Protein AF-0000000075743749 (afdb_homodimer)

Foldseek 3Di:
DFDFLLRPTAFLQQCLVVQFDDFPDDDPQLVVLLVVCVVVVQWFQPDPPFLQQVLQCVQCVLQVFDTKAKFFWQLVLLLLLCVLLPQAAAAEEEEAQDDDCSNQVSQLVRQYAYDHAYAALQQSWGDLVRVLVRDDPRYAAYETECPQQNDDPCVSNVVSCVVVVHFYEYACQFNRNWAFQRGGDQAPTQKYKHGQDRLHLHHLNGMMMMGYRDPSSNQSSVCQQQQQDHPPDDNPDHHDGHDHGGDISSSSSSRSSCVVCLVVLQVLLFVLLVVLQVLVVVLVQKHWRDDDVRGVGGSGQKRKIFGDCVLLPNQAPVLVVVSLVSSPAPKAADPAAGPLLDPCNDPVNCVVSHDPNHDHDPSVPDDHPSRRSSNRTIMIDGSSSSNGDNVSSVSSSVSSVVCSVVSVVVVVCVVVCVVPDDDDPSNVSVVPD/DFDFLLRPTAFLQQCLVVQFDDFPDDDPQLVVLLVVCVVVVQWFQPDPPFLQQVLQCVQCVLQVFDTKAKFFWQLVLLLLLCVLLPQAAAAEEEEAQDDPCSNQVSQLVRQYAYDHAYAALQQSWGDLVRVLVRDDPRYAAYETECPQQNDDPCVSNVVSCVVVVHFYEYACQFNRNWAFQRGGDQAPTQKYKHGQDRLHLHHLNGMMMMGYRDPSSNQSSVCQQQQQDHPPDDNPDHHDGHDHGGDISSSSSSRSSCVVCLVVLQVLLFVLLVVLQVLVVVLVQKHWRDDDVRGVGGSGQKRKIFGDCVLLVNQAPVLVVVSLVSSPAPKFADPFAGPLLDPCNDPVNCVPSHDPNHDHDPSVPDDHPSRRSSNRTIMIDGSSSSNGDVVSSVSSSVSSVVCSVVSVVVVVCVVVCVVPDDDDPSNVSVVPD

Sequence (866 aa):
MPKLAINGGVPVAVELNKFISQWPIFDEDDINAVVETIKSRRWCRLYPGSKAEQFEEAFARYHDAKYGIAVANGTVALELALKTIGVTYGDEVIVPAYTFIATASAVSEVGGVPVFADVDPETGNIDPSDVENKITERTKAIIAVHFGGYPADLDELTRIAKKHGLFLIEDAAHAHGSEWRGRKVGAIGNMGGFSFQESKSLTAGEGGIVLTNDDKLAERAKLIHNIGRVPGQPGYIHYILSSNYRLSEIQAALLLSRLNKLPREVEIKHSNGKYLSDQLRRIGVVKPTRDDERVTKRGYYYYVMLYNEEELHGIPKDLFIEALRAEGVPVGVSYGPPLYRQPAFRRENIKNVFPPNARIPDYENLYLKGAEEFAKRELVLSHYVLLAPREGLDLIVAAIEKIRDNVDELLQVLPKWKEKRTDTWIDTLYKRDMPKLAINGGVPVAVELNKFISQWPIFDEDDINAVVETIKSRRWCRLYPGSKAEQFEEAFARYHDAKYGIAVANGTVALELALKTIGVTYGDEVIVPAYTFIATASAVSEVGGVPVFADVDPETGNIDPSDVENKITERTKAIIAVHFGGYPADLDELTRIAKKHGLFLIEDAAHAHGSEWRGRKVGAIGNMGGFSFQESKSLTAGEGGIVLTNDDKLAERAKLIHNIGRVPGQPGYIHYILSSNYRLSEIQAALLLSRLNKLPREVEIKHSNGKYLSDQLRRIGVVKPTRDDERVTKRGYYYYVMLYNEEELHGIPKDLFIEALRAEGVPVGVSYGPPLYRQPAFRRENIKNVFPPNARIPDYENLYLKGAEEFAKRELVLSHYVLLAPREGLDLIVAAIEKIRDNVDELLQVLPKWKEKRTDTWIDTLYKRD

Organism: Caldivirga maquilingensis (strain ATCC 700844 / DSM 13496 / JCM 10307 / IC-167) (NCBI:txid397948)

pLDDT: mean 96.42, std 4.61, range [50.25, 99.0]

Solvent-accessible surface area (backbone atoms only — not comparable to full-atom values): 42896 Å² total; per-residue (Å²): 129,82,50,55,28,71,77,71,29,74,45,70,13,58,64,34,62,80,43,34,71,70,70,54,78,82,55,68,67,33,53,48,38,30,52,51,33,61,74,65,38,56,30,39,54,86,45,87,86,22,43,36,57,51,30,17,52,54,51,15,54,73,27,74,22,78,36,38,47,53,16,48,22,33,42,52,13,44,32,48,51,42,51,47,75,59,53,30,74,31,26,25,32,38,31,47,28,46,60,67,63,47,72,46,18,25,34,35,62,52,27,19,35,61,39,72,20,36,19,36,50,60,61,44,19,51,28,58,70,45,44,64,72,66,62,54,96,49,48,50,33,37,42,46,42,16,44,37,6,46,69,47,65,59,68,58,44,49,51,52,21,62,74,70,72,32,45,35,34,27,41,24,45,28,19,61,75,9,16,51,70,77,36,36,47,35,28,76,44,59,26,12,17,28,30,14,33,46,87,31,89,55,47,47,17,38,17,18,26,29,26,20,67,43,69,67,52,48,53,45,33,50,24,44,36,48,37,14,28,50,91,94,48,66,85,73,49,28,52,33,73,30,50,72,35,61,39,32,19,48,44,22,25,31,38,44,48,51,53,75,49,45,66,62,53,25,52,43,23,31,53,42,49,51,53,52,38,57,56,35,56,72,70,49,47,35,36,49,52,71,87,49,85,51,54,62,36,38,19,33,35,30,50,54,30,32,54,33,42,72,70,53,76,61,52,51,66,68,59,51,50,51,40,42,40,45,17,39,39,82,62,45,63,79,62,52,62,35,48,50,46,33,53,24,40,29,74,83,46,43,62,80,60,51,43,92,82,40,78,76,74,70,38,66,76,62,81,46,66,29,24,52,53,20,42,70,25,48,32,29,32,54,37,60,60,34,66,23,55,68,73,36,54,48,26,52,53,49,40,53,49,50,47,63,76,44,41,66,62,53,61,69,44,41,67,60,47,63,70,68,56,68,83,46,77,61,54,51,44,71,51,76,128,128,84,50,54,27,71,79,72,28,72,45,71,13,59,64,34,62,79,44,34,72,70,70,54,78,81,56,67,66,32,53,50,40,31,51,51,33,60,74,66,39,55,30,39,55,88,44,87,85,21,43,37,58,52,29,17,53,54,53,14,53,73,28,74,22,78,35,41,48,54,16,48,22,32,43,52,13,45,32,45,50,40,52,47,76,60,53,31,75,31,28,26,31,38,32,47,29,48,60,67,65,50,72,46,19,26,34,34,64,51,25,20,36,60,38,73,21,35,18,36,50,62,61,45,21,50,28,57,69,46,44,64,74,67,62,56,96,48,46,50,34,36,43,45,43,16,43,38,6,44,70,45,65,58,68,58,45,49,51,51,21,60,75,68,73,32,44,36,33,27,40,24,45,28,18,62,76,9,15,50,71,78,38,37,47,35,26,76,46,59,24,12,16,27,29,13,34,46,88,33,87,54,47,46,17,37,16,18,27,30,26,20,65,43,69,67,52,48,52,46,35,49,23,45,37,48,38,14,29,49,91,94,48,65,85,76,49,29,51,33,71,30,52,71,36,60,39,33,18,48,44,21,25,30,38,44,50,50,53,76,50,45,64,61,53,24,53,42,23,33,54,41,49,51,51,52,38,58,57,35,55,72,69,50,49,36,36,50,52,71,88,51,85,52,53,63,35,39,20,32,36,30,49,54,31,33,54,34,40,72,69,53,77,60,52,51,65,68,59,51,50,52,39,42,39,45,17,39,40,82,65,46,62,80,62,52,62,35,49,50,45,34,54,23,40,30,74,83,46,43,63,79,62,52,44,91,80,38,78,77,76,70,39,67,76,63,81,46,68,29,25,54,52,21,41,69,26,47,33,29,33,54,38,60,60,34,65,23,54,68,72,37,53,48,26,52,54,49,37,53,50,51,49,63,77,44,39,67,61,54,60,69,44,42,67,62,48,63,70,70,57,70,83,47,77,61,53,52,44,73,50,76,128

Radius of gyration: 29.29 Å; Cα contacts (8 Å, |Δi|>4): 2014; chains: 2; bounding box: 54×103×61 Å

Nearest PDB structures (foldseek):
  7b0m-assembly1_AAA-2  TM=9.328E-01  e=1.406E-32  uncultured bacterium
  3bn1-assembly1_A  TM=9.033E-01  e=1.967E-32  Caulobacter vibrioides CB15
  3dr4-assemb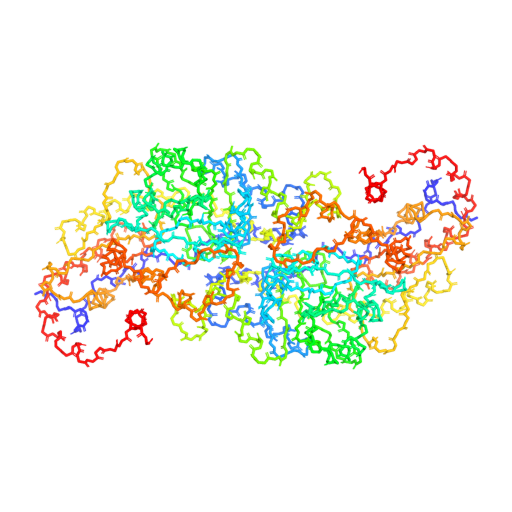ly2_D  TM=8.947E-01  e=7.541E-32  Caulobacter vibrioides
  4zah-assembly1_B  TM=8.884E-01  e=1.357E-27  Escherichia coli K-12
  5uid-assembly2_C  TM=8.967E-01  e=3.324E-27  Streptoalloteichus hindustanus

Secondary structure (DSSP, 8-state):
----GGGT---SSTTHHHHSPPSSP--HHHHHHHHHHHHHT--STTSTT-HHHHHHHHHHHHTT-SEEEEESSHHHHHHHHHHHTT--TT-EEEEESSS-THHHHHHHHTT-EEEEEPB-TTT--B-HHHHHHH--TTEEEEEEE-GGG----HHHHHHHHHHHT-EEEEE-TT-TT-EETTEESSSSSSEEEEE--TTSSS-SSS-EEEEES-HHHHHHHHHHHBTT--TTS-TT---S---B-BPPHHHHHHHHHHHTTHHHHHHHHHHHHHHHHHHHHHH-SEEEPPP-TT--B---SEEEEEE-GGGGTT--HHHHHHHHHHTT--EE-SS-S-GGGSGGGSTTTSTTTS-TT-----GGG---HHHHHHHHHEEEEEGGGGGS-HHHHHHHHHHHHHHHHTHHHHHHHHHHHHHHPPPPHHHHHHS--/-PPPGGGT---SSTTHHHHSPPSSP--HHHHHHHHHHHHHT--STTSTT-HHHHHHHHHHHHTT-SEEEEESSHHHHHHHHHHHTT--TT-EEEEESSS-THHHHHHHHTT-EEEEEPB-TTT--B-HHHHHHT--TTEEEEEEE-GGG----HHHHHHHHHHHT-EEEEE-TT-TT-EETTEESSSSSSEEEEE--TTSSS-SSS-EEEEES-HHHHHHHHHHHBTT--TTS-TT---S---B-BPPHHHHHHHHHHHTTHHHHHHHHHHHHHHHHHHHHHH-SEEEPPP-TT--B---SEEEEEE-GGGGTT--HHHHHHHHHHTT--EE-SS-S-GGGSGGGSTTTSTTTS-TT-----GGG---HHHHHHHHHEEEEEGGGGGS-HHHHHHHHHHHHHHHHTHHHHHHHHHHHHHHPPPPHHHHHHS--

Structure (mmCIF, N/CA/C/O backbone):
data_AF-0000000075743749-model_v1
#
loop_
_entity.id
_entity.type
_entity.pdbx_description
1 polymer 'Glutamine--scyllo-inositol transaminase'
#
loop_
_atom_site.group_PDB
_atom_site.id
_atom_site.type_symbol
_atom_site.label_atom_id
_atom_site.label_alt_id
_atom_site.label_comp_id
_atom_site.label_asym_id
_atom_site.label_entity_id
_atom_site.label_seq_id
_atom_site.pdbx_PDB_ins_code
_atom_site.Cartn_x
_atom_site.Cartn_y
_atom_site.Cartn_z
_atom_site.occupancy
_atom_site.B_iso_or_equiv
_atom_site.auth_seq_id
_atom_site.auth_comp_id
_atom_site.auth_asym_id
_atom_site.auth_atom_id
_atom_site.pdbx_PDB_model_num
ATOM 1 N N . MET A 1 1 ? 16.234 51.812 10.008 1 59.53 1 MET A N 1
ATOM 2 C CA . MET A 1 1 ? 16.203 50.344 10.094 1 59.53 1 MET A CA 1
ATOM 3 C C . MET A 1 1 ? 16.453 49.719 8.727 1 59.53 1 MET A C 1
ATOM 5 O O . MET A 1 1 ? 16.125 50.312 7.699 1 59.53 1 MET A O 1
ATOM 9 N N . PRO A 1 2 ? 17.172 48.562 8.797 1 84.81 2 PRO A N 1
ATOM 10 C CA . PRO A 1 2 ? 17.609 48.062 7.496 1 84.81 2 PRO A CA 1
ATOM 11 C C . PRO A 1 2 ? 16.438 47.719 6.566 1 84.81 2 PRO A C 1
ATOM 13 O O . PRO A 1 2 ? 15.375 47.312 7.035 1 84.81 2 PRO A O 1
ATOM 16 N N . LYS A 1 3 ? 16.453 48.094 5.492 1 93.94 3 LYS A N 1
ATOM 17 C CA . LYS A 1 3 ? 15.516 47.844 4.398 1 93.94 3 LYS A CA 1
ATOM 18 C C . LYS A 1 3 ? 15.133 46.375 4.32 1 93.94 3 LYS A C 1
ATOM 20 O O . LYS A 1 3 ? 15.984 45.469 4.488 1 93.94 3 LYS A O 1
ATOM 25 N N . LEU A 1 4 ? 13.789 46.219 4.145 1 97.88 4 LEU A N 1
ATOM 26 C CA . LEU A 1 4 ? 13.312 44.844 4.023 1 97.88 4 LEU A CA 1
ATOM 27 C C . LEU A 1 4 ? 13.891 44.188 2.777 1 97.88 4 LEU A C 1
ATOM 29 O O . LEU A 1 4 ? 14.023 44.812 1.73 1 97.88 4 LEU A O 1
ATOM 33 N N . ALA A 1 5 ? 14.125 42.906 2.891 1 97.44 5 ALA A N 1
ATOM 34 C CA . ALA A 1 5 ? 14.695 42.125 1.789 1 97.44 5 ALA A CA 1
ATOM 35 C C . ALA A 1 5 ? 13.75 42.094 0.588 1 97.44 5 ALA A C 1
ATOM 37 O O . ALA A 1 5 ? 14.203 42.094 -0.561 1 97.44 5 ALA A O 1
ATOM 38 N N . ILE A 1 6 ? 12.414 42 0.804 1 96.5 6 ILE A N 1
ATOM 39 C CA . ILE A 1 6 ? 11.422 41.969 -0.265 1 96.5 6 ILE A CA 1
ATOM 40 C C . ILE A 1 6 ? 11.5 43.25 -1.092 1 96.5 6 ILE A C 1
ATOM 42 O O . ILE A 1 6 ? 11.086 43.281 -2.254 1 96.5 6 ILE A O 1
ATOM 46 N N . ASN A 1 7 ? 12.094 44.281 -0.565 1 95.5 7 ASN A N 1
ATOM 47 C CA . ASN A 1 7 ? 12.258 45.562 -1.241 1 95.5 7 ASN A CA 1
ATOM 48 C C . ASN A 1 7 ? 13.719 45.844 -1.587 1 95.5 7 ASN A C 1
ATOM 50 O O . ASN A 1 7 ? 14.117 47 -1.763 1 95.5 7 ASN A O 1
ATOM 54 N N . GLY A 1 8 ? 14.492 44.812 -1.512 1 95.06 8 GLY A N 1
ATOM 55 C CA . GLY A 1 8 ? 15.867 44.938 -1.97 1 95.06 8 GLY A CA 1
ATOM 56 C C . GLY A 1 8 ? 16.875 45.031 -0.834 1 95.06 8 GLY A C 1
ATOM 57 O O . GLY A 1 8 ? 18.062 45.219 -1.068 1 95.06 8 GLY A O 1
ATOM 58 N N . GLY A 1 9 ? 16.5 44.969 0.387 1 96.5 9 GLY A N 1
ATOM 59 C CA . GLY A 1 9 ? 17.406 44.938 1.521 1 96.5 9 GLY A CA 1
ATOM 60 C C . GLY A 1 9 ? 18.141 43.625 1.692 1 96.5 9 GLY A C 1
ATOM 61 O O . GLY A 1 9 ? 17.906 42.688 0.939 1 96.5 9 GLY A O 1
ATOM 62 N N . VAL A 1 10 ? 19.016 43.594 2.682 1 96.12 10 VAL A N 1
ATOM 63 C CA . VAL A 1 10 ? 19.812 42.406 2.973 1 96.12 10 VAL A CA 1
ATOM 64 C C . VAL A 1 10 ? 18.984 41.438 3.838 1 96.12 10 VAL A C 1
ATOM 66 O O . VAL A 1 10 ? 18.5 41.812 4.902 1 96.12 10 VAL A O 1
ATOM 69 N N . PRO A 1 11 ? 18.859 40.219 3.422 1 97.19 11 PRO A N 1
ATOM 70 C CA . PRO A 1 11 ? 18.125 39.25 4.254 1 97.19 11 PRO A CA 1
ATOM 71 C C . PRO A 1 11 ? 18.844 38.969 5.57 1 97.19 11 PRO A C 1
ATOM 73 O O . PRO A 1 11 ? 20.062 38.75 5.59 1 97.19 11 PRO A O 1
ATOM 76 N N . VAL A 1 12 ? 18.141 38.844 6.613 1 96.25 12 VAL A N 1
ATOM 77 C CA . VAL A 1 12 ? 18.75 38.719 7.926 1 96.25 12 VAL A CA 1
ATOM 78 C C . VAL A 1 12 ? 18.875 37.25 8.289 1 96.25 12 VAL A C 1
ATOM 80 O O . VAL A 1 12 ? 19.734 36.875 9.094 1 96.25 12 VAL A O 1
ATOM 83 N N . ALA A 1 13 ? 18.078 36.344 7.664 1 96.12 13 ALA A N 1
ATOM 84 C CA . ALA A 1 13 ? 18.062 34.938 8.039 1 96.12 13 ALA A CA 1
ATOM 85 C C . ALA A 1 13 ? 18.672 34.062 6.938 1 96.12 13 ALA A C 1
ATOM 87 O O . ALA A 1 13 ? 18.375 32.875 6.84 1 96.12 13 ALA A O 1
ATOM 88 N N . VAL A 1 14 ? 19.484 34.562 6.141 1 91.38 14 VAL A N 1
ATOM 89 C CA . VAL A 1 14 ? 20.047 33.875 4.984 1 91.38 14 VAL A CA 1
ATOM 90 C C . VAL A 1 14 ? 20.906 32.719 5.453 1 91.38 14 VAL A C 1
ATOM 92 O O . VAL A 1 14 ? 20.969 31.672 4.789 1 91.38 14 VAL A O 1
ATOM 95 N N . GLU A 1 15 ? 21.469 32.812 6.609 1 93.31 15 GLU A N 1
ATOM 96 C CA . GLU A 1 15 ? 22.391 31.812 7.109 1 93.31 15 GLU A CA 1
ATOM 97 C C . GLU A 1 15 ? 21.625 30.656 7.773 1 93.31 15 GLU A C 1
ATOM 99 O O . GLU A 1 15 ? 22.219 29.625 8.109 1 93.31 15 GLU A O 1
ATOM 104 N N . LEU A 1 16 ? 20.391 30.844 7.895 1 94.19 16 LEU A N 1
ATOM 105 C CA . LEU A 1 16 ? 19.562 29.797 8.508 1 94.19 16 LEU A CA 1
ATOM 106 C C . LEU A 1 16 ? 19.734 28.469 7.777 1 94.19 16 LEU A C 1
ATOM 108 O O . LEU A 1 16 ? 19.75 27.406 8.406 1 94.19 16 LEU A O 1
ATOM 112 N N . ASN A 1 17 ? 19.922 28.484 6.531 1 91.75 17 ASN A N 1
ATOM 113 C CA . ASN A 1 17 ? 20.062 27.281 5.715 1 91.75 17 ASN A CA 1
ATOM 114 C C . ASN A 1 17 ? 21.297 26.484 6.09 1 91.75 17 ASN A C 1
ATOM 116 O O . ASN A 1 17 ? 21.344 25.266 5.879 1 91.75 17 ASN A O 1
ATOM 120 N N . LYS A 1 18 ? 22.266 27.156 6.625 1 93.44 18 LYS A N 1
ATOM 121 C CA . LYS A 1 18 ? 23.5 26.469 7.047 1 93.44 18 LYS A CA 1
ATOM 122 C C . LYS A 1 18 ? 23.266 25.672 8.328 1 93.44 18 LYS A C 1
ATOM 124 O O . LYS A 1 18 ? 24 24.719 8.609 1 93.44 18 LYS A O 1
ATOM 129 N N . PHE A 1 19 ? 22.234 26.094 9.047 1 93.56 19 PHE A N 1
ATOM 130 C CA . PHE A 1 19 ? 21.953 25.469 10.336 1 93.56 19 PHE A CA 1
ATOM 131 C C . PHE A 1 19 ? 20.953 24.328 10.188 1 93.56 19 PHE A C 1
ATOM 133 O O . PHE A 1 19 ? 20.812 23.484 11.078 1 93.56 19 PHE A O 1
ATOM 140 N N . ILE A 1 20 ? 20.297 24.312 9.133 1 92.06 20 ILE A N 1
ATOM 141 C CA . ILE A 1 20 ? 19.25 23.312 8.914 1 92.06 20 ILE A CA 1
ATOM 142 C C . ILE A 1 20 ? 19.781 22.188 8.031 1 92.06 20 ILE A C 1
ATOM 144 O O . ILE A 1 20 ? 20.266 22.438 6.918 1 92.06 20 ILE A O 1
ATOM 148 N N . SER A 1 21 ? 19.734 20.969 8.492 1 88.06 21 SER A N 1
ATOM 149 C CA . SER A 1 21 ? 20.141 19.812 7.688 1 88.06 21 SER A CA 1
ATOM 150 C C . SER A 1 21 ? 19.125 19.531 6.574 1 88.06 21 SER A C 1
ATOM 152 O O . SER A 1 21 ? 17.922 19.734 6.762 1 88.06 21 SER A O 1
ATOM 154 N N . GLN A 1 22 ? 19.656 19.078 5.523 1 92.56 22 GLN A N 1
ATOM 155 C CA . GLN A 1 22 ? 18.781 18.625 4.457 1 92.56 22 GLN A CA 1
ATOM 156 C C . GLN A 1 22 ? 18 17.391 4.887 1 92.56 22 GLN A C 1
ATOM 158 O O . GLN A 1 22 ? 18.531 16.5 5.547 1 92.56 22 GLN A O 1
ATOM 163 N N . TRP A 1 23 ? 16.766 17.438 4.59 1 95.12 23 TRP A N 1
ATOM 164 C CA . TRP A 1 23 ? 15.875 16.328 4.926 1 95.12 23 TRP A CA 1
ATOM 165 C C . TRP A 1 23 ? 15.602 15.453 3.703 1 95.12 23 TRP A C 1
ATOM 167 O O . TRP A 1 23 ? 15.492 15.961 2.584 1 95.12 23 TRP A O 1
ATOM 177 N N . PRO A 1 24 ? 15.469 14.109 3.881 1 96.31 24 PRO A N 1
ATOM 178 C CA . PRO A 1 24 ? 15.656 13.32 5.098 1 96.31 24 PRO A CA 1
ATOM 179 C C . PRO A 1 24 ? 17.125 13.195 5.5 1 96.31 24 PRO A C 1
ATOM 181 O O . PRO A 1 24 ? 18.016 13.273 4.645 1 96.31 24 PRO A O 1
ATOM 184 N N . ILE A 1 25 ? 17.297 12.953 6.734 1 95.31 25 ILE A N 1
ATOM 185 C CA . ILE A 1 25 ? 18.641 12.711 7.246 1 95.31 25 ILE A CA 1
ATOM 186 C C . ILE A 1 25 ? 18.922 11.211 7.242 1 95.31 25 ILE A C 1
ATOM 188 O O . ILE A 1 25 ? 18.031 10.398 7.496 1 95.31 25 ILE A O 1
ATOM 192 N N . PHE A 1 26 ? 20.156 10.836 6.93 1 96.88 26 PHE A N 1
ATOM 193 C CA . PHE A 1 26 ? 20.609 9.453 6.992 1 96.88 26 PHE A CA 1
ATOM 194 C C . PHE A 1 26 ? 22.094 9.398 7.375 1 96.88 26 PHE A C 1
ATOM 196 O O . PHE A 1 26 ? 22.797 10.414 7.305 1 96.88 26 PHE A O 1
ATOM 203 N N . ASP A 1 27 ? 22.547 8.305 7.855 1 97.62 27 ASP A N 1
ATOM 204 C CA . ASP A 1 27 ? 23.969 8.047 8.07 1 97.62 27 ASP A CA 1
ATOM 205 C C . ASP A 1 27 ? 24.359 6.668 7.555 1 97.62 27 ASP A C 1
ATOM 207 O O . ASP A 1 27 ? 23.578 6.012 6.863 1 97.62 27 ASP A O 1
ATOM 211 N N . GLU A 1 28 ? 25.531 6.242 7.836 1 98.25 28 GLU A N 1
ATOM 212 C CA . GLU A 1 28 ? 26.062 5 7.293 1 98.25 28 GLU A CA 1
ATOM 213 C C . GLU A 1 28 ? 25.344 3.787 7.871 1 98.25 28 GLU A C 1
ATOM 215 O O . GLU A 1 28 ? 25.172 2.771 7.191 1 98.25 28 GLU A O 1
ATOM 220 N N . ASP A 1 29 ? 24.953 3.85 9.086 1 98.44 29 ASP A N 1
ATOM 221 C CA . ASP A 1 29 ? 24.203 2.752 9.695 1 98.44 29 ASP A CA 1
ATOM 222 C C . ASP A 1 29 ? 22.891 2.5 8.953 1 98.44 29 ASP A C 1
ATOM 224 O O . ASP A 1 29 ? 22.484 1.352 8.781 1 98.44 29 ASP A O 1
ATOM 228 N N . ASP A 1 30 ? 22.266 3.578 8.555 1 98.56 30 ASP A N 1
ATOM 229 C CA . ASP A 1 30 ? 21.031 3.473 7.801 1 98.56 30 ASP A CA 1
ATOM 230 C C . ASP A 1 30 ? 21.25 2.787 6.457 1 98.56 30 ASP A C 1
ATOM 232 O O . ASP A 1 30 ? 20.5 1.881 6.082 1 98.56 30 ASP A O 1
ATOM 236 N N . ILE A 1 31 ? 22.297 3.225 5.738 1 98.69 31 ILE A N 1
ATOM 237 C CA . ILE A 1 31 ? 22.656 2.646 4.449 1 98.69 31 ILE A CA 1
ATOM 238 C C . ILE A 1 31 ? 23 1.169 4.621 1 98.69 31 ILE A C 1
ATOM 240 O O . ILE A 1 31 ? 22.516 0.32 3.869 1 98.69 31 ILE A O 1
ATOM 244 N N . ASN A 1 32 ? 23.766 0.828 5.617 1 98.69 32 ASN A N 1
ATOM 245 C CA . ASN A 1 32 ? 24.172 -0.547 5.867 1 98.69 32 ASN A CA 1
ATOM 246 C C . ASN A 1 32 ? 22.984 -1.447 6.184 1 98.69 32 ASN A C 1
ATOM 248 O O . ASN A 1 32 ? 22.953 -2.604 5.758 1 98.69 32 ASN A O 1
ATOM 252 N N . ALA A 1 33 ? 22.078 -0.948 6.934 1 98.69 33 ALA A N 1
ATOM 253 C CA . ALA A 1 33 ? 20.891 -1.728 7.27 1 98.69 33 ALA A CA 1
ATOM 254 C C . ALA A 1 33 ? 20.141 -2.141 6.012 1 98.69 33 ALA A C 1
ATOM 256 O O . ALA A 1 33 ? 19.688 -3.283 5.898 1 98.69 33 ALA A O 1
ATOM 257 N N . VAL A 1 34 ? 20.031 -1.24 5.074 1 98.62 34 VAL A N 1
ATOM 258 C CA . VAL A 1 34 ? 19.328 -1.494 3.824 1 98.62 34 VAL A CA 1
ATOM 259 C C . VAL A 1 34 ? 20.109 -2.488 2.977 1 98.62 34 VAL A C 1
ATOM 261 O O . VAL A 1 34 ? 19.562 -3.459 2.463 1 98.62 34 VAL A O 1
ATOM 264 N N . VAL A 1 35 ? 21.391 -2.264 2.869 1 98.75 35 VAL A N 1
ATOM 265 C CA . VAL A 1 35 ? 22.266 -3.109 2.057 1 98.75 35 VAL A CA 1
ATOM 266 C C . VAL A 1 35 ? 22.266 -4.531 2.613 1 98.75 35 VAL A C 1
ATOM 268 O O . VAL A 1 35 ? 22.172 -5.5 1.856 1 98.75 35 VAL A O 1
ATOM 271 N N . GLU A 1 36 ? 22.328 -4.68 3.906 1 98.56 36 GLU A N 1
ATOM 272 C CA . GLU A 1 36 ? 22.328 -5.992 4.547 1 98.56 36 GLU A CA 1
ATOM 273 C C . GLU A 1 36 ? 21.016 -6.738 4.266 1 98.56 36 GLU A C 1
ATOM 275 O O .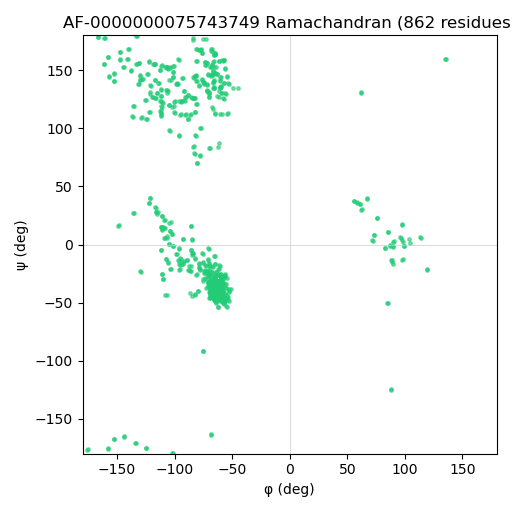 GLU A 1 36 ? 21.016 -7.957 4.094 1 98.56 36 GLU A O 1
ATOM 280 N N . THR A 1 37 ? 19.969 -6.004 4.27 1 98.19 37 THR A N 1
ATOM 281 C CA . THR A 1 37 ? 18.672 -6.609 3.967 1 98.19 37 THR A CA 1
ATOM 282 C C . THR A 1 37 ? 18.656 -7.145 2.537 1 98.19 37 THR A C 1
ATOM 284 O O . THR A 1 37 ? 18.188 -8.266 2.295 1 98.19 37 THR A O 1
ATOM 287 N N . ILE A 1 38 ? 19.141 -6.398 1.565 1 98.31 38 ILE A N 1
ATOM 288 C CA . ILE A 1 38 ? 19.203 -6.852 0.18 1 98.31 38 ILE A CA 1
ATOM 289 C C . ILE A 1 38 ? 20.078 -8.102 0.085 1 98.31 38 ILE A C 1
ATOM 291 O O . ILE A 1 38 ? 19.688 -9.094 -0.534 1 98.31 38 ILE A O 1
ATOM 295 N N . LYS A 1 39 ? 21.188 -8.102 0.778 1 98.06 39 LYS A N 1
ATOM 296 C CA . LYS A 1 39 ? 22.141 -9.211 0.718 1 98.06 39 LYS A CA 1
ATOM 297 C C . LYS A 1 39 ? 21.562 -10.461 1.386 1 98.06 39 LYS A C 1
ATOM 299 O O . LYS A 1 39 ? 21.953 -11.578 1.04 1 98.06 39 LYS A O 1
ATOM 304 N N . SER A 1 40 ? 20.672 -10.273 2.281 1 97.12 40 SER A N 1
ATOM 305 C CA . SER A 1 40 ? 20.062 -11.406 2.98 1 97.12 40 SER A CA 1
ATOM 306 C C . SER A 1 40 ? 19.094 -12.156 2.08 1 97.12 40 SER A C 1
ATOM 308 O O . SER A 1 40 ? 18.703 -13.289 2.389 1 97.12 40 SER A O 1
ATOM 310 N N . ARG A 1 41 ? 18.547 -11.469 1.063 1 96.44 41 ARG A N 1
ATOM 311 C CA . ARG A 1 41 ? 17.578 -11.992 0.113 1 96.44 41 ARG A CA 1
ATOM 312 C C . ARG A 1 41 ? 16.203 -12.156 0.766 1 96.44 41 ARG A C 1
ATOM 314 O O . ARG A 1 41 ? 15.32 -12.797 0.202 1 96.44 41 ARG A O 1
ATOM 321 N N . ARG A 1 42 ? 16.062 -11.656 1.995 1 96.44 42 ARG A N 1
ATOM 322 C CA . ARG A 1 42 ? 14.766 -11.586 2.662 1 96.44 42 ARG A CA 1
ATOM 323 C C . ARG A 1 42 ? 14.133 -10.203 2.488 1 96.44 42 ARG A C 1
ATOM 325 O O . ARG A 1 42 ? 14.359 -9.305 3.303 1 96.44 42 ARG A O 1
ATOM 332 N N . TRP A 1 43 ? 13.32 -10.133 1.469 1 97.5 43 TRP A N 1
ATOM 333 C CA . TRP A 1 43 ? 12.852 -8.805 1.063 1 97.5 43 TRP A CA 1
ATOM 334 C C . TRP A 1 43 ? 11.391 -8.609 1.438 1 97.5 43 TRP A C 1
ATOM 336 O O . TRP A 1 43 ? 10.867 -7.492 1.353 1 97.5 43 TRP A O 1
ATOM 346 N N . CYS A 1 44 ? 10.672 -9.656 1.82 1 95 44 CYS A N 1
ATOM 347 C CA . CYS A 1 44 ? 9.281 -9.594 2.266 1 95 44 CYS A CA 1
ATOM 348 C C . CYS A 1 44 ? 9.156 -10.047 3.715 1 95 44 CYS A C 1
ATOM 350 O O . CYS A 1 44 ? 9.938 -10.875 4.184 1 95 44 CYS A O 1
ATOM 352 N N . ARG A 1 45 ? 8.164 -9.633 4.43 1 90.88 45 ARG A N 1
ATOM 353 C CA . ARG A 1 45 ? 8.078 -9.758 5.883 1 90.88 45 ARG A CA 1
ATOM 354 C C . ARG A 1 45 ? 7.5 -11.109 6.277 1 90.88 45 ARG A C 1
ATOM 356 O O . ARG A 1 45 ? 7.176 -11.336 7.445 1 90.88 45 ARG A O 1
ATOM 363 N N . LEU A 1 46 ? 7.445 -12.055 5.43 1 84.44 46 LEU A N 1
ATOM 364 C CA . LEU A 1 46 ? 6.762 -13.305 5.73 1 84.44 46 LEU A CA 1
ATOM 365 C C . LEU A 1 46 ? 7.684 -14.266 6.469 1 84.44 46 LEU A C 1
ATOM 367 O O . LEU A 1 46 ? 7.258 -15.344 6.902 1 84.44 46 LEU A O 1
ATOM 371 N N . TYR A 1 47 ? 8.875 -13.805 6.789 1 83.44 47 TYR A N 1
ATOM 372 C CA . TYR A 1 47 ? 9.836 -14.609 7.531 1 83.44 47 TYR A CA 1
ATOM 373 C C . TYR A 1 47 ? 9.797 -14.273 9.016 1 83.44 47 TYR A C 1
ATOM 375 O O . TYR A 1 47 ? 9.648 -13.102 9.391 1 83.44 47 TYR A O 1
ATOM 383 N N . PRO A 1 48 ? 9.867 -15.305 9.805 1 86.38 48 PRO A N 1
ATOM 384 C CA . PRO A 1 48 ? 10.008 -15 11.227 1 86.38 48 PRO A CA 1
ATOM 385 C C . PRO A 1 48 ? 11.234 -14.133 11.523 1 86.38 48 PRO A C 1
ATOM 387 O O . PRO A 1 48 ? 12.297 -14.336 10.938 1 86.38 48 PRO A O 1
ATOM 390 N N . GLY A 1 49 ? 11.055 -13.219 12.367 1 91 49 GLY A N 1
ATOM 391 C CA . GLY A 1 49 ? 12.156 -12.352 12.75 1 91 49 GLY A CA 1
ATOM 392 C C . GLY A 1 49 ? 12.484 -11.305 11.695 1 91 49 GLY A C 1
ATOM 393 O O . GLY A 1 49 ? 13.586 -10.758 11.68 1 91 49 GLY A O 1
ATOM 394 N N . SER A 1 50 ? 11.547 -11.047 10.93 1 94.81 50 SER A N 1
ATOM 395 C CA . SER A 1 50 ? 11.719 -10.07 9.859 1 94.81 50 SER A CA 1
ATOM 396 C C . SER A 1 50 ? 12.039 -8.688 10.414 1 94.81 50 SER A C 1
ATOM 398 O O . SER A 1 50 ? 11.828 -8.422 11.602 1 94.81 50 SER A O 1
ATOM 400 N N . LYS A 1 51 ? 12.641 -7.848 9.609 1 97.94 51 LYS A N 1
ATOM 401 C CA . LYS A 1 51 ? 12.914 -6.461 9.977 1 97.94 51 LYS A CA 1
ATOM 402 C C . LYS A 1 51 ? 11.625 -5.715 10.305 1 97.94 51 LYS A C 1
ATOM 404 O O . LYS A 1 51 ? 11.594 -4.879 11.211 1 97.94 51 LYS A O 1
ATOM 409 N N . ALA A 1 52 ? 10.562 -6.02 9.602 1 98.12 52 ALA A N 1
ATOM 410 C CA . ALA A 1 52 ? 9.258 -5.41 9.867 1 98.12 52 ALA A CA 1
ATOM 411 C C . ALA A 1 52 ? 8.781 -5.734 11.281 1 98.12 52 ALA A C 1
ATOM 413 O O . ALA A 1 52 ? 8.312 -4.852 12 1 98.12 52 ALA A O 1
ATOM 414 N N . GLU A 1 53 ? 8.883 -6.984 11.648 1 97.38 53 GLU A N 1
ATOM 415 C CA . GLU A 1 53 ? 8.484 -7.395 12.992 1 97.38 53 GLU A CA 1
ATOM 416 C C . GLU A 1 53 ? 9.328 -6.691 14.055 1 97.38 53 GLU A C 1
ATOM 418 O O . GLU A 1 53 ? 8.797 -6.25 15.078 1 97.38 53 GLU A O 1
ATOM 423 N N . GLN A 1 54 ? 10.602 -6.645 13.789 1 98.62 54 GLN A N 1
ATOM 424 C CA . GLN A 1 54 ? 11.492 -5.969 14.727 1 98.62 54 GLN A CA 1
ATOM 425 C C . GLN A 1 54 ? 11.148 -4.488 14.844 1 98.62 54 GLN A C 1
ATOM 427 O O . GLN A 1 54 ? 11.125 -3.936 15.945 1 98.62 54 GLN A O 1
ATOM 432 N N . PHE A 1 55 ? 10.945 -3.877 13.727 1 98.88 55 PHE A N 1
ATOM 433 C CA . PHE A 1 55 ? 10.555 -2.471 13.734 1 98.88 55 PHE A CA 1
ATOM 434 C C . PHE A 1 55 ? 9.234 -2.275 14.469 1 98.88 55 PHE A C 1
ATOM 436 O O . PHE A 1 55 ? 9.086 -1.335 15.25 1 98.88 55 PHE A O 1
ATOM 443 N N . GLU A 1 56 ? 8.219 -3.146 14.18 1 98.81 56 GLU A N 1
ATOM 444 C CA . GLU A 1 56 ? 6.914 -3.096 14.836 1 98.81 56 GLU A CA 1
ATOM 445 C C . GLU A 1 56 ? 7.066 -3.123 16.359 1 98.81 56 GLU A C 1
ATOM 447 O O . GLU A 1 56 ? 6.48 -2.297 17.062 1 98.81 56 GLU A O 1
ATOM 452 N N . GLU A 1 57 ? 7.824 -3.996 16.812 1 98.62 57 GLU A N 1
ATOM 453 C CA . GLU A 1 57 ? 8.031 -4.133 18.25 1 98.62 57 GLU A CA 1
ATOM 454 C C . GLU A 1 57 ? 8.727 -2.902 18.828 1 98.62 57 GLU A C 1
ATOM 456 O O . GLU A 1 57 ? 8.312 -2.379 19.859 1 98.62 57 GLU A O 1
ATOM 461 N N . ALA A 1 58 ? 9.766 -2.467 18.203 1 98.88 58 ALA A N 1
ATOM 462 C CA . ALA A 1 58 ? 10.555 -1.333 18.688 1 98.88 58 ALA A CA 1
ATOM 463 C C . ALA A 1 58 ? 9.719 -0.053 18.688 1 98.88 58 ALA A C 1
ATOM 465 O O . ALA A 1 58 ? 9.758 0.718 19.656 1 98.88 58 ALA A O 1
ATOM 466 N N . PHE A 1 59 ? 8.984 0.188 17.641 1 98.94 59 PHE A N 1
ATOM 467 C CA . PHE A 1 59 ? 8.188 1.402 17.531 1 98.94 59 PHE A CA 1
ATOM 468 C C . PHE A 1 59 ? 7.039 1.388 18.531 1 98.94 59 PHE A C 1
ATOM 470 O O . PHE A 1 59 ? 6.719 2.414 19.141 1 98.94 59 PHE A O 1
ATOM 477 N N . ALA A 1 60 ? 6.355 0.227 18.625 1 98.94 60 ALA A N 1
ATOM 478 C CA . ALA A 1 60 ? 5.305 0.091 19.625 1 98.94 60 ALA A CA 1
ATOM 479 C C . ALA A 1 60 ? 5.836 0.396 21.016 1 98.94 60 ALA A C 1
ATOM 481 O O . ALA A 1 60 ? 5.227 1.162 21.766 1 98.94 60 ALA A O 1
ATOM 482 N N . ARG A 1 61 ? 6.977 -0.165 21.328 1 98.75 61 ARG A N 1
ATOM 483 C CA . ARG A 1 61 ? 7.59 0.08 22.625 1 98.75 61 ARG A CA 1
ATOM 484 C C . ARG A 1 61 ? 7.883 1.563 22.828 1 98.75 61 ARG A C 1
ATOM 486 O O . ARG A 1 61 ? 7.613 2.117 23.891 1 98.75 61 ARG A O 1
ATOM 493 N N . TYR A 1 62 ? 8.391 2.189 21.828 1 98.81 62 TYR A N 1
ATOM 494 C CA . TYR A 1 62 ? 8.727 3.609 21.906 1 98.81 62 TYR A CA 1
ATOM 495 C C . TYR A 1 62 ? 7.48 4.449 22.156 1 98.81 62 TYR A C 1
ATOM 497 O O . TYR A 1 62 ? 7.547 5.473 22.844 1 98.81 62 TYR A O 1
ATOM 505 N N . HIS A 1 63 ? 6.32 4.055 21.688 1 98.81 63 HIS A N 1
ATOM 506 C CA . HIS A 1 63 ? 5.082 4.816 21.812 1 98.81 63 HIS A CA 1
ATOM 507 C C . HIS A 1 63 ? 4.168 4.207 22.875 1 98.81 63 HIS A C 1
ATOM 509 O O . HIS A 1 63 ? 2.953 4.402 22.828 1 98.81 63 HIS A O 1
ATOM 515 N N . ASP A 1 64 ? 4.711 3.404 23.734 1 98.5 64 ASP A N 1
ATOM 516 C CA . ASP A 1 64 ? 4.004 2.848 24.891 1 98.5 64 ASP A CA 1
ATOM 517 C C . ASP A 1 64 ? 2.811 2.008 24.453 1 98.5 64 ASP A C 1
ATOM 519 O O . ASP A 1 64 ? 1.738 2.076 25.047 1 98.5 64 ASP A O 1
ATOM 523 N N . ALA A 1 65 ? 2.916 1.332 23.359 1 98.88 65 ALA A N 1
ATOM 524 C CA . ALA A 1 65 ? 1.878 0.443 22.844 1 98.88 65 ALA A CA 1
ATOM 525 C C . ALA A 1 65 ? 2.316 -1.017 22.922 1 98.88 65 ALA A C 1
ATOM 527 O O . ALA A 1 65 ? 3.512 -1.314 22.875 1 98.88 65 ALA A O 1
ATOM 528 N N . LYS A 1 66 ? 1.358 -1.919 23 1 98.75 66 LYS A N 1
ATOM 529 C CA . LYS A 1 66 ? 1.639 -3.352 23.062 1 98.75 66 LYS A CA 1
ATOM 530 C C . LYS A 1 66 ? 1.941 -3.906 21.672 1 98.75 66 LYS A C 1
ATOM 532 O O . LYS A 1 66 ? 2.814 -4.762 21.516 1 98.75 66 LYS A O 1
ATOM 537 N N . TYR A 1 67 ? 1.207 -3.455 20.656 1 98.81 67 TYR A N 1
ATOM 538 C CA . TYR A 1 67 ? 1.303 -4.039 19.328 1 98.81 67 TYR A CA 1
ATOM 539 C C . TYR A 1 67 ? 1.5 -2.961 18.266 1 98.81 67 TYR A C 1
ATOM 541 O O . TYR A 1 67 ? 0.932 -1.87 18.375 1 98.81 67 TYR A O 1
ATOM 549 N N . GLY A 1 68 ? 2.299 -3.238 17.297 1 98.81 68 GLY A N 1
ATOM 550 C CA . GLY A 1 68 ? 2.422 -2.484 16.062 1 98.81 68 GLY A CA 1
ATOM 551 C C . GLY A 1 68 ? 2.303 -3.352 14.82 1 98.81 68 GLY A C 1
ATOM 552 O O . GLY A 1 68 ? 2.73 -4.508 14.82 1 98.81 68 GLY A O 1
ATOM 553 N N . ILE A 1 69 ? 1.692 -2.863 13.828 1 98.75 69 ILE A N 1
ATOM 554 C CA . ILE A 1 69 ? 1.58 -3.516 12.523 1 98.75 69 ILE A CA 1
ATOM 555 C C . ILE A 1 69 ? 2.002 -2.547 11.422 1 98.75 69 ILE A C 1
ATOM 557 O O . ILE A 1 69 ? 1.285 -1.589 11.125 1 98.75 69 ILE A O 1
ATOM 561 N N . ALA A 1 70 ? 3.117 -2.781 10.82 1 98.81 70 ALA A N 1
ATOM 562 C CA . ALA A 1 70 ? 3.674 -1.895 9.805 1 98.81 70 ALA A CA 1
ATOM 563 C C . ALA A 1 70 ? 2.977 -2.094 8.461 1 98.81 70 ALA A C 1
ATOM 565 O O . ALA A 1 70 ? 2.67 -3.225 8.07 1 98.81 70 ALA A O 1
ATOM 566 N N . VAL A 1 71 ? 2.668 -1.004 7.809 1 98.75 71 VAL A N 1
ATOM 567 C CA . VAL A 1 71 ? 1.877 -1.048 6.582 1 98.75 71 VAL A CA 1
ATOM 568 C C . VAL A 1 71 ? 2.537 -0.183 5.508 1 98.75 71 VAL A C 1
ATOM 570 O O . VAL A 1 71 ? 3.57 0.443 5.758 1 98.75 71 VAL A O 1
ATOM 573 N N . ALA A 1 72 ? 1.976 -0.135 4.379 1 98.44 72 ALA A N 1
ATOM 574 C CA . ALA A 1 72 ? 2.578 0.431 3.174 1 98.44 72 ALA A CA 1
ATOM 575 C C . ALA A 1 72 ? 2.699 1.948 3.281 1 98.44 72 ALA A C 1
ATOM 577 O O . ALA A 1 72 ? 3.594 2.551 2.684 1 98.44 72 ALA A O 1
ATOM 578 N N . ASN A 1 73 ? 1.767 2.619 3.967 1 98.62 73 ASN A N 1
ATOM 579 C CA . ASN A 1 73 ? 1.82 4.062 4.164 1 98.62 73 ASN A CA 1
ATOM 580 C C . ASN A 1 73 ? 0.842 4.52 5.242 1 98.62 73 ASN A C 1
ATOM 582 O O . ASN A 1 73 ? 0.12 3.701 5.816 1 98.62 73 ASN A O 1
ATOM 586 N N . GLY A 1 74 ? 0.837 5.781 5.504 1 98.81 74 GLY A N 1
ATOM 587 C CA . GLY A 1 74 ? 0.02 6.32 6.582 1 98.81 74 GLY A CA 1
ATOM 588 C C . GLY A 1 74 ? -1.468 6.254 6.289 1 98.81 74 GLY A C 1
ATOM 589 O O . GLY A 1 74 ? -2.275 6.051 7.199 1 98.81 74 GLY A O 1
ATOM 590 N N . THR A 1 75 ? -1.92 6.48 5.039 1 98.75 75 THR A N 1
ATOM 591 C CA . THR A 1 75 ? -3.328 6.379 4.672 1 98.75 75 THR A CA 1
ATOM 592 C C . THR A 1 75 ? -3.848 4.965 4.918 1 98.75 75 THR A C 1
ATOM 594 O O . THR A 1 75 ? -4.918 4.785 5.504 1 98.75 75 THR A O 1
ATOM 597 N N . VAL A 1 76 ? -3.039 4.012 4.555 1 98.69 76 VAL A N 1
ATOM 598 C CA . VAL A 1 76 ? -3.375 2.6 4.723 1 98.69 76 VAL A CA 1
ATOM 599 C C . VAL A 1 76 ? -3.432 2.254 6.207 1 98.69 76 VAL A C 1
ATOM 601 O O . VAL A 1 76 ? -4.25 1.435 6.633 1 98.69 76 VAL A O 1
ATOM 604 N N . ALA A 1 77 ? -2.592 2.904 7 1 98.94 77 ALA A N 1
ATOM 605 C CA . ALA A 1 77 ? -2.662 2.699 8.445 1 98.94 77 ALA A CA 1
ATOM 606 C C . ALA A 1 77 ? -4.043 3.059 8.984 1 98.94 77 ALA A C 1
ATOM 608 O O . ALA A 1 77 ? -4.621 2.311 9.773 1 98.94 77 ALA A O 1
ATOM 609 N N . LEU A 1 78 ? -4.574 4.176 8.539 1 98.94 78 LEU A N 1
ATOM 610 C CA . LEU A 1 78 ? -5.898 4.598 8.984 1 98.94 78 LEU A CA 1
ATOM 611 C C . LEU A 1 78 ? -6.977 3.666 8.438 1 98.94 78 LEU A C 1
ATOM 613 O O . LEU A 1 78 ? -7.926 3.326 9.141 1 98.94 78 LEU A O 1
ATOM 617 N N . GLU A 1 79 ? -6.848 3.236 7.168 1 98.88 79 GLU A N 1
ATOM 618 C CA . GLU A 1 79 ? -7.797 2.289 6.59 1 98.88 79 GLU A CA 1
ATOM 619 C C . GLU A 1 79 ? -7.828 0.986 7.383 1 98.88 79 GLU A C 1
ATOM 621 O O . GLU A 1 79 ? -8.906 0.461 7.684 1 98.88 79 GLU A O 1
ATOM 626 N N . LEU A 1 80 ? -6.617 0.492 7.68 1 98.88 80 LEU A N 1
ATOM 627 C CA . LEU A 1 80 ? -6.535 -0.745 8.453 1 98.88 80 LEU A CA 1
ATOM 628 C C . LEU A 1 80 ? -7.195 -0.58 9.812 1 98.88 80 LEU A C 1
ATOM 630 O O . LEU A 1 80 ? -7.938 -1.459 10.258 1 98.88 80 LEU A O 1
ATOM 634 N N . ALA A 1 81 ? -6.918 0.532 10.484 1 98.94 81 ALA A N 1
ATOM 635 C CA . ALA A 1 81 ? -7.535 0.781 11.781 1 98.94 81 ALA A CA 1
ATOM 636 C C . ALA A 1 81 ? -9.055 0.79 11.68 1 98.94 81 ALA A C 1
ATOM 638 O O . ALA A 1 81 ? -9.75 0.17 12.492 1 98.94 81 ALA A O 1
ATOM 639 N N . LEU A 1 82 ? -9.57 1.451 10.711 1 98.88 82 LEU A N 1
ATOM 640 C CA . LEU A 1 82 ? -11.008 1.577 10.508 1 98.88 82 LEU A CA 1
ATOM 641 C C . LEU A 1 82 ? -11.641 0.218 10.227 1 98.88 82 LEU A C 1
ATOM 643 O O . LEU A 1 82 ? -12.664 -0.132 10.828 1 98.88 82 LEU A O 1
ATOM 647 N N . LYS A 1 83 ? -11.047 -0.566 9.328 1 98.25 83 LYS A N 1
ATOM 648 C CA . LYS A 1 83 ? -11.547 -1.908 9.039 1 98.25 83 LYS A CA 1
ATOM 649 C C . LYS A 1 83 ? -11.516 -2.785 10.289 1 98.25 83 LYS A C 1
ATOM 651 O O . LYS A 1 83 ? -12.422 -3.59 10.516 1 98.25 83 LYS A O 1
ATOM 656 N N . THR A 1 84 ? -10.469 -2.635 11.031 1 98.62 84 THR A N 1
ATOM 657 C CA . THR A 1 84 ? -10.258 -3.455 12.211 1 98.62 84 THR A CA 1
ATOM 658 C C . THR A 1 84 ? -11.367 -3.24 13.234 1 98.62 84 THR A C 1
ATOM 660 O O . THR A 1 84 ? -11.859 -4.199 13.844 1 98.62 84 THR A O 1
ATOM 663 N N . ILE A 1 85 ? -11.82 -2.002 13.383 1 98.56 85 ILE A N 1
ATOM 664 C CA . ILE A 1 85 ? -12.844 -1.721 14.383 1 98.56 85 ILE A CA 1
ATOM 665 C C . ILE A 1 85 ? -14.227 -1.982 13.797 1 98.56 85 ILE A C 1
ATOM 667 O O . ILE A 1 85 ? -15.242 -1.778 14.469 1 98.56 85 ILE A O 1
ATOM 671 N 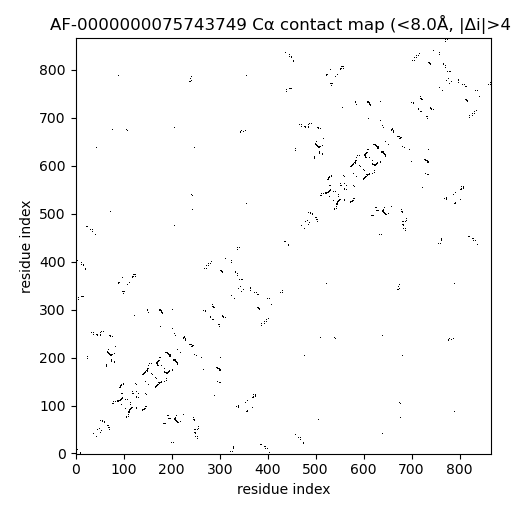N . GLY A 1 86 ? -14.32 -2.303 12.531 1 96.88 86 GLY A N 1
ATOM 672 C CA . GLY A 1 86 ? -15.562 -2.785 11.953 1 96.88 86 GLY A CA 1
ATOM 673 C C . GLY A 1 86 ? -16.344 -1.7 11.25 1 96.88 86 GLY A C 1
ATOM 674 O O . GLY A 1 86 ? -17.562 -1.815 11.086 1 96.88 86 GLY A O 1
ATOM 675 N N . VAL A 1 87 ? -15.664 -0.57 10.922 1 97.44 87 VAL A N 1
ATOM 676 C CA . VAL A 1 87 ? -16.344 0.406 10.07 1 97.44 87 VAL A CA 1
ATOM 677 C C . VAL A 1 87 ? -16.719 -0.241 8.742 1 97.44 87 VAL A C 1
ATOM 679 O O . VAL A 1 87 ? -15.906 -0.914 8.109 1 97.44 87 VAL A O 1
ATOM 682 N N . THR A 1 88 ? -17.938 -0.097 8.336 1 92.19 88 THR A N 1
ATOM 683 C CA . THR A 1 88 ? -18.438 -0.688 7.102 1 92.19 88 THR A CA 1
ATOM 684 C C . THR A 1 88 ? -19.438 0.25 6.418 1 92.19 88 THR A C 1
ATOM 686 O O . THR A 1 88 ? -19.5 1.438 6.742 1 92.19 88 THR A O 1
ATOM 689 N N . TYR A 1 89 ? -20.188 -0.213 5.477 1 94.81 89 TYR A N 1
ATOM 690 C CA . TYR A 1 89 ? -20.984 0.589 4.543 1 94.81 89 TYR A CA 1
ATOM 691 C C . TYR A 1 89 ? -21.984 1.456 5.285 1 94.81 89 TYR A C 1
ATOM 693 O O . TYR A 1 89 ? -22.875 0.94 5.969 1 94.81 89 TYR A O 1
ATOM 701 N N . GLY A 1 90 ? -21.719 2.783 5.199 1 94.69 90 GLY A N 1
ATOM 702 C CA . GLY A 1 90 ? -22.703 3.74 5.691 1 94.69 90 GLY A CA 1
ATOM 703 C C . GLY A 1 90 ? -22.391 4.234 7.094 1 94.69 90 GLY A C 1
ATOM 704 O O . GLY A 1 90 ? -23 5.199 7.562 1 94.69 90 GLY A O 1
ATOM 705 N N . ASP A 1 91 ? -21.5 3.625 7.809 1 97.88 91 ASP A N 1
ATOM 706 C CA . ASP A 1 91 ? -21.078 4.113 9.117 1 97.88 91 ASP A CA 1
ATOM 707 C C . ASP A 1 91 ? -20.484 5.516 9.016 1 97.88 91 ASP A C 1
ATOM 709 O O . ASP A 1 91 ? -19.812 5.844 8.031 1 97.88 91 ASP A O 1
ATOM 713 N N . GLU A 1 92 ? -20.75 6.293 10.023 1 98.88 92 GLU A N 1
ATOM 714 C CA . GLU A 1 92 ? -20.188 7.641 10.086 1 98.88 92 GLU A CA 1
ATOM 715 C C . GLU A 1 92 ? -18.953 7.68 10.984 1 98.88 92 GLU A C 1
ATOM 717 O O . GLU A 1 92 ? -18.922 7.031 12.031 1 98.88 92 GLU A O 1
ATOM 722 N N . VAL A 1 93 ? -17.969 8.375 10.547 1 98.94 93 VAL A N 1
ATOM 723 C CA . VAL A 1 93 ? -16.766 8.625 11.336 1 98.94 93 VAL A CA 1
ATOM 724 C C . VAL A 1 93 ? -16.516 10.125 11.43 1 98.94 93 VAL A C 1
ATOM 726 O O . VAL A 1 93 ? -16.422 10.812 10.406 1 98.94 93 VAL A O 1
ATOM 729 N N . ILE A 1 94 ? -16.406 10.648 12.625 1 99 94 ILE A N 1
ATOM 730 C CA . ILE A 1 94 ? -16.172 12.07 12.82 1 99 94 ILE A CA 1
ATOM 731 C C . ILE A 1 94 ? -14.688 12.375 12.711 1 99 94 ILE A C 1
ATOM 733 O O . ILE A 1 94 ? -13.859 11.734 13.367 1 99 94 ILE A O 1
ATOM 737 N N . VAL A 1 95 ? -14.336 13.305 11.859 1 98.94 95 VAL A N 1
ATOM 738 C CA . VAL A 1 95 ? -12.953 13.695 11.609 1 98.94 95 VAL A CA 1
ATOM 739 C C . VAL A 1 95 ? -12.82 15.211 11.672 1 98.94 95 VAL A C 1
ATOM 741 O O . VAL A 1 95 ? -13.812 15.93 11.539 1 98.94 95 VAL A O 1
ATOM 744 N N . PRO A 1 96 ? -11.641 15.75 11.953 1 98.94 96 PRO A N 1
ATOM 745 C CA . PRO A 1 96 ? -11.484 17.203 11.93 1 98.94 96 PRO A CA 1
ATOM 746 C C . PRO A 1 96 ? -11.641 17.797 10.531 1 98.94 96 PRO A C 1
ATOM 748 O O . PRO A 1 96 ? -11.203 17.188 9.547 1 98.94 96 PRO A O 1
ATOM 751 N N . ALA A 1 97 ? -12.117 18.984 10.484 1 98.75 97 ALA A N 1
ATOM 752 C CA . ALA A 1 97 ? -12.367 19.672 9.219 1 98.75 97 ALA A CA 1
ATOM 753 C C . ALA A 1 97 ? -11.07 20.219 8.633 1 98.75 97 ALA A C 1
ATOM 755 O O . ALA A 1 97 ? -11.016 20.578 7.453 1 98.75 97 ALA A O 1
ATOM 756 N N . TYR A 1 98 ? -10.031 20.312 9.469 1 98.56 98 TYR A N 1
ATOM 757 C CA . TYR A 1 98 ? -8.75 20.828 9 1 98.56 98 TYR A CA 1
ATOM 758 C C . TYR A 1 98 ? -7.633 19.828 9.266 1 98.56 98 TYR A C 1
ATOM 760 O O . TYR A 1 98 ? -7.23 19.641 10.422 1 98.56 98 TYR A O 1
ATOM 768 N N . THR A 1 99 ? -7.191 19.266 8.25 1 98.44 99 THR A N 1
ATOM 769 C CA . THR A 1 99 ? -6.105 18.281 8.266 1 98.44 99 THR A CA 1
ATOM 770 C C . THR A 1 99 ? -5.738 17.859 6.852 1 98.44 99 THR A C 1
ATOM 772 O O . THR A 1 99 ? -6.129 18.516 5.879 1 98.44 99 THR A O 1
ATOM 775 N N . PHE A 1 100 ? -4.836 16.938 6.715 1 98.19 100 PHE A N 1
ATOM 776 C CA . PHE A 1 100 ? -4.566 16.328 5.422 1 98.19 100 PHE A CA 1
ATOM 777 C C . PHE A 1 100 ? -5.738 15.469 4.977 1 98.19 100 PHE A C 1
ATOM 779 O O . PHE A 1 100 ? -6.359 14.781 5.793 1 98.19 100 PHE A O 1
ATOM 786 N N . ILE A 1 101 ? -6.062 15.359 3.787 1 98.25 101 ILE A N 1
ATOM 787 C CA . ILE A 1 101 ? -7.293 14.797 3.246 1 98.25 101 ILE A CA 1
ATOM 788 C C . ILE A 1 101 ? -7.34 13.297 3.52 1 98.25 101 ILE A C 1
ATOM 790 O O . ILE A 1 101 ? -8.414 12.695 3.537 1 98.25 101 ILE A O 1
ATOM 794 N N . ALA A 1 102 ? -6.223 12.617 3.725 1 98.5 102 ALA A N 1
ATOM 795 C CA . ALA A 1 102 ? -6.16 11.18 3.938 1 98.5 102 ALA A CA 1
ATOM 796 C C . ALA A 1 102 ? -6.988 10.766 5.148 1 98.5 102 ALA A C 1
ATOM 798 O O . ALA A 1 102 ? -7.531 9.656 5.188 1 98.5 102 ALA A O 1
ATOM 799 N N . THR A 1 103 ? -7.125 11.641 6.152 1 98.81 103 THR A N 1
ATOM 800 C CA . THR A 1 103 ? -7.934 11.336 7.328 1 98.81 103 THR A CA 1
ATOM 801 C C . THR A 1 103 ? -9.383 11.078 6.93 1 98.81 103 THR A C 1
ATOM 803 O O . THR A 1 103 ? -10.023 10.156 7.441 1 98.81 103 THR A O 1
ATOM 806 N N . ALA A 1 104 ? -9.883 11.875 6.035 1 98.69 104 ALA A N 1
ATOM 807 C CA . ALA A 1 104 ? -11.258 11.734 5.57 1 98.69 104 ALA A CA 1
ATOM 808 C C . ALA A 1 104 ? -11.367 10.656 4.496 1 98.69 104 ALA A C 1
ATOM 810 O O . ALA A 1 104 ? -12.305 9.852 4.504 1 98.69 104 ALA A O 1
ATOM 811 N N . SER A 1 105 ? -10.422 10.641 3.57 1 98.25 105 SER A N 1
ATOM 812 C CA . SER A 1 105 ? -10.523 9.711 2.445 1 98.25 105 SER A CA 1
ATOM 813 C C . SER A 1 105 ? -10.367 8.266 2.904 1 98.25 105 SER A C 1
ATOM 815 O O . SER A 1 105 ? -10.969 7.359 2.328 1 98.25 105 SER A O 1
ATOM 817 N N . ALA A 1 106 ? -9.602 8.016 3.959 1 98.75 106 ALA A N 1
ATOM 818 C CA . ALA A 1 106 ? -9.492 6.672 4.508 1 98.75 106 ALA A CA 1
ATOM 819 C C . ALA A 1 106 ? -10.859 6.145 4.938 1 98.75 106 ALA A C 1
ATOM 821 O O . ALA A 1 106 ? -11.148 4.953 4.809 1 98.75 106 ALA A O 1
ATOM 822 N N . VAL A 1 107 ? -11.695 7.055 5.469 1 98.75 107 VAL A N 1
ATOM 823 C CA . VAL A 1 107 ? -13.039 6.684 5.906 1 98.75 107 VAL A CA 1
ATOM 824 C C . VAL A 1 107 ? -13.867 6.227 4.707 1 98.75 107 VAL A C 1
ATOM 826 O O . VAL A 1 107 ? -14.469 5.152 4.738 1 98.75 107 VAL A O 1
ATOM 829 N N . SER A 1 108 ? -13.859 7.039 3.641 1 97.38 108 SER A N 1
ATOM 830 C CA . SER A 1 108 ? -14.664 6.699 2.469 1 97.38 108 SER A CA 1
ATOM 831 C C . SER A 1 108 ? -14.125 5.445 1.78 1 97.38 108 SER A C 1
ATOM 833 O O . SER A 1 108 ? -14.898 4.664 1.219 1 97.38 108 SER A O 1
ATOM 835 N N . GLU A 1 109 ? -12.859 5.188 1.857 1 96.81 109 GLU A N 1
ATOM 836 C CA . GLU A 1 109 ? -12.219 4.047 1.202 1 96.81 109 GLU A CA 1
ATOM 837 C C . GLU A 1 109 ? -12.719 2.727 1.791 1 96.81 109 GLU A C 1
ATOM 839 O O . GLU A 1 109 ? -12.711 1.698 1.111 1 96.81 109 GLU A O 1
ATOM 844 N N . VAL A 1 110 ? -13.133 2.76 3.061 1 96.75 110 VAL A N 1
ATOM 845 C CA . VAL A 1 110 ? -13.57 1.518 3.688 1 96.75 110 VAL A CA 1
ATOM 846 C C . VAL A 1 110 ? -15.102 1.471 3.73 1 96.75 110 VAL A C 1
ATOM 848 O O . VAL A 1 110 ? -15.68 0.623 4.41 1 96.75 110 VAL A O 1
ATOM 851 N N . GLY A 1 111 ? -15.758 2.422 3.055 1 95.31 111 GLY A N 1
ATOM 852 C CA . GLY A 1 111 ? -17.203 2.402 2.912 1 95.31 111 GLY A CA 1
ATOM 853 C C . GLY A 1 111 ? -17.906 3.322 3.891 1 95.31 111 GLY A C 1
ATOM 854 O O . GLY A 1 111 ? -19.125 3.477 3.832 1 95.31 111 GLY A O 1
ATOM 855 N N . GLY A 1 112 ? -17.156 4.004 4.773 1 97.5 112 GLY A N 1
ATOM 856 C CA . GLY A 1 112 ? -17.734 4.926 5.742 1 97.5 112 GLY A CA 1
ATOM 857 C C . GLY A 1 112 ? -17.969 6.309 5.172 1 97.5 112 GLY A C 1
ATOM 858 O O . GLY A 1 112 ? 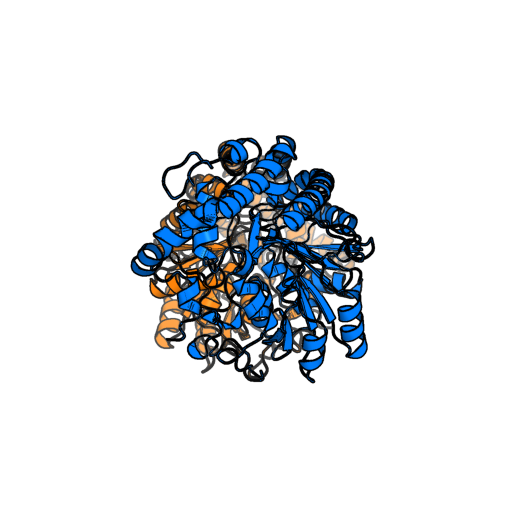-17.656 6.578 4.016 1 97.5 112 GLY A O 1
ATOM 859 N N . VAL A 1 113 ? -18.578 7.168 6.027 1 98.44 113 VAL A N 1
ATOM 860 C CA . VAL A 1 113 ? -18.891 8.547 5.68 1 98.44 113 VAL A CA 1
ATOM 861 C C . VAL A 1 113 ? -18.203 9.5 6.66 1 98.44 113 VAL A C 1
ATOM 863 O O . VAL A 1 113 ? -18.531 9.516 7.852 1 98.44 113 VAL A O 1
ATOM 866 N N . PRO A 1 114 ? -17.266 10.281 6.195 1 98.81 114 PRO A N 1
ATOM 867 C CA . PRO A 1 114 ? -16.656 11.258 7.105 1 98.81 114 PRO A CA 1
ATOM 868 C C . PRO A 1 114 ? -17.609 12.391 7.477 1 98.81 114 PRO A C 1
ATOM 870 O O . PRO A 1 114 ? -18.266 12.969 6.602 1 98.81 114 PRO A O 1
ATOM 873 N N . VAL A 1 115 ? -17.719 12.648 8.695 1 98.94 115 VAL A N 1
ATOM 874 C CA . VAL A 1 115 ? -18.469 13.781 9.242 1 98.94 115 VAL A CA 1
ATOM 875 C C . VAL A 1 115 ? -17.484 14.789 9.852 1 98.94 115 VAL A C 1
ATOM 877 O O . VAL A 1 115 ? -16.75 14.461 10.789 1 98.94 115 VAL A O 1
ATOM 880 N N . PHE A 1 116 ? -17.531 16.031 9.375 1 98.94 116 PHE A N 1
ATOM 881 C CA . PHE A 1 116 ? -16.531 17.016 9.789 1 98.94 116 PHE A CA 1
ATOM 882 C C . PHE A 1 116 ? -16.953 17.688 11.086 1 98.94 116 PHE A C 1
ATOM 884 O O . PHE A 1 116 ? -18.062 18.219 11.18 1 98.94 116 PHE A O 1
ATOM 891 N N . ALA A 1 117 ? -16.078 17.656 12.031 1 98.94 117 ALA A N 1
ATOM 892 C CA . ALA A 1 117 ? -16.203 18.484 13.227 1 98.94 117 ALA A CA 1
ATOM 893 C C . ALA A 1 117 ? -15.297 19.703 13.148 1 98.94 117 ALA A C 1
ATOM 895 O O . ALA A 1 117 ? -14.25 19.672 12.5 1 98.94 117 ALA A O 1
ATOM 896 N N . ASP A 1 118 ? -15.656 20.734 13.812 1 98.88 118 ASP A N 1
ATOM 897 C CA . ASP A 1 118 ? -14.867 21.953 13.875 1 98.88 118 ASP A CA 1
ATOM 898 C C . ASP A 1 118 ? -13.57 21.734 14.641 1 98.88 118 ASP A C 1
ATOM 900 O O . ASP A 1 118 ? -13.352 20.672 15.211 1 98.88 118 ASP A O 1
ATOM 904 N N . VAL A 1 119 ? -12.695 22.703 14.531 1 98.81 119 VAL A N 1
ATOM 905 C CA . VAL A 1 119 ? -11.422 22.609 15.234 1 98.81 119 VAL A CA 1
ATOM 906 C C . VAL A 1 119 ? -11.25 23.812 16.156 1 98.81 119 VAL A C 1
ATOM 908 O O . VAL A 1 119 ? -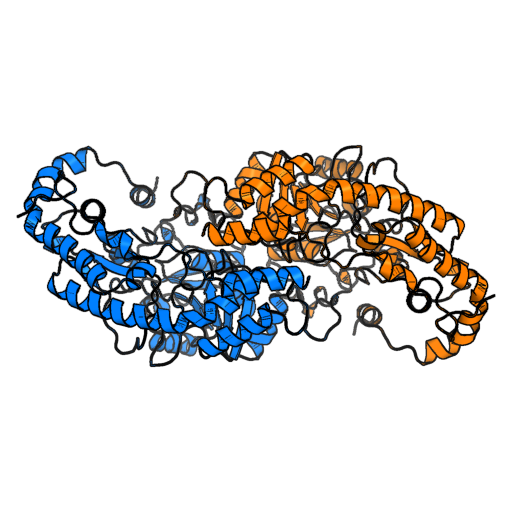11.945 24.828 16 1 98.81 119 VAL A O 1
ATOM 911 N N . ASP A 1 120 ? -10.406 23.641 17.141 1 98.56 120 ASP A N 1
ATOM 912 C CA . ASP A 1 120 ? -9.945 24.766 17.953 1 98.56 120 ASP A CA 1
ATOM 913 C C . ASP A 1 120 ? -9.078 25.703 17.125 1 98.56 120 ASP A C 1
ATOM 915 O O . ASP A 1 120 ? -7.996 25.328 16.672 1 98.56 120 ASP A O 1
ATOM 919 N N . PRO A 1 121 ? -9.484 26.953 16.953 1 97.81 121 PRO A N 1
ATOM 920 C CA . PRO A 1 121 ? -8.742 27.875 16.094 1 97.81 121 PRO A CA 1
ATOM 921 C C . PRO A 1 121 ? -7.352 28.203 16.625 1 97.81 121 PRO A C 1
ATOM 923 O O . PRO A 1 121 ? -6.531 28.781 15.922 1 97.81 121 PRO A O 1
ATOM 926 N N . GLU A 1 122 ? -7.098 27.797 17.844 1 97.38 122 GLU A N 1
ATOM 927 C CA . GLU A 1 122 ? -5.809 28.109 18.453 1 97.38 122 GLU A CA 1
ATOM 928 C C . GLU A 1 122 ? -4.82 26.969 18.281 1 97.38 122 GLU A C 1
ATOM 930 O O . GLU A 1 122 ? -3.613 27.141 18.453 1 97.38 122 GLU A O 1
ATOM 935 N N . THR A 1 123 ? -5.355 25.781 17.953 1 97.44 123 THR A N 1
ATOM 936 C CA . THR A 1 123 ? -4.453 24.625 17.891 1 97.44 123 THR A CA 1
ATOM 937 C C . THR A 1 123 ? -4.621 23.875 16.562 1 97.44 123 THR A C 1
ATOM 939 O O . THR A 1 123 ? -3.732 23.125 16.156 1 97.44 123 THR A O 1
ATOM 942 N N . GLY A 1 124 ? -5.777 24.047 15.961 1 98 124 GLY A N 1
ATOM 943 C CA . GLY A 1 124 ? -6.078 23.297 14.758 1 98 124 GLY A CA 1
ATOM 944 C C . GLY A 1 124 ? -6.59 21.891 15.031 1 98 124 GLY A C 1
ATOM 945 O O . GLY A 1 124 ? -6.984 21.172 14.117 1 98 124 GLY A O 1
ATOM 946 N N . ASN A 1 125 ? -6.637 21.484 16.328 1 98.81 125 ASN A N 1
ATOM 947 C CA . ASN A 1 125 ? -7.125 20.172 16.703 1 98.81 125 ASN A CA 1
ATOM 948 C C . ASN A 1 125 ? -8.648 20.125 16.75 1 98.81 125 ASN A C 1
ATOM 950 O O . ASN A 1 125 ? -9.297 21.156 16.953 1 98.81 125 ASN A O 1
ATOM 954 N N . ILE A 1 126 ? -9.164 18.953 16.641 1 98.94 126 ILE A N 1
ATOM 955 C CA . ILE A 1 126 ? -10.602 18.719 16.625 1 98.94 126 ILE A CA 1
ATOM 956 C C . ILE A 1 126 ? -11.227 19.219 17.922 1 98.94 126 ILE A C 1
ATOM 958 O O . ILE A 1 126 ? -10.664 19.031 19 1 98.94 126 ILE A O 1
ATOM 962 N N . ASP A 1 127 ? -12.391 19.922 17.812 1 98.88 127 ASP A N 1
ATOM 963 C CA . ASP A 1 127 ? -13.117 20.438 18.969 1 98.88 127 ASP A CA 1
ATOM 964 C C . ASP A 1 127 ? -14 19.359 19.594 1 98.88 127 ASP A C 1
ATOM 966 O O . ASP A 1 127 ? -15.008 18.953 19 1 98.88 127 ASP A O 1
ATOM 970 N N . PRO A 1 128 ? -13.688 18.953 20.812 1 98.88 128 PRO A N 1
ATOM 971 C CA . PRO A 1 128 ? -14.477 17.875 21.438 1 98.88 128 PRO A CA 1
ATOM 972 C C . PRO A 1 128 ? -15.961 18.234 21.562 1 98.88 128 PRO A C 1
ATOM 974 O O . PRO A 1 128 ? -16.828 17.375 21.406 1 98.88 128 PRO A O 1
ATOM 977 N N . SER A 1 129 ? -16.266 19.469 21.859 1 98.75 129 SER A N 1
ATOM 978 C CA . SER A 1 129 ? -17.656 19.844 22 1 98.75 129 SER A CA 1
ATOM 979 C C . SER A 1 129 ? -18.422 19.656 20.703 1 98.75 129 SER A C 1
ATOM 981 O O . SER A 1 129 ? -19.547 19.156 20.703 1 98.75 129 SER A O 1
ATOM 983 N N . ASP A 1 130 ? -17.812 20.047 19.609 1 98.88 130 ASP A N 1
ATOM 984 C CA . ASP A 1 130 ? -18.484 19.875 18.328 1 98.88 130 ASP A CA 1
ATOM 985 C C . ASP A 1 130 ? -18.562 18.391 17.938 1 98.88 130 ASP A C 1
ATOM 987 O O . ASP A 1 130 ? -19.531 17.984 17.281 1 98.88 130 ASP A O 1
ATOM 991 N N . VAL A 1 131 ? -17.594 17.594 18.312 1 98.94 131 VAL A N 1
ATOM 992 C CA . VAL A 1 131 ? -17.641 16.156 18.109 1 98.94 131 VAL A CA 1
ATOM 993 C C . VAL A 1 131 ? -18.906 15.586 18.734 1 98.94 131 VAL A C 1
ATOM 995 O O . VAL A 1 131 ? -19.656 14.859 18.094 1 98.94 131 VAL A O 1
ATOM 998 N N . GLU A 1 132 ? -19.078 15.898 19.953 1 98.88 132 GLU A N 1
ATOM 999 C CA . GLU A 1 132 ? -20.219 15.32 20.672 1 98.88 132 GLU A CA 1
ATOM 1000 C C . GLU A 1 132 ? -21.531 15.734 20.031 1 98.88 132 GLU A C 1
ATOM 1002 O O . GLU A 1 132 ? -22.469 14.938 19.953 1 98.88 132 GLU A O 1
ATOM 1007 N N . ASN A 1 133 ? -21.609 16.969 19.531 1 98.69 133 ASN A N 1
ATOM 1008 C CA . ASN A 1 133 ? -22.828 17.5 18.922 1 98.69 133 ASN A CA 1
ATOM 1009 C C . ASN A 1 133 ? -23.109 16.812 17.578 1 98.69 133 ASN A C 1
ATOM 1011 O O . ASN A 1 133 ? -24.234 16.875 17.078 1 98.69 133 ASN A O 1
ATOM 1015 N N . LYS A 1 134 ? -22.125 16.141 16.984 1 98.56 134 LYS A N 1
ATOM 1016 C CA . LYS A 1 134 ? -22.266 15.578 15.633 1 98.56 134 LYS A CA 1
ATOM 1017 C C . LYS A 1 134 ? -22.547 14.078 15.688 1 98.56 134 LYS A C 1
ATOM 1019 O O . LYS A 1 134 ? -22.734 13.438 14.648 1 98.56 134 LYS A O 1
ATOM 1024 N N . ILE A 1 135 ? -22.594 13.5 16.844 1 98.81 135 ILE A N 1
ATOM 1025 C CA . ILE A 1 135 ? -22.812 12.062 17 1 98.81 135 ILE A CA 1
ATOM 1026 C C . ILE A 1 135 ? -24.25 11.711 16.609 1 98.81 135 ILE A C 1
ATOM 1028 O O . ILE A 1 135 ? -25.188 12.414 17 1 98.81 135 ILE A O 1
ATOM 1032 N N . THR A 1 136 ? -24.422 10.758 15.836 1 98.62 136 THR A N 1
ATOM 1033 C CA . THR A 1 136 ? -25.703 10.164 15.477 1 98.62 136 THR A CA 1
ATOM 1034 C C . THR A 1 136 ? -25.703 8.664 15.766 1 98.62 136 THR A C 1
ATOM 1036 O O . THR A 1 136 ? -24.719 8.125 16.266 1 98.62 136 THR A O 1
ATOM 1039 N N . GLU A 1 137 ? -26.797 7.996 15.383 1 98 137 GLU A N 1
ATOM 1040 C CA . GLU A 1 137 ? -26.906 6.551 15.57 1 98 137 GLU A CA 1
ATOM 1041 C C . GLU A 1 137 ? -25.969 5.809 14.617 1 98 137 GLU A C 1
ATOM 1043 O O . GLU A 1 137 ? -25.672 4.629 14.828 1 98 137 GLU A O 1
ATOM 1048 N N . ARG A 1 138 ? -25.422 6.48 13.602 1 98.38 138 ARG A N 1
ATOM 1049 C CA . ARG A 1 138 ? -24.562 5.855 12.602 1 98.38 138 ARG A CA 1
ATOM 1050 C C . ARG A 1 138 ? -23.094 6.066 12.93 1 98.38 138 ARG A C 1
ATOM 1052 O O . ARG A 1 138 ? -22.219 5.496 12.273 1 98.38 138 ARG A O 1
ATOM 1059 N N . THR A 1 139 ? -22.812 6.891 13.938 1 98.88 139 THR A N 1
ATOM 1060 C CA . THR A 1 139 ? -21.422 7.184 14.281 1 98.88 139 THR A CA 1
ATOM 1061 C C . THR A 1 139 ? -20.75 5.965 14.898 1 98.88 139 THR A C 1
ATOM 1063 O O . THR A 1 139 ? -21.266 5.398 15.867 1 98.88 139 THR A O 1
ATOM 1066 N N . LYS A 1 140 ? -19.609 5.598 14.32 1 98.81 140 LYS A N 1
ATOM 1067 C CA . LYS A 1 140 ? -18.891 4.418 14.797 1 98.81 140 LYS A CA 1
ATOM 1068 C C . LYS A 1 140 ? -17.594 4.809 15.5 1 98.81 140 LYS A C 1
ATOM 1070 O O . LYS A 1 140 ? -17.141 4.105 16.406 1 98.81 140 LYS A O 1
ATOM 1075 N N . ALA A 1 141 ? -17.016 5.926 15.078 1 98.94 141 ALA A N 1
ATOM 1076 C CA . ALA A 1 141 ? -15.688 6.262 15.586 1 98.94 141 ALA A CA 1
ATOM 1077 C C . ALA A 1 141 ? -15.414 7.758 15.453 1 98.94 141 ALA A C 1
ATOM 1079 O O . ALA A 1 141 ? -16.125 8.469 14.75 1 98.94 141 ALA A O 1
ATOM 1080 N N . ILE A 1 142 ? -14.453 8.18 16.203 1 99 142 ILE A N 1
ATOM 1081 C CA . ILE A 1 142 ? -13.812 9.484 16.109 1 99 142 ILE A CA 1
ATOM 1082 C C . ILE A 1 142 ? -12.344 9.312 15.703 1 99 142 ILE A C 1
ATOM 1084 O O . ILE A 1 142 ? -11.648 8.453 16.234 1 99 142 ILE A O 1
ATOM 1088 N N . ILE A 1 143 ? -11.93 10.047 14.711 1 99 143 ILE A N 1
ATOM 1089 C CA . ILE A 1 143 ? -10.492 10.141 14.453 1 99 143 ILE A CA 1
ATOM 1090 C C . ILE A 1 143 ? -9.969 11.492 14.922 1 99 143 ILE A C 1
ATOM 1092 O O . ILE A 1 143 ? -10.438 12.539 14.469 1 99 143 ILE A O 1
ATOM 1096 N N . ALA A 1 144 ? -9.078 11.492 15.812 1 98.94 144 ALA A N 1
ATOM 1097 C CA . ALA A 1 144 ? -8.398 12.703 16.281 1 98.94 144 ALA A CA 1
ATOM 1098 C C . ALA A 1 144 ? -7.02 12.836 15.648 1 98.94 144 ALA A C 1
ATOM 1100 O O . ALA A 1 144 ? -6.176 11.945 15.789 1 98.94 144 ALA A O 1
ATOM 1101 N N . VAL A 1 145 ? -6.82 13.867 14.938 1 98.94 145 VAL A N 1
ATOM 1102 C CA . VAL A 1 145 ? -5.496 14.172 14.398 1 98.94 145 VAL A CA 1
ATOM 1103 C C . VAL A 1 145 ? -4.707 15.008 15.406 1 98.94 145 VAL A C 1
ATOM 1105 O O . VAL A 1 145 ? -5.23 15.969 15.969 1 98.94 145 VAL A O 1
ATOM 1108 N N . HIS A 1 146 ? 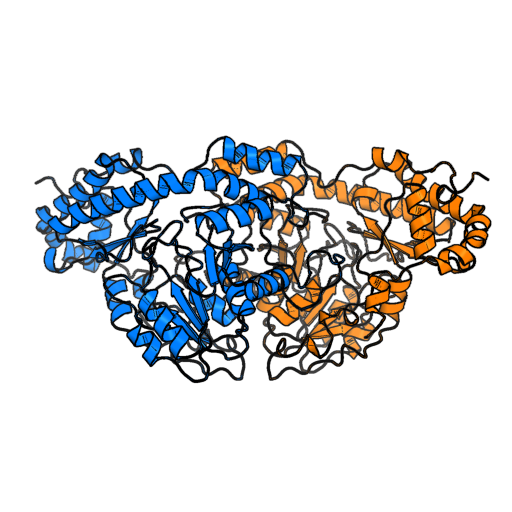-3.496 14.57 15.711 1 98.94 146 HIS A N 1
ATOM 1109 C CA . HIS A 1 146 ? -2.586 15.398 16.484 1 98.94 146 HIS A CA 1
ATOM 1110 C C . HIS A 1 146 ? -1.86 16.406 15.594 1 98.94 146 HIS A C 1
ATOM 1112 O O . HIS A 1 146 ? -0.674 16.234 15.305 1 98.94 146 HIS A O 1
ATOM 1118 N N . PHE A 1 147 ? -2.543 17.422 15.258 1 98.69 147 PHE A N 1
ATOM 1119 C CA . PHE A 1 147 ? -2.117 18.328 14.195 1 98.69 147 PHE A CA 1
ATOM 1120 C C . PHE A 1 147 ? -0.788 18.984 14.539 1 98.69 147 PHE A C 1
ATOM 1122 O O . PHE A 1 147 ? -0.633 19.547 15.633 1 98.69 147 PHE A O 1
ATOM 1129 N N . GLY A 1 148 ? 0.164 18.891 13.672 1 98.44 148 GLY A N 1
ATOM 1130 C CA . GLY A 1 148 ? 1.479 19.5 13.82 1 98.44 148 GLY A CA 1
ATOM 1131 C C . GLY A 1 148 ? 2.334 18.812 14.867 1 98.44 148 GLY A C 1
ATOM 1132 O O . GLY A 1 148 ? 3.451 19.25 15.148 1 98.44 148 GLY A O 1
ATOM 1133 N N . GLY A 1 149 ? 1.844 17.734 15.461 1 98.56 149 GLY A N 1
ATOM 1134 C CA . GLY A 1 149 ? 2.523 17.062 16.562 1 98.56 149 GLY A CA 1
ATOM 1135 C C . GLY A 1 149 ? 2.021 17.484 17.922 1 98.56 149 GLY A C 1
ATOM 1136 O O . GLY A 1 149 ? 2.625 17.156 18.938 1 98.56 149 GLY A O 1
ATOM 1137 N N . TYR A 1 150 ? 0.958 18.312 17.906 1 98.44 150 TYR A N 1
ATOM 1138 C CA . TYR A 1 150 ? 0.261 18.75 19.109 1 98.44 150 TYR A CA 1
ATOM 1139 C C . TYR A 1 150 ? -0.877 17.797 19.453 1 98.44 150 TYR A C 1
ATOM 1141 O O . TYR A 1 150 ? -1.872 17.719 18.734 1 98.44 150 TYR A O 1
ATOM 1149 N N . PRO A 1 151 ? -0.754 17.047 20.594 1 98.81 151 PRO A N 1
ATOM 1150 C CA . PRO A 1 151 ? -1.798 16.078 20.938 1 98.81 151 PRO A CA 1
ATOM 1151 C C . PRO A 1 151 ? -3.168 16.734 21.125 1 98.81 151 PRO A C 1
ATOM 1153 O O . PRO A 1 151 ? -3.271 17.812 21.734 1 98.81 151 PRO A O 1
ATOM 1156 N N . ALA A 1 152 ? -4.176 16.125 20.562 1 98.81 152 ALA A N 1
ATOM 1157 C CA . ALA A 1 152 ? -5.555 16.531 20.797 1 98.81 152 ALA A CA 1
ATOM 1158 C C . ALA A 1 152 ? -5.969 16.266 22.234 1 98.81 152 ALA A C 1
ATOM 1160 O O . ALA A 1 152 ? -5.254 15.586 22.984 1 98.81 152 ALA A O 1
ATOM 1161 N N . ASP A 1 153 ? -7.098 16.859 22.672 1 98.81 153 ASP A N 1
ATOM 1162 C CA . ASP A 1 153 ? -7.598 16.672 24.031 1 98.81 153 ASP A CA 1
ATOM 1163 C C . ASP A 1 153 ? -8.102 15.242 24.234 1 98.81 153 ASP A C 1
ATOM 1165 O O . ASP A 1 153 ? -9.305 14.992 24.172 1 98.81 153 ASP A O 1
ATOM 1169 N N . LEU A 1 154 ? -7.137 14.383 24.516 1 98.88 154 LEU A N 1
ATOM 1170 C CA . LEU A 1 154 ? -7.453 12.961 24.594 1 98.88 154 LEU A CA 1
ATOM 1171 C C . LEU A 1 154 ? -8.289 12.656 25.828 1 98.88 154 LEU A C 1
ATOM 1173 O O . LEU A 1 154 ? -8.977 11.633 25.875 1 98.88 154 LEU A O 1
ATOM 1177 N N . ASP A 1 155 ? -8.234 13.523 26.875 1 98.81 155 ASP A N 1
ATOM 1178 C CA . ASP A 1 155 ? -9.125 13.336 28.016 1 98.81 155 ASP A CA 1
ATOM 1179 C C . ASP A 1 155 ? -10.594 13.469 27.594 1 98.81 155 ASP A C 1
ATOM 1181 O O . ASP A 1 155 ? -11.391 12.57 27.828 1 98.81 155 ASP A O 1
ATOM 1185 N N . GLU A 1 156 ? -10.898 14.57 26.953 1 98.88 156 GLU A N 1
ATOM 1186 C CA . GLU A 1 156 ? -12.281 14.844 26.578 1 98.88 156 GLU A CA 1
ATOM 1187 C C . GLU A 1 156 ? -12.758 13.898 25.484 1 98.88 156 GLU A C 1
ATOM 1189 O O . GLU A 1 156 ? -13.898 13.43 25.516 1 98.88 156 GLU A O 1
ATOM 1194 N N . LEU A 1 157 ? -11.945 13.609 24.547 1 98.94 157 LEU A N 1
ATOM 1195 C CA . LEU A 1 157 ? -12.336 12.734 23.453 1 98.94 157 LEU A CA 1
ATOM 1196 C C . LEU A 1 157 ? -12.57 11.312 23.953 1 98.94 157 LEU A C 1
ATOM 1198 O O . LEU A 1 157 ? -13.484 10.625 23.484 1 98.94 157 LEU A O 1
ATOM 1202 N N . THR A 1 158 ? -11.688 10.852 24.844 1 98.88 158 THR A N 1
ATOM 1203 C CA . THR A 1 158 ? -11.891 9.539 25.453 1 98.88 158 THR A CA 1
ATOM 1204 C C . THR A 1 158 ? -13.211 9.492 26.219 1 98.88 158 THR A C 1
ATOM 1206 O O . THR A 1 158 ? -13.953 8.516 26.109 1 98.88 158 THR A O 1
ATOM 1209 N N . ARG A 1 159 ? -13.469 10.523 26.969 1 98.81 159 ARG A N 1
ATOM 1210 C CA . ARG A 1 159 ? -14.727 10.609 27.719 1 98.81 159 ARG A CA 1
ATOM 1211 C C . ARG A 1 159 ? -15.922 10.5 26.781 1 98.81 159 ARG A C 1
ATOM 1213 O O . ARG A 1 159 ? -16.844 9.719 27.031 1 98.81 159 ARG A O 1
ATOM 1220 N N . ILE A 1 160 ? -15.938 11.25 25.719 1 98.94 160 ILE A N 1
ATOM 1221 C CA . ILE A 1 160 ? -17.031 11.273 24.75 1 98.94 160 ILE A CA 1
ATOM 1222 C C . ILE A 1 160 ? -17.172 9.898 24.109 1 98.94 160 ILE A C 1
ATOM 1224 O O . ILE A 1 160 ? -18.297 9.375 24 1 98.94 160 ILE A O 1
ATOM 1228 N N . ALA A 1 161 ? -16.062 9.297 23.672 1 98.88 161 ALA A N 1
ATOM 1229 C CA . ALA A 1 161 ? -16.094 7.988 23.016 1 98.88 161 ALA A CA 1
ATOM 1230 C C . ALA A 1 161 ? -16.703 6.938 23.938 1 98.88 161 ALA A C 1
ATOM 1232 O O . ALA A 1 161 ? -17.547 6.148 23.516 1 98.88 161 ALA A O 1
ATOM 1233 N N . LYS A 1 162 ? -16.312 6.945 25.203 1 98.62 162 LYS A N 1
ATOM 1234 C CA . LYS A 1 162 ? -16.844 5.992 26.172 1 98.62 162 LYS A CA 1
ATOM 1235 C C . LYS A 1 162 ? -18.328 6.215 26.406 1 98.62 162 LYS A C 1
ATOM 1237 O O . LYS A 1 162 ? -19.109 5.262 26.422 1 98.62 162 LYS A O 1
ATOM 1242 N N . LYS A 1 163 ? -18.641 7.461 26.609 1 98.75 163 LYS A N 1
ATOM 1243 C CA . LYS A 1 163 ? -20.031 7.816 26.891 1 98.75 163 LYS A CA 1
ATOM 1244 C C . LYS A 1 163 ? -20.969 7.32 25.797 1 98.75 163 LYS A C 1
ATOM 1246 O O . LYS A 1 163 ? -22.062 6.852 26.062 1 98.75 163 LYS A O 1
ATOM 1251 N N . HIS A 1 164 ? -20.531 7.371 24.578 1 98.81 164 HIS A N 1
ATOM 1252 C CA . HIS A 1 164 ? -21.422 7.105 23.453 1 98.81 164 HIS A CA 1
ATOM 1253 C C . HIS A 1 164 ? -21.094 5.77 22.781 1 98.81 164 HIS A C 1
ATOM 1255 O O . HIS A 1 164 ? -21.672 5.43 21.75 1 98.81 164 HIS A O 1
ATOM 1261 N N . GLY A 1 165 ? -20.172 4.996 23.344 1 98.56 165 GLY A N 1
ATOM 1262 C CA . GLY A 1 165 ? -19.812 3.686 22.828 1 98.56 165 GLY A CA 1
ATOM 1263 C C . GLY A 1 165 ? -19.125 3.75 21.469 1 98.56 165 GLY A C 1
ATOM 1264 O O . GLY A 1 165 ? -19.438 2.969 20.578 1 98.56 165 GLY A O 1
ATOM 1265 N N . LEU A 1 166 ? -18.234 4.734 21.25 1 98.88 166 LEU A N 1
ATOM 1266 C CA . LEU A 1 166 ? -17.516 4.938 19.984 1 98.88 166 LEU A CA 1
ATOM 1267 C C . LEU A 1 166 ? -16.062 4.527 20.125 1 98.88 166 LEU A C 1
ATOM 1269 O O . LEU A 1 166 ? -15.508 4.508 21.219 1 98.88 166 LEU A O 1
ATOM 1273 N N . PHE A 1 167 ? -15.461 4.133 19.016 1 98.94 167 PHE A N 1
ATOM 1274 C CA . PHE A 1 167 ? -14.016 3.943 18.984 1 98.94 167 PHE A CA 1
ATOM 1275 C C . PHE A 1 167 ? -13.297 5.273 18.797 1 98.94 167 PHE A C 1
ATOM 1277 O O . PHE A 1 167 ? -13.828 6.188 18.156 1 98.94 167 PHE A O 1
ATOM 1284 N N . LEU A 1 168 ? -12.148 5.426 19.391 1 98.94 168 LEU A N 1
ATOM 1285 C CA . LEU A 1 168 ? -11.266 6.57 19.203 1 98.94 168 LEU A CA 1
ATOM 1286 C C . LEU A 1 168 ? -9.977 6.152 18.5 1 98.94 168 LEU A C 1
ATOM 1288 O O . LEU A 1 168 ? -9.211 5.344 19.031 1 98.94 168 LEU A O 1
ATOM 1292 N N . ILE A 1 169 ? -9.773 6.652 17.312 1 99 169 ILE A N 1
ATOM 1293 C CA . ILE A 1 169 ? -8.562 6.422 16.547 1 99 169 ILE A CA 1
ATOM 1294 C C . ILE A 1 169 ? -7.703 7.684 16.547 1 99 169 ILE A C 1
ATOM 1296 O O . ILE A 1 169 ? -8.203 8.781 16.297 1 99 169 ILE A O 1
ATOM 1300 N N . GLU A 1 170 ? -6.441 7.535 16.828 1 99 170 GLU A N 1
ATOM 1301 C CA . GLU A 1 170 ? -5.488 8.641 16.766 1 99 170 GLU A CA 1
ATOM 1302 C C . GLU A 1 170 ? -4.77 8.672 15.414 1 99 170 GLU A C 1
ATOM 1304 O O . GLU A 1 170 ? -4.078 7.723 15.047 1 99 170 GLU A O 1
ATOM 1309 N N . ASP A 1 171 ? -5.035 9.68 14.602 1 98.94 171 ASP A N 1
ATOM 1310 C CA . ASP A 1 171 ? -4.113 9.961 13.508 1 98.94 171 ASP A CA 1
ATOM 1311 C C . ASP A 1 171 ? -2.863 10.68 14.008 1 98.94 171 ASP A C 1
ATOM 1313 O O . ASP A 1 171 ? -2.867 11.898 14.172 1 98.94 171 ASP A O 1
ATOM 1317 N N . ALA A 1 172 ? -1.821 9.945 14.164 1 98.94 172 ALA A N 1
ATOM 1318 C CA . ALA A 1 172 ? -0.608 10.422 14.828 1 98.94 172 ALA A CA 1
ATOM 1319 C C . ALA A 1 172 ? 0.524 10.609 13.82 1 98.94 172 ALA A C 1
ATOM 1321 O O . ALA A 1 172 ? 1.699 10.609 14.195 1 98.94 172 ALA A O 1
ATOM 1322 N N . ALA A 1 173 ? 0.152 10.742 12.555 1 98.81 173 ALA A N 1
ATOM 1323 C CA . ALA A 1 173 ? 1.138 10.875 11.492 1 98.81 173 ALA A CA 1
ATOM 1324 C C . ALA A 1 173 ? 2.074 12.055 11.75 1 98.81 173 ALA A C 1
ATOM 1326 O O . ALA A 1 173 ? 3.225 12.047 11.305 1 98.81 173 ALA A O 1
ATOM 1327 N N . HIS A 1 174 ? 1.581 13.055 12.516 1 98.75 174 HIS A N 1
ATOM 1328 C CA . HIS A 1 174 ? 2.373 14.234 12.828 1 98.75 174 HIS A CA 1
ATOM 1329 C C . HIS A 1 174 ? 3.049 14.102 14.188 1 98.75 174 HIS A C 1
ATOM 1331 O O . HIS A 1 174 ? 3.828 14.969 14.586 1 98.75 174 HIS A O 1
ATOM 1337 N N . ALA A 1 175 ? 2.82 13.039 14.938 1 98.88 175 ALA A N 1
ATOM 1338 C CA . ALA A 1 175 ? 3.055 13.141 16.375 1 98.88 175 ALA A CA 1
ATOM 1339 C C . ALA A 1 175 ? 4.074 12.102 16.844 1 98.88 175 ALA A C 1
ATOM 1341 O O . ALA A 1 175 ? 3.945 11.539 17.922 1 98.88 175 ALA A O 1
ATOM 1342 N N . HIS A 1 176 ? 5.027 11.836 16.016 1 98.88 176 HIS A N 1
ATOM 1343 C CA . HIS A 1 176 ? 6.113 10.953 16.438 1 98.88 176 HIS A CA 1
ATOM 1344 C C . HIS A 1 176 ? 6.754 11.445 17.734 1 98.88 176 HIS A C 1
ATOM 1346 O O . HIS A 1 176 ? 7.328 12.539 17.766 1 98.88 176 HIS A O 1
ATOM 1352 N N . GLY A 1 177 ? 6.574 10.68 18.781 1 98.81 177 GLY A N 1
ATOM 1353 C CA . GLY A 1 177 ? 7.254 10.969 20.031 1 98.81 177 GLY A CA 1
ATOM 1354 C C . GLY A 1 177 ? 6.496 11.938 20.922 1 98.81 177 GLY A C 1
ATOM 1355 O O . GLY A 1 177 ? 6.918 12.234 22.031 1 98.81 177 GLY A O 1
ATOM 1356 N N . SER A 1 178 ? 5.355 12.445 20.531 1 98.88 178 SER A N 1
ATOM 1357 C CA . SER A 1 178 ? 4.578 13.367 21.344 1 98.88 178 SER A CA 1
ATOM 1358 C C . SER A 1 178 ? 3.922 12.641 22.516 1 98.88 178 SER A C 1
ATOM 1360 O O . SER A 1 178 ? 3.666 11.438 22.453 1 98.88 178 SER A O 1
ATOM 1362 N N . GLU A 1 179 ? 3.658 13.422 23.578 1 98.81 179 GLU A N 1
ATOM 1363 C CA . GLU A 1 179 ? 3.117 12.844 24.812 1 98.81 179 GLU A CA 1
ATOM 1364 C C . GLU A 1 179 ? 1.917 13.641 25.312 1 98.81 179 GLU A C 1
ATOM 1366 O O . GLU A 1 179 ? 1.897 14.875 25.219 1 98.81 179 GLU A O 1
ATOM 1371 N N . TRP A 1 180 ? 0.957 12.93 25.734 1 98.88 180 TRP A N 1
ATOM 1372 C CA . TRP A 1 180 ? -0.18 13.445 26.5 1 98.88 180 TRP A CA 1
ATOM 1373 C C . TRP A 1 180 ? -0.154 12.938 27.938 1 98.88 180 TRP A C 1
ATOM 1375 O O . TRP A 1 180 ? -0.287 11.734 28.172 1 98.88 180 TRP A O 1
ATOM 1385 N N . ARG A 1 181 ? 0.054 13.828 28.906 1 98.38 181 ARG A N 1
ATOM 1386 C CA . ARG A 1 181 ? 0.117 13.508 30.328 1 98.38 181 ARG A CA 1
ATOM 1387 C C . ARG A 1 181 ? 1.177 12.453 30.609 1 98.38 181 ARG A C 1
ATOM 1389 O O . ARG A 1 181 ? 0.918 11.477 31.312 1 98.38 181 ARG A O 1
ATOM 1396 N N . GLY A 1 182 ? 2.266 12.562 29.891 1 98.25 182 GLY A N 1
ATOM 1397 C CA . GLY A 1 182 ? 3.414 11.711 30.172 1 98.25 182 GLY A CA 1
ATOM 1398 C C . GLY A 1 182 ? 3.383 10.398 29.406 1 98.25 182 GLY A C 1
ATOM 1399 O O . GLY A 1 182 ? 4.316 9.602 29.484 1 98.25 182 GLY A O 1
ATOM 1400 N N . ARG A 1 183 ? 2.334 10.203 28.641 1 98.44 183 ARG A N 1
ATOM 1401 C CA . ARG A 1 183 ? 2.229 9 27.828 1 98.44 183 ARG A CA 1
ATOM 1402 C C . ARG A 1 183 ? 2.324 9.336 26.344 1 98.44 183 ARG A C 1
ATOM 1404 O O . ARG A 1 183 ? 1.684 10.281 25.875 1 98.44 183 ARG A O 1
ATOM 1411 N N . LYS A 1 184 ? 3.125 8.578 25.641 1 98.81 184 LYS A N 1
ATOM 1412 C CA . LYS A 1 184 ? 3.242 8.836 24.203 1 98.81 184 LYS A CA 1
ATOM 1413 C C . LYS A 1 184 ? 1.935 8.523 23.484 1 98.81 184 LYS A C 1
ATOM 1415 O O . LYS A 1 184 ? 1.265 7.539 23.797 1 98.81 184 LYS A O 1
ATOM 1420 N N . VAL A 1 185 ? 1.597 9.367 22.562 1 98.88 185 VAL A N 1
ATOM 1421 C CA . VAL A 1 185 ? 0.337 9.234 21.828 1 98.88 185 VAL A CA 1
ATOM 1422 C C . VAL A 1 185 ? 0.46 8.133 20.781 1 98.88 185 VAL A C 1
ATOM 1424 O O . VAL A 1 185 ? 1.561 7.656 20.5 1 98.88 185 VAL A O 1
ATOM 1427 N N . GLY A 1 186 ? -0.642 7.715 20.203 1 98.75 186 GLY A N 1
ATOM 1428 C CA . GLY A 1 186 ? -0.681 6.715 19.141 1 98.75 186 GLY A CA 1
ATOM 1429 C C . GLY A 1 186 ? -1.472 5.477 19.516 1 98.75 186 GLY A C 1
ATOM 1430 O O . GLY A 1 186 ? -1.921 4.73 18.656 1 98.75 186 GLY A O 1
ATOM 1431 N N . ALA A 1 187 ? -1.636 5.273 20.812 1 98.56 187 ALA A N 1
ATOM 1432 C CA . ALA A 1 187 ? -2.416 4.121 21.266 1 98.56 187 ALA A CA 1
ATOM 1433 C C . ALA A 1 187 ? -3.129 4.418 22.578 1 98.56 187 ALA A C 1
ATOM 1435 O O . ALA A 1 187 ? -3.5 3.498 23.312 1 98.56 187 ALA A O 1
ATOM 1436 N N . ILE A 1 188 ? -3.193 5.719 22.891 1 98.75 188 ILE A N 1
ATOM 1437 C CA . ILE A 1 188 ? -4.004 6.102 24.047 1 98.75 188 ILE A CA 1
ATOM 1438 C C . ILE A 1 188 ? -5.48 5.844 23.75 1 98.75 188 ILE A C 1
ATOM 1440 O O . ILE A 1 188 ? -6.223 5.371 24.609 1 98.75 188 ILE A O 1
ATOM 1444 N N . GLY A 1 189 ? -5.965 6.219 22.516 1 98.69 189 GLY A N 1
ATOM 1445 C CA . GLY A 1 189 ? -7.242 5.719 22.047 1 98.69 189 GLY A CA 1
ATOM 1446 C C . GLY A 1 189 ? -7.234 4.23 21.75 1 98.69 189 GLY A C 1
ATOM 1447 O O . GLY A 1 189 ? -6.367 3.504 22.234 1 98.69 189 GLY A O 1
ATOM 1448 N N . ASN A 1 190 ? -8.219 3.715 21.016 1 98.88 190 ASN A N 1
ATOM 1449 C CA . ASN A 1 190 ? -8.32 2.291 20.719 1 98.88 190 ASN A CA 1
ATOM 1450 C C . ASN A 1 190 ? -7.215 1.838 19.766 1 98.88 190 ASN A C 1
ATOM 1452 O O . ASN A 1 190 ? -6.68 0.738 19.906 1 98.88 190 ASN A O 1
ATOM 1456 N N . MET A 1 191 ? -6.957 2.676 18.781 1 98.88 191 MET A N 1
ATOM 1457 C CA . MET A 1 191 ? -5.895 2.459 17.797 1 98.88 191 MET A CA 1
ATOM 1458 C C . MET A 1 191 ? -5.297 3.787 17.344 1 98.88 191 MET A C 1
ATOM 1460 O O . MET A 1 191 ? -5.871 4.848 17.578 1 98.88 191 MET A O 1
ATOM 1464 N N . GLY A 1 192 ? -4.164 3.701 16.703 1 98.75 192 GLY A N 1
ATOM 1465 C CA . GLY A 1 192 ? -3.58 4.887 16.094 1 98.75 192 GLY A CA 1
ATOM 1466 C C . GLY A 1 192 ? -2.699 4.574 14.898 1 98.75 192 GLY A C 1
ATOM 1467 O O . GLY A 1 192 ? -2.078 3.512 14.844 1 98.75 192 GLY A O 1
ATOM 1468 N N . GLY A 1 193 ? -2.666 5.457 13.961 1 98.88 193 GLY A N 1
ATOM 1469 C CA . GLY A 1 193 ? -1.873 5.312 12.75 1 98.88 193 GLY A CA 1
ATOM 1470 C C . GLY A 1 193 ? -0.764 6.34 12.633 1 98.88 193 GLY A C 1
ATOM 1471 O O . GLY A 1 193 ? -0.951 7.504 12.992 1 98.88 193 GLY A O 1
ATOM 1472 N N . PHE A 1 194 ? 0.392 5.961 12.188 1 98.94 194 PHE A N 1
ATOM 1473 C CA . PHE A 1 194 ? 1.528 6.82 11.883 1 98.94 194 PHE A CA 1
ATOM 1474 C C . PHE A 1 194 ? 1.903 6.715 10.406 1 98.94 194 PHE A C 1
ATOM 1476 O O . PHE A 1 194 ? 1.604 5.715 9.75 1 98.94 194 PHE A O 1
ATOM 1483 N N . SER A 1 195 ? 2.521 7.746 9.898 1 98.88 195 SER A N 1
ATOM 1484 C CA . SER A 1 195 ? 3.041 7.793 8.539 1 98.88 195 SER A CA 1
ATOM 1485 C C . SER A 1 195 ? 4.559 7.949 8.531 1 98.88 195 SER A C 1
ATOM 1487 O O . SER A 1 195 ? 5.117 8.664 9.367 1 98.88 195 SER A O 1
ATOM 1489 N N . PHE A 1 196 ? 5.164 7.277 7.609 1 98.81 196 PHE A N 1
ATOM 1490 C CA . PHE A 1 196 ? 6.602 7.402 7.414 1 98.81 196 PHE A CA 1
ATOM 1491 C C . PHE A 1 196 ? 6.914 7.984 6.039 1 98.81 196 PHE A C 1
ATOM 1493 O O . PHE A 1 196 ? 7.93 7.641 5.43 1 98.81 196 PHE A O 1
ATOM 1500 N N . GLN A 1 197 ? 5.984 8.781 5.512 1 98.31 197 GLN A N 1
ATOM 1501 C CA . GLN A 1 197 ? 6.211 9.516 4.27 1 98.31 197 GLN A CA 1
ATOM 1502 C C . GLN A 1 197 ? 7.418 10.438 4.391 1 98.31 197 GLN A C 1
ATOM 1504 O O . GLN A 1 197 ? 7.805 10.82 5.492 1 98.31 197 GLN A O 1
ATOM 1509 N N . GLU A 1 198 ? 7.996 10.828 3.4 1 97.88 198 GLU A N 1
ATOM 1510 C CA . GLU A 1 198 ? 9.305 11.469 3.285 1 97.88 198 GLU A CA 1
ATOM 1511 C C . GLU A 1 198 ? 9.406 12.672 4.219 1 97.88 198 GLU A C 1
ATOM 1513 O O . GLU A 1 198 ? 10.461 12.922 4.809 1 97.88 198 GLU A O 1
ATOM 1518 N N . SER A 1 199 ? 8.359 13.43 4.371 1 96.81 199 SER A N 1
ATOM 1519 C CA . SER A 1 199 ? 8.422 14.68 5.121 1 96.81 199 SER A CA 1
ATOM 1520 C C . SER A 1 199 ? 8.297 14.43 6.621 1 96.81 199 SER A C 1
ATOM 1522 O O . SER A 1 199 ? 8.547 15.328 7.43 1 96.81 199 SER A O 1
ATOM 1524 N N . LYS A 1 200 ? 7.93 13.258 7.055 1 98.44 200 LYS A N 1
ATOM 1525 C CA . LYS A 1 200 ? 7.656 12.977 8.461 1 98.44 200 LYS A CA 1
ATOM 1526 C C . LYS A 1 200 ? 8.945 12.852 9.258 1 98.44 200 LYS A C 1
ATOM 1528 O O . LYS A 1 200 ? 10.031 12.711 8.68 1 98.44 200 LYS A O 1
ATOM 1533 N N . SER A 1 201 ? 8.812 12.914 10.547 1 97.94 201 SER A N 1
ATOM 1534 C CA . SER A 1 201 ? 9.953 12.945 11.461 1 97.94 201 SER A CA 1
ATOM 1535 C C . SER A 1 201 ? 10.758 11.656 11.375 1 97.94 201 SER A C 1
ATOM 1537 O O . SER A 1 201 ? 11.977 11.664 11.57 1 97.94 201 SER A O 1
ATOM 1539 N N . LEU A 1 202 ? 10.102 10.578 11.203 1 98.5 202 LEU A N 1
ATOM 1540 C CA . LEU A 1 202 ? 10.664 9.281 10.836 1 98.5 202 LEU A CA 1
ATOM 1541 C C . LEU A 1 202 ? 10.141 8.828 9.477 1 98.5 202 LEU A C 1
ATOM 1543 O O . LEU A 1 202 ? 8.93 8.797 9.258 1 98.5 202 LEU A O 1
ATOM 1547 N N . THR A 1 203 ? 11.148 8.516 8.578 1 98.38 203 THR A N 1
ATOM 1548 C CA . THR A 1 203 ? 10.648 8.328 7.219 1 98.38 203 THR A CA 1
ATOM 1549 C C . THR A 1 203 ? 11.43 7.227 6.504 1 98.38 203 THR A C 1
ATOM 1551 O O . THR A 1 203 ? 12.57 6.934 6.867 1 98.38 203 THR A O 1
ATOM 1554 N N . ALA A 1 204 ? 10.781 6.602 5.559 1 98.25 204 ALA A N 1
ATOM 1555 C CA . ALA A 1 204 ? 11.359 5.672 4.594 1 98.25 204 ALA A CA 1
ATOM 1556 C C . ALA A 1 204 ? 10.836 5.941 3.188 1 98.25 204 ALA A C 1
ATOM 1558 O O . ALA A 1 204 ? 10.781 5.035 2.354 1 98.25 204 ALA A O 1
ATOM 1559 N N . GLY A 1 205 ? 10.445 7.195 2.938 1 97.88 205 GLY A N 1
ATOM 1560 C CA . GLY A 1 205 ? 9.852 7.559 1.662 1 97.88 205 GLY A CA 1
ATOM 1561 C C . GLY A 1 205 ? 8.352 7.305 1.611 1 97.88 205 GLY A C 1
ATOM 1562 O O . GLY A 1 205 ? 7.59 8.156 1.149 1 97.88 205 GLY A O 1
ATOM 1563 N N . GLU A 1 206 ? 7.91 6.184 1.964 1 98.06 206 GLU A N 1
ATOM 1564 C CA . GLU A 1 206 ? 6.562 5.707 2.268 1 98.06 206 GLU A CA 1
ATOM 1565 C C . GLU A 1 206 ? 6.57 4.754 3.459 1 98.06 206 GLU A C 1
ATOM 1567 O O . GLU A 1 206 ? 7.633 4.312 3.902 1 98.06 206 GLU A O 1
ATOM 1572 N N . GLY A 1 207 ? 5.406 4.434 3.984 1 98.56 207 GLY A N 1
ATOM 1573 C CA . GLY A 1 207 ? 5.289 3.543 5.129 1 98.56 207 GLY A CA 1
ATOM 1574 C C . GLY A 1 207 ? 4.324 4.051 6.184 1 98.56 207 GLY A C 1
ATOM 1575 O O . GLY A 1 207 ? 4.004 5.238 6.219 1 98.56 207 GLY A O 1
ATOM 1576 N N . GLY A 1 208 ? 3.871 3.193 6.973 1 98.88 208 GLY A N 1
ATOM 1577 C CA . GLY A 1 208 ? 3.014 3.498 8.109 1 98.88 208 GLY A CA 1
ATOM 1578 C C . GLY A 1 208 ? 2.992 2.398 9.148 1 98.88 208 GLY A C 1
ATOM 1579 O O . GLY A 1 208 ? 3.676 1.382 9.008 1 98.88 208 GLY A O 1
ATOM 1580 N N . ILE A 1 209 ? 2.305 2.629 10.164 1 98.94 209 ILE A N 1
ATOM 1581 C CA . ILE A 1 209 ? 2.137 1.618 11.203 1 98.94 209 ILE A CA 1
ATOM 1582 C C . ILE A 1 209 ? 0.859 1.897 11.992 1 98.94 209 ILE A C 1
ATOM 1584 O O . ILE A 1 209 ? 0.463 3.055 12.156 1 98.94 209 ILE A O 1
ATOM 1588 N N . VAL A 1 210 ? 0.19 0.876 12.414 1 98.94 210 VAL A N 1
ATOM 1589 C CA . VAL A 1 210 ? -0.948 0.963 13.32 1 98.94 210 VAL A CA 1
ATOM 1590 C C . VAL A 1 210 ? -0.544 0.458 14.703 1 98.94 210 VAL A C 1
ATOM 1592 O O . VAL A 1 210 ? 0.081 -0.597 14.828 1 98.94 210 VAL A O 1
ATOM 1595 N N . LEU A 1 211 ? -0.871 1.173 15.711 1 98.94 211 LEU A N 1
ATOM 1596 C CA . LEU A 1 211 ? -0.61 0.771 17.094 1 98.94 211 LEU A CA 1
ATOM 1597 C C . LEU A 1 211 ? -1.914 0.486 17.828 1 98.94 211 LEU A C 1
ATOM 1599 O O . LEU A 1 211 ? -2.945 1.093 17.531 1 98.94 211 LEU A O 1
ATOM 1603 N N . THR A 1 212 ? -1.896 -0.392 18.781 1 98.94 212 THR A N 1
ATOM 1604 C CA . THR A 1 212 ? -3.012 -0.643 19.688 1 98.94 212 THR A CA 1
ATOM 1605 C C . THR A 1 212 ? -2.539 -1.369 20.953 1 98.94 212 THR A C 1
ATOM 1607 O O . THR A 1 212 ? -1.486 -2.01 20.938 1 98.94 212 THR A O 1
ATOM 1610 N N . ASN A 1 213 ? -3.285 -1.205 22 1 98.81 213 ASN A N 1
ATOM 1611 C CA . ASN A 1 213 ? -3.045 -1.936 23.234 1 98.81 213 ASN A CA 1
ATOM 1612 C C . ASN A 1 213 ? -4.066 -3.049 23.438 1 98.81 213 ASN A C 1
ATOM 1614 O O . ASN A 1 213 ? -4.031 -3.758 24.438 1 98.81 213 ASN A O 1
ATOM 1618 N N . ASP A 1 214 ? -4.988 -3.203 22.5 1 98.81 214 ASP A N 1
ATOM 1619 C CA . ASP A 1 214 ? -6.055 -4.191 22.594 1 98.81 214 ASP A CA 1
ATOM 1620 C C . ASP A 1 214 ? -5.684 -5.473 21.844 1 98.81 214 ASP A C 1
ATOM 1622 O O . ASP A 1 214 ? -5.445 -5.449 20.641 1 98.81 214 ASP A O 1
ATOM 1626 N N . ASP A 1 215 ? -5.695 -6.625 22.547 1 98.56 215 ASP A N 1
ATOM 1627 C CA . ASP A 1 215 ? -5.27 -7.906 21.984 1 98.56 215 ASP A CA 1
ATOM 1628 C C . ASP A 1 215 ? -6.18 -8.328 20.844 1 98.56 215 ASP A C 1
ATOM 1630 O O . ASP A 1 215 ? -5.703 -8.812 19.812 1 98.56 215 ASP A O 1
ATOM 1634 N N . LYS A 1 216 ? -7.414 -8.133 21 1 98.25 216 LYS A N 1
ATOM 1635 C CA . LYS A 1 216 ? -8.375 -8.562 19.984 1 98.25 216 LYS A CA 1
ATOM 1636 C C . LYS A 1 216 ? -8.258 -7.715 18.719 1 98.25 216 LYS A C 1
ATOM 1638 O O . LYS A 1 216 ? -8.344 -8.234 17.609 1 98.25 216 LYS A O 1
ATOM 1643 N N . LEU A 1 217 ? -8.102 -6.383 18.922 1 98.69 217 LEU A N 1
ATOM 1644 C CA . LEU A 1 217 ? -7.922 -5.508 17.766 1 98.69 217 LEU A CA 1
ATOM 1645 C C . LEU A 1 217 ? -6.621 -5.824 17.031 1 98.69 217 LEU A C 1
ATOM 1647 O O . LEU A 1 217 ? -6.578 -5.805 15.805 1 98.69 217 LEU A O 1
ATOM 1651 N N . ALA A 1 218 ? -5.59 -6.141 17.812 1 98.62 218 ALA A N 1
ATOM 1652 C CA . ALA A 1 218 ? -4.312 -6.508 17.203 1 98.62 218 ALA A CA 1
ATOM 1653 C C . ALA A 1 218 ? -4.453 -7.766 16.344 1 98.62 218 ALA A C 1
ATOM 1655 O O . ALA A 1 218 ? -3.939 -7.828 15.227 1 98.62 218 ALA A O 1
ATOM 1656 N N . GLU A 1 219 ? -5.102 -8.766 16.859 1 97.62 219 GLU A N 1
ATOM 1657 C CA . GLU A 1 219 ? -5.305 -10.016 16.141 1 97.62 219 GLU A CA 1
ATOM 1658 C C . GLU A 1 219 ? -6.078 -9.789 14.844 1 97.62 219 GLU A C 1
ATOM 1660 O O . GLU A 1 219 ? -5.703 -10.305 13.789 1 97.62 219 GLU A O 1
ATOM 1665 N N . ARG A 1 220 ? -7.109 -9.055 14.961 1 97.5 220 ARG A N 1
ATOM 1666 C CA . ARG A 1 220 ? -7.93 -8.758 13.789 1 97.5 220 ARG A CA 1
ATOM 1667 C C . ARG A 1 220 ? -7.152 -7.941 12.766 1 97.5 220 ARG A C 1
ATOM 1669 O O . ARG A 1 220 ? -7.23 -8.203 11.57 1 97.5 220 ARG A O 1
ATOM 1676 N N . ALA A 1 221 ? -6.41 -6.945 13.266 1 98.38 221 ALA A N 1
ATOM 1677 C CA . ALA A 1 221 ? -5.613 -6.109 12.367 1 98.38 221 ALA A CA 1
ATOM 1678 C C . ALA A 1 221 ? -4.586 -6.945 11.609 1 98.38 221 ALA A C 1
ATOM 1680 O O . ALA A 1 221 ? -4.363 -6.734 10.414 1 98.38 221 ALA A O 1
ATOM 1681 N N . LYS A 1 222 ? -3.957 -7.867 12.297 1 97.19 222 LYS A N 1
ATOM 1682 C CA . LYS A 1 222 ? -2.969 -8.734 11.664 1 97.19 222 LYS A CA 1
ATOM 1683 C C . LYS A 1 222 ? -3.611 -9.594 10.578 1 97.19 222 LYS A C 1
ATOM 1685 O O . LYS A 1 222 ? -3.025 -9.812 9.516 1 97.19 222 LYS A O 1
ATOM 1690 N N . LEU A 1 223 ? -4.801 -10.047 10.859 1 96.88 223 LEU A N 1
ATOM 1691 C CA . LEU A 1 223 ? -5.551 -10.852 9.898 1 96.88 223 LEU A CA 1
ATOM 1692 C C . LEU A 1 223 ? -5.871 -10.047 8.648 1 96.88 223 LEU A C 1
ATOM 1694 O O . LEU A 1 223 ? -5.609 -10.5 7.527 1 96.88 223 LEU A O 1
ATOM 1698 N N . ILE A 1 224 ? -6.367 -8.805 8.797 1 97.75 224 ILE A N 1
ATOM 1699 C CA . ILE A 1 224 ? -6.75 -7.938 7.688 1 97.75 224 ILE A CA 1
ATOM 1700 C C . ILE A 1 224 ? -5.504 -7.496 6.926 1 97.75 224 ILE A C 1
ATOM 1702 O O . ILE A 1 224 ? -5.5 -7.473 5.691 1 97.75 224 ILE A O 1
ATOM 1706 N N . HIS A 1 225 ? -4.449 -7.258 7.602 1 97.62 225 HIS A N 1
ATOM 1707 C CA . HIS A 1 225 ? -3.178 -6.734 7.113 1 97.62 225 HIS A CA 1
ATOM 1708 C C . HIS A 1 225 ? -2.559 -7.676 6.082 1 97.62 225 HIS A C 1
ATOM 1710 O O . HIS A 1 225 ? -1.927 -7.223 5.125 1 97.62 225 HIS A O 1
ATOM 1716 N N . ASN A 1 226 ? -2.777 -8.93 6.262 1 96.62 226 ASN A N 1
ATOM 1717 C CA . ASN A 1 226 ? -2.035 -9.953 5.531 1 96.62 226 ASN A CA 1
ATOM 1718 C C . ASN A 1 226 ? -2.969 -10.852 4.727 1 96.62 226 ASN A C 1
ATOM 1720 O O . ASN A 1 226 ? -2.834 -12.078 4.758 1 96.62 226 ASN A O 1
ATOM 1724 N N . ILE A 1 227 ? -3.93 -10.266 4.148 1 95.88 227 ILE A N 1
ATOM 1725 C CA . ILE A 1 227 ? -4.816 -10.891 3.172 1 95.88 227 ILE A CA 1
ATOM 1726 C C . ILE A 1 227 ? -5.508 -12.094 3.799 1 95.88 227 ILE A C 1
ATOM 1728 O O . ILE A 1 227 ? -5.57 -13.172 3.191 1 95.88 227 ILE A O 1
ATOM 1732 N N . GLY A 1 228 ? -5.836 -12.023 5.027 1 96.06 228 GLY A N 1
ATOM 1733 C CA . GLY A 1 228 ? -6.652 -13.023 5.699 1 96.06 228 GLY A CA 1
ATOM 1734 C C . GLY A 1 228 ? -5.852 -14.195 6.223 1 96.06 228 GLY A C 1
ATOM 1735 O O . GLY A 1 228 ? -6.418 -15.234 6.578 1 96.06 228 GLY A O 1
ATOM 1736 N N . ARG A 1 229 ? -4.523 -14.109 6.227 1 94.69 229 ARG A N 1
ATOM 1737 C CA . ARG A 1 229 ? -3.654 -15.164 6.734 1 94.69 229 ARG A CA 1
ATOM 1738 C C . ARG A 1 229 ? -3.516 -15.078 8.25 1 94.69 229 ARG A C 1
ATOM 1740 O O . ARG A 1 229 ? -3.484 -13.984 8.812 1 94.69 229 ARG A O 1
ATOM 1747 N N . VAL A 1 230 ? -3.418 -16.141 8.844 1 89.88 230 VAL A N 1
ATOM 1748 C CA . VAL A 1 230 ? -3.217 -16.234 10.289 1 89.88 230 VAL A CA 1
ATOM 1749 C C . VAL A 1 230 ? -1.824 -16.781 10.586 1 89.88 230 VAL A C 1
ATOM 1751 O O . VAL A 1 230 ? -1.438 -17.828 10.047 1 89.88 230 VAL A O 1
ATOM 1754 N N . PRO A 1 231 ? -1.103 -16.062 11.422 1 82.62 231 PRO A N 1
ATOM 1755 C CA . PRO A 1 231 ? 0.21 -16.609 11.789 1 82.62 231 PRO A CA 1
ATOM 1756 C C . PRO A 1 231 ? 0.136 -18.031 12.32 1 82.62 231 PRO A C 1
ATOM 1758 O O . PRO A 1 231 ? -0.783 -18.375 13.062 1 82.62 231 PRO A O 1
ATOM 1761 N N . GLY A 1 232 ? 1.106 -18.844 11.883 1 82.56 232 GLY A N 1
ATOM 1762 C CA . GLY A 1 232 ? 1.154 -20.219 12.352 1 82.56 232 GLY A CA 1
ATOM 1763 C C . GLY A 1 232 ? 0.336 -21.172 11.492 1 82.56 232 GLY A C 1
ATOM 1764 O O . GLY A 1 232 ? 0.464 -22.391 11.617 1 82.56 232 GLY A O 1
ATOM 1765 N N . GLN A 1 233 ? -0.49 -20.609 10.641 1 86 233 GLN A N 1
ATOM 1766 C CA . GLN A 1 233 ? -1.264 -21.422 9.703 1 86 233 GLN A CA 1
ATOM 1767 C C . GLN A 1 233 ? -0.581 -21.484 8.344 1 86 233 GLN A C 1
ATOM 1769 O O . GLN A 1 233 ? 0.285 -20.672 8.031 1 86 233 GLN A O 1
ATOM 1774 N N . PRO A 1 234 ? -1.013 -22.547 7.645 1 85.62 234 PRO A N 1
ATOM 1775 C CA . PRO A 1 234 ? -0.446 -22.594 6.297 1 85.62 234 PRO A CA 1
ATOM 1776 C C . PRO A 1 234 ? -0.672 -21.312 5.508 1 85.62 234 PRO A C 1
ATOM 1778 O O . PRO A 1 234 ? -1.73 -20.688 5.625 1 85.62 234 PRO A O 1
ATOM 1781 N N . GLY A 1 235 ? 0.256 -20.969 4.73 1 85.12 235 GLY A N 1
ATOM 1782 C CA . GLY A 1 235 ? 0.347 -19.656 4.098 1 85.12 235 GLY A CA 1
ATOM 1783 C C . GLY A 1 235 ? -0.746 -19.422 3.072 1 85.12 235 GLY A C 1
ATOM 1784 O O . GLY A 1 235 ? -1.03 -18.266 2.723 1 85.12 235 GLY A O 1
ATOM 1785 N N . TYR A 1 236 ? -1.378 -20.422 2.59 1 91.38 236 TYR A N 1
ATOM 1786 C CA . TYR A 1 236 ? -2.35 -20.203 1.524 1 91.38 236 TYR A CA 1
ATOM 1787 C C . TYR A 1 236 ? -3.768 -20.453 2.016 1 91.38 236 TYR A C 1
ATOM 1789 O O . TYR A 1 236 ? -4.691 -20.609 1.214 1 91.38 236 TYR A O 1
ATOM 1797 N N . ILE A 1 237 ? -3.908 -20.562 3.328 1 94.06 237 ILE A N 1
ATOM 1798 C CA . ILE A 1 237 ? -5.246 -20.5 3.906 1 94.06 237 ILE A CA 1
ATOM 1799 C C . ILE A 1 237 ? -5.586 -19.047 4.25 1 94.06 237 ILE A C 1
ATOM 1801 O O . ILE A 1 237 ? -4.828 -18.375 4.957 1 94.06 237 ILE A O 1
ATOM 1805 N N . HIS A 1 238 ? -6.676 -18.609 3.771 1 96.38 238 HIS A N 1
ATOM 1806 C CA . HIS A 1 238 ? -7.148 -17.25 3.99 1 96.38 238 HIS A CA 1
ATOM 1807 C C . HIS A 1 238 ? -8.516 -17.25 4.668 1 96.38 238 HIS A C 1
ATOM 1809 O O . HIS A 1 238 ? -9.461 -17.859 4.164 1 96.38 238 HIS A O 1
ATOM 1815 N N . TYR A 1 239 ? -8.672 -16.5 5.691 1 95.69 239 TYR A N 1
ATOM 1816 C CA . TYR A 1 239 ? -9.852 -16.656 6.531 1 95.69 239 TYR A CA 1
ATOM 1817 C C . TYR A 1 239 ? -10.852 -15.531 6.273 1 95.69 239 TYR A C 1
ATOM 1819 O O . TYR A 1 239 ? -12.031 -15.648 6.602 1 95.69 239 TYR A O 1
ATOM 1827 N N . ILE A 1 240 ? -10.352 -14.438 5.727 1 96.31 240 ILE A N 1
ATOM 1828 C CA . ILE A 1 240 ? -11.234 -13.336 5.348 1 96.31 240 ILE A CA 1
ATOM 1829 C C . ILE A 1 240 ? -10.773 -12.742 4.02 1 96.31 240 ILE A C 1
ATOM 1831 O O . ILE A 1 240 ? -9.641 -12.953 3.596 1 96.31 240 ILE A O 1
ATOM 1835 N N . LEU A 1 241 ? -11.672 -12.07 3.381 1 96.81 241 LEU A N 1
ATOM 1836 C CA . LEU A 1 241 ? -11.328 -11.273 2.209 1 96.81 241 LEU A CA 1
ATOM 1837 C C . LEU A 1 241 ? -10.742 -9.922 2.621 1 96.81 241 LEU A C 1
ATOM 1839 O O . LEU A 1 241 ? -11.367 -9.188 3.385 1 96.81 241 LEU A O 1
ATOM 1843 N N . SER A 1 242 ? -9.586 -9.68 2.217 1 96.62 242 SER A N 1
ATOM 1844 C CA . SER A 1 242 ? -8.93 -8.414 2.521 1 96.62 242 SER A CA 1
ATOM 1845 C C . SER A 1 242 ? -7.816 -8.117 1.523 1 96.62 242 SER A C 1
ATOM 1847 O O . SER A 1 242 ? -7.699 -8.789 0.497 1 96.62 242 SER A O 1
ATOM 1849 N N . SER A 1 243 ? -7.113 -7.066 1.731 1 97.81 243 SER A N 1
ATOM 1850 C CA . SER A 1 243 ? -6.043 -6.605 0.855 1 97.81 243 SER A CA 1
ATOM 1851 C C . SER A 1 243 ? -4.672 -6.969 1.42 1 97.81 243 SER A C 1
ATOM 1853 O O . SER A 1 243 ? -4.574 -7.734 2.381 1 97.81 243 SER A O 1
ATOM 1855 N N . ASN A 1 244 ? -3.637 -6.59 0.729 1 98 244 ASN A N 1
ATOM 1856 C CA . ASN A 1 244 ? -2.248 -6.629 1.174 1 98 244 ASN A CA 1
ATOM 1857 C C . ASN A 1 244 ? -1.768 -5.258 1.637 1 98 244 ASN A C 1
ATOM 1859 O O . ASN A 1 244 ? -1.645 -4.332 0.83 1 98 244 ASN A O 1
ATOM 1863 N N . TYR A 1 245 ? -1.474 -5.133 2.932 1 98.31 245 TYR A N 1
ATOM 1864 C CA . TYR A 1 245 ? -1.098 -3.836 3.484 1 98.31 245 TYR A CA 1
ATOM 1865 C C . TYR A 1 245 ? 0.372 -3.82 3.885 1 98.31 245 TYR A C 1
ATOM 1867 O O . TYR A 1 245 ? 0.836 -2.875 4.527 1 98.31 245 TYR A O 1
ATOM 1875 N N . ARG A 1 246 ? 1.176 -4.711 3.484 1 97.69 246 ARG A N 1
ATOM 1876 C CA . ARG A 1 246 ? 2.48 -5.016 4.062 1 97.69 246 ARG A CA 1
ATOM 1877 C C . ARG A 1 246 ? 3.514 -3.967 3.664 1 97.69 246 ARG A C 1
ATOM 1879 O O . ARG A 1 246 ? 3.514 -3.486 2.529 1 97.69 246 ARG A O 1
ATOM 1886 N N . LEU A 1 247 ? 4.34 -3.658 4.562 1 98.12 247 LEU A N 1
ATOM 1887 C CA . LEU A 1 247 ? 5.555 -2.875 4.352 1 98.12 247 LEU A CA 1
ATOM 1888 C C . LEU A 1 247 ? 6.695 -3.762 3.857 1 98.12 247 LEU A C 1
ATOM 1890 O O . LEU A 1 247 ? 6.832 -4.906 4.297 1 98.12 247 LEU A O 1
ATOM 1894 N N . SER A 1 248 ? 7.555 -3.277 2.971 1 97.44 248 SER A N 1
ATOM 1895 C CA . SER A 1 248 ? 8.703 -4.059 2.516 1 97.44 248 SER A CA 1
ATOM 1896 C C . SER A 1 248 ? 9.773 -4.145 3.598 1 97.44 248 SER A C 1
ATOM 1898 O O . SER A 1 248 ? 9.883 -3.254 4.441 1 97.44 248 SER A O 1
ATOM 1900 N N . GLU A 1 249 ? 10.609 -5.152 3.521 1 98.25 249 GLU A N 1
ATOM 1901 C CA . GLU A 1 249 ? 11.695 -5.336 4.48 1 98.25 249 GLU A CA 1
ATOM 1902 C C . GLU A 1 249 ? 12.773 -4.266 4.312 1 98.25 249 GLU A C 1
ATOM 1904 O O . GLU A 1 249 ? 13.422 -3.877 5.285 1 98.25 249 GLU A O 1
ATOM 1909 N N . ILE A 1 250 ? 12.922 -3.816 3.133 1 97.94 250 ILE A N 1
ATOM 1910 C CA . ILE A 1 250 ? 13.922 -2.787 2.869 1 97.94 250 ILE A CA 1
ATOM 1911 C C . ILE A 1 250 ? 13.539 -1.501 3.6 1 97.94 250 ILE A C 1
ATOM 1913 O O . ILE A 1 250 ? 14.375 -0.893 4.27 1 97.94 250 ILE A O 1
ATOM 1917 N N . GLN A 1 251 ? 12.328 -1.114 3.508 1 98.5 251 GLN A N 1
ATOM 1918 C CA . GLN A 1 251 ? 11.852 0.066 4.219 1 98.5 251 GLN A CA 1
ATOM 1919 C C . GLN A 1 251 ? 11.891 -0.147 5.73 1 98.5 251 GLN A C 1
ATOM 1921 O O . GLN A 1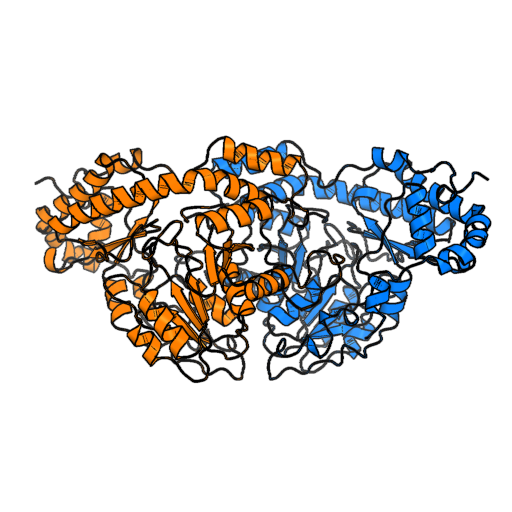 251 ? 12.25 0.759 6.48 1 98.5 251 GLN A O 1
ATOM 1926 N N . ALA A 1 252 ? 11.516 -1.356 6.137 1 98.81 252 ALA A N 1
ATOM 1927 C CA . ALA A 1 252 ? 11.516 -1.669 7.562 1 98.81 252 ALA A CA 1
ATOM 1928 C C . ALA A 1 252 ? 12.922 -1.552 8.148 1 98.81 252 ALA A C 1
ATOM 1930 O O . ALA A 1 252 ? 13.094 -1.055 9.266 1 98.81 252 ALA A O 1
ATOM 1931 N N . ALA A 1 253 ? 13.898 -2.016 7.414 1 98.75 253 ALA A N 1
ATOM 1932 C CA . ALA A 1 253 ? 15.289 -1.939 7.871 1 98.75 253 ALA A CA 1
ATOM 1933 C C . ALA A 1 253 ? 15.727 -0.489 8.055 1 98.75 253 ALA A C 1
ATOM 1935 O O . ALA A 1 253 ? 16.391 -0.155 9.039 1 98.75 253 ALA A O 1
ATOM 1936 N N . LEU A 1 254 ? 15.359 0.346 7.113 1 98.81 254 LEU A N 1
ATOM 1937 C CA . LEU A 1 254 ? 15.695 1.765 7.191 1 98.81 254 LEU A CA 1
ATOM 1938 C C . LEU A 1 254 ? 15.016 2.416 8.391 1 98.81 254 LEU A C 1
ATOM 1940 O O . LEU A 1 254 ? 15.664 3.152 9.148 1 98.81 254 LEU A O 1
ATOM 1944 N N . LEU A 1 255 ? 13.766 2.125 8.602 1 98.88 255 LEU A N 1
ATOM 1945 C CA . LEU A 1 255 ? 13 2.688 9.711 1 98.88 255 LEU A CA 1
ATOM 1946 C C . LEU A 1 255 ? 13.562 2.234 11.047 1 98.88 255 LEU A C 1
ATOM 1948 O O . LEU A 1 255 ? 13.664 3.031 11.984 1 98.88 255 LEU A O 1
ATOM 1952 N N . LEU A 1 256 ? 13.883 0.933 11.086 1 98.81 256 LEU A N 1
ATOM 1953 C CA . LEU A 1 256 ? 14.438 0.38 12.32 1 98.81 256 LEU A CA 1
ATOM 1954 C C . LEU A 1 256 ? 15.742 1.075 12.688 1 98.81 256 LEU A C 1
ATOM 1956 O O . LEU A 1 256 ? 15.953 1.427 13.852 1 98.81 256 LEU A O 1
ATOM 1960 N N . SER A 1 257 ? 16.578 1.284 11.719 1 98.75 257 SER A N 1
ATOM 1961 C CA . SER A 1 257 ? 17.859 1.963 11.953 1 98.75 257 SER A CA 1
ATOM 1962 C C . SER A 1 257 ? 17.641 3.412 12.375 1 98.75 257 SER A C 1
ATOM 1964 O O . SER A 1 257 ? 18.234 3.875 13.352 1 98.75 257 SER A O 1
ATOM 1966 N N . ARG A 1 258 ? 16.719 4.098 11.742 1 98.06 258 ARG A N 1
ATOM 1967 C CA . ARG A 1 258 ? 16.469 5.516 11.984 1 98.06 258 ARG A CA 1
ATOM 1968 C C . ARG A 1 258 ? 15.766 5.727 13.32 1 98.06 258 ARG A C 1
ATOM 1970 O O . ARG A 1 258 ? 15.906 6.777 13.945 1 98.06 258 ARG A O 1
ATOM 1977 N N . LEU A 1 259 ? 15.008 4.746 13.711 1 98.62 259 LEU A N 1
ATOM 1978 C CA . LEU A 1 259 ? 14.266 4.852 14.961 1 98.62 259 LEU A CA 1
ATOM 1979 C C . LEU A 1 259 ? 15.211 5.105 16.125 1 98.62 259 LEU A C 1
ATOM 1981 O O . LEU A 1 259 ? 14.844 5.785 17.094 1 98.62 259 LEU A O 1
ATOM 1985 N N . ASN A 1 260 ? 16.453 4.672 16.031 1 97 260 ASN A N 1
ATOM 1986 C CA . ASN A 1 260 ? 17.438 4.828 17.094 1 97 260 ASN A CA 1
ATOM 1987 C C . ASN A 1 260 ? 17.766 6.297 17.344 1 97 260 ASN A C 1
ATOM 1989 O O . ASN A 1 260 ? 18.203 6.66 18.438 1 97 260 ASN A O 1
ATOM 1993 N N . LYS A 1 261 ? 17.438 7.125 16.453 1 96.75 261 LYS A N 1
ATOM 1994 C CA . LYS A 1 261 ? 17.812 8.531 16.531 1 96.75 261 LYS A CA 1
ATOM 1995 C C . LYS A 1 261 ? 16.609 9.398 16.906 1 96.75 261 LYS A C 1
ATOM 1997 O O . LYS A 1 261 ? 16.781 10.547 17.328 1 96.75 261 LYS A O 1
ATOM 2002 N N . LEU A 1 262 ? 15.453 8.891 16.797 1 98 262 LEU A N 1
ATOM 2003 C CA . LEU A 1 262 ? 14.219 9.664 16.922 1 98 262 LEU A CA 1
ATOM 2004 C C . LEU A 1 262 ? 14.094 10.25 18.312 1 98 262 LEU A C 1
ATOM 2006 O O . LEU A 1 262 ? 13.734 11.422 18.469 1 98 262 LEU A O 1
ATOM 2010 N N . PRO A 1 263 ? 14.422 9.508 19.391 1 98.31 263 PRO A N 1
ATOM 2011 C CA . PRO A 1 263 ? 14.242 10.07 20.734 1 98.31 263 PRO A CA 1
ATOM 2012 C C . PRO A 1 263 ? 15.055 11.344 20.953 1 98.31 263 PRO A C 1
ATOM 2014 O O . PRO A 1 263 ? 14.539 12.328 21.484 1 98.31 263 PRO A O 1
ATOM 2017 N N . ARG A 1 264 ? 16.266 11.336 20.5 1 98.06 264 ARG A N 1
ATOM 2018 C CA . ARG A 1 264 ? 17.109 12.516 20.641 1 98.06 264 ARG A CA 1
ATOM 2019 C C . ARG A 1 264 ? 16.578 13.68 19.812 1 98.06 264 ARG A C 1
ATOM 2021 O O . ARG A 1 264 ? 16.547 14.82 20.281 1 98.06 264 ARG A O 1
ATOM 2028 N N . GLU A 1 265 ? 16.156 13.422 18.641 1 98.06 265 GLU A N 1
ATOM 2029 C CA . GLU A 1 265 ? 15.602 14.461 17.766 1 98.06 265 GLU A CA 1
ATOM 2030 C C . GLU A 1 265 ? 14.336 15.07 18.359 1 98.06 265 GLU A C 1
ATOM 2032 O O . GLU A 1 265 ? 14.125 16.281 18.281 1 98.06 265 GLU A O 1
ATOM 2037 N N . VAL A 1 266 ? 13.508 14.234 18.984 1 98.69 266 VAL A N 1
ATOM 2038 C CA . VAL A 1 266 ? 12.273 14.703 19.609 1 98.69 266 VAL A CA 1
ATOM 2039 C C . VAL A 1 266 ? 12.609 15.625 20.781 1 98.69 266 VAL A C 1
ATOM 2041 O O . VAL A 1 266 ? 11.969 16.656 20.953 1 98.69 266 VAL A O 1
ATOM 2044 N N . GLU A 1 267 ? 13.617 15.266 21.5 1 98.5 267 GLU A N 1
ATOM 2045 C CA . GLU A 1 267 ? 14.039 16.094 22.625 1 98.5 267 GLU A CA 1
ATOM 2046 C C . GLU A 1 267 ? 14.516 17.469 22.156 1 98.5 267 GLU A C 1
ATOM 2048 O O . GLU A 1 267 ? 14.172 18.484 22.766 1 98.5 267 GLU A O 1
ATOM 2053 N N . ILE A 1 268 ? 15.281 17.453 21.125 1 98.38 268 ILE A N 1
ATOM 2054 C CA . ILE A 1 268 ? 15.797 18.703 20.562 1 98.38 268 ILE A CA 1
ATOM 2055 C C . ILE A 1 268 ? 14.633 19.562 20.062 1 98.38 268 ILE A C 1
ATOM 2057 O O . ILE A 1 268 ? 14.547 20.75 20.391 1 98.38 268 ILE A O 1
ATOM 2061 N N . LYS A 1 269 ? 13.734 19 19.359 1 98.5 269 LYS A N 1
ATOM 2062 C CA . LYS A 1 269 ? 12.602 19.734 18.797 1 98.5 269 LYS A CA 1
ATOM 2063 C C . LYS A 1 269 ? 11.703 20.281 19.906 1 98.5 269 LYS A C 1
ATOM 2065 O O . LYS A 1 269 ? 11.219 21.422 19.812 1 98.5 269 LYS A O 1
ATOM 2070 N N . HIS A 1 270 ? 11.484 19.453 20.906 1 98.44 270 HIS A N 1
ATOM 2071 C CA . HIS A 1 270 ? 10.656 19.875 22.031 1 98.44 270 HIS A CA 1
ATOM 2072 C C . HIS A 1 270 ? 11.258 21.094 22.734 1 98.44 270 HIS A C 1
ATOM 2074 O O . HIS A 1 270 ? 10.562 22.078 22.969 1 98.44 270 HIS A O 1
ATOM 2080 N N . SER A 1 271 ? 12.508 21.016 23.016 1 98.44 271 SER A N 1
ATOM 2081 C CA . SER A 1 271 ? 13.203 22.109 23.688 1 98.44 271 SER A CA 1
ATOM 2082 C C . SER A 1 271 ? 13.258 23.359 22.828 1 98.44 271 SER A C 1
ATOM 2084 O O . SER A 1 271 ? 12.969 24.453 23.297 1 98.44 271 SER A O 1
ATOM 2086 N N . ASN A 1 272 ? 13.625 23.188 21.562 1 98.5 272 ASN A N 1
ATOM 2087 C CA . ASN A 1 272 ? 13.758 24.312 20.641 1 98.5 272 ASN A CA 1
ATOM 2088 C C . ASN A 1 272 ? 12.398 24.922 20.312 1 98.5 272 ASN A C 1
ATOM 2090 O O . ASN A 1 272 ? 12.289 26.141 20.109 1 98.5 272 ASN A O 1
ATOM 2094 N N . GLY A 1 273 ? 11.336 24.062 20.219 1 98.31 273 GLY A N 1
ATOM 2095 C CA . GLY A 1 273 ? 9.984 24.578 20.016 1 98.31 273 GLY A CA 1
ATOM 2096 C C . GLY A 1 273 ? 9.523 25.469 21.156 1 98.31 273 GLY A C 1
ATOM 2097 O O . GLY A 1 273 ? 8.938 26.531 20.906 1 98.31 273 GLY A O 1
ATOM 2098 N N . LYS A 1 274 ? 9.836 25.094 22.344 1 97.5 274 LYS A N 1
ATOM 2099 C CA . LYS A 1 274 ? 9.5 25.906 23.5 1 97.5 274 LYS A CA 1
ATOM 2100 C C . LYS A 1 274 ? 10.266 27.219 23.484 1 97.5 274 LYS A C 1
ATOM 2102 O O . LYS A 1 274 ? 9.695 28.281 23.75 1 97.5 274 LYS A O 1
ATOM 2107 N N . TYR A 1 275 ? 11.547 27.125 23.203 1 98 275 TYR A N 1
ATOM 2108 C CA . TYR A 1 275 ? 12.383 28.312 23.141 1 98 275 TYR A CA 1
ATOM 2109 C C . TYR A 1 275 ? 11.836 29.297 22.109 1 98 275 TYR A C 1
ATOM 2111 O O . TYR A 1 275 ? 11.656 30.484 22.422 1 98 275 TYR A O 1
ATOM 2119 N N . LEU A 1 276 ? 11.578 28.828 20.938 1 98.31 276 LEU A N 1
ATOM 2120 C CA . LEU A 1 276 ? 11.078 29.688 19.859 1 98.31 276 LEU A CA 1
ATOM 2121 C C . LEU A 1 276 ? 9.727 30.297 20.25 1 98.31 276 LEU A C 1
ATOM 2123 O O . LEU A 1 276 ? 9.477 31.469 19.969 1 98.31 276 LEU A O 1
ATOM 2127 N N . SER A 1 277 ? 8.859 29.516 20.875 1 97.88 277 SER A N 1
ATOM 2128 C CA . SER A 1 277 ? 7.555 30 21.312 1 97.88 277 SER A CA 1
ATOM 2129 C C . SER A 1 277 ? 7.699 31.156 22.297 1 97.88 277 SER A C 1
ATOM 2131 O O . SER A 1 277 ? 6.98 32.156 22.203 1 97.88 277 SER A O 1
ATOM 2133 N N . ASP A 1 278 ? 8.594 31 23.188 1 96.69 278 ASP A N 1
ATOM 2134 C CA . ASP A 1 278 ? 8.828 32.062 24.172 1 96.69 278 ASP A CA 1
ATOM 2135 C C . ASP A 1 278 ? 9.289 33.344 23.5 1 96.69 278 ASP A C 1
ATOM 2137 O O . ASP A 1 278 ? 8.836 34.438 23.859 1 96.69 278 ASP A O 1
ATOM 2141 N N . GLN A 1 279 ? 10.148 33.219 22.562 1 96.44 279 GLN A N 1
ATOM 2142 C CA . GLN A 1 279 ? 10.648 34.375 21.844 1 96.44 279 GLN A CA 1
ATOM 2143 C C . GLN A 1 279 ? 9.539 35.031 21.047 1 96.44 279 GLN A C 1
ATOM 2145 O O . GLN A 1 279 ? 9.422 36.281 21.047 1 96.44 279 GLN A O 1
ATOM 2150 N N . LEU A 1 280 ? 8.703 34.281 20.406 1 96.69 280 LEU A N 1
ATOM 2151 C CA . LEU A 1 280 ? 7.695 34.812 19.5 1 96.69 280 LEU A CA 1
ATOM 2152 C C . LEU A 1 280 ? 6.547 35.438 20.266 1 96.69 280 LEU A C 1
ATOM 2154 O O . LEU A 1 280 ? 5.93 36.406 19.797 1 96.69 280 LEU A O 1
ATOM 2158 N N . ARG A 1 281 ? 6.254 34.969 21.422 1 94.56 281 ARG A N 1
ATOM 2159 C CA . ARG A 1 281 ? 5.215 35.531 22.266 1 94.56 281 ARG A CA 1
ATOM 2160 C C . ARG A 1 281 ? 5.539 36.969 22.609 1 94.56 281 ARG A C 1
ATOM 2162 O O . ARG A 1 281 ? 4.637 37.812 22.75 1 94.56 281 ARG A O 1
ATOM 2169 N N . ARG A 1 282 ? 6.715 37.281 22.609 1 92.88 282 ARG A N 1
ATOM 2170 C CA . ARG A 1 282 ? 7.156 38.625 22.984 1 92.88 282 ARG A CA 1
ATOM 2171 C C . ARG A 1 282 ? 7 39.594 21.828 1 92.88 282 ARG A C 1
ATOM 2173 O O . ARG A 1 282 ? 6.773 40.781 22.047 1 92.88 282 ARG A O 1
ATOM 2180 N N . ILE A 1 283 ? 7.023 39.094 20.656 1 92.62 283 ILE A N 1
ATOM 2181 C CA . ILE A 1 283 ? 6.973 39.969 19.484 1 92.62 283 ILE A CA 1
ATOM 2182 C C . ILE A 1 283 ? 5.523 40.281 19.125 1 92.62 283 ILE A C 1
ATOM 2184 O O . ILE A 1 283 ? 5.199 41.375 18.719 1 92.62 283 ILE A O 1
ATOM 2188 N N . GLY A 1 284 ? 4.648 39.281 19.188 1 91.81 284 GLY A N 1
ATOM 2189 C CA . GLY A 1 284 ? 3.213 39.469 19.047 1 91.81 284 GLY A CA 1
ATOM 2190 C C . GLY A 1 284 ? 2.734 39.375 17.609 1 91.81 284 GLY A C 1
ATOM 2191 O O . GLY A 1 284 ? 1.542 39.188 17.359 1 91.81 284 GLY A O 1
ATOM 2192 N N . VAL A 1 285 ? 3.586 39.469 16.625 1 95.94 285 VAL A N 1
ATOM 2193 C CA . VAL A 1 285 ? 3.229 39.438 15.211 1 95.94 285 VAL A CA 1
ATOM 2194 C C . VAL A 1 285 ? 2.648 38.062 14.859 1 95.94 285 VAL A C 1
ATOM 2196 O O . VAL A 1 285 ? 1.737 37.969 14.039 1 95.94 285 VAL A O 1
ATOM 2199 N N . VAL A 1 286 ? 3.227 37.031 15.5 1 97.44 286 VAL A N 1
ATOM 2200 C CA . VAL A 1 286 ? 2.723 35.656 15.414 1 97.44 286 VAL A CA 1
ATOM 2201 C C . VAL A 1 286 ? 2.584 35.094 16.812 1 97.44 286 VAL A C 1
ATOM 2203 O O . VAL A 1 286 ? 3.354 35.406 17.719 1 97.44 286 VAL A O 1
ATOM 2206 N N . LYS A 1 287 ? 1.596 34.312 16.906 1 96.38 287 LYS A N 1
ATOM 2207 C CA . LYS A 1 287 ? 1.346 33.625 18.156 1 96.38 287 LYS A CA 1
ATOM 2208 C C . LYS A 1 287 ? 1.57 32.125 18.016 1 96.38 287 LYS A C 1
ATOM 2210 O O . LYS A 1 287 ? 1.021 31.484 17.094 1 96.38 287 LYS A O 1
ATOM 2215 N N . PRO A 1 288 ? 2.471 31.562 18.875 1 96.5 288 PRO A N 1
ATOM 2216 C CA . PRO A 1 288 ? 2.543 30.094 18.875 1 96.5 288 PRO A CA 1
ATOM 2217 C C . PRO A 1 288 ? 1.248 29.438 19.359 1 96.5 288 PRO A C 1
ATOM 2219 O O . PRO A 1 288 ? 0.395 30.109 19.953 1 96.5 288 PRO A O 1
ATOM 2222 N N . THR A 1 289 ? 1.102 28.141 19.078 1 94.5 289 THR A N 1
ATOM 2223 C CA . THR A 1 289 ? -0.044 27.406 19.594 1 94.5 289 THR A CA 1
ATOM 2224 C C . THR A 1 289 ? -0.113 27.5 21.125 1 94.5 289 THR A C 1
ATOM 2226 O O . THR A 1 289 ? 0.916 27.641 21.781 1 94.5 289 THR A O 1
ATOM 2229 N N . ARG A 1 290 ? -1.261 27.406 21.594 1 93.5 290 ARG A N 1
ATOM 2230 C CA . ARG A 1 290 ? -1.507 27.547 23.031 1 93.5 290 ARG A CA 1
ATOM 2231 C C . ARG A 1 290 ? -0.761 26.484 23.828 1 93.5 290 ARG A C 1
ATOM 2233 O O . ARG A 1 290 ? -0.695 25.328 23.391 1 93.5 290 ARG A O 1
ATOM 2240 N N . ASP A 1 291 ? -0.264 26.922 24.938 1 91.62 291 ASP A N 1
ATOM 2241 C CA . ASP A 1 291 ? 0.335 25.953 25.859 1 91.62 291 ASP A CA 1
ATOM 2242 C C . ASP A 1 291 ? -0.739 25.141 26.578 1 91.62 291 ASP A C 1
ATOM 2244 O O . ASP A 1 291 ? -1.805 25.672 26.906 1 91.62 291 ASP A O 1
ATOM 2248 N N . ASP A 1 292 ? -0.497 23.938 26.688 1 96.44 292 ASP A N 1
ATOM 2249 C CA . ASP A 1 292 ? -1.307 23 27.469 1 96.44 292 ASP A CA 1
ATOM 2250 C C . ASP A 1 292 ? -0.427 22.078 28.312 1 96.44 292 ASP A C 1
ATOM 2252 O O . ASP A 1 292 ? 0.358 21.297 27.781 1 96.44 292 ASP A O 1
ATOM 2256 N N . GLU A 1 293 ? -0.612 22.156 29.625 1 96.94 293 GLU A N 1
ATOM 2257 C CA . GLU A 1 293 ? 0.246 21.391 30.531 1 96.94 293 GLU A CA 1
ATOM 2258 C C . GLU A 1 293 ? 0.07 19.891 30.328 1 96.94 293 GLU A C 1
ATOM 2260 O O . GLU A 1 293 ? 0.949 19.109 30.688 1 96.94 293 GLU A O 1
ATOM 2265 N N . ARG A 1 294 ? -0.992 19.547 29.844 1 98.12 294 ARG A N 1
ATOM 2266 C CA . ARG A 1 294 ? -1.27 18.141 29.609 1 98.12 294 ARG A CA 1
ATOM 2267 C C . ARG A 1 294 ? -0.452 17.609 28.438 1 98.12 294 ARG A C 1
ATOM 2269 O O . ARG A 1 294 ? -0.295 16.391 28.281 1 98.12 294 ARG A O 1
ATOM 2276 N N . VAL A 1 295 ? -0.005 18.453 27.516 1 98.56 295 VAL A N 1
ATOM 2277 C CA . VAL A 1 295 ? 0.93 18.109 26.453 1 98.56 295 VAL A CA 1
ATOM 2278 C C . VAL A 1 295 ? 2.357 18.125 27 1 98.56 295 VAL A C 1
ATOM 2280 O O . VAL A 1 295 ? 3.055 19.125 26.922 1 98.56 295 VAL A O 1
ATOM 2283 N N . THR A 1 296 ? 2.842 16.984 27.438 1 98.5 296 THR A N 1
ATOM 2284 C CA . THR A 1 296 ? 4.074 16.922 28.203 1 98.5 296 THR A CA 1
ATOM 2285 C C . THR A 1 296 ? 5.293 16.859 27.297 1 98.5 296 THR A C 1
ATOM 2287 O O . THR A 1 296 ? 6.422 17.078 27.734 1 98.5 296 THR A O 1
ATOM 2290 N N . LYS A 1 297 ? 5.105 16.5 26.062 1 98.38 297 LYS A N 1
ATOM 2291 C CA . LYS A 1 297 ? 6.148 16.5 25.031 1 98.38 297 LYS A CA 1
ATOM 2292 C C . LYS A 1 297 ? 5.551 16.688 23.641 1 98.38 297 LYS A C 1
ATOM 2294 O O . LYS A 1 297 ? 4.508 16.125 23.328 1 98.38 297 LYS A O 1
ATOM 2299 N N . ARG A 1 298 ? 6.242 17.453 22.859 1 98.19 298 ARG A N 1
ATOM 2300 C CA . ARG A 1 298 ? 5.855 17.609 21.469 1 98.19 298 ARG A CA 1
ATOM 2301 C C . ARG A 1 298 ? 6.965 17.141 20.531 1 98.19 298 ARG A C 1
ATOM 2303 O O . ARG A 1 298 ? 8.109 17.594 20.641 1 98.19 298 ARG A O 1
ATOM 2310 N N . GLY A 1 299 ? 6.617 16.25 19.609 1 97.88 299 GLY A N 1
ATOM 2311 C CA . GLY A 1 299 ? 7.566 15.766 18.625 1 97.88 299 GLY A CA 1
ATOM 2312 C C . GLY A 1 299 ? 7.648 16.656 17.391 1 97.88 299 GLY A C 1
ATOM 2313 O O . GLY A 1 299 ? 8.672 16.672 16.703 1 97.88 299 GLY A O 1
ATOM 2314 N N . TYR A 1 300 ? 6.629 17.406 17.141 1 98.06 300 TYR A N 1
ATOM 2315 C CA . TYR A 1 300 ? 6.496 18.375 16.062 1 98.06 300 TYR A CA 1
ATOM 2316 C C . TYR A 1 300 ? 6.594 17.703 14.703 1 98.06 300 TYR A C 1
ATOM 2318 O O . TYR A 1 300 ? 7.5 16.906 14.461 1 98.06 300 TYR A O 1
ATOM 2326 N N . TYR A 1 301 ? 5.785 17.922 13.852 1 98.5 301 TYR A N 1
ATOM 2327 C CA . TYR A 1 301 ? 5.871 17.812 12.398 1 98.5 301 TYR A CA 1
ATOM 2328 C C . TYR A 1 301 ? 5.898 19.203 11.758 1 98.5 301 TYR A C 1
ATOM 2330 O O . TYR A 1 301 ? 6.727 19.469 10.891 1 98.5 301 TYR A O 1
ATOM 2338 N N . TYR A 1 302 ? 4.992 20 12.352 1 98.38 302 TYR A N 1
ATOM 2339 C CA . TYR A 1 302 ? 4.941 21.422 12.07 1 98.38 302 TYR A CA 1
ATOM 2340 C C . TYR A 1 302 ? 5.133 22.234 13.344 1 98.38 302 TYR A C 1
ATOM 2342 O O . TYR A 1 302 ? 4.598 21.891 14.398 1 98.38 302 TYR A O 1
ATOM 2350 N N . TYR A 1 303 ? 5.93 23.266 13.227 1 98.56 303 TYR A N 1
ATOM 2351 C CA . TYR A 1 303 ? 5.793 24.359 14.18 1 98.56 303 TYR A CA 1
ATOM 2352 C C . TYR A 1 303 ? 4.777 25.375 13.695 1 98.56 303 TYR A C 1
ATOM 2354 O O . TYR A 1 303 ? 5.051 26.141 12.758 1 98.56 303 TYR A O 1
ATOM 2362 N N . VAL A 1 304 ? 3.652 25.375 14.352 1 98.38 304 VAL A N 1
ATOM 2363 C CA . VAL A 1 304 ? 2.514 26.172 13.914 1 98.38 304 VAL A CA 1
ATOM 2364 C C . VAL A 1 304 ? 2.559 27.547 14.586 1 98.38 304 VAL A C 1
ATOM 2366 O O . VAL A 1 304 ? 2.779 27.656 15.797 1 98.38 304 VAL A O 1
ATOM 2369 N N . MET A 1 305 ? 2.383 28.547 13.766 1 97.62 305 MET A N 1
ATOM 2370 C CA . MET A 1 305 ? 2.219 29.922 14.219 1 97.62 305 MET A CA 1
ATOM 2371 C C . MET A 1 305 ? 0.91 30.516 13.695 1 97.62 305 MET A C 1
ATOM 2373 O O . MET A 1 305 ? 0.474 30.188 12.594 1 97.62 305 MET A O 1
ATOM 2377 N N . LEU A 1 306 ? 0.349 31.359 14.5 1 98.06 306 LEU A N 1
ATOM 2378 C CA . LEU A 1 306 ? -0.878 32.031 14.109 1 98.06 306 LEU A CA 1
ATOM 2379 C C . LEU A 1 306 ? -0.621 33.531 13.883 1 98.06 306 LEU A C 1
ATOM 2381 O O . LEU A 1 306 ? -0.248 34.25 14.812 1 98.06 306 LEU A O 1
ATOM 2385 N N . TYR A 1 307 ? -0.863 33.969 12.695 1 98.06 307 TYR A N 1
ATOM 2386 C CA . TYR A 1 307 ? -0.597 35.344 12.25 1 98.06 307 TYR A CA 1
ATOM 2387 C C . TYR A 1 307 ? -1.58 36.312 12.883 1 98.06 307 TYR A C 1
ATOM 2389 O O . TYR A 1 307 ? -2.783 36.031 12.938 1 98.06 307 TYR A O 1
ATOM 2397 N N . ASN A 1 308 ? -1.035 37.406 13.406 1 96.44 308 ASN A N 1
ATOM 2398 C CA . ASN A 1 308 ? -1.83 38.5 13.93 1 96.44 308 ASN A CA 1
ATOM 2399 C C . ASN A 1 308 ? -1.824 39.688 12.984 1 96.44 308 ASN A C 1
ATOM 2401 O O . ASN A 1 308 ? -1.001 40.594 13.133 1 96.44 308 ASN A O 1
ATOM 2405 N N . GLU A 1 309 ? -2.783 39.781 12.266 1 95.44 309 GLU A N 1
ATOM 2406 C CA . GLU A 1 309 ? -2.865 40.781 11.219 1 95.44 309 GLU A CA 1
ATOM 2407 C C . GLU A 1 309 ? -2.877 42.188 11.82 1 95.44 309 GLU A C 1
ATOM 2409 O O . GLU A 1 309 ? -2.291 43.125 11.25 1 95.44 309 GLU A O 1
ATOM 2414 N N . GLU A 1 310 ? -3.475 42.406 12.914 1 94.38 310 GLU A N 1
ATOM 2415 C CA . GLU A 1 310 ? -3.609 43.688 13.555 1 94.38 310 GLU A CA 1
ATOM 2416 C C . GLU A 1 310 ? -2.252 44.25 14 1 94.38 310 GLU A C 1
ATOM 2418 O O . GLU A 1 310 ? -2.01 45.438 13.945 1 94.38 310 GLU A O 1
ATOM 2423 N N . GLU A 1 311 ? -1.443 43.312 14.367 1 94.44 311 GLU A N 1
ATOM 2424 C CA . GLU A 1 311 ? -0.128 43.719 14.859 1 94.44 311 GLU A CA 1
ATOM 2425 C C . GLU A 1 311 ? 0.735 44.281 13.727 1 94.44 311 GLU A C 1
ATOM 2427 O O . GLU A 1 311 ? 1.72 44.969 13.977 1 94.44 311 GLU A O 1
ATOM 2432 N N . LEU A 1 312 ? 0.4 43.969 12.5 1 95.94 312 LEU A N 1
ATOM 2433 C CA . LEU A 1 312 ? 1.132 44.5 11.352 1 95.94 312 LEU A CA 1
ATOM 2434 C C . LEU A 1 312 ? 0.252 45.406 10.523 1 95.94 312 LEU A C 1
ATOM 2436 O O . LEU A 1 312 ? 0.352 45.438 9.289 1 95.94 312 LEU A O 1
ATOM 2440 N N . HIS A 1 313 ? -0.73 46.031 11.133 1 95.56 313 HIS A N 1
ATOM 2441 C CA . HIS A 1 313 ? -1.544 47.094 10.57 1 95.56 313 HIS A CA 1
ATOM 2442 C C . HIS A 1 313 ? -2.32 46.625 9.352 1 95.56 313 HIS A C 1
ATOM 2444 O O . HIS A 1 313 ? -2.426 47.344 8.359 1 95.56 313 HIS A O 1
ATOM 2450 N N . GLY A 1 314 ? -2.633 45.375 9.367 1 95.56 314 GLY A N 1
ATOM 2451 C CA . GLY A 1 314 ? -3.547 44.906 8.344 1 95.56 314 GLY A CA 1
ATOM 2452 C C . GLY A 1 314 ? -2.84 44.25 7.16 1 95.56 314 GLY A C 1
ATOM 2453 O O . GLY A 1 314 ? -3.477 43.906 6.168 1 95.56 314 GLY A O 1
ATOM 2454 N N . ILE A 1 315 ? -1.566 44.125 7.184 1 97.38 315 ILE A N 1
ATOM 2455 C CA . ILE A 1 315 ? -0.832 43.438 6.129 1 97.38 315 ILE A CA 1
ATOM 2456 C C . ILE A 1 315 ? -1.378 42 5.965 1 97.38 315 ILE A C 1
ATOM 2458 O O . ILE A 1 315 ? -1.482 41.25 6.938 1 97.38 315 ILE A O 1
ATOM 2462 N N . PRO A 1 316 ? -1.693 41.594 4.719 1 96.56 316 PRO A N 1
ATOM 2463 C CA . PRO A 1 316 ? -2.201 40.25 4.508 1 96.56 316 PRO A CA 1
ATOM 2464 C C . PRO A 1 316 ? -1.165 39.156 4.84 1 96.56 316 PRO A C 1
ATOM 2466 O O . PRO A 1 316 ? 0.032 39.375 4.629 1 96.56 316 PRO A O 1
ATOM 2469 N N . LYS A 1 317 ? -1.686 38.062 5.305 1 96.69 317 LYS A N 1
ATOM 2470 C CA . LYS A 1 317 ? -0.833 36.938 5.672 1 96.69 317 LYS A CA 1
ATOM 2471 C C . LYS A 1 317 ? 0.099 36.562 4.523 1 96.69 317 LYS A C 1
ATOM 2473 O O . LYS A 1 317 ? 1.277 36.25 4.742 1 96.69 317 LYS A O 1
ATOM 2478 N N . ASP A 1 318 ? -0.398 36.562 3.283 1 96.25 318 ASP A N 1
ATOM 2479 C CA . ASP A 1 318 ? 0.392 36.156 2.127 1 96.25 318 ASP A CA 1
ATOM 2480 C C . ASP A 1 318 ? 1.585 37.062 1.917 1 96.25 318 ASP A C 1
ATOM 2482 O O . ASP A 1 318 ? 2.678 36.625 1.572 1 96.25 318 ASP A O 1
ATOM 2486 N N . LEU A 1 319 ? 1.352 38.312 2.018 1 97.06 319 LEU A N 1
ATOM 2487 C CA . LEU A 1 319 ? 2.445 39.281 1.87 1 97.06 319 LEU A CA 1
ATOM 2488 C C . LEU A 1 319 ? 3.461 39.125 2.996 1 97.06 319 LEU A C 1
ATOM 2490 O O . LEU A 1 319 ? 4.668 39.25 2.775 1 97.06 319 LEU A O 1
ATOM 2494 N N . PHE A 1 320 ? 2.959 38.906 4.184 1 97.94 320 PHE A N 1
ATOM 2495 C CA . PHE A 1 320 ? 3.848 38.656 5.309 1 97.94 320 PHE A CA 1
ATOM 2496 C C . PHE A 1 320 ? 4.73 37.438 5.039 1 97.94 320 PHE A C 1
ATOM 2498 O O . PHE A 1 320 ? 5.938 37.5 5.277 1 97.94 320 PHE A O 1
ATOM 2505 N N . ILE A 1 321 ? 4.145 36.344 4.57 1 97.75 321 ILE A N 1
ATOM 2506 C CA . ILE A 1 321 ? 4.875 35.125 4.246 1 97.75 321 ILE A CA 1
ATOM 2507 C C . ILE A 1 321 ? 5.934 35.406 3.189 1 97.75 321 ILE A C 1
ATOM 2509 O O . ILE A 1 321 ? 7.086 34.969 3.316 1 97.75 321 ILE A O 1
ATOM 2513 N N . GLU A 1 322 ? 5.586 36.125 2.158 1 97.44 322 GLU A N 1
ATOM 2514 C CA . GLU A 1 322 ? 6.535 36.5 1.114 1 97.44 322 GLU A CA 1
ATOM 2515 C C . GLU A 1 322 ? 7.711 37.281 1.69 1 97.44 322 GLU A C 1
ATOM 2517 O O . GLU A 1 322 ? 8.859 37.062 1.315 1 97.44 322 GLU A O 1
ATOM 2522 N N . ALA A 1 323 ? 7.402 38.219 2.533 1 98 323 ALA A N 1
ATOM 2523 C CA . ALA A 1 323 ? 8.445 39.031 3.16 1 98 323 ALA A CA 1
ATOM 2524 C C . ALA A 1 323 ? 9.367 38.188 4.016 1 98 323 ALA A C 1
ATOM 2526 O O . ALA A 1 323 ? 10.586 38.375 4.004 1 98 323 ALA A O 1
ATOM 2527 N N . LEU A 1 324 ? 8.758 37.312 4.785 1 98.06 324 LEU A N 1
ATOM 2528 C CA . LEU A 1 324 ? 9.531 36.438 5.656 1 98.06 324 LEU A CA 1
ATOM 2529 C C . LEU A 1 324 ? 10.438 35.5 4.836 1 98.06 324 LEU A C 1
ATOM 2531 O O . LEU A 1 324 ? 11.594 35.281 5.203 1 98.06 324 LEU A O 1
ATOM 2535 N N . ARG A 1 325 ? 9.914 35 3.762 1 98 325 ARG A N 1
ATOM 2536 C CA . ARG A 1 325 ? 10.711 34.156 2.863 1 98 325 ARG A CA 1
ATOM 2537 C C . ARG A 1 325 ? 11.859 34.969 2.26 1 98 325 ARG A C 1
ATOM 2539 O O . ARG A 1 325 ? 12.977 34.438 2.123 1 98 325 ARG A O 1
ATOM 2546 N N . ALA A 1 326 ? 11.594 36.156 1.867 1 97.88 326 ALA A N 1
ATOM 2547 C CA . ALA A 1 326 ? 12.633 37.031 1.322 1 97.88 326 ALA A CA 1
ATOM 2548 C C . ALA A 1 326 ? 13.758 37.219 2.334 1 97.88 326 ALA A C 1
ATOM 2550 O O . ALA A 1 326 ? 14.922 37.406 1.953 1 97.88 326 ALA A O 1
ATOM 2551 N N . GLU A 1 327 ? 13.406 37.219 3.602 1 98.12 327 GLU A N 1
ATOM 2552 C CA . GLU A 1 327 ? 14.414 37.375 4.648 1 98.12 327 GLU A CA 1
ATOM 2553 C C . GLU A 1 327 ? 15.211 36.094 4.848 1 98.12 327 GLU A C 1
ATOM 2555 O O . GLU A 1 327 ? 16.25 36.094 5.523 1 98.12 327 GLU A O 1
ATOM 2560 N N . GLY A 1 328 ? 14.711 34.906 4.309 1 97.31 328 GLY A N 1
ATOM 2561 C CA . GLY A 1 328 ? 15.461 33.656 4.375 1 97.31 328 GLY A CA 1
ATOM 2562 C C . GLY A 1 328 ? 14.797 32.594 5.238 1 97.31 328 GLY A C 1
ATOM 2563 O O . GLY A 1 328 ? 15.383 31.562 5.508 1 97.31 328 GLY A O 1
ATOM 2564 N N . VAL A 1 329 ? 13.602 32.844 5.727 1 97.88 329 VAL A N 1
ATOM 2565 C CA . VAL A 1 329 ? 12.898 31.906 6.594 1 97.88 329 VAL A CA 1
ATOM 2566 C C . VAL A 1 329 ? 12.023 30.984 5.75 1 97.88 329 VAL A C 1
ATOM 2568 O O . VAL A 1 329 ? 11.172 31.453 4.992 1 97.88 329 VAL A O 1
ATOM 2571 N N . PRO A 1 330 ? 12.203 29.625 5.863 1 96.62 330 PRO A N 1
ATOM 2572 C CA . PRO A 1 330 ? 11.414 28.688 5.051 1 96.62 330 PRO A CA 1
ATOM 2573 C C . PRO A 1 330 ? 10.023 28.438 5.625 1 96.62 330 PRO A C 1
ATOM 2575 O O . PRO A 1 330 ? 9.703 27.297 5.984 1 96.62 330 PRO A O 1
ATOM 2578 N N . VAL A 1 331 ? 9.203 29.453 5.539 1 97.19 331 VAL A N 1
ATOM 2579 C CA . VAL A 1 331 ? 7.859 29.375 6.109 1 97.19 331 VAL A CA 1
ATOM 2580 C C . VAL A 1 331 ? 6.844 29.109 5.004 1 97.19 331 VAL A C 1
ATOM 2582 O O . VAL A 1 331 ? 7.086 29.422 3.834 1 97.19 331 VAL A O 1
ATOM 2585 N N . GLY A 1 332 ? 5.793 28.422 5.328 1 95.69 332 GLY A N 1
ATOM 2586 C CA . GLY A 1 332 ? 4.672 28.172 4.434 1 95.69 332 GLY A CA 1
ATOM 2587 C C . GLY A 1 332 ? 3.361 27.953 5.168 1 95.69 332 GLY A C 1
ATOM 2588 O O . GLY A 1 332 ? 3.203 28.406 6.309 1 95.69 332 GLY A O 1
ATOM 2589 N N . VAL A 1 333 ? 2.406 27.469 4.43 1 95.69 333 VAL A N 1
ATOM 2590 C CA . VAL A 1 333 ? 1.119 27.078 4.992 1 95.69 333 VAL A CA 1
ATOM 2591 C C . VAL A 1 333 ? 1.006 25.547 4.996 1 95.69 333 VAL A C 1
ATOM 2593 O O . VAL A 1 333 ? 1.669 24.875 4.211 1 95.69 333 VAL A O 1
ATOM 2596 N N . SER A 1 334 ? 0.264 25.047 5.867 1 94.81 334 SER A N 1
ATOM 2597 C CA . SER A 1 334 ? 0.087 23.594 5.906 1 94.81 334 SER A CA 1
ATOM 2598 C C . SER A 1 334 ? -0.834 23.125 4.785 1 94.81 334 SER A C 1
ATOM 2600 O O . SER A 1 334 ? -0.41 23 3.637 1 94.81 334 SER A O 1
ATOM 2602 N N . TYR A 1 335 ? -2.146 23.016 4.969 1 92.81 335 TYR A N 1
ATOM 2603 C CA . TYR A 1 335 ? -3.01 22.375 3.979 1 92.81 335 TYR A CA 1
ATOM 2604 C C . TYR A 1 335 ? -3.936 23.391 3.324 1 92.81 335 TYR A C 1
ATOM 2606 O O . TYR A 1 335 ? -4.703 23.062 2.422 1 92.81 335 TYR A O 1
ATOM 2614 N N . GLY A 1 336 ? -3.924 24.594 3.764 1 89.81 336 GLY A N 1
ATOM 2615 C CA . GLY A 1 336 ? -4.77 25.609 3.156 1 89.81 336 GLY A CA 1
ATOM 2616 C C . GLY A 1 336 ? -6.156 25.672 3.768 1 89.81 336 GLY A C 1
ATOM 2617 O O . GLY A 1 336 ? -6.297 25.875 4.977 1 89.81 336 GLY A O 1
ATOM 2618 N N . PRO A 1 337 ? -7.16 25.547 2.973 1 93.19 337 PRO A N 1
ATOM 2619 C CA . PRO A 1 337 ? -8.516 25.641 3.51 1 93.19 337 PRO A CA 1
ATOM 2620 C C . PRO A 1 337 ? -8.992 24.344 4.16 1 93.19 337 PRO A C 1
ATOM 2622 O O . PRO A 1 337 ? -8.336 23.312 4.031 1 93.19 337 PRO A O 1
ATOM 2625 N N . PRO A 1 338 ? -10.141 24.484 4.883 1 97.69 338 PRO A N 1
ATOM 2626 C CA . PRO A 1 338 ? -10.727 23.266 5.43 1 97.69 338 PRO A CA 1
ATOM 2627 C C . PRO A 1 338 ? -11.047 22.219 4.348 1 97.69 338 PRO A C 1
ATOM 2629 O O . PRO A 1 338 ? -11.242 22.578 3.184 1 97.69 338 PRO A O 1
ATOM 2632 N N . LEU A 1 339 ? -11.156 21.031 4.727 1 98.06 339 LEU A N 1
ATOM 2633 C CA . LEU A 1 339 ? -11.289 19.891 3.814 1 98.06 339 LEU A CA 1
ATOM 2634 C C . LEU A 1 339 ? -12.547 20.031 2.961 1 98.06 339 LEU A C 1
ATOM 2636 O O . LEU A 1 339 ? -12.531 19.688 1.777 1 98.06 339 LEU A O 1
ATOM 2640 N N . TYR A 1 340 ? -13.633 20.531 3.549 1 97.56 340 TYR A N 1
ATOM 2641 C CA . TYR A 1 340 ? -14.906 20.562 2.834 1 97.56 340 TYR A CA 1
ATOM 2642 C C . TYR A 1 340 ? -14.883 21.578 1.71 1 97.56 340 TYR A C 1
ATOM 2644 O O . TYR A 1 340 ? -15.844 21.688 0.935 1 97.56 340 TYR A O 1
ATOM 2652 N N . ARG A 1 341 ? -13.75 22.359 1.578 1 96.75 341 ARG A N 1
ATOM 2653 C CA . ARG A 1 341 ? -13.578 23.281 0.462 1 96.75 341 ARG A CA 1
ATOM 2654 C C . ARG A 1 341 ? -12.906 22.594 -0.722 1 96.75 341 ARG A C 1
ATOM 2656 O O . ARG A 1 341 ? -12.906 23.125 -1.836 1 96.75 341 ARG A O 1
ATOM 2663 N N . GLN A 1 342 ? -12.344 21.422 -0.534 1 96.5 342 GLN A N 1
ATOM 2664 C CA . GLN A 1 342 ? -11.648 20.703 -1.588 1 96.5 342 GLN A CA 1
ATOM 2665 C C . GLN A 1 342 ? -12.617 20.25 -2.674 1 96.5 342 GLN A C 1
ATOM 2667 O O . GLN A 1 342 ? -13.742 19.844 -2.379 1 96.5 342 GLN A O 1
ATOM 2672 N N . PRO A 1 343 ? -12.172 20.203 -3.932 1 95.38 343 PRO A N 1
ATOM 2673 C CA . PRO A 1 343 ? -13.016 19.688 -5.016 1 95.38 343 PRO A CA 1
ATOM 2674 C C . PRO A 1 343 ? -13.523 18.266 -4.75 1 95.38 343 PRO A C 1
ATOM 2676 O O . PRO A 1 343 ? -14.625 17.922 -5.176 1 95.38 343 PRO A O 1
ATOM 2679 N N . ALA A 1 344 ? -12.836 17.516 -4.031 1 96.5 344 ALA A N 1
ATOM 2680 C CA . ALA A 1 344 ? -13.164 16.125 -3.738 1 96.5 344 ALA A CA 1
ATOM 2681 C C . ALA A 1 344 ? -14.492 16.016 -2.984 1 96.5 344 ALA A C 1
ATOM 2683 O O . ALA A 1 344 ? -15.133 14.969 -2.984 1 96.5 344 ALA A O 1
ATOM 2684 N N . PHE A 1 345 ? -14.93 17.109 -2.338 1 96.88 345 PHE A N 1
ATOM 2685 C CA . PHE A 1 345 ? -16.141 17.078 -1.522 1 96.88 345 PHE A CA 1
ATOM 2686 C C . PHE A 1 345 ? -17.281 17.797 -2.215 1 96.88 345 PHE A C 1
ATOM 2688 O O . PHE A 1 345 ? -18.344 18 -1.625 1 96.88 345 PHE A O 1
ATOM 2695 N N . ARG A 1 346 ? -17.094 18.219 -3.426 1 95 346 ARG A N 1
ATOM 2696 C CA . ARG A 1 346 ? -18.188 18.781 -4.207 1 95 346 ARG A CA 1
ATOM 2697 C C . ARG A 1 346 ? -19.219 17.719 -4.559 1 95 346 ARG A C 1
ATOM 2699 O O . ARG A 1 346 ? -18.875 16.531 -4.711 1 95 346 ARG A O 1
ATOM 2706 N N . ARG A 1 347 ? -20.391 18.156 -4.738 1 92.5 347 ARG A N 1
ATOM 2707 C CA . ARG A 1 347 ? -21.5 17.234 -4.988 1 92.5 347 ARG A CA 1
ATOM 2708 C C . ARG A 1 347 ? -21.234 16.375 -6.215 1 92.5 347 ARG A C 1
ATOM 2710 O O . ARG A 1 347 ? -21.484 15.164 -6.199 1 92.5 347 ARG A O 1
ATOM 2717 N N . GLU A 1 348 ? -20.703 16.922 -7.215 1 91.31 348 GLU A N 1
ATOM 2718 C CA . GLU A 1 348 ? -20.484 16.203 -8.469 1 91.31 348 GLU A CA 1
ATOM 2719 C C . GLU A 1 348 ? -19.375 15.164 -8.32 1 91.31 348 GLU A C 1
ATOM 2721 O O . GLU A 1 348 ? -19.375 14.156 -9.031 1 91.31 348 GLU A O 1
ATOM 2726 N N . ASN A 1 349 ? -18.484 15.383 -7.355 1 92.94 349 ASN A N 1
ATOM 2727 C CA . ASN A 1 349 ? -17.312 14.516 -7.242 1 92.94 349 ASN A CA 1
ATOM 2728 C C . ASN A 1 349 ? -17.531 13.422 -6.199 1 92.94 349 ASN A C 1
ATOM 2730 O O . ASN A 1 349 ? -16.75 12.461 -6.133 1 92.94 349 ASN A O 1
ATOM 2734 N N . ILE A 1 350 ? -18.516 13.555 -5.418 1 92.38 350 ILE A N 1
ATOM 2735 C CA . ILE A 1 350 ? -18.734 12.531 -4.402 1 92.38 350 ILE A CA 1
ATOM 2736 C C . ILE A 1 350 ? -19.891 11.633 -4.82 1 92.38 350 ILE A C 1
ATOM 2738 O O . ILE A 1 350 ? -20.328 10.773 -4.051 1 92.38 350 ILE A O 1
ATOM 2742 N N . LYS A 1 351 ? -20.203 11.891 -6.145 1 81.25 351 LYS A N 1
ATOM 2743 C CA . LYS A 1 351 ? -21.25 11.039 -6.695 1 81.25 351 LYS A CA 1
ATOM 2744 C C . LYS A 1 351 ? -20.797 9.578 -6.754 1 81.25 351 LYS A C 1
ATOM 2746 O O . LYS A 1 351 ? -19.703 9.289 -7.262 1 81.25 351 LYS A O 1
ATOM 2751 N N . ASN A 1 352 ? -21.25 8.562 -6.07 1 82.12 352 ASN A N 1
ATOM 2752 C CA . ASN A 1 352 ? -21 7.125 -6.125 1 82.12 352 ASN A CA 1
ATOM 2753 C C . ASN A 1 352 ? -19.844 6.719 -5.223 1 82.12 352 ASN A C 1
ATOM 2755 O O . ASN A 1 352 ? -19.297 5.625 -5.363 1 82.12 352 ASN A O 1
ATOM 2759 N N . VAL A 1 353 ? -19.312 7.75 -4.516 1 92.44 353 VAL A N 1
ATOM 2760 C CA . VAL A 1 353 ? -18.219 7.465 -3.594 1 92.44 353 VAL A CA 1
ATOM 2761 C C . VAL A 1 353 ? -18.75 6.68 -2.393 1 92.44 353 VAL A C 1
ATOM 2763 O O . VAL A 1 353 ? -18.094 5.758 -1.908 1 92.44 353 VAL A O 1
ATOM 2766 N N . PHE A 1 354 ? -19.984 6.98 -2.061 1 95 354 PHE A N 1
ATOM 2767 C CA . PHE A 1 354 ? -20.531 6.406 -0.841 1 95 354 PHE A CA 1
ATOM 2768 C C . PHE A 1 354 ? -21.531 5.305 -1.17 1 95 354 PHE A C 1
ATOM 2770 O O . PHE A 1 354 ? -22.156 5.32 -2.234 1 95 354 PHE A O 1
ATOM 2777 N N . PRO A 1 355 ? -21.672 4.34 -0.258 1 93.81 355 PRO A N 1
ATOM 2778 C CA . PRO A 1 355 ? -22.625 3.252 -0.515 1 93.81 355 PRO A CA 1
ATOM 2779 C C . PRO A 1 355 ? -24.062 3.729 -0.542 1 93.81 355 PRO A C 1
ATOM 2781 O O . PRO A 1 355 ? -24.375 4.805 -0.024 1 93.81 355 PRO A O 1
ATOM 2784 N N . PRO A 1 356 ? -24.922 2.947 -1.087 1 90.38 356 PRO A N 1
ATOM 2785 C CA . PRO A 1 356 ? -26.312 3.367 -1.306 1 90.38 356 PRO A CA 1
ATOM 2786 C C . PRO A 1 356 ? -27.047 3.676 -0.004 1 90.38 356 PRO A C 1
ATOM 2788 O O . PRO A 1 356 ? -27.969 4.484 0.006 1 90.38 356 PRO A O 1
ATOM 2791 N N . ASN A 1 357 ? -26.672 3.123 1.073 1 90.94 357 ASN A N 1
ATOM 2792 C CA . ASN A 1 357 ? -27.391 3.311 2.328 1 90.94 357 ASN A CA 1
ATOM 2793 C C . ASN A 1 357 ? -26.812 4.465 3.141 1 90.94 357 ASN A C 1
ATOM 2795 O O . ASN A 1 357 ? -27.281 4.742 4.25 1 90.94 357 ASN A O 1
ATOM 2799 N N . ALA A 1 358 ? -25.859 5.188 2.645 1 94.81 358 ALA A N 1
ATOM 2800 C CA . ALA A 1 358 ? -25.156 6.211 3.406 1 94.81 358 ALA A CA 1
ATOM 2801 C C . ALA A 1 358 ? -25.953 7.508 3.473 1 94.81 358 ALA A C 1
ATOM 2803 O O . ALA A 1 358 ? -26.641 7.867 2.518 1 94.81 358 ALA A O 1
ATOM 2804 N N . ARG A 1 359 ? -25.938 8.156 4.625 1 96.06 359 ARG A N 1
ATOM 2805 C CA . ARG A 1 359 ? -26.359 9.547 4.75 1 96.06 359 ARG A CA 1
ATOM 2806 C C . ARG A 1 359 ? -25.203 10.5 4.445 1 96.06 359 ARG A C 1
ATOM 2808 O O . ARG A 1 359 ? -24.234 10.586 5.215 1 96.06 359 ARG A O 1
ATOM 2815 N N . ILE A 1 360 ? -25.297 11.211 3.375 1 95.81 360 ILE A N 1
ATOM 2816 C CA . ILE A 1 360 ? -24.188 12.047 2.916 1 95.81 360 ILE A CA 1
ATOM 2817 C C . ILE A 1 360 ? -24.375 13.469 3.438 1 95.81 360 ILE A C 1
ATOM 2819 O O . ILE A 1 360 ? -25.391 14.117 3.152 1 95.81 360 ILE A O 1
ATOM 2823 N N . PRO A 1 361 ? -23.406 13.938 4.141 1 96.25 361 PRO A N 1
ATOM 2824 C CA . PRO A 1 361 ? -23.484 15.328 4.59 1 96.25 361 PRO A CA 1
ATOM 2825 C C . PRO A 1 361 ? -23.469 16.328 3.432 1 96.25 361 PRO A C 1
ATOM 2827 O O . PRO A 1 361 ? -22.938 16.031 2.361 1 96.25 361 PRO A O 1
ATOM 2830 N N . ASP A 1 362 ? -24.078 17.5 3.643 1 95.81 362 ASP A N 1
ATOM 2831 C CA . ASP A 1 362 ? -23.953 18.609 2.707 1 95.81 362 ASP A CA 1
ATOM 2832 C C . ASP A 1 362 ? -22.609 19.312 2.877 1 95.81 362 ASP A C 1
ATOM 2834 O O . ASP A 1 362 ? -22.547 20.438 3.385 1 95.81 362 ASP A O 1
ATOM 2838 N N . TYR A 1 363 ? -21.547 18.719 2.373 1 96.94 363 TYR A N 1
ATOM 2839 C CA . TYR A 1 363 ? -20.188 19.219 2.57 1 96.94 363 TYR A CA 1
ATOM 2840 C C . TYR A 1 363 ? -20.031 20.594 1.968 1 96.94 363 TYR A C 1
ATOM 2842 O O . TYR A 1 363 ? -19.406 21.484 2.576 1 96.94 363 TYR A O 1
ATOM 2850 N N . GLU A 1 364 ? -20.531 20.781 0.81 1 92.56 364 GLU A N 1
ATOM 2851 C CA . GLU A 1 364 ? -20.297 21.969 0.002 1 92.56 364 GLU A CA 1
ATOM 2852 C C . GLU A 1 364 ? -20.781 23.234 0.721 1 92.56 364 GLU A C 1
ATOM 2854 O O . GLU A 1 364 ? -20.203 24.312 0.543 1 92.56 364 GLU A O 1
ATOM 2859 N N . ASN A 1 365 ? -21.781 23.141 1.603 1 94.38 365 ASN A N 1
ATOM 2860 C CA . ASN A 1 365 ? -22.344 24.312 2.262 1 94.38 365 ASN A CA 1
ATOM 2861 C C . ASN A 1 365 ? -21.953 24.375 3.734 1 94.38 365 ASN A C 1
ATOM 2863 O O . ASN A 1 365 ? -22.5 25.172 4.492 1 94.38 365 ASN A O 1
ATOM 2867 N N . LEU A 1 366 ? -21 23.594 4.113 1 96.56 366 LEU A N 1
ATOM 2868 C CA . LEU A 1 366 ? -20.531 23.594 5.496 1 96.56 366 LEU A CA 1
ATOM 2869 C C . LEU A 1 366 ? -19.688 24.828 5.789 1 96.56 366 LEU A C 1
ATOM 2871 O O . LEU A 1 366 ? -18.984 25.328 4.91 1 96.56 366 LEU A O 1
ATOM 2875 N N . TYR A 1 367 ? -19.875 25.391 6.949 1 97.5 367 TYR A N 1
ATOM 2876 C CA . TYR A 1 367 ? -19.047 26.438 7.492 1 97.5 367 TYR A CA 1
ATOM 2877 C C . TYR A 1 367 ? -18.734 26.203 8.961 1 97.5 367 TYR A C 1
ATOM 2879 O O . TYR A 1 367 ? -19.625 26.281 9.812 1 97.5 367 TYR A O 1
ATOM 2887 N N . LEU A 1 368 ? -17.547 25.891 9.227 1 98.62 368 LEU A N 1
ATOM 2888 C CA . LEU A 1 368 ? -17.078 25.672 10.594 1 98.62 368 LEU A CA 1
ATOM 2889 C C . LEU A 1 368 ? -16.109 26.766 11.016 1 98.62 368 LEU A C 1
ATOM 2891 O O . LEU A 1 368 ? -14.977 26.812 10.547 1 98.62 368 LEU A O 1
ATOM 2895 N N . LYS A 1 369 ? -16.5 27.578 11.906 1 98.5 369 LYS A N 1
ATOM 2896 C CA . LYS A 1 369 ? -15.836 28.828 12.258 1 98.5 369 LYS A CA 1
ATOM 2897 C C . LYS A 1 369 ? -14.398 28.578 12.703 1 98.5 369 LYS A C 1
ATOM 2899 O O . LYS A 1 369 ? -13.477 29.281 12.289 1 98.5 369 LYS A O 1
ATOM 2904 N N . GLY A 1 370 ? -14.234 27.625 13.555 1 98.75 370 GLY A N 1
ATOM 2905 C CA . GLY A 1 370 ? -12.898 27.344 14.062 1 98.75 370 GLY A CA 1
ATOM 2906 C C . GLY A 1 370 ? -11.914 26.953 12.977 1 98.75 370 GLY A C 1
ATOM 2907 O O . GLY A 1 370 ? -10.781 27.438 12.953 1 98.75 370 GLY A O 1
ATOM 2908 N N . ALA A 1 371 ? -12.375 26.125 12.078 1 98.75 371 ALA A N 1
ATOM 2909 C CA . ALA A 1 371 ? -11.523 25.672 10.984 1 98.75 371 ALA A CA 1
ATOM 2910 C C . ALA A 1 371 ? -11.18 26.812 10.039 1 98.75 371 ALA A C 1
ATOM 2912 O O . ALA A 1 371 ? -10.031 26.938 9.594 1 98.75 371 ALA A O 1
ATOM 2913 N N . GLU A 1 372 ? -12.148 27.688 9.734 1 98.25 372 GLU A N 1
ATOM 2914 C CA . GLU A 1 372 ? -11.93 28.828 8.852 1 98.25 372 GLU A CA 1
ATOM 2915 C C . GLU A 1 372 ? -10.953 29.828 9.477 1 98.25 372 GLU A C 1
ATOM 2917 O O . GLU A 1 372 ? -10.055 30.328 8.797 1 98.25 372 GLU A O 1
ATOM 2922 N N . GLU A 1 373 ? -11.133 30.047 10.727 1 98 373 GLU A N 1
ATOM 2923 C CA . GLU A 1 373 ? -10.266 30.984 11.43 1 98 373 GLU A CA 1
ATOM 2924 C C . GLU A 1 373 ? -8.828 30.453 11.5 1 98 373 GLU A C 1
ATOM 2926 O O . GLU A 1 373 ? -7.879 31.203 11.281 1 98 373 GLU A O 1
ATOM 2931 N N . PHE A 1 374 ? -8.703 29.219 11.852 1 98.25 374 PHE A N 1
ATOM 2932 C CA . PHE A 1 374 ? -7.387 28.609 11.906 1 98.25 374 PHE A CA 1
ATOM 2933 C C . PHE A 1 374 ? -6.688 28.703 10.555 1 98.25 374 PHE A C 1
ATOM 2935 O O . PHE A 1 374 ? -5.535 29.125 10.469 1 98.25 374 PHE A O 1
ATOM 2942 N N . ALA A 1 375 ? -7.406 28.297 9.492 1 97.56 375 ALA A N 1
ATOM 2943 C CA . ALA A 1 375 ? -6.848 28.281 8.141 1 97.56 375 ALA A CA 1
ATOM 2944 C C . ALA A 1 375 ? -6.395 29.672 7.723 1 97.56 375 ALA A C 1
ATOM 2946 O O . ALA A 1 375 ? -5.387 29.828 7.027 1 97.56 375 ALA A O 1
ATOM 2947 N N . LYS A 1 376 ? -7.062 30.641 8.133 1 96.31 376 LYS A N 1
ATOM 2948 C CA . LYS A 1 376 ? -6.785 32.031 7.762 1 96.31 376 LYS A CA 1
ATOM 2949 C C . LYS A 1 376 ? -5.5 32.531 8.414 1 96.31 376 LYS A C 1
ATOM 2951 O O . LYS A 1 376 ? -4.793 33.375 7.848 1 96.31 376 LYS A O 1
ATOM 2956 N N . ARG A 1 377 ? -5.164 31.953 9.516 1 97.31 377 ARG A N 1
ATOM 2957 C CA . ARG A 1 377 ? -4.105 32.562 10.305 1 97.31 377 ARG A CA 1
ATOM 2958 C C . ARG A 1 377 ? -2.85 31.703 10.305 1 97.31 377 ARG A C 1
ATOM 2960 O O . ARG A 1 377 ? -1.748 32.188 10.547 1 97.31 377 ARG A O 1
ATOM 2967 N N . GLU A 1 378 ? -2.984 30.438 10.102 1 97.38 378 GLU A N 1
ATOM 2968 C CA . GLU A 1 378 ? -1.886 29.531 10.383 1 97.38 378 GLU A CA 1
ATOM 2969 C C . GLU A 1 378 ? -0.765 29.672 9.359 1 97.38 378 GLU A C 1
ATOM 2971 O O . GLU A 1 378 ? -1.026 29.875 8.172 1 97.38 378 GLU A O 1
ATOM 2976 N N . LEU A 1 379 ? 0.429 29.672 9.695 1 97.25 379 LEU A N 1
ATOM 2977 C CA . LEU A 1 379 ? 1.649 29.422 8.938 1 97.25 379 LEU A CA 1
ATOM 2978 C C . LEU A 1 379 ? 2.568 28.469 9.688 1 97.25 379 LEU A C 1
ATOM 2980 O O . LEU A 1 379 ? 2.455 28.312 10.906 1 97.25 379 LEU A O 1
ATOM 2984 N N . VAL A 1 380 ? 3.436 27.75 8.977 1 98.12 380 VAL A N 1
ATOM 2985 C CA . VAL A 1 380 ? 4.141 26.656 9.633 1 98.12 380 VAL A CA 1
ATOM 2986 C C . VAL A 1 380 ? 5.605 26.641 9.203 1 98.12 380 VAL A C 1
ATOM 2988 O O . VAL A 1 380 ? 5.941 27.141 8.117 1 98.12 380 VAL A O 1
ATOM 2991 N N . LEU A 1 381 ? 6.465 26.203 10.086 1 98.06 381 LEU A N 1
ATOM 2992 C CA . LEU A 1 381 ? 7.812 25.719 9.805 1 98.06 381 LEU A CA 1
ATOM 2993 C C . LEU A 1 381 ? 7.871 24.203 9.867 1 98.06 381 LEU A C 1
ATOM 2995 O O . LEU A 1 381 ? 7.246 23.594 10.734 1 98.06 381 LEU A O 1
ATOM 2999 N N . SER A 1 382 ? 8.602 23.625 9 1 97.38 382 SER A N 1
ATOM 3000 C CA . SER A 1 382 ? 8.797 22.172 9.062 1 97.38 382 SER A CA 1
ATOM 3001 C C . SER A 1 382 ? 9.57 21.781 10.312 1 97.38 382 SER A C 1
ATOM 3003 O O . SER A 1 382 ? 10.398 22.547 10.812 1 97.38 382 SER A O 1
ATOM 3005 N N . HIS A 1 383 ? 9.422 20.578 10.695 1 97.81 383 HIS A N 1
ATOM 3006 C CA . HIS A 1 383 ? 9.969 20.078 11.953 1 97.81 383 HIS A CA 1
ATOM 3007 C C . HIS A 1 383 ? 11.492 20.125 11.938 1 97.81 383 HIS A C 1
ATOM 3009 O O . HIS A 1 383 ? 12.125 20.312 12.977 1 97.81 383 HIS A O 1
ATOM 3015 N N . TYR A 1 384 ? 12.109 19.969 10.82 1 96.69 384 TYR A N 1
ATOM 3016 C CA . TYR A 1 384 ? 13.562 19.844 10.797 1 96.69 384 TYR A CA 1
ATOM 3017 C C . TYR A 1 384 ? 14.219 21.188 11.055 1 96.69 384 TYR A C 1
ATOM 3019 O O . TYR A 1 384 ? 15.406 21.25 11.383 1 96.69 384 TYR A O 1
ATOM 3027 N N . VAL A 1 385 ? 13.484 22.328 10.906 1 97.62 385 VAL A N 1
ATOM 3028 C CA . VAL A 1 385 ? 13.984 23.641 11.258 1 97.62 385 VAL A CA 1
ATOM 3029 C C . VAL A 1 385 ? 14.297 23.688 12.758 1 97.62 385 VAL A C 1
ATOM 3031 O O . VAL A 1 385 ? 15.242 24.359 13.18 1 97.62 385 VAL A O 1
ATOM 3034 N N . LEU A 1 386 ? 13.555 22.953 13.531 1 98.06 386 LEU A N 1
ATOM 3035 C CA . LEU A 1 386 ? 13.688 22.953 14.984 1 98.06 386 LEU A CA 1
ATOM 3036 C C . LEU A 1 386 ? 14.914 22.156 15.422 1 98.06 386 LEU A C 1
ATOM 3038 O O . LEU A 1 386 ? 15.273 22.172 16.609 1 98.06 386 LEU A O 1
ATOM 3042 N N . LEU A 1 387 ? 15.547 21.5 14.477 1 97.62 387 LEU A N 1
ATOM 3043 C CA . LEU A 1 387 ? 16.766 20.766 14.797 1 97.62 387 LEU A CA 1
ATOM 3044 C C . LEU A 1 387 ? 17.984 21.703 14.742 1 97.62 387 LEU A C 1
ATOM 3046 O O . LEU A 1 387 ? 19.078 21.312 15.156 1 97.62 387 LEU A O 1
ATOM 3050 N N . ALA A 1 388 ? 17.781 22.906 14.266 1 96.88 388 ALA A N 1
ATOM 3051 C CA . ALA A 1 388 ? 18.859 23.891 14.227 1 96.88 388 ALA A CA 1
ATOM 3052 C C . ALA A 1 388 ? 19.266 24.312 15.641 1 96.88 388 ALA A C 1
ATOM 3054 O O . ALA A 1 388 ? 18.453 24.25 16.578 1 96.88 388 ALA A O 1
ATOM 3055 N N . PRO A 1 389 ? 20.531 24.766 15.766 1 96.81 389 PRO A N 1
ATOM 3056 C CA . PRO A 1 389 ? 20.891 25.375 17.047 1 96.81 389 PRO A CA 1
ATOM 3057 C C . PRO A 1 389 ? 20.109 26.672 17.312 1 96.81 389 PRO A C 1
ATOM 3059 O O . PRO A 1 389 ? 19.5 27.219 16.391 1 96.81 389 PRO A O 1
ATOM 3062 N N . ARG A 1 390 ? 20.094 27.141 18.531 1 96.94 390 ARG A N 1
ATOM 3063 C CA . ARG A 1 390 ? 19.297 28.297 18.938 1 96.94 390 ARG A CA 1
ATOM 3064 C C . ARG A 1 390 ? 19.688 29.531 18.125 1 96.94 390 ARG A C 1
ATOM 3066 O O . ARG A 1 390 ? 18.844 30.375 17.844 1 96.94 390 ARG A O 1
ATOM 3073 N N . GLU A 1 391 ? 20.969 29.547 17.719 1 96.56 391 GLU A N 1
ATOM 3074 C CA . GLU A 1 391 ? 21.422 30.656 16.875 1 96.56 391 GLU A CA 1
ATOM 3075 C C . GLU A 1 391 ? 20.609 30.719 15.586 1 96.56 391 GLU A C 1
ATOM 3077 O O . GLU A 1 391 ? 20.312 31.797 15.086 1 96.56 391 GLU A O 1
ATOM 3082 N N . GLY A 1 392 ? 20.328 29.578 15.07 1 96.94 392 GLY A N 1
ATOM 3083 C CA . GLY A 1 392 ? 19.5 29.531 13.883 1 96.94 392 GLY A CA 1
ATOM 3084 C C . GLY A 1 392 ? 18.062 29.984 14.133 1 96.94 392 GLY A C 1
ATOM 3085 O O . GLY A 1 392 ? 17.5 30.703 13.312 1 96.94 392 GLY A O 1
ATOM 3086 N N . LEU A 1 393 ? 17.5 29.656 15.25 1 97.88 393 LEU A N 1
ATOM 3087 C CA . LEU A 1 393 ? 16.141 30.047 15.602 1 97.88 393 LEU A CA 1
ATOM 3088 C C . LEU A 1 393 ? 16.062 31.547 15.859 1 97.88 393 LEU A C 1
ATOM 3090 O O . LEU A 1 393 ? 15.047 32.188 15.539 1 97.88 393 LEU A O 1
ATOM 3094 N N . ASP A 1 394 ? 17.125 32.094 16.375 1 97.69 394 ASP A N 1
ATOM 3095 C CA . ASP A 1 394 ? 17.188 33.531 16.609 1 97.69 394 ASP A CA 1
ATOM 3096 C C . ASP A 1 394 ? 17.062 34.312 15.312 1 97.69 394 ASP A C 1
ATOM 3098 O O . ASP A 1 394 ? 16.547 35.438 15.297 1 97.69 394 ASP A O 1
ATOM 3102 N N . LEU A 1 395 ? 17.562 33.688 14.25 1 97.81 395 LEU A N 1
ATOM 3103 C CA . LEU A 1 395 ? 17.469 34.344 12.953 1 97.81 395 LEU A CA 1
ATOM 3104 C C . LEU A 1 395 ? 16.016 34.469 12.516 1 97.81 395 LEU A C 1
ATOM 3106 O O . LEU A 1 395 ? 15.633 35.438 11.852 1 97.81 395 LEU A O 1
ATOM 3110 N N . ILE A 1 396 ? 15.211 33.5 12.844 1 98.12 396 ILE A N 1
ATOM 3111 C CA . ILE A 1 396 ? 13.781 33.531 12.539 1 98.12 396 ILE A CA 1
ATOM 3112 C C . ILE A 1 396 ? 13.133 34.688 13.305 1 98.12 396 ILE A C 1
ATOM 3114 O O . ILE A 1 396 ? 12.359 35.469 12.734 1 98.12 396 ILE A O 1
ATOM 3118 N N . VAL A 1 397 ? 13.469 34.812 14.57 1 97.94 397 VAL A N 1
ATOM 3119 C CA . VAL A 1 397 ? 12.953 35.875 15.43 1 97.94 397 VAL A CA 1
ATOM 3120 C C . VAL A 1 397 ? 13.375 37.25 14.891 1 97.94 397 VAL A C 1
ATOM 3122 O O . VAL A 1 397 ? 12.555 38.156 14.773 1 97.94 397 VAL A O 1
ATOM 3125 N N . ALA A 1 398 ? 14.602 37.344 14.484 1 97.56 398 ALA A N 1
ATOM 3126 C CA . ALA A 1 398 ? 15.141 38.594 13.953 1 97.56 398 ALA A CA 1
ATOM 3127 C C . ALA A 1 398 ? 14.422 39 12.672 1 97.56 398 ALA A C 1
ATOM 3129 O O . ALA A 1 398 ? 14.18 40.188 12.438 1 97.56 398 ALA A O 1
ATOM 3130 N N . ALA A 1 399 ? 14.156 38 11.867 1 98 399 ALA A N 1
ATOM 3131 C CA . ALA A 1 399 ? 13.453 38.281 10.617 1 98 399 ALA A CA 1
ATOM 3132 C C . ALA A 1 399 ? 12.062 38.844 10.883 1 98 399 ALA A C 1
ATOM 3134 O O . ALA A 1 399 ? 11.648 39.812 10.234 1 98 399 ALA A O 1
ATOM 3135 N N . ILE A 1 400 ? 11.344 38.312 11.82 1 97.94 400 ILE A N 1
ATOM 3136 C CA . ILE A 1 400 ? 10 38.75 12.156 1 97.94 400 ILE A CA 1
ATOM 3137 C C . ILE A 1 400 ? 10.062 40.156 12.773 1 97.94 400 ILE A C 1
ATOM 3139 O O . ILE A 1 400 ? 9.25 41 12.445 1 97.94 400 ILE A O 1
ATOM 3143 N N . GLU A 1 401 ? 11.039 40.406 13.594 1 97.12 401 GLU A N 1
ATOM 3144 C CA . GLU A 1 401 ? 11.227 41.75 14.195 1 97.12 401 GLU A CA 1
ATOM 3145 C C . GLU A 1 401 ? 11.539 42.781 13.125 1 97.12 401 GLU A C 1
ATOM 3147 O O . GLU A 1 401 ? 11.016 43.906 13.18 1 97.12 401 GLU A O 1
ATOM 3152 N N . LYS A 1 402 ? 12.375 42.344 12.258 1 97.44 402 LYS A N 1
ATOM 3153 C CA . LYS A 1 402 ? 12.711 43.25 11.18 1 97.44 402 LYS A CA 1
ATOM 3154 C C . LYS A 1 402 ? 11.469 43.688 10.398 1 97.44 402 LYS A C 1
ATOM 3156 O O . LYS A 1 402 ? 11.297 44.844 10.07 1 97.44 402 LYS A O 1
ATOM 3161 N N . ILE A 1 403 ? 10.664 42.75 10.07 1 97.75 403 ILE A N 1
ATOM 3162 C CA . ILE A 1 403 ? 9.438 43.031 9.328 1 97.75 403 ILE A CA 1
ATOM 3163 C C . ILE A 1 403 ? 8.508 43.906 10.164 1 97.75 403 ILE A C 1
ATOM 3165 O O . ILE A 1 403 ? 7.945 44.875 9.664 1 97.75 403 ILE A O 1
ATOM 3169 N N . ARG A 1 404 ? 8.328 43.562 11.469 1 96.62 404 ARG A N 1
ATOM 3170 C CA . ARG A 1 404 ? 7.488 44.344 12.375 1 96.62 404 ARG A CA 1
ATOM 3171 C C . ARG A 1 404 ? 7.953 45.781 12.43 1 96.62 404 ARG A C 1
ATOM 3173 O O . ARG A 1 404 ? 7.137 46.719 12.32 1 96.62 404 ARG A O 1
ATOM 3180 N N . ASP A 1 405 ? 9.258 45.969 12.484 1 96.19 405 ASP A N 1
ATOM 3181 C CA . ASP A 1 405 ? 9.836 47.312 12.695 1 96.19 405 ASP A CA 1
ATOM 3182 C C . ASP A 1 405 ? 9.828 48.125 11.406 1 96.19 405 ASP A C 1
ATOM 3184 O O . ASP A 1 405 ? 10 49.344 11.438 1 96.19 405 ASP A O 1
ATOM 3188 N N . ASN A 1 406 ? 9.719 47.438 10.32 1 97 406 ASN A N 1
ATOM 3189 C CA . ASN A 1 406 ? 9.695 48.125 9.023 1 97 406 ASN A CA 1
ATOM 3190 C C . ASN A 1 406 ? 8.375 47.906 8.297 1 97 406 ASN A C 1
ATOM 3192 O O . ASN A 1 406 ? 8.352 47.781 7.07 1 97 406 ASN A O 1
ATOM 3196 N N . VAL A 1 407 ? 7.301 47.781 9.008 1 96.44 407 VAL A N 1
ATOM 3197 C CA . VAL A 1 407 ? 5.988 47.469 8.461 1 96.44 407 VAL A CA 1
ATOM 3198 C C . VAL A 1 407 ? 5.551 48.562 7.492 1 96.44 407 VAL A C 1
ATOM 3200 O O . VAL A 1 407 ? 4.828 48.281 6.527 1 96.44 407 VAL A O 1
ATOM 3203 N N . ASP A 1 408 ? 6.051 49.75 7.672 1 96.19 408 ASP A N 1
ATOM 3204 C CA . ASP A 1 408 ? 5.711 50.875 6.801 1 96.19 408 ASP A CA 1
ATOM 3205 C C . ASP A 1 408 ? 6.121 50.594 5.355 1 96.19 408 ASP A C 1
ATOM 3207 O O . ASP A 1 408 ? 5.453 51.031 4.418 1 96.19 408 ASP A O 1
ATOM 3211 N N . GLU A 1 409 ? 7.211 49.875 5.234 1 96.81 409 GLU A N 1
ATOM 3212 C CA . GLU A 1 409 ? 7.645 49.5 3.889 1 96.81 409 GLU A CA 1
ATOM 3213 C C . GLU A 1 409 ? 6.625 48.625 3.201 1 96.81 409 GLU A C 1
ATOM 3215 O O . GLU A 1 409 ? 6.406 48.719 1.993 1 96.81 409 GLU A O 1
ATOM 3220 N N . LEU A 1 410 ? 6.043 47.688 3.945 1 97.12 410 LEU A N 1
ATOM 3221 C CA . LEU A 1 410 ? 5.039 46.812 3.387 1 97.12 410 LEU A CA 1
ATOM 3222 C C . LEU A 1 410 ? 3.748 47.562 3.076 1 97.12 410 LEU A C 1
ATOM 3224 O O . LEU A 1 410 ? 3.096 47.281 2.066 1 97.12 410 LEU A O 1
ATOM 3228 N N . LEU A 1 411 ? 3.426 48.5 3.914 1 96.69 411 LEU A N 1
ATOM 3229 C CA . LEU A 1 411 ? 2.229 49.312 3.697 1 96.69 411 LEU A CA 1
ATOM 3230 C C . LEU A 1 411 ? 2.354 50.125 2.424 1 96.69 411 LEU A C 1
ATOM 3232 O O . LEU A 1 411 ? 1.373 50.312 1.696 1 96.69 411 LEU A O 1
ATOM 3236 N N . GLN A 1 412 ? 3.521 50.531 2.152 1 95.25 412 GLN A N 1
ATOM 3237 C CA . GLN A 1 412 ? 3.766 51.375 0.975 1 95.25 412 GLN A CA 1
ATOM 3238 C C . GLN A 1 412 ? 3.602 50.562 -0.308 1 95.25 412 GLN A C 1
ATOM 3240 O O . GLN A 1 412 ? 3.127 51.094 -1.32 1 95.25 412 GLN A O 1
ATOM 3245 N N . VAL A 1 413 ? 3.924 49.344 -0.237 1 93.69 413 VAL A N 1
ATOM 3246 C CA . VAL A 1 413 ? 3.896 48.531 -1.458 1 93.69 413 VAL A CA 1
ATOM 3247 C C . VAL A 1 413 ? 2.562 47.781 -1.562 1 93.69 413 VAL A C 1
ATOM 3249 O O . VAL A 1 413 ? 2.256 47.188 -2.598 1 93.69 413 VAL A O 1
ATOM 3252 N N . LEU A 1 414 ? 1.777 47.75 -0.56 1 95.38 414 LEU A N 1
ATOM 3253 C CA . LEU A 1 414 ? 0.562 46.969 -0.431 1 95.38 414 LEU A CA 1
ATOM 3254 C C . LEU A 1 414 ? -0.39 47.25 -1.591 1 95.38 414 LEU A C 1
ATOM 3256 O O . LEU A 1 414 ? -0.915 46.312 -2.199 1 95.38 414 LEU A O 1
ATOM 3260 N N . PRO A 1 415 ? -0.619 48.562 -2.02 1 95.25 415 PRO A N 1
ATOM 3261 C CA . PRO A 1 415 ? -1.548 48.812 -3.125 1 95.25 415 PRO A CA 1
ATOM 3262 C C . PRO A 1 415 ? -1.086 48.188 -4.434 1 95.25 415 PRO A C 1
ATOM 3264 O O . PRO A 1 415 ? -1.879 47.531 -5.125 1 95.25 415 PRO A O 1
ATOM 3267 N N . LYS A 1 416 ? 0.122 48.281 -4.707 1 95.62 416 LYS A N 1
ATOM 3268 C CA . LYS A 1 416 ? 0.678 47.688 -5.922 1 95.62 416 LYS A CA 1
ATOM 3269 C C . LYS A 1 416 ? 0.673 46.188 -5.844 1 95.62 416 LYS A C 1
ATOM 3271 O O . LYS A 1 416 ? 0.448 45.5 -6.848 1 95.62 416 LYS A O 1
ATOM 3276 N N . TRP A 1 417 ? 0.938 45.688 -4.602 1 95.44 417 TRP A N 1
ATOM 3277 C CA . TRP A 1 417 ? 0.926 44.25 -4.379 1 95.44 417 TRP A CA 1
ATOM 3278 C C . TRP A 1 417 ? -0.46 43.656 -4.637 1 95.44 417 TRP A C 1
ATOM 3280 O O . TRP A 1 417 ? -0.593 42.625 -5.273 1 95.44 417 TRP A O 1
ATOM 3290 N N . LYS A 1 418 ? -1.463 44.344 -4.191 1 95.06 418 LYS A N 1
ATOM 3291 C CA . LYS A 1 418 ? -2.84 43.875 -4.375 1 95.06 418 LYS A CA 1
ATOM 3292 C C . LYS A 1 418 ? -3.23 43.906 -5.852 1 95.06 418 LYS A C 1
ATOM 3294 O O . LYS A 1 418 ? -3.984 43.062 -6.312 1 95.06 418 LYS A O 1
ATOM 3299 N N . GLU A 1 419 ? -2.68 44.844 -6.621 1 93.38 419 GLU A N 1
ATOM 3300 C CA . GLU A 1 419 ? -2.98 44.969 -8.047 1 93.38 419 GLU A CA 1
ATOM 3301 C C . GLU A 1 419 ? -2.346 43.812 -8.844 1 93.38 419 GLU A C 1
ATOM 3303 O O . GLU A 1 419 ? -2.865 43.438 -9.891 1 93.38 419 GLU A O 1
ATOM 3308 N N . LYS A 1 420 ? -1.254 43.406 -8.492 1 90.06 420 LYS A N 1
ATOM 3309 C CA . LYS A 1 420 ? -0.484 42.438 -9.266 1 90.06 420 LYS A CA 1
ATOM 3310 C C . LYS A 1 420 ? -0.781 41.031 -8.805 1 90.06 420 LYS A C 1
ATOM 3312 O O . LYS A 1 420 ? -0.398 40.062 -9.469 1 90.06 420 LYS A O 1
ATOM 3317 N N . ARG A 1 421 ? -1.425 41.062 -7.586 1 88.94 421 ARG A N 1
ATOM 3318 C CA . ARG A 1 421 ? -1.614 39.719 -6.984 1 88.94 421 ARG A CA 1
ATOM 3319 C C . ARG A 1 421 ? -2.553 38.875 -7.824 1 88.94 421 ARG A C 1
ATOM 3321 O O . ARG A 1 421 ? -3.627 39.344 -8.227 1 88.94 421 ARG A O 1
ATOM 3328 N N . THR A 1 422 ? -2.129 37.594 -8.031 1 86.25 422 THR A N 1
ATOM 3329 C CA . THR A 1 422 ? -2.99 36.625 -8.688 1 86.25 422 THR A CA 1
ATOM 3330 C C . THR A 1 422 ? -3.584 35.656 -7.664 1 86.25 422 THR A C 1
ATOM 3332 O O . THR A 1 422 ? -2.99 35.406 -6.613 1 86.25 422 THR A O 1
ATOM 3335 N N . ASP A 1 423 ? -4.699 35.156 -8.008 1 85.88 423 ASP A N 1
ATOM 3336 C CA . ASP A 1 423 ? -5.332 34.156 -7.156 1 85.88 423 ASP A CA 1
ATOM 3337 C C . ASP A 1 423 ? -4.418 32.969 -6.949 1 85.88 423 ASP A C 1
ATOM 3339 O O . ASP A 1 423 ? -3.902 32.406 -7.918 1 85.88 423 ASP A O 1
ATOM 3343 N N . THR A 1 424 ? -4.246 32.719 -5.684 1 86.38 424 THR A N 1
ATOM 3344 C CA . THR A 1 424 ? -3.512 31.516 -5.352 1 86.38 424 THR A CA 1
ATOM 3345 C C . THR A 1 424 ? -4.402 30.281 -5.508 1 86.38 424 THR A C 1
ATOM 3347 O O . THR A 1 424 ? -5.617 30.406 -5.695 1 86.38 424 THR A O 1
ATOM 3350 N N . TRP A 1 425 ? -3.781 29.172 -5.48 1 84.88 425 TRP A N 1
ATOM 3351 C CA . TRP A 1 425 ? -4.566 27.938 -5.512 1 84.88 425 TRP A CA 1
ATOM 3352 C C . TRP A 1 425 ? -5.512 27.859 -4.316 1 84.88 425 TRP A C 1
ATOM 3354 O O . TRP A 1 425 ? -6.605 27.312 -4.418 1 84.88 425 TRP A O 1
ATOM 3364 N N . ILE A 1 426 ? -5.148 28.469 -3.234 1 86.75 426 ILE A N 1
ATOM 3365 C CA . ILE A 1 426 ? -5.973 28.516 -2.031 1 86.75 426 ILE A CA 1
ATOM 3366 C C . ILE A 1 426 ? -7.215 29.359 -2.283 1 86.75 426 ILE A C 1
ATOM 3368 O O . ILE A 1 426 ? -8.328 28.953 -1.942 1 86.75 426 ILE A O 1
ATOM 3372 N N . ASP A 1 427 ? -6.988 30.516 -2.92 1 89 427 ASP A N 1
ATOM 3373 C CA . ASP A 1 427 ? -8.109 31.391 -3.248 1 89 427 ASP A CA 1
ATOM 3374 C C . ASP A 1 427 ? -9.133 30.656 -4.121 1 89 427 ASP A C 1
ATOM 3376 O O . ASP A 1 427 ? -10.344 30.844 -3.955 1 89 427 ASP A O 1
ATOM 3380 N N . THR A 1 428 ? -8.641 29.781 -4.977 1 84.62 428 THR A N 1
ATOM 3381 C CA . THR A 1 428 ? -9.508 29.062 -5.906 1 84.62 428 THR A CA 1
ATOM 3382 C C . THR A 1 428 ? -10.406 28.078 -5.164 1 84.62 428 THR A C 1
ATOM 3384 O O . THR A 1 428 ? -11.547 27.844 -5.566 1 84.62 428 THR A O 1
ATOM 3387 N N . LEU A 1 429 ? -10.039 27.594 -4.102 1 87.25 429 LEU A N 1
ATOM 3388 C CA . LEU A 1 429 ? -10.805 26.609 -3.338 1 87.25 429 LEU A CA 1
ATOM 3389 C C . LEU A 1 429 ? -11.938 27.281 -2.57 1 87.25 429 LEU A C 1
ATOM 3391 O O . LEU A 1 429 ? -12.906 26.625 -2.184 1 87.25 429 LEU A O 1
ATOM 3395 N N . TYR A 1 430 ? -11.742 28.578 -2.385 1 84 430 TYR A N 1
ATOM 3396 C CA . TYR A 1 430 ? -12.805 29.312 -1.71 1 84 430 TYR A CA 1
ATOM 3397 C C . TYR A 1 430 ? -13.836 29.828 -2.711 1 84 430 TYR A C 1
ATOM 3399 O O . TYR A 1 430 ? -14.945 30.203 -2.332 1 84 430 TYR A O 1
ATOM 3407 N N . LYS A 1 431 ? -13.297 29.922 -4.039 1 79.94 431 LYS A N 1
ATOM 3408 C CA . LYS A 1 431 ? -14.188 30.438 -5.078 1 79.94 431 LYS A CA 1
ATOM 3409 C C . LYS A 1 431 ? -15.086 29.328 -5.617 1 79.94 431 LYS A C 1
ATOM 3411 O O . LYS A 1 431 ? -14.617 28.219 -5.906 1 79.94 431 LYS A O 1
ATOM 3416 N N . ARG A 1 432 ? -16.172 28.938 -5.141 1 67.38 432 ARG A N 1
ATOM 3417 C CA . ARG A 1 432 ? -17.078 27.875 -5.566 1 67.38 432 ARG A CA 1
ATOM 3418 C C . ARG A 1 432 ? -17.625 28.156 -6.965 1 67.38 432 ARG A C 1
ATOM 3420 O O . ARG A 1 432 ? -18.203 29.219 -7.211 1 67.38 432 ARG A O 1
ATOM 3427 N N . ASP A 1 433 ? -16.859 27.781 -8.047 1 50.25 433 ASP A N 1
ATOM 3428 C CA . ASP A 1 433 ? -17.484 28.016 -9.344 1 50.25 433 ASP A CA 1
ATOM 3429 C C . ASP A 1 433 ? -18.891 27.406 -9.383 1 50.25 433 ASP A C 1
ATOM 3431 O O . ASP A 1 433 ? -19.141 26.359 -8.797 1 50.25 433 ASP A O 1
ATOM 3435 N N . MET B 1 1 ? 17.328 -51.656 -10.016 1 60.38 1 MET B N 1
ATOM 3436 C CA . MET B 1 1 ? 17.25 -50.188 -10.109 1 60.38 1 MET B CA 1
ATOM 3437 C C . MET B 1 1 ? 17.484 -49.531 -8.75 1 60.38 1 MET B C 1
ATOM 3439 O O . MET B 1 1 ? 17.188 -50.125 -7.715 1 60.38 1 MET B O 1
ATOM 3443 N N . PRO B 1 2 ? 18.172 -48.344 -8.844 1 85 2 PRO B N 1
ATOM 3444 C CA . PRO B 1 2 ? 18.594 -47.812 -7.543 1 85 2 PRO B CA 1
ATOM 3445 C C . PRO B 1 2 ? 17.422 -47.531 -6.625 1 85 2 PRO B C 1
ATOM 3447 O O . PRO B 1 2 ? 16.328 -47.156 -7.098 1 85 2 PRO B O 1
ATOM 3450 N N . LYS B 1 3 ? 17.438 -47.844 -5.535 1 93.94 3 LYS B N 1
ATOM 3451 C CA . LYS B 1 3 ? 16.484 -47.625 -4.449 1 93.94 3 LYS B CA 1
ATOM 3452 C C . LYS B 1 3 ? 16.078 -46.156 -4.371 1 93.94 3 LYS B C 1
ATOM 3454 O O . LYS B 1 3 ? 16.906 -45.281 -4.531 1 93.94 3 LYS B O 1
ATOM 3459 N N . LEU B 1 4 ? 14.734 -46.062 -4.215 1 97.88 4 LEU B N 1
ATOM 3460 C CA . LEU B 1 4 ? 14.227 -44.688 -4.094 1 97.88 4 LEU B CA 1
ATOM 3461 C C . LEU B 1 4 ? 14.781 -44 -2.844 1 97.88 4 LEU B C 1
ATOM 3463 O O . LEU B 1 4 ? 14.906 -44.656 -1.796 1 97.88 4 LEU B O 1
ATOM 3467 N N . ALA B 1 5 ? 14.984 -42.719 -2.947 1 97.5 5 ALA B N 1
ATOM 3468 C CA . ALA B 1 5 ? 15.531 -41.938 -1.839 1 97.5 5 ALA B CA 1
ATOM 3469 C C . ALA B 1 5 ? 14.578 -41.938 -0.648 1 97.5 5 ALA B C 1
ATOM 3471 O O . ALA B 1 5 ? 15.016 -41.938 0.505 1 97.5 5 ALA B O 1
ATOM 3472 N N . ILE B 1 6 ? 13.234 -41.875 -0.885 1 96.5 6 ILE B N 1
ATOM 3473 C CA . ILE B 1 6 ? 12.234 -41.844 0.174 1 96.5 6 ILE B CA 1
ATOM 3474 C C . ILE B 1 6 ? 12.328 -43.125 0.998 1 96.5 6 ILE B C 1
ATOM 3476 O O . ILE B 1 6 ? 11.906 -43.188 2.154 1 96.5 6 ILE B O 1
ATOM 3480 N N . ASN B 1 7 ? 12.961 -44.156 0.478 1 95.56 7 ASN B N 1
ATOM 3481 C CA . ASN B 1 7 ? 13.141 -45.438 1.153 1 95.56 7 ASN B CA 1
ATOM 3482 C C . ASN B 1 7 ? 14.602 -45.688 1.512 1 95.56 7 ASN B C 1
ATOM 3484 O O . ASN B 1 7 ? 15.016 -46.844 1.691 1 95.56 7 ASN B O 1
ATOM 3488 N N . GLY B 1 8 ? 15.367 -44.656 1.447 1 95.12 8 GLY B N 1
ATOM 3489 C CA . GLY B 1 8 ? 16.734 -44.75 1.919 1 95.12 8 GLY B CA 1
ATOM 3490 C C . GLY B 1 8 ? 17.75 -44.844 0.792 1 95.12 8 GLY B C 1
ATOM 3491 O O . GLY B 1 8 ? 18.953 -45 1.037 1 95.12 8 GLY B O 1
ATOM 3492 N N . GLY B 1 9 ? 17.375 -44.75 -0.437 1 96.5 9 GLY B N 1
ATOM 3493 C CA . GLY B 1 9 ? 18.297 -44.719 -1.562 1 96.5 9 GLY B CA 1
ATOM 3494 C C . GLY B 1 9 ? 19 -43.406 -1.724 1 96.5 9 GLY B C 1
ATOM 3495 O O . GLY B 1 9 ? 18.75 -42.469 -0.968 1 96.5 9 GLY B O 1
ATOM 3496 N N . VAL B 1 10 ? 19.906 -43.344 -2.699 1 96.06 10 VAL B N 1
ATOM 3497 C CA . VAL B 1 10 ? 20.672 -42.125 -2.98 1 96.06 10 VAL B CA 1
ATOM 3498 C C . VAL B 1 10 ? 19.844 -41.188 -3.852 1 96.06 10 VAL B C 1
ATOM 3500 O O . VAL B 1 10 ? 19.359 -41.562 -4.922 1 96.06 10 VAL B O 1
ATOM 3503 N N . PRO B 1 11 ? 19.672 -39.969 -3.434 1 97.19 11 PRO B N 1
ATOM 3504 C CA . PRO B 1 11 ? 18.938 -39.031 -4.27 1 97.19 11 PRO B CA 1
ATOM 3505 C C . PRO B 1 11 ? 19.656 -38.719 -5.582 1 97.19 11 PRO B C 1
ATOM 3507 O O . PRO B 1 11 ? 20.875 -38.5 -5.586 1 97.19 11 PRO B O 1
ATOM 3510 N N . VAL B 1 12 ? 18.969 -38.594 -6.625 1 96.31 12 VAL B N 1
ATOM 3511 C CA . VAL B 1 12 ? 19.594 -38.469 -7.934 1 96.31 12 VAL B CA 1
ATOM 3512 C C . VAL B 1 12 ? 19.703 -36.969 -8.289 1 96.31 12 VAL B C 1
ATOM 3514 O O . VAL B 1 12 ? 20.547 -36.594 -9.086 1 96.31 12 VAL B O 1
ATOM 3517 N N . ALA B 1 13 ? 18.875 -36.094 -7.672 1 96.06 13 ALA B N 1
ATOM 3518 C CA . ALA B 1 13 ? 18.828 -34.688 -8.047 1 96.06 13 ALA B CA 1
ATOM 3519 C C . ALA B 1 13 ? 19.406 -33.812 -6.938 1 96.06 13 ALA B C 1
ATOM 3521 O O . ALA B 1 13 ? 19.078 -32.625 -6.836 1 96.06 13 ALA B O 1
ATOM 3522 N N . VAL B 1 14 ? 20.219 -34.281 -6.125 1 91.38 14 VAL B N 1
ATOM 3523 C CA . VAL B 1 14 ? 20.75 -33.594 -4.961 1 91.38 14 VAL B CA 1
ATOM 3524 C C . VAL B 1 14 ? 21.594 -32.406 -5.422 1 91.38 14 VAL B C 1
ATOM 3526 O O . VAL B 1 14 ? 21.641 -31.359 -4.754 1 91.38 14 VAL B O 1
ATOM 3529 N N . GLU B 1 15 ? 22.172 -32.5 -6.578 1 93.31 15 GLU B N 1
ATOM 3530 C CA . GLU B 1 15 ? 23.078 -31.469 -7.07 1 93.31 15 GLU B CA 1
ATOM 3531 C C . GLU B 1 15 ? 22.312 -30.328 -7.742 1 93.31 15 GLU B C 1
ATOM 3533 O O . GLU B 1 15 ? 22.875 -29.297 -8.07 1 93.31 15 GLU B O 1
ATOM 3538 N N . LEU B 1 16 ? 21.062 -30.547 -7.879 1 94.19 16 LEU B N 1
ATOM 3539 C CA . LEU B 1 16 ? 20.234 -29.516 -8.5 1 94.19 16 LEU B CA 1
ATOM 3540 C C . LEU B 1 16 ? 20.359 -28.188 -7.77 1 94.19 16 LEU B C 1
ATOM 3542 O O . LEU B 1 16 ? 20.359 -27.125 -8.398 1 94.19 16 LEU B O 1
ATOM 3546 N N . ASN B 1 17 ? 20.531 -28.203 -6.52 1 91.81 17 ASN B N 1
ATOM 3547 C CA . ASN B 1 17 ? 20.625 -27 -5.703 1 91.81 17 ASN B CA 1
ATOM 3548 C C . ASN B 1 17 ? 21.859 -26.172 -6.059 1 91.81 17 ASN B C 1
ATOM 3550 O O . ASN B 1 17 ? 21.875 -24.953 -5.848 1 91.81 17 ASN B O 1
ATOM 3554 N N . LYS B 1 18 ? 22.859 -26.812 -6.574 1 93.44 18 LYS B N 1
ATOM 3555 C CA . LYS B 1 18 ? 24.078 -26.109 -6.98 1 93.44 18 LYS B CA 1
ATOM 3556 C C . LYS B 1 18 ? 23.859 -25.312 -8.266 1 93.44 18 LYS B C 1
ATOM 3558 O O . LYS B 1 18 ? 24.562 -24.344 -8.531 1 93.44 18 LYS B O 1
ATOM 3563 N N . PHE B 1 19 ? 22.844 -25.75 -9 1 93.56 19 PHE B N 1
ATOM 3564 C CA . PHE B 1 19 ? 22.578 -25.125 -10.289 1 93.56 19 PHE B CA 1
ATOM 3565 C C . PHE B 1 19 ? 21.547 -24 -10.148 1 93.56 19 PHE B C 1
ATOM 3567 O O . PHE B 1 19 ? 21.422 -23.172 -11.039 1 93.56 19 PHE B O 1
ATOM 3574 N N . ILE B 1 20 ? 20.875 -24 -9.102 1 92.06 20 ILE B N 1
ATOM 3575 C CA . ILE B 1 20 ? 19.812 -23.031 -8.898 1 92.06 20 ILE B CA 1
ATOM 3576 C C . ILE B 1 20 ? 20.312 -21.891 -8.016 1 92.06 20 ILE B C 1
ATOM 3578 O O . ILE B 1 20 ? 20.781 -22.125 -6.898 1 92.06 20 ILE B O 1
ATOM 3582 N N . SER B 1 21 ? 20.234 -20.656 -8.477 1 88.12 21 SER B N 1
ATOM 3583 C CA . SER B 1 21 ? 20.609 -19.5 -7.672 1 88.12 21 SER B CA 1
ATOM 3584 C C . SER B 1 21 ? 19.594 -19.25 -6.57 1 88.12 21 SER B C 1
ATOM 3586 O O . SER B 1 21 ? 18.391 -19.453 -6.77 1 88.12 21 SER B O 1
ATOM 3588 N N . GLN B 1 22 ? 20.109 -18.797 -5.512 1 92.62 22 GLN B N 1
ATOM 3589 C CA . GLN B 1 22 ? 19.203 -18.359 -4.457 1 92.62 22 GLN B CA 1
ATOM 3590 C C . GLN B 1 22 ? 18.391 -17.141 -4.895 1 92.62 22 GLN B C 1
ATOM 3592 O O . GLN B 1 22 ? 18.922 -16.234 -5.547 1 92.62 22 GLN B O 1
ATOM 3597 N N . TRP B 1 23 ? 17.156 -17.203 -4.609 1 95.19 23 TRP B N 1
ATOM 3598 C CA . TRP B 1 23 ? 16.25 -16.109 -4.953 1 95.19 23 TRP B CA 1
ATOM 3599 C C . TRP B 1 23 ? 15.945 -15.242 -3.734 1 95.19 23 TRP B C 1
ATOM 3601 O O . TRP B 1 23 ? 15.828 -15.758 -2.617 1 95.19 23 TRP B O 1
ATOM 3611 N N . PRO B 1 24 ? 15.797 -13.906 -3.91 1 96.31 24 PRO B N 1
ATOM 3612 C CA . PRO B 1 24 ? 15.984 -13.109 -5.125 1 96.31 24 PRO B CA 1
ATOM 3613 C C . PRO B 1 24 ? 17.453 -12.961 -5.516 1 96.31 24 PRO B C 1
ATOM 3615 O O . PRO B 1 24 ? 18.328 -13.023 -4.652 1 96.31 24 PRO B O 1
ATOM 3618 N N . ILE B 1 25 ? 17.625 -12.711 -6.746 1 95.31 25 ILE B N 1
ATOM 3619 C CA . ILE B 1 25 ? 18.969 -12.438 -7.242 1 95.31 25 ILE B CA 1
ATOM 3620 C C . ILE B 1 25 ? 19.234 -10.93 -7.25 1 95.31 25 ILE B C 1
ATOM 3622 O O . ILE B 1 25 ? 18.312 -10.141 -7.516 1 95.31 25 ILE B O 1
ATOM 3626 N N . PHE B 1 26 ? 20.438 -10.531 -6.934 1 96.88 26 PHE B N 1
ATOM 3627 C CA . PHE B 1 26 ? 20.875 -9.141 -6.996 1 96.88 26 PHE B CA 1
ATOM 3628 C C . PHE B 1 26 ? 22.359 -9.055 -7.359 1 96.88 26 PHE B C 1
ATOM 3630 O O . PHE B 1 26 ? 23.078 -10.047 -7.27 1 96.88 26 PHE B O 1
ATOM 3637 N N . ASP B 1 27 ? 22.781 -7.949 -7.844 1 97.62 27 ASP B N 1
ATOM 3638 C CA . ASP B 1 27 ? 24.203 -7.66 -8.039 1 97.62 27 ASP B CA 1
ATOM 3639 C C . ASP B 1 27 ? 24.562 -6.273 -7.52 1 97.62 27 ASP B C 1
ATOM 3641 O O . ASP B 1 27 ? 23.766 -5.637 -6.832 1 97.62 27 ASP B O 1
ATOM 3645 N N . GLU B 1 28 ? 25.719 -5.832 -7.781 1 98.25 28 GLU B N 1
ATOM 3646 C CA . GLU B 1 28 ? 26.234 -4.578 -7.23 1 98.25 28 GLU B CA 1
ATOM 3647 C C . GLU B 1 28 ? 25.484 -3.379 -7.816 1 98.25 28 GLU B C 1
ATOM 3649 O O . GLU B 1 28 ? 25.297 -2.367 -7.137 1 98.25 28 GLU B O 1
ATOM 3654 N N . ASP B 1 29 ? 25.109 -3.449 -9.039 1 98.44 29 ASP B N 1
ATOM 3655 C CA . ASP B 1 29 ? 24.344 -2.367 -9.648 1 98.44 29 ASP B CA 1
ATOM 3656 C C . ASP B 1 29 ? 23.031 -2.141 -8.914 1 98.44 29 ASP B C 1
ATOM 3658 O O . ASP B 1 29 ? 22.594 -1 -8.75 1 98.44 29 ASP B O 1
ATOM 3662 N N . ASP B 1 30 ? 22.422 -3.24 -8.523 1 98.56 30 ASP B N 1
ATOM 3663 C CA . ASP B 1 30 ? 21.172 -3.158 -7.781 1 98.56 30 ASP B CA 1
ATOM 3664 C C . ASP B 1 30 ? 21.375 -2.469 -6.434 1 98.56 30 ASP B C 1
ATOM 3666 O O . ASP B 1 30 ? 20.609 -1.576 -6.066 1 98.56 30 ASP B O 1
ATOM 3670 N N . ILE B 1 31 ? 22.422 -2.879 -5.715 1 98.69 31 ILE B N 1
ATOM 3671 C CA . ILE B 1 31 ? 22.75 -2.293 -4.422 1 98.69 31 ILE B CA 1
ATOM 3672 C C . ILE B 1 31 ? 23.062 -0.81 -4.59 1 98.69 31 ILE B C 1
ATOM 3674 O O . ILE B 1 31 ? 22.562 0.029 -3.842 1 98.69 31 ILE B O 1
ATOM 3678 N N . ASN B 1 32 ? 23.828 -0.449 -5.578 1 98.69 32 ASN B N 1
ATOM 3679 C CA . ASN B 1 32 ? 24.219 0.933 -5.824 1 98.69 32 ASN B CA 1
ATOM 3680 C C . ASN B 1 32 ? 23.016 1.811 -6.148 1 98.69 32 ASN B C 1
ATOM 3682 O O . ASN B 1 32 ? 22.953 2.967 -5.727 1 98.69 32 ASN B O 1
ATOM 3686 N N . ALA B 1 33 ? 22.125 1.293 -6.91 1 98.75 33 ALA B N 1
ATOM 3687 C CA . ALA B 1 33 ? 20.922 2.049 -7.254 1 98.75 33 ALA B CA 1
ATOM 3688 C C . ALA B 1 33 ? 20.141 2.445 -6.004 1 98.75 33 ALA B C 1
ATOM 3690 O O . ALA B 1 33 ? 19.672 3.578 -5.891 1 98.75 33 ALA B O 1
ATOM 3691 N N . VAL B 1 34 ? 20.047 1.543 -5.059 1 98.62 34 VAL B N 1
ATOM 3692 C CA . VAL B 1 34 ? 19.328 1.78 -3.812 1 98.62 34 VAL B CA 1
ATOM 3693 C C . VAL B 1 34 ? 20.094 2.787 -2.957 1 98.62 34 VAL B C 1
ATOM 3695 O O . VAL B 1 34 ? 19.516 3.746 -2.445 1 98.62 34 VAL B O 1
ATOM 3698 N N . VAL B 1 35 ? 21.375 2.588 -2.842 1 98.75 35 VAL B N 1
ATOM 3699 C CA . VAL B 1 35 ? 22.219 3.451 -2.023 1 98.75 35 VAL B CA 1
ATOM 3700 C C . VAL B 1 35 ? 22.203 4.875 -2.578 1 98.75 35 VAL B C 1
ATOM 3702 O O . VAL B 1 35 ? 22.078 5.84 -1.819 1 98.75 35 VAL B O 1
ATOM 3705 N N . GLU B 1 36 ? 22.266 5.023 -3.871 1 98.56 36 GLU B N 1
ATOM 3706 C CA . GLU B 1 36 ? 22.234 6.336 -4.512 1 98.56 36 GLU B CA 1
ATOM 3707 C C . GLU B 1 36 ? 20.922 7.051 -4.238 1 98.56 36 GLU B C 1
ATOM 3709 O O . GLU B 1 36 ? 20.891 8.273 -4.07 1 98.56 36 GLU B O 1
ATOM 3714 N N . THR B 1 37 ? 19.891 6.297 -4.25 1 98.19 37 THR B N 1
ATOM 3715 C CA . THR B 1 37 ? 18.578 6.875 -3.955 1 98.19 37 THR B CA 1
ATOM 3716 C C . THR B 1 37 ? 18.531 7.406 -2.527 1 98.19 37 THR B C 1
ATOM 3718 O O . THR B 1 37 ? 18.047 8.516 -2.287 1 98.19 37 THR B O 1
ATOM 3721 N N . ILE B 1 38 ? 19.031 6.676 -1.55 1 98.31 38 ILE B N 1
ATOM 3722 C CA . ILE B 1 38 ? 19.078 7.129 -0.164 1 98.31 38 ILE B CA 1
ATOM 3723 C C . ILE B 1 38 ? 19.922 8.391 -0.059 1 98.31 38 ILE B C 1
ATOM 3725 O O . ILE B 1 38 ? 19.5 9.375 0.556 1 98.31 38 ILE B O 1
ATOM 3729 N N . LYS B 1 39 ? 21.031 8.414 -0.748 1 98.12 39 LYS B N 1
ATOM 3730 C CA . LYS B 1 39 ? 21.953 9.539 -0.678 1 98.12 39 LYS B CA 1
ATOM 3731 C C . LYS B 1 39 ? 21.375 10.781 -1.351 1 98.12 39 LYS B C 1
ATOM 3733 O O . LYS B 1 39 ? 21.719 11.906 -0.999 1 98.12 39 LYS B O 1
ATOM 3738 N N . SER B 1 40 ? 20.484 10.578 -2.25 1 97.12 40 SER B N 1
ATOM 3739 C CA . SER B 1 40 ? 19.859 11.695 -2.957 1 97.12 40 SER B CA 1
ATOM 3740 C C . SER B 1 40 ? 18.859 12.43 -2.064 1 97.12 40 SER B C 1
ATOM 3742 O O . SER B 1 40 ? 18.453 13.555 -2.377 1 97.12 40 SER B O 1
ATOM 3744 N N . ARG B 1 41 ? 18.328 11.727 -1.05 1 96.5 41 ARG B N 1
ATOM 3745 C CA . ARG B 1 41 ? 17.344 12.234 -0.108 1 96.5 41 ARG B CA 1
ATOM 3746 C C . ARG B 1 41 ? 15.969 12.375 -0.775 1 96.5 41 ARG B C 1
ATOM 3748 O O . ARG B 1 41 ? 15.062 13 -0.222 1 96.5 41 ARG B O 1
ATOM 3755 N N . ARG B 1 42 ? 15.844 11.867 -2.01 1 96.5 42 ARG B N 1
ATOM 3756 C CA . ARG B 1 42 ? 14.555 11.773 -2.691 1 96.5 42 ARG B CA 1
ATOM 3757 C C . ARG B 1 42 ? 13.945 10.391 -2.527 1 96.5 42 ARG B C 1
ATOM 3759 O O . ARG B 1 42 ? 14.195 9.5 -3.344 1 96.5 42 ARG B O 1
ATOM 3766 N N . TRP B 1 43 ? 13.125 10.289 -1.515 1 97.5 43 TRP B N 1
ATOM 3767 C CA . TRP B 1 43 ? 12.688 8.961 -1.117 1 97.5 43 TRP B CA 1
ATOM 3768 C C . TRP B 1 43 ? 11.227 8.727 -1.507 1 97.5 43 TRP B C 1
ATOM 3770 O O . TRP B 1 43 ? 10.734 7.602 -1.433 1 97.5 43 TRP B O 1
ATOM 3780 N N . CYS B 1 44 ? 10.492 9.758 -1.889 1 95.19 44 CYS B N 1
ATOM 3781 C CA . CYS B 1 44 ? 9.117 9.672 -2.35 1 95.19 44 CYS B CA 1
ATOM 3782 C C . CYS B 1 44 ? 8.992 10.125 -3.799 1 95.19 44 CYS B C 1
ATOM 3784 O O . CYS B 1 44 ? 9.758 10.969 -4.254 1 95.19 44 CYS B O 1
ATOM 3786 N N . ARG B 1 45 ? 8.023 9.695 -4.523 1 91.06 45 ARG B N 1
ATOM 3787 C CA . ARG B 1 45 ? 7.949 9.828 -5.973 1 91.06 45 ARG B CA 1
ATOM 3788 C C . ARG B 1 45 ? 7.344 11.172 -6.367 1 91.06 45 ARG B C 1
ATOM 3790 O O . ARG B 1 45 ? 7.027 11.391 -7.539 1 91.06 45 ARG B O 1
ATOM 3797 N N . LEU B 1 46 ? 7.266 12.109 -5.516 1 84.81 46 LEU B N 1
ATOM 3798 C CA . LEU B 1 46 ? 6.559 13.352 -5.816 1 84.81 46 LEU B CA 1
ATOM 3799 C C . LEU B 1 46 ? 7.469 14.328 -6.547 1 84.81 46 LEU B C 1
ATOM 3801 O O . LEU B 1 46 ? 7.023 15.398 -6.973 1 84.81 46 LEU B O 1
ATOM 3805 N N . TYR B 1 47 ? 8.672 13.891 -6.871 1 83.5 47 TYR B N 1
ATOM 3806 C CA . TYR B 1 47 ? 9.617 14.719 -7.609 1 83.5 47 TYR B CA 1
ATOM 3807 C C . TYR B 1 47 ? 9.594 14.375 -9.094 1 83.5 47 TYR B C 1
ATOM 3809 O O . TYR B 1 47 ? 9.469 13.203 -9.469 1 83.5 47 TYR B O 1
ATOM 3817 N N . PRO B 1 48 ? 9.648 15.414 -9.875 1 86.38 48 PRO B N 1
ATOM 3818 C CA . PRO B 1 48 ? 9.805 15.109 -11.297 1 86.38 48 PRO B CA 1
ATOM 3819 C C . PRO B 1 48 ? 11.055 14.273 -11.586 1 86.38 48 PRO B C 1
ATOM 3821 O O . PRO B 1 48 ? 12.102 14.492 -10.984 1 86.38 48 PRO B O 1
ATOM 3824 N N . GLY B 1 49 ? 10.898 13.352 -12.445 1 91 49 GLY B N 1
ATOM 3825 C CA . GLY B 1 49 ? 12.023 12.508 -12.812 1 91 49 GLY B CA 1
ATOM 3826 C C . GLY B 1 49 ? 12.359 11.461 -11.766 1 91 49 GLY B C 1
ATOM 3827 O O . GLY B 1 49 ? 13.469 10.93 -11.734 1 91 49 GLY B O 1
ATOM 3828 N N . SER B 1 50 ? 11.43 11.18 -11.008 1 94.81 50 SER B N 1
ATOM 3829 C CA . SER B 1 50 ? 11.609 10.203 -9.938 1 94.81 50 SER B CA 1
ATOM 3830 C C . SER B 1 50 ? 11.969 8.828 -10.484 1 94.81 50 SER B C 1
ATOM 3832 O O . SER B 1 50 ? 11.773 8.562 -11.672 1 94.81 50 SER B O 1
ATOM 3834 N N . LYS B 1 51 ? 12.57 8 -9.664 1 98 51 LYS B N 1
ATOM 3835 C CA . LYS B 1 51 ? 12.875 6.617 -10.031 1 98 51 LYS B CA 1
ATOM 3836 C C . LYS B 1 51 ? 11.602 5.848 -10.375 1 98 51 LYS B C 1
ATOM 3838 O O . LYS B 1 51 ? 11.602 5.012 -11.281 1 98 51 LYS B O 1
ATOM 3843 N N . ALA B 1 52 ? 10.523 6.121 -9.68 1 98.19 52 ALA B N 1
ATOM 3844 C CA . ALA B 1 52 ? 9.242 5.484 -9.961 1 98.19 52 ALA B CA 1
ATOM 3845 C C . ALA B 1 52 ? 8.773 5.801 -11.383 1 98.19 52 ALA B C 1
ATOM 3847 O O . ALA B 1 52 ? 8.336 4.91 -12.109 1 98.19 52 ALA B O 1
ATOM 3848 N N . GLU B 1 53 ? 8.852 7.055 -11.742 1 97.44 53 GLU B N 1
ATOM 3849 C CA . GLU B 1 53 ? 8.461 7.457 -13.086 1 97.44 53 GLU B CA 1
ATOM 3850 C C . GLU B 1 53 ? 9.328 6.773 -14.141 1 97.44 53 GLU B C 1
ATOM 3852 O O . GLU B 1 53 ? 8.82 6.316 -15.172 1 97.44 53 GLU B O 1
ATOM 3857 N N . GLN B 1 54 ? 10.602 6.75 -13.875 1 98.62 54 GLN B N 1
ATOM 3858 C CA . GLN B 1 54 ? 11.523 6.09 -14.797 1 98.62 54 GLN B CA 1
ATOM 3859 C C . GLN B 1 54 ? 11.203 4.602 -14.922 1 98.62 54 GLN B C 1
ATOM 3861 O O . GLN B 1 54 ? 11.203 4.051 -16.031 1 98.62 54 GLN B O 1
ATOM 3866 N N . PHE B 1 55 ? 11 3.99 -13.805 1 98.88 55 PHE B N 1
ATOM 3867 C CA . PHE B 1 55 ? 10.641 2.578 -13.812 1 98.88 55 PHE B CA 1
ATOM 3868 C C . PHE B 1 55 ? 9.328 2.355 -14.562 1 98.88 55 PHE B C 1
ATOM 3870 O O . PHE B 1 55 ? 9.211 1.413 -15.352 1 98.88 55 PHE B O 1
ATOM 3877 N N . GLU B 1 56 ? 8.297 3.205 -14.281 1 98.81 56 GLU B N 1
ATOM 3878 C CA . GLU B 1 56 ? 7 3.129 -14.953 1 98.81 56 GLU B CA 1
ATOM 3879 C C . GLU B 1 56 ? 7.168 3.158 -16.469 1 98.81 56 GLU B C 1
ATOM 3881 O O . GLU B 1 56 ? 6.605 2.318 -17.172 1 98.81 56 GLU B O 1
ATOM 3886 N N . GLU B 1 57 ? 7.914 4.047 -16.922 1 98.62 57 GLU B N 1
ATOM 3887 C CA . GLU B 1 57 ? 8.133 4.191 -18.359 1 98.62 57 GLU B CA 1
ATOM 3888 C C . GLU B 1 57 ? 8.859 2.975 -18.922 1 98.62 57 GLU B C 1
ATOM 3890 O O . GLU B 1 57 ? 8.461 2.441 -19.969 1 98.62 57 GLU B O 1
ATOM 3895 N N . ALA B 1 58 ? 9.898 2.559 -18.297 1 98.88 58 ALA B N 1
ATOM 3896 C CA . ALA B 1 58 ? 10.711 1.442 -18.766 1 98.88 58 ALA B CA 1
ATOM 3897 C C . ALA B 1 58 ? 9.906 0.145 -18.781 1 98.88 58 ALA B C 1
ATOM 3899 O O . ALA B 1 58 ? 9.969 -0.625 -19.75 1 98.88 58 ALA B O 1
ATOM 3900 N N . PHE B 1 59 ? 9.164 -0.116 -17.75 1 98.94 59 PHE B N 1
ATOM 3901 C CA . PHE B 1 59 ? 8.391 -1.347 -17.641 1 98.94 59 PHE B CA 1
ATOM 3902 C C . PHE B 1 59 ? 7.25 -1.354 -18.656 1 98.94 59 PHE B C 1
ATOM 3904 O O . PHE B 1 59 ? 6.957 -2.387 -19.25 1 98.94 59 PHE B O 1
ATOM 3911 N N . ALA B 1 60 ? 6.547 -0.2 -18.734 1 98.94 60 ALA B N 1
ATOM 3912 C CA . ALA B 1 60 ? 5.5 -0.086 -19.75 1 98.94 60 ALA B CA 1
ATOM 3913 C C . ALA B 1 60 ? 6.051 -0.38 -21.141 1 98.94 60 ALA B C 1
ATOM 3915 O O . ALA B 1 60 ? 5.465 -1.16 -21.891 1 98.94 60 ALA B O 1
ATOM 3916 N N . ARG B 1 61 ? 7.184 0.2 -21.438 1 98.75 61 ARG B N 1
ATOM 3917 C CA . ARG B 1 61 ? 7.809 -0.033 -22.734 1 98.75 61 ARG B CA 1
ATOM 3918 C C . ARG B 1 61 ? 8.133 -1.51 -22.922 1 98.75 61 ARG B C 1
ATOM 3920 O O . ARG B 1 61 ? 7.887 -2.07 -24 1 98.75 61 ARG B O 1
ATOM 3927 N N . TYR B 1 62 ? 8.656 -2.129 -21.938 1 98.81 62 TYR B N 1
ATOM 3928 C CA . TYR B 1 62 ? 9.016 -3.539 -22 1 98.81 62 TYR B CA 1
ATOM 3929 C C . TYR B 1 62 ? 7.793 -4.406 -22.281 1 98.81 62 TYR B C 1
ATOM 3931 O O . TYR B 1 62 ? 7.891 -5.426 -22.953 1 98.81 62 TYR B O 1
ATOM 3939 N N . HIS B 1 63 ? 6.625 -4.035 -21.797 1 98.88 63 HIS B N 1
ATOM 3940 C CA . HIS B 1 63 ? 5.402 -4.82 -21.953 1 98.88 63 HIS B CA 1
ATOM 3941 C C . HIS B 1 63 ? 4.488 -4.23 -23.016 1 98.88 63 HIS B C 1
ATOM 3943 O O . HIS B 1 63 ? 3.275 -4.449 -22.984 1 98.88 63 HIS B O 1
ATOM 3949 N N . ASP B 1 64 ? 5.02 -3.414 -23.875 1 98.5 64 ASP B N 1
ATOM 3950 C CA . ASP B 1 64 ? 4.312 -2.873 -25.031 1 98.5 64 ASP B CA 1
ATOM 3951 C C . ASP B 1 64 ? 3.096 -2.057 -24.594 1 98.5 64 ASP B C 1
ATOM 3953 O O . ASP B 1 64 ? 2.031 -2.152 -25.219 1 98.5 64 ASP B O 1
ATOM 3957 N N . ALA B 1 65 ? 3.178 -1.38 -23.516 1 98.94 65 ALA B N 1
ATOM 3958 C CA . ALA B 1 65 ? 2.117 -0.512 -23 1 98.94 65 ALA B CA 1
ATOM 3959 C C . ALA B 1 65 ? 2.527 0.957 -23.078 1 98.94 65 ALA B C 1
ATOM 3961 O O . ALA B 1 65 ? 3.715 1.279 -23.031 1 98.94 65 ALA B O 1
ATOM 3962 N N . LYS B 1 66 ? 1.553 1.838 -23.172 1 98.75 66 LYS B N 1
ATOM 3963 C CA . LYS B 1 66 ? 1.803 3.275 -23.234 1 98.75 66 LYS B CA 1
ATOM 3964 C C . LYS B 1 66 ? 2.082 3.838 -21.844 1 98.75 66 LYS B C 1
ATOM 3966 O O . LYS B 1 66 ? 2.938 4.711 -21.672 1 98.75 66 LYS B O 1
ATOM 3971 N N . TYR B 1 67 ? 1.344 3.369 -20.828 1 98.81 67 TYR B N 1
ATOM 3972 C CA . TYR B 1 67 ? 1.416 3.955 -19.5 1 98.81 67 TYR B CA 1
ATOM 3973 C C . TYR B 1 67 ? 1.623 2.877 -18.438 1 98.81 67 TYR B C 1
ATOM 3975 O O . TYR B 1 67 ? 1.077 1.777 -18.547 1 98.81 67 TYR B O 1
ATOM 3983 N N . GLY B 1 68 ? 2.41 3.176 -17.469 1 98.81 68 GLY B N 1
ATOM 3984 C CA . GLY B 1 68 ? 2.533 2.424 -16.219 1 98.81 68 GLY B CA 1
ATOM 3985 C C . GLY B 1 68 ? 2.385 3.289 -14.984 1 98.81 68 GLY B C 1
ATOM 3986 O O . GLY B 1 68 ? 2.789 4.453 -14.984 1 98.81 68 GLY B O 1
ATOM 3987 N N . ILE B 1 69 ? 1.773 2.799 -14 1 98.75 69 ILE B N 1
ATOM 3988 C CA . ILE B 1 69 ? 1.634 3.449 -12.703 1 98.75 69 ILE B CA 1
ATOM 3989 C C . ILE B 1 69 ? 2.061 2.488 -11.602 1 98.75 69 ILE B C 1
ATOM 3991 O O . ILE B 1 69 ? 1.356 1.519 -11.305 1 98.75 69 ILE B O 1
ATOM 3995 N N . ALA B 1 70 ? 3.164 2.74 -10.984 1 98.81 70 ALA B N 1
ATOM 3996 C CA . ALA B 1 70 ? 3.727 1.863 -9.961 1 98.81 70 ALA B CA 1
ATOM 3997 C C . ALA B 1 70 ? 3.01 2.047 -8.625 1 98.81 70 ALA B C 1
ATOM 3999 O O . ALA B 1 70 ? 2.68 3.17 -8.242 1 98.81 70 ALA B O 1
ATOM 4000 N N . VAL B 1 71 ? 2.725 0.955 -7.969 1 98.75 71 VAL B N 1
ATOM 4001 C CA . VAL B 1 71 ? 1.921 0.983 -6.75 1 98.75 71 VAL B CA 1
ATOM 4002 C C . VAL B 1 71 ? 2.586 0.131 -5.672 1 98.75 71 VAL B C 1
ATOM 4004 O O . VAL B 1 71 ? 3.631 -0.478 -5.914 1 98.75 71 VAL B O 1
ATOM 4007 N N . ALA B 1 72 ? 2.012 0.068 -4.551 1 98.44 72 ALA B N 1
ATOM 4008 C CA . ALA B 1 72 ? 2.613 -0.486 -3.338 1 98.44 72 ALA B CA 1
ATOM 4009 C C . ALA B 1 72 ? 2.766 -2 -3.445 1 98.44 72 ALA B C 1
ATOM 4011 O O . ALA B 1 72 ? 3.668 -2.584 -2.842 1 98.44 72 ALA B O 1
ATOM 4012 N N . ASN B 1 73 ? 1.859 -2.689 -4.137 1 98.62 73 ASN B N 1
ATOM 4013 C CA . ASN B 1 73 ? 1.944 -4.133 -4.332 1 98.62 73 ASN B CA 1
ATOM 4014 C C . ASN B 1 73 ? 0.986 -4.609 -5.418 1 98.62 73 ASN B C 1
ATOM 4016 O O . ASN B 1 73 ? 0.253 -3.805 -6 1 98.62 73 ASN B O 1
ATOM 4020 N N . GLY B 1 74 ? 1.012 -5.875 -5.688 1 98.81 74 GLY B N 1
ATOM 4021 C CA . GLY B 1 74 ? 0.216 -6.43 -6.773 1 98.81 74 GLY B CA 1
ATOM 4022 C C . GLY B 1 74 ? -1.274 -6.395 -6.496 1 98.81 74 GLY B C 1
ATOM 4023 O O . GLY B 1 74 ? -2.078 -6.211 -7.414 1 98.81 74 GLY B O 1
ATOM 4024 N N . THR B 1 75 ? -1.741 -6.621 -5.25 1 98.75 75 THR B N 1
ATOM 4025 C CA . THR B 1 75 ? -3.154 -6.547 -4.898 1 98.75 75 THR B CA 1
ATOM 4026 C C . THR B 1 75 ? -3.703 -5.145 -5.148 1 98.75 75 THR B C 1
ATOM 4028 O O . THR B 1 75 ? -4.77 -4.988 -5.746 1 98.75 75 THR B O 1
ATOM 4031 N N . VAL B 1 76 ? -2.916 -4.18 -4.773 1 98.69 76 VAL B N 1
ATOM 4032 C CA . VAL B 1 76 ? -3.277 -2.775 -4.945 1 98.69 76 VAL B CA 1
ATOM 4033 C C . VAL B 1 76 ? -3.324 -2.432 -6.434 1 98.69 76 VAL B C 1
ATOM 4035 O O . VAL B 1 76 ? -4.156 -1.629 -6.867 1 98.69 76 VAL B O 1
ATOM 4038 N N . ALA B 1 77 ? -2.459 -3.066 -7.215 1 98.94 77 ALA B N 1
ATOM 4039 C CA . ALA B 1 77 ? -2.516 -2.865 -8.664 1 98.94 77 ALA B CA 1
ATOM 4040 C C . ALA B 1 77 ? -3.885 -3.252 -9.211 1 98.94 77 ALA B C 1
ATOM 4042 O O . ALA B 1 77 ? -4.469 -2.518 -10.016 1 98.94 77 ALA B O 1
ATOM 4043 N N . LEU B 1 78 ? -4.406 -4.383 -8.773 1 98.94 78 LEU B N 1
ATOM 4044 C CA . LEU B 1 78 ? -5.715 -4.828 -9.234 1 98.94 78 LEU B CA 1
ATOM 4045 C C . LEU B 1 78 ? -6.816 -3.92 -8.703 1 98.94 78 LEU B C 1
ATOM 4047 O O . LEU B 1 78 ? -7.766 -3.598 -9.422 1 98.94 78 LEU B O 1
ATOM 4051 N N . GLU B 1 79 ? -6.711 -3.482 -7.434 1 98.88 79 GLU B N 1
ATOM 4052 C CA . GLU B 1 79 ? -7.684 -2.555 -6.867 1 98.88 79 GLU B CA 1
ATOM 4053 C C . GLU B 1 79 ? -7.73 -1.252 -7.66 1 98.88 79 GLU B C 1
ATOM 4055 O O . GLU B 1 79 ? -8.812 -0.75 -7.969 1 98.88 79 GLU B O 1
ATOM 4060 N N . LEU B 1 80 ? -6.527 -0.736 -7.945 1 98.88 80 LEU B N 1
ATOM 4061 C CA . LEU B 1 80 ? -6.465 0.502 -8.711 1 98.88 80 LEU B CA 1
ATOM 4062 C C . LEU B 1 80 ? -7.105 0.326 -10.086 1 98.88 80 LEU B C 1
ATOM 4064 O O . LEU B 1 80 ? -7.859 1.19 -10.539 1 98.88 80 LEU B O 1
ATOM 4068 N N . ALA B 1 81 ? -6.801 -0.78 -10.75 1 98.94 81 ALA B N 1
ATOM 4069 C CA . ALA B 1 81 ? -7.398 -1.038 -12.055 1 98.94 81 ALA B CA 1
ATOM 4070 C C . ALA B 1 81 ? -8.922 -1.077 -11.961 1 98.94 81 ALA B C 1
ATOM 4072 O O . ALA B 1 81 ? -9.617 -0.47 -12.781 1 98.94 81 ALA B O 1
ATOM 4073 N N . LEU B 1 82 ? -9.43 -1.745 -11 1 98.88 82 LEU B N 1
ATOM 4074 C CA . LEU B 1 82 ? -10.867 -1.9 -10.812 1 98.88 82 LEU B CA 1
ATOM 4075 C C . LEU B 1 82 ? -11.531 -0.553 -10.539 1 98.88 82 LEU B C 1
ATOM 4077 O O . LEU B 1 82 ? -12.547 -0.224 -11.148 1 98.88 82 LEU B O 1
ATOM 4081 N N . LYS B 1 83 ? -10.961 0.24 -9.633 1 98.25 83 LYS B N 1
ATOM 4082 C CA . LYS B 1 83 ? -11.492 1.571 -9.352 1 98.25 83 LYS B CA 1
ATOM 4083 C C . LYS B 1 83 ? -11.461 2.451 -10.602 1 98.25 83 LYS B C 1
ATOM 4085 O O . LYS B 1 83 ? -12.375 3.238 -10.836 1 98.25 83 LYS B O 1
ATOM 4090 N N . THR B 1 84 ? -10.414 2.32 -11.328 1 98.69 84 THR B N 1
ATOM 4091 C CA . THR B 1 84 ? -10.195 3.146 -12.516 1 98.69 84 THR B CA 1
ATOM 4092 C C . THR B 1 84 ? -11.297 2.91 -13.547 1 98.69 84 THR B C 1
ATOM 4094 O O . THR B 1 84 ? -11.797 3.855 -14.156 1 98.69 84 THR B O 1
ATOM 4097 N N . ILE B 1 85 ? -11.719 1.663 -13.695 1 98.56 85 ILE B N 1
ATOM 4098 C CA . ILE B 1 85 ? -12.727 1.361 -14.703 1 98.56 85 ILE B CA 1
ATOM 4099 C C . ILE B 1 85 ? -14.125 1.594 -14.125 1 98.56 85 ILE B C 1
ATOM 4101 O O . ILE B 1 85 ? -15.125 1.366 -14.805 1 98.56 85 ILE B O 1
ATOM 4105 N N . GLY B 1 86 ? -14.234 1.92 -12.875 1 96.88 86 GLY B N 1
ATOM 4106 C CA . GLY B 1 86 ? -15.5 2.375 -12.312 1 96.88 86 GLY B CA 1
ATOM 4107 C C . GLY B 1 86 ? -16.266 1.274 -11.602 1 96.88 86 GLY B C 1
ATOM 4108 O O . GLY B 1 86 ? -17.484 1.366 -11.445 1 96.88 86 GLY B O 1
ATOM 4109 N N . VAL B 1 87 ? -15.562 0.158 -11.273 1 97.5 87 VAL B N 1
ATOM 4110 C CA . VAL B 1 87 ? -16.219 -0.834 -10.43 1 97.5 87 VAL B CA 1
ATOM 4111 C C . VAL B 1 87 ? -16.625 -0.2 -9.102 1 97.5 87 VAL B C 1
ATOM 4113 O O . VAL B 1 87 ? -15.82 0.482 -8.461 1 97.5 87 VAL B O 1
ATOM 4116 N N . THR B 1 88 ? -17.844 -0.376 -8.703 1 92.31 88 THR B N 1
ATOM 4117 C CA . THR B 1 88 ? -18.359 0.202 -7.473 1 92.31 88 THR B CA 1
ATOM 4118 C C . THR B 1 88 ? -19.344 -0.753 -6.801 1 92.31 88 THR B C 1
ATOM 4120 O O . THR B 1 88 ? -19.391 -1.941 -7.129 1 92.31 88 THR B O 1
ATOM 4123 N N . TYR B 1 89 ? -20.125 -0.299 -5.871 1 94.88 89 TYR B N 1
ATOM 4124 C CA . TYR B 1 89 ? -20.906 -1.114 -4.941 1 94.88 89 TYR B CA 1
ATOM 4125 C C . TYR B 1 89 ? -21.891 -2.004 -5.691 1 94.88 89 TYR B C 1
ATOM 4127 O O . TYR B 1 89 ? -22.781 -1.506 -6.379 1 94.88 89 TYR B O 1
ATOM 4135 N N . GLY B 1 90 ? -21.594 -3.326 -5.605 1 94.88 90 GLY B N 1
ATOM 4136 C CA . GLY B 1 90 ? -22.547 -4.301 -6.109 1 94.88 90 GLY B CA 1
ATOM 4137 C C . GLY B 1 90 ? -22.219 -4.793 -7.508 1 94.88 90 GLY B C 1
ATOM 4138 O O . GLY B 1 90 ? -22.812 -5.77 -7.98 1 94.88 90 GLY B O 1
ATOM 4139 N N . ASP B 1 91 ? -21.328 -4.16 -8.211 1 97.94 91 ASP B N 1
ATOM 4140 C CA . ASP B 1 91 ? -20.891 -4.637 -9.523 1 97.94 91 ASP B CA 1
ATOM 4141 C C . ASP B 1 91 ? -20.266 -6.027 -9.414 1 97.94 91 ASP B C 1
ATOM 4143 O O . ASP B 1 91 ? -19.578 -6.336 -8.43 1 97.94 91 ASP B O 1
ATOM 4147 N N . GLU B 1 92 ? -20.516 -6.816 -10.422 1 98.88 92 GLU B N 1
ATOM 4148 C CA . GLU B 1 92 ? -19.922 -8.148 -10.484 1 98.88 92 GLU B CA 1
ATOM 4149 C C . GLU B 1 92 ? -18.688 -8.156 -11.367 1 98.88 92 GLU B C 1
ATOM 4151 O O . GLU B 1 92 ? -18.656 -7.512 -12.414 1 98.88 92 GLU B O 1
ATOM 4156 N N . VAL B 1 93 ? -17.688 -8.836 -10.93 1 98.94 93 VAL B N 1
ATOM 4157 C CA . VAL B 1 93 ? -16.469 -9.062 -11.703 1 98.94 93 VAL B CA 1
ATOM 4158 C C . VAL B 1 93 ? -16.188 -10.555 -11.797 1 98.94 93 VAL B C 1
ATOM 4160 O O . VAL B 1 93 ? -16.094 -11.242 -10.773 1 98.94 93 VAL B O 1
ATOM 4163 N N . ILE B 1 94 ? -16.062 -11.07 -12.984 1 99 94 ILE B N 1
ATOM 4164 C CA . ILE B 1 94 ? -15.797 -12.492 -13.188 1 99 94 ILE B CA 1
ATOM 4165 C C . ILE B 1 94 ? -14.297 -12.766 -13.062 1 99 94 ILE B C 1
ATOM 4167 O O . ILE B 1 94 ? -13.484 -12.102 -13.703 1 99 94 ILE B O 1
ATOM 4171 N N . VAL B 1 95 ? -13.938 -13.688 -12.203 1 98.94 95 VAL B N 1
ATOM 4172 C CA . VAL B 1 95 ? -12.555 -14.047 -11.938 1 98.94 95 VAL B CA 1
ATOM 4173 C C . VAL B 1 95 ? -12.391 -15.562 -12 1 98.94 95 VAL B C 1
ATOM 4175 O O . VAL B 1 95 ? -13.375 -16.297 -11.867 1 98.94 95 VAL B O 1
ATOM 4178 N N . PRO B 1 96 ? -11.195 -16.078 -12.266 1 98.94 96 PRO B N 1
ATOM 4179 C CA . PRO B 1 96 ? -11.008 -17.531 -12.242 1 98.94 96 PRO B CA 1
ATOM 4180 C C . PRO B 1 96 ? -11.172 -18.125 -10.844 1 98.94 96 PRO B C 1
ATOM 4182 O O . PRO B 1 96 ? -10.766 -17.5 -9.859 1 98.94 96 PRO B O 1
ATOM 4185 N N . ALA B 1 97 ? -11.625 -19.328 -10.797 1 98.75 97 ALA B N 1
ATOM 4186 C CA . ALA B 1 97 ? -11.867 -20.016 -9.531 1 98.75 97 ALA B CA 1
ATOM 4187 C C . ALA B 1 97 ? -10.57 -20.547 -8.938 1 98.75 97 ALA B C 1
ATOM 4189 O O . ALA B 1 97 ? -10.516 -20.891 -7.754 1 98.75 97 ALA B O 1
ATOM 4190 N N . TYR B 1 98 ? -9.516 -20.609 -9.766 1 98.56 98 TYR B N 1
ATOM 4191 C CA . TYR B 1 98 ? -8.234 -21.109 -9.281 1 98.56 98 TYR B CA 1
ATOM 4192 C C . TYR B 1 98 ? -7.129 -20.094 -9.539 1 98.56 98 TYR B C 1
ATOM 4194 O O . TYR B 1 98 ? -6.723 -19.875 -10.68 1 98.56 98 TYR B O 1
ATOM 4202 N N . THR B 1 99 ? -6.703 -19.5 -8.523 1 98.44 99 THR B N 1
ATOM 4203 C CA . THR B 1 99 ? -5.637 -18.516 -8.523 1 98.44 99 THR B CA 1
ATOM 4204 C C . THR B 1 99 ? -5.297 -18.078 -7.102 1 98.44 99 THR B C 1
ATOM 4206 O O . THR B 1 99 ? -5.691 -18.734 -6.137 1 98.44 99 THR B O 1
ATOM 4209 N N . PHE B 1 100 ? -4.414 -17.141 -6.949 1 98.19 100 PHE B N 1
ATOM 4210 C CA . PHE B 1 100 ? -4.172 -16.516 -5.652 1 98.19 100 PHE B CA 1
ATOM 4211 C C . PHE B 1 100 ? -5.367 -15.68 -5.223 1 98.19 100 PHE B C 1
ATOM 4213 O O . PHE B 1 100 ? -5.992 -15.008 -6.047 1 98.19 100 PHE B O 1
ATOM 4220 N N . ILE B 1 101 ? -5.707 -15.586 -4.043 1 98.31 101 ILE B N 1
ATOM 4221 C CA . ILE B 1 101 ? -6.957 -15.047 -3.518 1 98.31 101 ILE B CA 1
ATOM 4222 C C . ILE B 1 101 ? -7.031 -13.547 -3.789 1 98.31 101 ILE B C 1
ATOM 4224 O O . ILE B 1 101 ? -8.117 -12.969 -3.816 1 98.31 101 ILE B O 1
ATOM 4228 N N . ALA B 1 102 ? -5.926 -12.852 -3.973 1 98.5 102 ALA B N 1
ATOM 4229 C CA . ALA B 1 102 ? -5.887 -11.406 -4.184 1 98.5 102 ALA B CA 1
ATOM 4230 C C . ALA B 1 102 ? -6.715 -11.008 -5.398 1 98.5 102 ALA B C 1
ATOM 4232 O O . ALA B 1 102 ? -7.281 -9.914 -5.441 1 98.5 102 ALA B O 1
ATOM 4233 N N . THR B 1 103 ? -6.82 -11.883 -6.402 1 98.81 103 THR B N 1
ATOM 4234 C CA . THR B 1 103 ? -7.625 -11.594 -7.586 1 98.81 103 THR B CA 1
ATOM 4235 C C . THR B 1 103 ? -9.086 -11.375 -7.203 1 98.81 103 THR B C 1
ATOM 4237 O O . THR B 1 103 ? -9.734 -10.461 -7.719 1 98.81 103 THR B O 1
ATOM 4240 N N . ALA B 1 104 ? -9.578 -12.172 -6.324 1 98.69 104 ALA B N 1
ATOM 4241 C CA . ALA B 1 104 ? -10.961 -12.07 -5.871 1 98.69 104 ALA B CA 1
ATOM 4242 C C . ALA B 1 104 ? -11.109 -10.992 -4.797 1 98.69 104 ALA B C 1
ATOM 4244 O O . ALA B 1 104 ? -12.055 -10.211 -4.816 1 98.69 104 ALA B O 1
ATOM 4245 N N . SER B 1 105 ? -10.164 -10.961 -3.861 1 98.25 105 SER B N 1
ATOM 4246 C CA . SER B 1 105 ? -10.297 -10.039 -2.738 1 98.25 105 SER B CA 1
ATOM 4247 C C . SER B 1 105 ? -10.172 -8.586 -3.191 1 98.25 105 SER B C 1
ATOM 4249 O O . SER B 1 105 ? -10.797 -7.695 -2.621 1 98.25 105 SER B O 1
ATOM 4251 N N . ALA B 1 106 ? -9.391 -8.32 -4.238 1 98.75 106 ALA B N 1
ATOM 4252 C CA . ALA B 1 106 ? -9.312 -6.969 -4.785 1 98.75 106 ALA B CA 1
ATOM 4253 C C . ALA B 1 106 ? -10.68 -6.473 -5.23 1 98.75 106 ALA B C 1
ATOM 4255 O O . ALA B 1 106 ? -10.992 -5.289 -5.102 1 98.75 106 ALA B O 1
ATOM 4256 N N . VAL B 1 107 ? -11.5 -7.391 -5.77 1 98.75 107 VAL B N 1
ATOM 4257 C CA . VAL B 1 107 ? -12.844 -7.051 -6.223 1 98.75 107 VAL B CA 1
ATOM 4258 C C . VAL B 1 107 ? -13.695 -6.609 -5.035 1 98.75 107 VAL B C 1
ATOM 4260 O O . VAL B 1 107 ? -14.32 -5.547 -5.07 1 98.75 107 VAL B O 1
ATOM 4263 N N . SER B 1 108 ? -13.688 -7.422 -3.969 1 97.44 108 SER B N 1
ATOM 4264 C CA . SER B 1 108 ? -14.5 -7.098 -2.803 1 97.44 108 SER B CA 1
ATOM 4265 C C . SER B 1 108 ? -14 -5.836 -2.107 1 97.44 108 SER B C 1
ATOM 4267 O O . SER B 1 108 ? -14.789 -5.07 -1.553 1 97.44 108 SER B O 1
ATOM 4269 N N . GLU B 1 109 ? -12.734 -5.555 -2.18 1 96.88 109 GLU B N 1
ATOM 4270 C CA . GLU B 1 109 ? -12.133 -4.398 -1.519 1 96.88 109 GLU B CA 1
ATOM 4271 C C . GLU B 1 109 ? -12.641 -3.092 -2.111 1 96.88 109 GLU B C 1
ATOM 4273 O O . GLU B 1 109 ? -12.672 -2.064 -1.431 1 96.88 109 GLU B O 1
ATOM 4278 N N . VAL B 1 110 ? -13.047 -3.129 -3.379 1 96.81 110 VAL B N 1
ATOM 4279 C CA . VAL B 1 110 ? -13.5 -1.897 -4.012 1 96.81 110 VAL B CA 1
ATOM 4280 C C . VAL B 1 110 ? -15.031 -1.881 -4.07 1 96.81 110 VAL B C 1
ATOM 4282 O O . VAL B 1 110 ? -15.625 -1.043 -4.754 1 96.81 110 VAL B O 1
ATOM 4285 N N . GLY B 1 111 ? -15.672 -2.842 -3.398 1 95.44 111 GLY B N 1
ATOM 4286 C CA . GLY B 1 111 ? -17.125 -2.852 -3.271 1 95.44 111 GLY B CA 1
ATOM 4287 C C . GLY B 1 111 ? -17.797 -3.785 -4.258 1 95.44 111 GLY B C 1
ATOM 4288 O O . GLY B 1 111 ? -19.016 -3.961 -4.211 1 95.44 111 GLY B O 1
ATOM 4289 N N . GLY B 1 112 ? -17.016 -4.453 -5.133 1 97.56 112 GLY B N 1
ATOM 4290 C CA . GLY B 1 112 ? -17.578 -5.383 -6.105 1 97.56 112 GLY B CA 1
ATOM 4291 C C . GLY B 1 112 ? -17.797 -6.773 -5.543 1 97.56 112 GLY B C 1
ATOM 4292 O O . GLY B 1 112 ? -17.484 -7.035 -4.379 1 97.56 112 GLY B O 1
ATOM 4293 N N . VAL B 1 113 ? -18.359 -7.648 -6.406 1 98.44 113 VAL B N 1
ATOM 4294 C CA . VAL B 1 113 ? -18.656 -9.039 -6.066 1 98.44 113 VAL B CA 1
ATOM 4295 C C . VAL B 1 113 ? -17.938 -9.969 -7.043 1 98.44 113 VAL B C 1
ATOM 4297 O O . VAL B 1 113 ? -18.25 -9.992 -8.234 1 98.44 113 VAL B O 1
ATOM 4300 N N . PRO B 1 114 ? -16.984 -10.734 -6.559 1 98.81 114 PRO B N 1
ATOM 4301 C CA . PRO B 1 114 ? -16.344 -11.695 -7.461 1 98.81 114 PRO B CA 1
ATOM 4302 C C . PRO B 1 114 ? -17.281 -12.852 -7.844 1 98.81 114 PRO B C 1
ATOM 4304 O O . PRO B 1 114 ? -17.922 -13.438 -6.977 1 98.81 114 PRO B O 1
ATOM 4307 N N . VAL B 1 115 ? -17.375 -13.102 -9.062 1 98.94 115 VAL B N 1
ATOM 4308 C CA . VAL B 1 115 ? -18.078 -14.25 -9.617 1 98.94 115 VAL B CA 1
ATOM 4309 C C . VAL B 1 115 ? -17.078 -15.234 -10.219 1 98.94 115 VAL B C 1
ATOM 4311 O O . VAL B 1 115 ? -16.344 -14.898 -11.148 1 98.94 115 VAL B O 1
ATOM 4314 N N . PHE B 1 116 ? -17.094 -16.469 -9.734 1 98.94 116 PHE B N 1
ATOM 4315 C CA . PHE B 1 116 ? -16.078 -17.438 -10.141 1 98.94 116 PHE B CA 1
ATOM 4316 C C . PHE B 1 116 ? -16.484 -18.125 -11.445 1 98.94 116 PHE B C 1
ATOM 4318 O O . PHE B 1 116 ? -17.578 -18.672 -11.555 1 98.94 116 PHE B O 1
ATOM 4325 N N . ALA B 1 117 ? -15.594 -18.062 -12.383 1 98.94 117 ALA B N 1
ATOM 4326 C CA . ALA B 1 117 ? -15.688 -18.891 -13.586 1 98.94 117 ALA B CA 1
ATOM 4327 C C . ALA B 1 117 ? -14.758 -20.109 -13.492 1 98.94 117 ALA B C 1
ATOM 4329 O O . ALA B 1 117 ? -13.719 -20.047 -12.844 1 98.94 117 ALA B O 1
ATOM 4330 N N . ASP B 1 118 ? -15.094 -21.141 -14.164 1 98.88 118 ASP B N 1
ATOM 4331 C CA . ASP B 1 118 ? -14.281 -22.344 -14.211 1 98.88 118 ASP B CA 1
ATOM 4332 C C . ASP B 1 118 ? -12.977 -22.109 -14.969 1 98.88 118 ASP B C 1
ATOM 4334 O O . ASP B 1 118 ? -12.773 -21.031 -15.547 1 98.88 118 ASP B O 1
ATOM 4338 N N . VAL B 1 119 ? -12.086 -23.047 -14.852 1 98.81 119 VAL B N 1
ATOM 4339 C CA . VAL B 1 119 ? -10.805 -22.938 -15.539 1 98.81 119 VAL B CA 1
ATOM 4340 C C . VAL B 1 119 ? -10.594 -24.141 -16.453 1 98.81 119 VAL B C 1
ATOM 4342 O O . VAL B 1 119 ? -11.273 -25.156 -16.312 1 98.81 119 VAL B O 1
ATOM 4345 N N . ASP B 1 120 ? -9.742 -23.938 -17.453 1 98.56 120 ASP B N 1
ATOM 4346 C CA . ASP B 1 120 ? -9.258 -25.047 -18.25 1 98.56 120 ASP B CA 1
ATOM 4347 C C . ASP B 1 120 ? -8.375 -25.984 -17.422 1 98.56 120 ASP B C 1
ATOM 4349 O O . ASP B 1 120 ? -7.309 -25.578 -16.938 1 98.56 120 ASP B O 1
ATOM 4353 N N . PRO B 1 121 ? -8.766 -27.234 -17.234 1 97.88 121 PRO B N 1
ATOM 4354 C CA . PRO B 1 121 ? -8.016 -28.141 -16.359 1 97.88 121 PRO B CA 1
ATOM 4355 C C . PRO B 1 121 ? -6.613 -28.438 -16.906 1 97.88 121 PRO B C 1
ATOM 4357 O O . PRO B 1 121 ? -5.789 -29.031 -16.188 1 97.88 121 PRO B O 1
ATOM 4360 N N . GLU B 1 122 ? -6.352 -28.031 -18.109 1 97.38 122 GLU B N 1
ATOM 4361 C CA . GLU B 1 122 ? -5.051 -28.328 -18.703 1 97.38 122 GLU B CA 1
ATOM 4362 C C . GLU B 1 122 ? -4.086 -27.156 -18.531 1 97.38 122 GLU B C 1
ATOM 4364 O O . GLU B 1 122 ? -2.877 -27.312 -18.703 1 97.38 122 GLU B O 1
ATOM 4369 N N . THR B 1 123 ? -4.645 -25.969 -18.203 1 97.44 123 THR B N 1
ATOM 4370 C CA . THR B 1 123 ? -3.766 -24.812 -18.125 1 97.44 123 THR B CA 1
ATOM 4371 C C . THR B 1 123 ? -3.965 -24.062 -16.812 1 97.44 123 THR B C 1
ATOM 4373 O O . THR B 1 123 ? -3.098 -23.297 -16.391 1 97.44 123 THR B O 1
ATOM 4376 N N . GLY B 1 124 ? -5.121 -24.25 -16.219 1 98 124 GLY B N 1
ATOM 4377 C CA . GLY B 1 124 ? -5.453 -23.516 -15.016 1 98 124 GLY B CA 1
ATOM 4378 C C . GLY B 1 124 ? -5.992 -22.125 -15.297 1 98 124 GLY B C 1
ATOM 4379 O O . GLY B 1 124 ? -6.414 -21.422 -14.383 1 98 124 GLY B O 1
ATOM 4380 N N . ASN B 1 125 ? -6.031 -21.719 -16.594 1 98.81 125 ASN B N 1
ATOM 4381 C CA . ASN B 1 125 ? -6.543 -20.406 -16.969 1 98.81 125 ASN B CA 1
ATOM 4382 C C . ASN B 1 125 ? -8.062 -20.391 -17.047 1 98.81 125 ASN B C 1
ATOM 4384 O O . ASN B 1 125 ? -8.688 -21.438 -17.25 1 98.81 125 ASN B O 1
ATOM 4388 N N . ILE B 1 126 ? -8.609 -19.234 -16.938 1 98.94 126 ILE B N 1
ATOM 4389 C CA . ILE B 1 126 ? -10.055 -19.031 -16.922 1 98.94 126 ILE B CA 1
ATOM 4390 C C . ILE B 1 126 ? -10.664 -19.531 -18.234 1 98.94 126 ILE B C 1
ATOM 4392 O O . ILE B 1 126 ? -10.094 -19.328 -19.312 1 98.94 126 ILE B O 1
ATOM 4396 N N . ASP B 1 127 ? -11.805 -20.266 -18.141 1 98.88 127 ASP B N 1
ATOM 4397 C CA . ASP B 1 127 ? -12.516 -20.797 -19.297 1 98.88 127 ASP B CA 1
ATOM 4398 C C . ASP B 1 127 ? -13.414 -19.734 -19.922 1 98.88 127 ASP B C 1
ATOM 4400 O O . ASP B 1 127 ? -14.43 -19.344 -19.344 1 98.88 127 ASP B O 1
ATOM 4404 N N . PRO B 1 128 ? -13.102 -19.312 -21.141 1 98.88 128 PRO B N 1
ATOM 4405 C CA . PRO B 1 128 ? -13.906 -18.25 -21.766 1 98.88 128 PRO B CA 1
ATOM 4406 C C . PRO B 1 128 ? -15.375 -18.641 -21.906 1 98.88 128 PRO B C 1
ATOM 4408 O O . PRO B 1 128 ? -16.25 -17.797 -21.766 1 98.88 128 PRO B O 1
ATOM 4411 N N . SER B 1 129 ? -15.641 -19.891 -22.203 1 98.81 129 SER B N 1
ATOM 4412 C CA . SER B 1 129 ? -17.031 -20.297 -22.359 1 98.81 129 SER B CA 1
ATOM 4413 C C . SER B 1 129 ? -17.812 -20.125 -21.062 1 98.81 129 SER B C 1
ATOM 4415 O O . SER B 1 129 ? -18.953 -19.641 -21.078 1 98.81 129 SER B O 1
ATOM 4417 N N . ASP B 1 130 ? -17.219 -20.484 -19.984 1 98.88 130 ASP B N 1
ATOM 4418 C CA . ASP B 1 130 ? -17.891 -20.328 -18.688 1 98.88 130 ASP B CA 1
ATOM 4419 C C . ASP B 1 130 ? -18 -18.859 -18.312 1 98.88 130 ASP B C 1
ATOM 4421 O O . ASP B 1 130 ? -18.969 -18.453 -17.672 1 98.88 130 ASP B O 1
ATOM 4425 N N . VAL B 1 131 ? -17.047 -18.047 -18.672 1 98.94 131 VAL B N 1
ATOM 4426 C CA . VAL B 1 131 ? -17.109 -16.609 -18.469 1 98.94 131 VAL B CA 1
ATOM 4427 C C . VAL B 1 131 ? -18.391 -16.062 -19.109 1 98.94 131 VAL B C 1
ATOM 4429 O O . VAL B 1 131 ? -19.172 -15.352 -18.469 1 98.94 131 VAL B O 1
ATOM 4432 N N . GLU B 1 132 ? -18.547 -16.375 -20.328 1 98.88 132 GLU B N 1
ATOM 4433 C CA . GLU B 1 132 ? -19.688 -15.828 -21.062 1 98.88 132 GLU B CA 1
ATOM 4434 C C . GLU B 1 132 ? -21 -16.266 -20.438 1 98.88 132 GLU B C 1
ATOM 4436 O O . GLU B 1 132 ? -21.953 -15.484 -20.359 1 98.88 132 GLU B O 1
ATOM 4441 N N . ASN B 1 133 ? -21.062 -17.5 -19.938 1 98.69 133 ASN B N 1
ATOM 4442 C CA . ASN B 1 133 ? -22.281 -18.047 -19.328 1 98.69 133 ASN B CA 1
ATOM 4443 C C . ASN B 1 133 ? -22.578 -17.375 -17.984 1 98.69 133 ASN B C 1
ATOM 4445 O O . ASN B 1 133 ? -23.703 -17.469 -17.484 1 98.69 133 ASN B O 1
ATOM 4449 N N . LYS B 1 134 ? -21.625 -16.672 -17.375 1 98.56 134 LYS B N 1
ATOM 4450 C CA . LYS B 1 134 ? -21.781 -16.109 -16.031 1 98.56 134 LYS B CA 1
ATOM 4451 C C . LYS B 1 134 ? -22.094 -14.625 -16.094 1 98.56 134 LYS B C 1
ATOM 4453 O O . LYS B 1 134 ? -22.297 -13.992 -15.055 1 98.56 134 LYS B O 1
ATOM 4458 N N . ILE B 1 135 ? -22.156 -14.047 -17.25 1 98.81 135 ILE B N 1
ATOM 4459 C CA . ILE B 1 135 ? -22.391 -12.617 -17.406 1 98.81 135 ILE B CA 1
ATOM 4460 C C . ILE B 1 135 ? -23.844 -12.297 -17.047 1 98.81 135 ILE B C 1
ATOM 4462 O O . ILE B 1 135 ? -24.766 -13.008 -17.438 1 98.81 135 ILE B O 1
ATOM 4466 N N . THR B 1 136 ? -24.062 -11.344 -16.281 1 98.62 136 THR B N 1
ATOM 4467 C CA . THR B 1 136 ? -25.359 -10.773 -15.922 1 98.62 136 THR B CA 1
ATOM 4468 C C . THR B 1 136 ? -25.391 -9.273 -16.219 1 98.62 136 THR B C 1
ATOM 4470 O O . THR B 1 136 ? -24.406 -8.711 -16.703 1 98.62 136 THR B O 1
ATOM 4473 N N . GLU B 1 137 ? -26.484 -8.625 -15.844 1 98 137 GLU B N 1
ATOM 4474 C CA . GLU B 1 137 ? -26.609 -7.18 -16.031 1 98 137 GLU B CA 1
ATOM 4475 C C . GLU B 1 137 ? -25.703 -6.418 -15.07 1 98 137 GLU B C 1
ATOM 4477 O O . GLU B 1 137 ? -25.438 -5.23 -15.266 1 98 137 GLU B O 1
ATOM 4482 N N . ARG B 1 138 ? -25.141 -7.082 -14.055 1 98.31 138 ARG B N 1
ATOM 4483 C CA . ARG B 1 138 ? -24.312 -6.445 -13.039 1 98.31 138 ARG B CA 1
ATOM 4484 C C . ARG B 1 138 ? -22.828 -6.625 -13.352 1 98.31 138 ARG B C 1
ATOM 4486 O O . ARG B 1 138 ? -21.969 -6.047 -12.68 1 98.31 138 ARG B O 1
ATOM 4493 N N . THR B 1 139 ? -22.531 -7.441 -14.359 1 98.88 139 THR B N 1
ATOM 4494 C CA . THR B 1 139 ? -21.141 -7.707 -14.688 1 98.88 139 THR B CA 1
ATOM 4495 C C . THR B 1 139 ? -20.484 -6.477 -15.297 1 98.88 139 THR B C 1
ATOM 4497 O O . THR B 1 139 ? -20.984 -5.914 -16.266 1 98.88 139 THR B O 1
ATOM 4500 N N . LYS B 1 140 ? -19.359 -6.086 -14.711 1 98.81 140 LYS B N 1
ATOM 4501 C CA . LYS B 1 140 ? -18.656 -4.895 -15.18 1 98.81 140 LYS B CA 1
ATOM 4502 C C . LYS B 1 140 ? -17.344 -5.258 -15.867 1 98.81 140 LYS B C 1
ATOM 4504 O O . LYS B 1 140 ? -16.891 -4.547 -16.766 1 98.81 140 LYS B O 1
ATOM 4509 N N . ALA B 1 141 ? -16.734 -6.367 -15.445 1 98.94 141 ALA B N 1
ATOM 4510 C CA . ALA B 1 141 ? -15.391 -6.676 -15.938 1 98.94 141 ALA B CA 1
ATOM 4511 C C . ALA B 1 141 ? -15.086 -8.164 -15.805 1 98.94 141 ALA B C 1
ATOM 4513 O O . ALA B 1 141 ? -15.805 -8.891 -15.102 1 98.94 141 ALA B O 1
ATOM 4514 N N . ILE B 1 142 ? -14.117 -8.57 -16.531 1 99 142 ILE B N 1
ATOM 4515 C CA . ILE B 1 142 ? -13.453 -9.867 -16.438 1 99 142 ILE B CA 1
ATOM 4516 C C . ILE B 1 142 ? -11.992 -9.664 -16.016 1 99 142 ILE B C 1
ATOM 4518 O O . ILE B 1 142 ? -11.305 -8.789 -16.547 1 99 142 ILE B O 1
ATOM 4522 N N . ILE B 1 143 ? -11.57 -10.391 -15.023 1 99 143 ILE B N 1
ATOM 4523 C CA . ILE B 1 143 ? -10.133 -10.453 -14.75 1 99 143 ILE B CA 1
ATOM 4524 C C . ILE B 1 143 ? -9.578 -11.797 -15.219 1 99 143 ILE B C 1
ATOM 4526 O O . ILE B 1 143 ? -10.031 -12.852 -14.773 1 99 143 ILE B O 1
ATOM 4530 N N . ALA B 1 144 ? -8.672 -11.781 -16.094 1 98.94 144 ALA B N 1
ATOM 4531 C CA . ALA B 1 144 ? -7.973 -12.977 -16.562 1 98.94 144 ALA B CA 1
ATOM 4532 C C . ALA B 1 144 ? -6.59 -13.078 -15.914 1 98.94 144 ALA B C 1
ATOM 4534 O O . ALA B 1 144 ? -5.762 -12.18 -16.062 1 98.94 144 ALA B O 1
ATOM 4535 N N . VAL B 1 145 ? -6.387 -14.117 -15.188 1 98.94 145 VAL B N 1
ATOM 4536 C CA . VAL B 1 145 ? -5.062 -14.391 -14.641 1 98.94 145 VAL B CA 1
ATOM 4537 C C . VAL B 1 145 ? -4.25 -15.211 -15.641 1 98.94 145 VAL B C 1
ATOM 4539 O O . VAL B 1 145 ? -4.75 -16.188 -16.203 1 98.94 145 VAL B O 1
ATOM 4542 N N . HIS B 1 146 ? -3.033 -14.734 -15.93 1 98.94 146 HIS B N 1
ATOM 4543 C CA . HIS B 1 146 ? -2.1 -15.547 -16.703 1 98.94 146 HIS B CA 1
ATOM 4544 C C . HIS B 1 146 ? -1.363 -16.531 -15.805 1 98.94 146 HIS B C 1
ATOM 4546 O O . HIS B 1 146 ? -0.186 -16.344 -15.492 1 98.94 146 HIS B O 1
ATOM 4552 N N . PHE B 1 147 ? -2.037 -17.594 -15.477 1 98.69 147 PHE B N 1
ATOM 4553 C CA . PHE B 1 147 ? -1.601 -18.469 -14.406 1 98.69 147 PHE B CA 1
ATOM 4554 C C . PHE B 1 147 ? -0.257 -19.109 -14.742 1 98.69 147 PHE B C 1
ATOM 4556 O O . PHE B 1 147 ? -0.083 -19.672 -15.828 1 98.69 147 PHE B O 1
ATOM 4563 N N . GLY B 1 148 ? 0.69 -19 -13.859 1 98.44 148 GLY B N 1
ATOM 4564 C CA . GLY B 1 148 ? 2.02 -19.578 -14 1 98.44 148 GLY B CA 1
ATOM 4565 C C . GLY B 1 148 ? 2.867 -18.875 -15.039 1 98.44 148 GLY B C 1
ATOM 4566 O O . GLY B 1 148 ? 3.992 -19.281 -15.32 1 98.44 148 GLY B O 1
ATOM 4567 N N . GLY B 1 149 ? 2.363 -17.797 -15.633 1 98.56 149 GLY B N 1
ATOM 4568 C CA . GLY B 1 149 ? 3.037 -17.109 -16.719 1 98.56 149 GLY B CA 1
ATOM 4569 C C . GLY B 1 149 ? 2.555 -17.547 -18.094 1 98.56 149 GLY B C 1
ATOM 4570 O O . GLY B 1 149 ? 3.162 -17.203 -19.109 1 98.56 149 GLY B O 1
ATOM 4571 N N . TYR B 1 150 ? 1.504 -18.375 -18.078 1 98.44 150 TYR B N 1
ATOM 4572 C CA . TYR B 1 150 ? 0.827 -18.828 -19.281 1 98.44 150 TYR B CA 1
ATOM 4573 C C . TYR B 1 150 ? -0.326 -17.906 -19.656 1 98.44 150 TYR B C 1
ATOM 4575 O O . TYR B 1 150 ? -1.327 -17.844 -18.938 1 98.44 150 TYR B O 1
ATOM 4583 N N . PRO B 1 151 ? -0.203 -17.156 -20.797 1 98.81 151 PRO B N 1
ATOM 4584 C CA . PRO B 1 151 ? -1.262 -16.219 -21.141 1 98.81 151 PRO B CA 1
ATOM 4585 C C . PRO B 1 151 ? -2.615 -16.891 -21.344 1 98.81 151 PRO B C 1
ATOM 4587 O O . PRO B 1 151 ? -2.691 -17.969 -21.953 1 98.81 151 PRO B O 1
ATOM 4590 N N . ALA B 1 152 ? -3.639 -16.297 -20.797 1 98.81 152 ALA B N 1
ATOM 4591 C CA . ALA B 1 152 ? -5.008 -16.75 -21.047 1 98.81 152 ALA B CA 1
ATOM 4592 C C . ALA B 1 152 ? -5.414 -16.484 -22.5 1 98.81 152 ALA B C 1
ATOM 4594 O O . ALA B 1 152 ? -4.707 -15.781 -23.219 1 98.81 152 ALA B O 1
ATOM 4595 N N . ASP B 1 153 ? -6.523 -17.094 -22.922 1 98.81 153 ASP B N 1
ATOM 4596 C CA . ASP B 1 153 ? -7.016 -16.906 -24.297 1 98.81 153 ASP B CA 1
ATOM 4597 C C . ASP B 1 153 ? -7.547 -15.5 -24.5 1 98.81 153 ASP B C 1
ATOM 4599 O O . ASP B 1 153 ? -8.758 -15.266 -24.453 1 98.81 153 ASP B O 1
ATOM 4603 N N . LEU B 1 154 ? -6.59 -14.617 -24.781 1 98.88 154 LEU B N 1
ATOM 4604 C CA . LEU B 1 154 ? -6.934 -13.203 -24.844 1 98.88 154 LEU B CA 1
ATOM 4605 C C . LEU B 1 154 ? -7.77 -12.914 -26.094 1 98.88 154 LEU B C 1
ATOM 4607 O O . LEU B 1 154 ? -8.477 -11.898 -26.141 1 98.88 154 LEU B O 1
ATOM 4611 N N . ASP B 1 155 ? -7.684 -13.781 -27.141 1 98.81 155 ASP B N 1
ATOM 4612 C CA . ASP B 1 155 ? -8.57 -13.609 -28.281 1 98.81 155 ASP B CA 1
ATOM 4613 C C . ASP B 1 155 ? -10.031 -13.773 -27.875 1 98.81 155 ASP B C 1
ATOM 4615 O O . ASP B 1 155 ? -10.852 -12.883 -28.125 1 98.81 155 ASP B O 1
ATOM 4619 N N . GLU B 1 156 ? -10.328 -14.875 -27.25 1 98.88 156 GLU B N 1
ATOM 4620 C CA . GLU B 1 156 ? -11.711 -15.188 -26.891 1 98.88 156 GLU B CA 1
ATOM 4621 C C . GLU B 1 156 ? -12.219 -14.25 -25.797 1 98.88 156 GLU B C 1
ATOM 4623 O O . GLU B 1 156 ? -13.367 -13.805 -25.844 1 98.88 156 GLU B O 1
ATOM 4628 N N . LEU B 1 157 ? -11.414 -13.945 -24.844 1 98.94 157 LEU B N 1
ATOM 4629 C CA . LEU B 1 157 ? -11.836 -13.07 -23.75 1 98.94 157 LEU B CA 1
ATOM 4630 C C . LEU B 1 157 ? -12.094 -11.656 -24.266 1 98.94 157 LEU B C 1
ATOM 4632 O O . LEU B 1 157 ? -13.031 -10.992 -23.797 1 98.94 157 LEU B O 1
ATOM 4636 N N . THR B 1 158 ? -11.219 -11.188 -25.141 1 98.88 158 THR B N 1
ATOM 4637 C CA . THR B 1 158 ? -11.445 -9.875 -25.75 1 98.88 158 THR B CA 1
ATOM 4638 C C . THR B 1 158 ? -12.75 -9.859 -26.531 1 98.88 158 THR B C 1
ATOM 4640 O O . THR B 1 158 ? -13.523 -8.898 -26.438 1 98.88 158 THR B O 1
ATOM 4643 N N . ARG B 1 159 ? -12.977 -10.898 -27.297 1 98.81 159 ARG B N 1
ATOM 4644 C CA . ARG B 1 159 ? -14.219 -11.008 -28.047 1 98.81 159 ARG B CA 1
ATOM 4645 C C . ARG B 1 159 ? -15.43 -10.922 -27.125 1 98.81 159 ARG B C 1
ATOM 4647 O O . ARG B 1 159 ? -16.359 -10.164 -27.391 1 98.81 159 ARG B O 1
ATOM 4654 N N . ILE B 1 160 ? -15.438 -11.672 -26.062 1 98.94 160 ILE B N 1
ATOM 4655 C CA . ILE B 1 160 ? -16.547 -11.719 -25.109 1 98.94 160 ILE B CA 1
ATOM 4656 C C . ILE B 1 160 ? -16.734 -10.344 -24.469 1 98.94 160 ILE B C 1
ATOM 4658 O O . ILE B 1 160 ? -17.844 -9.844 -24.375 1 98.94 160 ILE B O 1
ATOM 4662 N N . ALA B 1 161 ? -15.625 -9.719 -24.016 1 98.94 161 ALA B N 1
ATOM 4663 C CA . ALA B 1 161 ? -15.688 -8.414 -23.375 1 98.94 161 ALA B CA 1
ATOM 4664 C C . ALA B 1 161 ? -16.312 -7.375 -24.297 1 98.94 161 ALA B C 1
ATOM 4666 O O . ALA B 1 161 ? -17.172 -6.602 -23.891 1 98.94 161 ALA B O 1
ATOM 4667 N N . LYS B 1 162 ? -15.914 -7.371 -25.547 1 98.62 162 LYS B N 1
ATOM 4668 C CA . LYS B 1 162 ? -16.453 -6.43 -26.531 1 98.62 162 LYS B CA 1
ATOM 4669 C C . LYS B 1 162 ? -17.938 -6.684 -26.781 1 98.62 162 LYS B C 1
ATOM 4671 O O . LYS B 1 162 ? -18.734 -5.746 -26.812 1 98.62 162 LYS B O 1
ATOM 4676 N N . LYS B 1 163 ? -18.219 -7.93 -27 1 98.75 163 LYS B N 1
ATOM 4677 C CA . LYS B 1 163 ? -19.594 -8.312 -27.297 1 98.75 163 LYS B CA 1
ATOM 4678 C C . LYS B 1 163 ? -20.531 -7.836 -26.203 1 98.75 163 LYS B C 1
ATOM 4680 O O . LYS B 1 163 ? -21.656 -7.395 -26.484 1 98.75 163 LYS B O 1
ATOM 4685 N N . HIS B 1 164 ? -20.109 -7.887 -24.969 1 98.81 164 HIS B N 1
ATOM 4686 C CA . HIS B 1 164 ? -21.016 -7.641 -23.859 1 98.81 164 HIS B CA 1
ATOM 4687 C C . HIS B 1 164 ? -20.734 -6.297 -23.188 1 98.81 164 HIS B C 1
ATOM 4689 O O . HIS B 1 164 ? -21.328 -5.969 -22.156 1 98.81 164 HIS B O 1
ATOM 4695 N N . GLY B 1 165 ? -19.812 -5.508 -23.75 1 98.56 165 GLY B N 1
ATOM 4696 C CA . GLY B 1 165 ? -19.484 -4.191 -23.219 1 98.56 165 GLY B CA 1
ATOM 4697 C C . GLY B 1 165 ? -18.812 -4.242 -21.859 1 98.56 165 GLY B C 1
ATOM 4698 O O . GLY B 1 165 ? -19.172 -3.475 -20.953 1 98.56 165 GLY B O 1
ATOM 4699 N N . LEU B 1 166 ? -17.906 -5.203 -21.625 1 98.88 166 LEU B N 1
ATOM 4700 C CA . LEU B 1 166 ? -17.203 -5.391 -20.359 1 98.88 166 LEU B CA 1
ATOM 4701 C C . LEU B 1 166 ? -15.75 -4.949 -20.469 1 98.88 166 LEU B C 1
ATOM 4703 O O . LEU B 1 166 ? -15.188 -4.922 -21.562 1 98.88 166 LEU B O 1
ATOM 4707 N N . PHE B 1 167 ? -15.172 -4.539 -19.359 1 98.94 167 PHE B N 1
ATOM 4708 C CA . PHE B 1 167 ? -13.734 -4.32 -19.312 1 98.94 167 PHE B CA 1
ATOM 4709 C C . PHE B 1 167 ? -12.992 -5.637 -19.109 1 98.94 167 PHE B C 1
ATOM 4711 O O . PHE B 1 167 ? -13.516 -6.559 -18.484 1 98.94 167 PHE B O 1
ATOM 4718 N N . LEU B 1 168 ? -11.836 -5.77 -19.703 1 98.94 168 LEU B N 1
ATOM 4719 C CA . LEU B 1 168 ? -10.93 -6.895 -19.5 1 98.94 168 LEU B CA 1
ATOM 4720 C C . LEU B 1 168 ? -9.664 -6.449 -18.781 1 98.94 168 LEU B C 1
ATOM 4722 O O . LEU B 1 168 ? -8.906 -5.625 -19.297 1 98.94 168 LEU B O 1
ATOM 4726 N N . ILE B 1 169 ? -9.461 -6.949 -17.609 1 99 169 ILE B N 1
ATOM 4727 C CA . ILE B 1 169 ? -8.258 -6.691 -16.812 1 99 169 ILE B CA 1
ATOM 4728 C C . ILE B 1 169 ? -7.375 -7.938 -16.797 1 99 169 ILE B C 1
ATOM 4730 O O . ILE B 1 169 ? -7.859 -9.047 -16.562 1 99 169 ILE B O 1
ATOM 4734 N N . GLU B 1 170 ? -6.109 -7.766 -17.078 1 99 170 GLU B N 1
ATOM 4735 C CA . GLU B 1 170 ? -5.141 -8.852 -17 1 99 170 GLU B CA 1
ATOM 4736 C C . GLU B 1 170 ? -4.438 -8.875 -15.648 1 99 170 GLU B C 1
ATOM 4738 O O . GLU B 1 170 ? -3.771 -7.902 -15.273 1 99 170 GLU B O 1
ATOM 4743 N N . ASP B 1 171 ? -4.691 -9.891 -14.844 1 98.94 171 ASP B N 1
ATOM 4744 C CA . ASP B 1 171 ? -3.773 -10.148 -13.734 1 98.94 171 ASP B CA 1
ATOM 4745 C C . ASP B 1 171 ? -2.506 -10.852 -14.227 1 98.94 171 ASP B C 1
ATOM 4747 O O . ASP B 1 171 ? -2.484 -12.07 -14.383 1 98.94 171 ASP B O 1
ATOM 4751 N N . ALA B 1 172 ? -1.477 -10.078 -14.383 1 98.94 172 ALA B N 1
ATOM 4752 C CA . ALA B 1 172 ? -0.249 -10.531 -15.031 1 98.94 172 ALA B CA 1
ATOM 4753 C C . ALA B 1 172 ? 0.877 -10.695 -14.016 1 98.94 172 ALA B C 1
ATOM 4755 O O . ALA B 1 172 ? 2.057 -10.672 -14.375 1 98.94 172 ALA B O 1
ATOM 4756 N N . ALA B 1 173 ? 0.491 -10.844 -12.75 1 98.81 173 ALA B N 1
ATOM 4757 C CA . ALA B 1 173 ? 1.468 -10.961 -11.672 1 98.81 173 ALA B CA 1
ATOM 4758 C C . ALA B 1 173 ? 2.43 -12.117 -11.922 1 98.81 173 ALA B C 1
ATOM 4760 O O . ALA B 1 173 ? 3.578 -12.086 -11.469 1 98.81 173 ALA B O 1
ATOM 4761 N N . HIS B 1 174 ? 1.972 -13.117 -12.68 1 98.75 174 HIS B N 1
ATOM 4762 C CA . HIS B 1 174 ? 2.789 -14.289 -12.984 1 98.75 174 HIS B CA 1
ATOM 4763 C C . HIS B 1 174 ? 3.479 -14.141 -14.336 1 98.75 174 HIS B C 1
ATOM 4765 O O . HIS B 1 174 ? 4.277 -14.992 -14.727 1 98.75 174 HIS B O 1
ATOM 4771 N N . ALA B 1 175 ? 3.236 -13.086 -15.086 1 98.88 175 ALA B N 1
ATOM 4772 C CA . ALA B 1 175 ? 3.486 -13.18 -16.516 1 98.88 175 ALA B CA 1
ATOM 4773 C C . ALA B 1 175 ? 4.488 -12.117 -16.969 1 98.88 175 ALA B C 1
ATOM 4775 O O . ALA B 1 175 ? 4.359 -11.555 -18.062 1 98.88 175 ALA B O 1
ATOM 4776 N N . HIS B 1 176 ? 5.43 -11.836 -16.156 1 98.88 176 HIS B N 1
ATOM 4777 C CA . HIS B 1 176 ? 6.5 -10.93 -16.562 1 98.88 176 HIS B CA 1
ATOM 4778 C C . HIS B 1 176 ? 7.164 -11.406 -17.844 1 98.88 176 HIS B C 1
ATOM 4780 O O . HIS B 1 176 ? 7.754 -12.484 -17.891 1 98.88 176 HIS B O 1
ATOM 4786 N N . GLY B 1 177 ? 6.98 -10.641 -18.906 1 98.81 177 GLY B N 1
ATOM 4787 C CA . GLY B 1 177 ? 7.68 -10.906 -20.141 1 98.81 177 GLY B CA 1
ATOM 4788 C C . GLY B 1 177 ? 6.949 -11.898 -21.031 1 98.81 177 GLY B C 1
ATOM 4789 O O . GLY B 1 177 ? 7.391 -12.172 -22.156 1 98.81 177 GLY B O 1
ATOM 4790 N N . SER B 1 178 ? 5.812 -12.43 -20.672 1 98.88 178 SER B N 1
ATOM 4791 C CA . SER B 1 178 ? 5.066 -13.367 -21.5 1 98.88 178 SER B CA 1
ATOM 4792 C C . SER B 1 178 ? 4.41 -12.656 -22.672 1 98.88 178 SER B C 1
ATOM 4794 O O . SER B 1 178 ? 4.129 -11.453 -22.609 1 98.88 178 SER B O 1
ATOM 4796 N N . GLU B 1 179 ? 4.18 -13.438 -23.734 1 98.81 179 GLU B N 1
ATOM 4797 C CA . GLU B 1 179 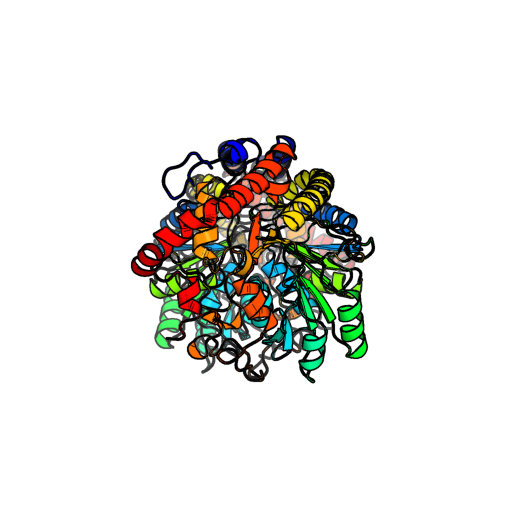? 3.637 -12.875 -24.969 1 98.81 179 GLU B CA 1
ATOM 4798 C C . GLU B 1 179 ? 2.459 -13.695 -25.484 1 98.81 179 GLU B C 1
ATOM 4800 O O . GLU B 1 179 ? 2.463 -14.93 -25.375 1 98.81 179 GLU B O 1
ATOM 4805 N N . TRP B 1 180 ? 1.486 -13 -25.922 1 98.88 180 TRP B N 1
ATOM 4806 C CA . TRP B 1 180 ? 0.369 -13.539 -26.688 1 98.88 180 TRP B CA 1
ATOM 4807 C C . TRP B 1 180 ? 0.399 -13.031 -28.125 1 98.88 180 TRP B C 1
ATOM 4809 O O . TRP B 1 180 ? 0.24 -11.836 -28.375 1 98.88 180 TRP B O 1
ATOM 4819 N N . ARG B 1 181 ? 0.64 -13.914 -29.094 1 98.38 181 ARG B N 1
ATOM 4820 C CA . ARG B 1 181 ? 0.712 -13.602 -30.516 1 98.38 181 ARG B CA 1
ATOM 4821 C C . ARG B 1 181 ? 1.75 -12.516 -30.797 1 98.38 181 ARG B C 1
ATOM 4823 O O . ARG B 1 181 ? 1.476 -11.555 -31.516 1 98.38 181 ARG B O 1
ATOM 4830 N N . GLY B 1 182 ? 2.836 -12.594 -30.062 1 98.25 182 GLY B N 1
ATOM 4831 C CA . GLY B 1 182 ? 3.967 -11.719 -30.328 1 98.25 182 GLY B CA 1
ATOM 4832 C C . GLY B 1 182 ? 3.896 -10.414 -29.562 1 98.25 182 GLY B C 1
ATOM 4833 O O . GLY B 1 182 ? 4.816 -9.594 -29.625 1 98.25 182 GLY B O 1
ATOM 4834 N N . ARG B 1 183 ? 2.828 -10.234 -28.812 1 98.44 183 ARG B N 1
ATOM 4835 C CA . ARG B 1 183 ? 2.686 -9.039 -28 1 98.44 183 ARG B CA 1
ATOM 4836 C C . ARG B 1 183 ? 2.773 -9.375 -26.516 1 98.44 183 ARG B C 1
ATOM 4838 O O . ARG B 1 183 ? 2.145 -10.328 -26.047 1 98.44 183 ARG B O 1
ATOM 4845 N N . LYS B 1 184 ? 3.555 -8.609 -25.797 1 98.81 184 LYS B N 1
ATOM 4846 C CA . LYS B 1 184 ? 3.664 -8.867 -24.375 1 98.81 184 LYS B CA 1
ATOM 4847 C C . LYS B 1 184 ? 2.346 -8.578 -23.656 1 98.81 184 LYS B C 1
ATOM 4849 O O . LYS B 1 184 ? 1.662 -7.605 -23.969 1 98.81 184 LYS B O 1
ATOM 4854 N N . VAL B 1 185 ? 2.012 -9.43 -22.719 1 98.88 185 VAL B N 1
ATOM 4855 C CA . VAL B 1 185 ? 0.744 -9.32 -22.016 1 98.88 185 VAL B CA 1
ATOM 4856 C C . VAL B 1 185 ? 0.831 -8.227 -20.953 1 98.88 185 VAL B C 1
ATOM 4858 O O . VAL B 1 185 ? 1.919 -7.723 -20.656 1 98.88 185 VAL B O 1
ATOM 4861 N N . GLY B 1 186 ? -0.283 -7.82 -20.391 1 98.69 186 GLY B N 1
ATOM 4862 C CA . GLY B 1 186 ? -0.353 -6.82 -19.344 1 98.69 186 GLY B CA 1
ATOM 4863 C C . GLY B 1 186 ? -1.17 -5.602 -19.734 1 98.69 186 GLY B C 1
ATOM 4864 O O . GLY B 1 186 ? -1.656 -4.871 -18.859 1 98.69 186 GLY B O 1
ATOM 4865 N N . ALA B 1 187 ? -1.312 -5.398 -21.031 1 98.56 187 ALA B N 1
ATOM 4866 C CA . ALA B 1 187 ? -2.113 -4.266 -21.484 1 98.56 187 ALA B CA 1
ATOM 4867 C C . ALA B 1 187 ? -2.805 -4.578 -22.812 1 98.56 187 ALA B C 1
ATOM 4869 O O . ALA B 1 187 ? -3.182 -3.668 -23.547 1 98.56 187 ALA B O 1
ATOM 4870 N N . ILE B 1 188 ? -2.846 -5.875 -23.125 1 98.75 188 ILE B N 1
ATOM 4871 C CA . ILE B 1 188 ? -3.637 -6.281 -24.281 1 98.75 188 ILE B CA 1
ATOM 4872 C C . ILE B 1 188 ? -5.121 -6.055 -24 1 98.75 188 ILE B C 1
ATOM 4874 O O . ILE B 1 188 ? -5.863 -5.598 -24.859 1 98.75 188 ILE B O 1
ATOM 4878 N N . GLY B 1 189 ? -5.605 -6.434 -22.766 1 98.69 189 GLY B N 1
ATOM 4879 C CA . GLY B 1 189 ? -6.902 -5.961 -22.312 1 98.69 189 GLY B CA 1
ATOM 4880 C C . GLY B 1 189 ? -6.93 -4.473 -22.016 1 98.69 189 GLY B C 1
ATOM 4881 O O . GLY B 1 189 ? -6.07 -3.727 -22.484 1 98.69 189 GLY B O 1
ATOM 4882 N N . ASN B 1 190 ? -7.93 -3.977 -21.281 1 98.88 190 ASN B N 1
ATOM 4883 C CA . ASN B 1 190 ? -8.062 -2.555 -20.984 1 98.88 190 ASN B CA 1
ATOM 4884 C C . ASN B 1 190 ? -6.98 -2.082 -20.016 1 98.88 190 ASN B C 1
ATOM 4886 O O . ASN B 1 190 ? -6.465 -0.972 -20.156 1 98.88 190 ASN B O 1
ATOM 4890 N N . MET B 1 191 ? -6.711 -2.918 -19.031 1 98.88 191 MET B N 1
ATOM 4891 C CA . MET B 1 191 ? -5.664 -2.682 -18.047 1 98.88 191 MET B CA 1
ATOM 4892 C C . MET B 1 191 ? -5.043 -3.998 -17.594 1 98.88 191 MET B C 1
ATOM 4894 O O . MET B 1 191 ? -5.602 -5.07 -17.828 1 98.88 191 MET B O 1
ATOM 4898 N N . GLY B 1 192 ? -3.91 -3.889 -16.938 1 98.81 192 GLY B N 1
ATOM 4899 C CA . GLY B 1 192 ? -3.305 -5.062 -16.328 1 98.81 192 GLY B CA 1
ATOM 4900 C C . GLY B 1 192 ? -2.445 -4.738 -15.125 1 98.81 192 GLY B C 1
ATOM 4901 O O . GLY B 1 192 ? -1.837 -3.666 -15.062 1 98.81 192 GLY B O 1
ATOM 4902 N N . GLY B 1 193 ? -2.418 -5.625 -14.172 1 98.88 193 GLY B N 1
ATOM 4903 C CA . GLY B 1 193 ? -1.64 -5.465 -12.953 1 98.88 193 GLY B CA 1
ATOM 4904 C C . GLY B 1 193 ? -0.511 -6.469 -12.828 1 98.88 193 GLY B C 1
ATOM 4905 O O . GLY B 1 193 ? -0.671 -7.637 -13.195 1 98.88 193 GLY B O 1
ATOM 4906 N N . PHE B 1 194 ? 0.634 -6.055 -12.375 1 98.94 194 PHE B N 1
ATOM 4907 C CA . PHE B 1 194 ? 1.784 -6.895 -12.055 1 98.94 194 PHE B CA 1
ATOM 4908 C C . PHE B 1 194 ? 2.141 -6.785 -10.578 1 98.94 194 PHE B C 1
ATOM 4910 O O . PHE B 1 194 ? 1.812 -5.789 -9.93 1 98.94 194 PHE B O 1
ATOM 4917 N N . SER B 1 195 ? 2.781 -7.809 -10.062 1 98.88 195 SER B N 1
ATOM 4918 C CA . SER B 1 195 ? 3.285 -7.844 -8.695 1 98.88 195 SER B CA 1
ATOM 4919 C C . SER B 1 195 ? 4.805 -7.973 -8.672 1 98.88 195 SER B C 1
ATOM 4921 O O . SER B 1 195 ? 5.387 -8.672 -9.5 1 98.88 195 SER B O 1
ATOM 4923 N N . PHE B 1 196 ? 5.383 -7.285 -7.746 1 98.81 196 PHE B N 1
ATOM 4924 C CA . PHE B 1 196 ? 6.82 -7.379 -7.535 1 98.81 196 PHE B CA 1
ATOM 4925 C C . PHE B 1 196 ? 7.133 -7.953 -6.156 1 98.81 196 PHE B C 1
ATOM 4927 O O . PHE B 1 196 ? 8.133 -7.59 -5.539 1 98.81 196 PHE B O 1
ATOM 4934 N N . GLN B 1 197 ? 6.211 -8.766 -5.637 1 98.31 197 GLN B N 1
ATOM 4935 C CA . GLN B 1 197 ? 6.438 -9.5 -4.391 1 98.31 197 GLN B CA 1
ATOM 4936 C C . GLN B 1 197 ? 7.668 -10.398 -4.496 1 98.31 197 GLN B C 1
ATOM 4938 O O . GLN B 1 197 ? 8.078 -10.773 -5.598 1 98.31 197 GLN B O 1
ATOM 4943 N N . GLU B 1 198 ? 8.25 -10.766 -3.498 1 97.88 198 GLU B N 1
ATOM 4944 C CA . GLU B 1 198 ? 9.562 -11.391 -3.369 1 97.88 198 GLU B CA 1
ATOM 4945 C C . GLU B 1 198 ? 9.703 -12.594 -4.301 1 97.88 198 GLU B C 1
ATOM 4947 O O . GLU B 1 198 ? 10.766 -12.812 -4.879 1 97.88 198 GLU B O 1
ATOM 4952 N N . SER B 1 199 ? 8.672 -13.367 -4.465 1 96.81 199 SER B N 1
ATOM 4953 C CA . SER B 1 199 ? 8.758 -14.617 -5.215 1 96.81 199 SER B CA 1
ATOM 4954 C C . SER B 1 199 ? 8.648 -14.367 -6.715 1 96.81 199 SER B C 1
ATOM 4956 O O . SER B 1 199 ? 8.93 -15.266 -7.52 1 96.81 199 SER B O 1
ATOM 4958 N N . LYS B 1 200 ? 8.266 -13.203 -7.152 1 98.44 200 LYS B N 1
ATOM 4959 C CA . LYS B 1 200 ? 8 -12.93 -8.562 1 98.44 200 LYS B CA 1
ATOM 4960 C C . LYS B 1 200 ? 9.305 -12.781 -9.352 1 98.44 200 LYS B C 1
ATOM 4962 O O . LYS B 1 200 ? 10.375 -12.625 -8.758 1 98.44 200 LYS B O 1
ATOM 4967 N N . SER B 1 201 ? 9.195 -12.844 -10.641 1 97.94 201 SER B N 1
ATOM 4968 C CA . SER B 1 201 ? 10.336 -12.844 -11.539 1 97.94 201 SER B CA 1
ATOM 4969 C C . SER B 1 201 ? 11.117 -11.539 -11.445 1 97.94 201 SER B C 1
ATOM 4971 O O . SER B 1 201 ? 12.336 -11.523 -11.625 1 97.94 201 SER B O 1
ATOM 4973 N N . LEU B 1 202 ? 10.422 -10.477 -11.297 1 98.56 202 LEU B N 1
ATOM 4974 C CA . LEU B 1 202 ? 10.953 -9.172 -10.922 1 98.56 202 LEU B CA 1
ATOM 4975 C C . LEU B 1 202 ? 10.406 -8.734 -9.57 1 98.56 202 LEU B C 1
ATOM 4977 O O . LEU B 1 202 ? 9.188 -8.719 -9.359 1 98.56 202 LEU B O 1
ATOM 4981 N N . THR B 1 203 ? 11.391 -8.398 -8.648 1 98.38 203 THR B N 1
ATOM 4982 C CA . THR B 1 203 ? 10.875 -8.219 -7.301 1 98.38 203 THR B CA 1
ATOM 4983 C C . THR B 1 203 ? 11.633 -7.102 -6.582 1 98.38 203 THR B C 1
ATOM 4985 O O . THR B 1 203 ? 12.766 -6.789 -6.93 1 98.38 203 THR B O 1
ATOM 4988 N N . ALA B 1 204 ? 10.961 -6.484 -5.645 1 98.31 204 ALA B N 1
ATOM 4989 C CA . ALA B 1 204 ? 11.516 -5.543 -4.672 1 98.31 204 ALA B CA 1
ATOM 4990 C C . ALA B 1 204 ? 10.977 -5.828 -3.27 1 98.31 204 ALA B C 1
ATOM 4992 O O . ALA B 1 204 ? 10.906 -4.926 -2.434 1 98.31 204 ALA B O 1
ATOM 4993 N N . GLY B 1 205 ? 10.617 -7.094 -3.025 1 97.88 205 GLY B N 1
ATOM 4994 C CA . GLY B 1 205 ? 10.016 -7.469 -1.756 1 97.88 205 GLY B CA 1
ATOM 4995 C C . GLY B 1 205 ? 8.516 -7.246 -1.718 1 97.88 205 GLY B C 1
ATOM 4996 O O . GLY B 1 205 ? 7.762 -8.117 -1.268 1 97.88 205 GLY B O 1
ATOM 4997 N N . GLU B 1 206 ? 8.039 -6.133 -2.066 1 98.06 206 GLU B N 1
ATOM 4998 C CA . GLU B 1 206 ? 6.688 -5.684 -2.385 1 98.06 206 GLU B CA 1
ATOM 4999 C C . GLU B 1 206 ? 6.691 -4.727 -3.572 1 98.06 206 GLU B C 1
ATOM 5001 O O . GLU B 1 206 ? 7.75 -4.254 -3.992 1 98.06 206 GLU B O 1
ATOM 5006 N N . GLY B 1 207 ? 5.531 -4.438 -4.113 1 98.62 207 GLY B N 1
ATOM 5007 C CA . GLY B 1 207 ? 5.414 -3.547 -5.258 1 98.62 207 GLY B CA 1
ATOM 5008 C C . GLY B 1 207 ? 4.465 -4.07 -6.32 1 98.62 207 GLY B C 1
ATOM 5009 O O . GLY B 1 207 ? 4.164 -5.266 -6.355 1 98.62 207 GLY B O 1
ATOM 5010 N N . GLY B 1 208 ? 4.008 -3.223 -7.125 1 98.88 208 GLY B N 1
ATOM 5011 C CA . GLY B 1 208 ? 3.168 -3.543 -8.266 1 98.88 208 GLY B CA 1
ATOM 5012 C C . GLY B 1 208 ? 3.135 -2.441 -9.312 1 98.88 208 GLY B C 1
ATOM 5013 O O . GLY B 1 208 ? 3.795 -1.411 -9.156 1 98.88 208 GLY B O 1
ATOM 5014 N N . ILE B 1 209 ? 2.465 -2.684 -10.336 1 98.94 209 ILE B N 1
ATOM 5015 C CA . ILE B 1 209 ? 2.285 -1.678 -11.375 1 98.94 209 ILE B CA 1
ATOM 5016 C C . ILE B 1 209 ? 1.022 -1.983 -12.18 1 98.94 209 ILE B C 1
ATOM 5018 O O . ILE B 1 209 ? 0.655 -3.148 -12.344 1 98.94 209 ILE B O 1
ATOM 5022 N N . VAL B 1 210 ? 0.332 -0.978 -12.594 1 98.94 210 VAL B N 1
ATOM 5023 C CA . VAL B 1 210 ? -0.793 -1.09 -13.516 1 98.94 210 VAL B CA 1
ATOM 5024 C C . VAL B 1 210 ? -0.384 -0.576 -14.898 1 98.94 210 VAL B C 1
ATOM 5026 O O . VAL B 1 210 ? 0.218 0.494 -15.016 1 98.94 210 VAL B O 1
ATOM 5029 N N . LEU B 1 211 ? -0.692 -1.3 -15.906 1 98.94 211 LEU B N 1
ATOM 5030 C CA . LEU B 1 211 ? -0.424 -0.892 -17.281 1 98.94 211 LEU B CA 1
ATOM 5031 C C . LEU B 1 211 ? -1.725 -0.633 -18.031 1 98.94 211 LEU B C 1
ATOM 5033 O O . LEU B 1 211 ? -2.748 -1.26 -17.75 1 98.94 211 LEU B O 1
ATOM 5037 N N . THR B 1 212 ? -1.715 0.25 -18.984 1 98.94 212 THR B N 1
ATOM 5038 C CA . THR B 1 212 ? -2.828 0.479 -19.906 1 98.94 212 THR B CA 1
ATOM 5039 C C . THR B 1 212 ? -2.359 1.214 -21.156 1 98.94 212 THR B C 1
ATOM 5041 O O . THR B 1 212 ? -1.317 1.874 -21.141 1 98.94 212 THR B O 1
ATOM 5044 N N . ASN B 1 213 ? -3.094 1.04 -22.219 1 98.81 213 ASN B N 1
ATOM 5045 C CA . ASN B 1 213 ? -2.854 1.773 -23.453 1 98.81 213 ASN B CA 1
ATOM 5046 C C . ASN B 1 213 ? -3.896 2.867 -23.656 1 98.81 213 ASN B C 1
ATOM 5048 O O . ASN B 1 213 ? -3.861 3.576 -24.672 1 98.81 213 ASN B O 1
ATOM 5052 N N . ASP B 1 214 ? -4.824 3 -22.734 1 98.75 214 ASP B N 1
ATOM 5053 C CA . ASP B 1 214 ? -5.91 3.969 -22.828 1 98.75 214 ASP B CA 1
ATOM 5054 C C . ASP B 1 214 ? -5.566 5.258 -22.094 1 98.75 214 ASP B C 1
ATOM 5056 O O . ASP B 1 214 ? -5.34 5.234 -20.875 1 98.75 214 ASP B O 1
ATOM 5060 N N . ASP B 1 215 ? -5.598 6.41 -22.797 1 98.56 215 ASP B N 1
ATOM 5061 C CA . ASP B 1 215 ? -5.203 7.695 -22.219 1 98.56 215 ASP B CA 1
ATOM 5062 C C . ASP B 1 215 ? -6.137 8.102 -21.078 1 98.56 215 ASP B C 1
ATOM 5064 O O . ASP B 1 215 ? -5.68 8.602 -20.047 1 98.56 215 ASP B O 1
ATOM 5068 N N . LYS B 1 216 ? -7.363 7.887 -21.266 1 98.19 216 LYS B N 1
ATOM 5069 C CA . LYS B 1 216 ? -8.344 8.289 -20.25 1 98.19 216 LYS B CA 1
ATOM 5070 C C . LYS B 1 216 ? -8.219 7.445 -19 1 98.19 216 LYS B C 1
ATOM 5072 O O . LYS B 1 216 ? -8.32 7.961 -17.875 1 98.19 216 LYS B O 1
ATOM 5077 N N . LEU B 1 217 ? -8.031 6.113 -19.188 1 98.69 217 LEU B N 1
ATOM 5078 C CA . LEU B 1 217 ? -7.848 5.238 -18.047 1 98.69 217 LEU B CA 1
ATOM 5079 C C . LEU B 1 217 ? -6.562 5.586 -17.297 1 98.69 217 LEU B C 1
ATOM 5081 O O . LEU B 1 217 ? -6.531 5.566 -16.062 1 98.69 217 LEU B O 1
ATOM 5085 N N . ALA B 1 218 ? -5.527 5.926 -18.062 1 98.62 218 ALA B N 1
ATOM 5086 C CA . ALA B 1 218 ? -4.266 6.316 -17.438 1 98.62 218 ALA B CA 1
ATOM 5087 C C . ALA B 1 218 ? -4.441 7.574 -16.578 1 98.62 218 ALA B C 1
ATOM 5089 O O . ALA B 1 218 ? -3.943 7.641 -15.461 1 98.62 218 ALA B O 1
ATOM 5090 N N . GLU B 1 219 ? -5.102 8.555 -17.094 1 97.62 219 GLU B N 1
ATOM 5091 C CA . GLU B 1 219 ? -5.34 9.797 -16.375 1 97.62 219 GLU B CA 1
ATOM 5092 C C . GLU B 1 219 ? -6.121 9.555 -15.094 1 97.62 219 GLU B C 1
ATOM 5094 O O . GLU B 1 219 ? -5.766 10.078 -14.031 1 97.62 219 GLU B O 1
ATOM 5099 N N . ARG B 1 220 ? -7.137 8.797 -15.227 1 97.5 220 ARG B N 1
ATOM 5100 C CA . ARG B 1 220 ? -7.965 8.492 -14.062 1 97.5 220 ARG B CA 1
ATOM 5101 C C . ARG B 1 220 ? -7.184 7.688 -13.031 1 97.5 220 ARG B C 1
ATOM 5103 O O . ARG B 1 220 ? -7.281 7.945 -11.828 1 97.5 220 ARG B O 1
ATOM 5110 N N . ALA B 1 221 ? -6.41 6.707 -13.516 1 98.38 221 ALA B N 1
ATOM 5111 C CA . ALA B 1 221 ? -5.605 5.891 -12.609 1 98.38 221 ALA B CA 1
ATOM 5112 C C . ALA B 1 221 ? -4.605 6.746 -11.844 1 98.38 221 ALA B C 1
ATOM 5114 O O . ALA B 1 221 ? -4.395 6.539 -10.641 1 98.38 221 ALA B O 1
ATOM 5115 N N . LYS B 1 222 ? -3.988 7.68 -12.531 1 97.19 222 LYS B N 1
ATOM 5116 C CA . LYS B 1 222 ? -3.023 8.562 -11.883 1 97.19 222 LYS B CA 1
ATOM 5117 C C . LYS B 1 222 ? -3.695 9.422 -10.812 1 97.19 222 LYS B C 1
ATOM 5119 O O . LYS B 1 222 ? -3.123 9.648 -9.742 1 97.19 222 LYS B O 1
ATOM 5124 N N . LEU B 1 223 ? -4.887 9.836 -11.086 1 96.88 223 LEU B N 1
ATOM 5125 C CA . LEU B 1 223 ? -5.664 10.625 -10.141 1 96.88 223 LEU B CA 1
ATOM 5126 C C . LEU B 1 223 ? -5.98 9.82 -8.891 1 96.88 223 LEU B C 1
ATOM 5128 O O . LEU B 1 223 ? -5.742 10.273 -7.77 1 96.88 223 LEU B O 1
ATOM 5132 N N . ILE B 1 224 ? -6.449 8.578 -9.039 1 97.75 224 ILE B N 1
ATOM 5133 C CA . ILE B 1 224 ? -6.828 7.699 -7.938 1 97.75 224 ILE B CA 1
ATOM 5134 C C . ILE B 1 224 ? -5.582 7.277 -7.164 1 97.75 224 ILE B C 1
ATOM 5136 O O . ILE B 1 224 ? -5.586 7.258 -5.93 1 97.75 224 ILE B O 1
ATOM 5140 N N . HIS B 1 225 ? -4.504 7.055 -7.836 1 97.62 225 HIS B N 1
ATOM 5141 C CA . HIS B 1 225 ? -3.229 6.566 -7.332 1 97.62 225 HIS B CA 1
ATOM 5142 C C . HIS B 1 225 ? -2.639 7.52 -6.301 1 97.62 225 HIS B C 1
ATOM 5144 O O . HIS B 1 225 ? -1.997 7.082 -5.34 1 97.62 225 HIS B O 1
ATOM 5150 N N . ASN B 1 226 ? -2.893 8.773 -6.484 1 96.62 226 ASN B N 1
ATOM 5151 C CA . ASN B 1 226 ? -2.182 9.812 -5.75 1 96.62 226 ASN B CA 1
ATOM 5152 C C . ASN B 1 226 ? -3.143 10.695 -4.953 1 96.62 226 ASN B C 1
ATOM 5154 O O . ASN B 1 226 ? -3.029 11.922 -4.977 1 96.62 226 ASN B O 1
ATOM 5158 N N . ILE B 1 227 ? -4.098 10.086 -4.387 1 95.88 227 ILE B N 1
ATOM 5159 C CA . ILE B 1 227 ? -5.012 10.688 -3.42 1 95.88 227 ILE B CA 1
ATOM 5160 C C . ILE B 1 227 ? -5.715 11.883 -4.051 1 95.88 227 ILE B C 1
ATOM 5162 O O . ILE B 1 227 ? -5.809 12.953 -3.436 1 95.88 227 ILE B O 1
ATOM 5166 N N . GLY B 1 228 ? -6.027 11.812 -5.285 1 96.06 228 GLY B N 1
ATOM 5167 C CA . GLY B 1 228 ? -6.855 12.797 -5.961 1 96.06 228 GLY B CA 1
ATOM 5168 C C . GLY B 1 228 ? -6.07 13.984 -6.473 1 96.06 228 GLY B C 1
ATOM 5169 O O . GLY B 1 228 ? -6.652 15.008 -6.836 1 96.06 228 GLY B O 1
ATOM 5170 N N . ARG B 1 229 ? -4.738 13.914 -6.465 1 94.69 229 ARG B N 1
ATOM 5171 C CA . ARG B 1 229 ? -3.885 14.984 -6.969 1 94.69 229 ARG B CA 1
ATOM 5172 C C . ARG B 1 229 ? -3.736 14.906 -8.484 1 94.69 229 ARG B C 1
ATOM 5174 O O . ARG B 1 229 ? -3.686 13.812 -9.047 1 94.69 229 ARG B O 1
ATOM 5181 N N . VAL B 1 230 ? -3.654 15.977 -9.078 1 89.81 230 VAL B N 1
ATOM 5182 C CA . VAL B 1 230 ? -3.439 16.078 -10.516 1 89.81 230 VAL B CA 1
ATOM 5183 C C . VAL B 1 230 ? -2.059 16.656 -10.797 1 89.81 230 VAL B C 1
ATOM 5185 O O . VAL B 1 230 ? -1.7 17.703 -10.258 1 89.81 230 VAL B O 1
ATOM 5188 N N . PRO B 1 231 ? -1.312 15.961 -11.625 1 82.69 231 PRO B N 1
ATOM 5189 C CA . PRO B 1 231 ? -0.01 16.531 -11.984 1 82.69 231 PRO B CA 1
ATOM 5190 C C . PRO B 1 231 ? -0.112 17.953 -12.508 1 82.69 231 PRO B C 1
ATOM 5192 O O . PRO B 1 231 ? -1.029 18.266 -13.273 1 82.69 231 PRO B O 1
ATOM 5195 N N . GLY B 1 232 ? 0.832 18.781 -12.062 1 82.75 232 GLY B N 1
ATOM 5196 C CA . GLY B 1 232 ? 0.85 20.172 -12.523 1 82.75 232 GLY B CA 1
ATOM 5197 C C . GLY B 1 232 ? 0.004 21.094 -11.672 1 82.75 232 GLY B C 1
ATOM 5198 O O . GLY B 1 232 ? 0.111 22.312 -11.781 1 82.75 232 GLY B O 1
ATOM 5199 N N . GLN B 1 233 ? -0.827 20.516 -10.828 1 86.12 233 GLN B N 1
ATOM 5200 C CA . GLN B 1 233 ? -1.626 21.297 -9.898 1 86.12 233 GLN B CA 1
ATOM 5201 C C . GLN B 1 233 ? -0.955 21.375 -8.523 1 86.12 233 GLN B C 1
ATOM 5203 O O . GLN B 1 233 ? -0.081 20.562 -8.211 1 86.12 233 GLN B O 1
ATOM 5208 N N . PRO B 1 234 ? -1.412 22.422 -7.828 1 85.75 234 PRO B N 1
ATOM 5209 C CA . PRO B 1 234 ? -0.856 22.484 -6.477 1 85.75 234 PRO B CA 1
ATOM 5210 C C . PRO B 1 234 ? -1.062 21.188 -5.691 1 85.75 234 PRO B C 1
ATOM 5212 O O . PRO B 1 234 ? -2.109 20.547 -5.816 1 85.75 234 PRO B O 1
ATOM 5215 N N . GLY B 1 235 ? -0.128 20.859 -4.914 1 85.25 235 GLY B N 1
ATOM 5216 C CA . GLY B 1 235 ? -0.019 19.562 -4.281 1 85.25 235 GLY B CA 1
ATOM 5217 C C . GLY B 1 235 ? -1.118 19.297 -3.27 1 85.25 235 GLY B C 1
ATOM 5218 O O . GLY B 1 235 ? -1.393 18.141 -2.932 1 85.25 235 GLY B O 1
ATOM 5219 N N . TYR B 1 236 ? -1.77 20.281 -2.793 1 91.44 236 TYR B N 1
ATOM 5220 C CA . TYR B 1 236 ? -2.746 20.047 -1.736 1 91.44 236 TYR B CA 1
ATOM 5221 C C . TYR B 1 236 ? -4.164 20.281 -2.242 1 91.44 236 TYR B C 1
ATOM 5223 O O . TYR B 1 236 ? -5.102 20.406 -1.45 1 91.44 236 TYR B O 1
ATOM 5231 N N . ILE B 1 237 ? -4.293 20.375 -3.566 1 94.06 237 ILE B N 1
ATOM 5232 C CA . ILE B 1 237 ? -5.621 20.281 -4.16 1 94.06 237 ILE B CA 1
ATOM 5233 C C . ILE B 1 237 ? -5.922 18.812 -4.5 1 94.06 237 ILE B C 1
ATOM 5235 O O . ILE B 1 237 ? -5.141 18.156 -5.191 1 94.06 237 ILE B O 1
ATOM 5239 N N . HIS B 1 238 ? -7.016 18.359 -4.02 1 96.44 238 HIS B N 1
ATOM 5240 C CA . HIS B 1 238 ? -7.457 16.984 -4.242 1 96.44 238 HIS B CA 1
ATOM 5241 C C . HIS B 1 238 ? -8.82 16.953 -4.934 1 96.44 238 HIS B C 1
ATOM 5243 O O . HIS B 1 238 ? -9.789 17.531 -4.438 1 96.44 238 HIS B O 1
ATOM 5249 N N . TYR B 1 239 ? -8.945 16.219 -5.977 1 95.69 239 TYR B N 1
ATOM 5250 C CA . TYR B 1 239 ? -10.117 16.344 -6.828 1 95.69 239 TYR B CA 1
ATOM 5251 C C . TYR B 1 239 ? -11.094 15.195 -6.578 1 95.69 239 TYR B C 1
ATOM 5253 O O . TYR B 1 239 ? -12.273 15.289 -6.926 1 95.69 239 TYR B O 1
ATOM 5261 N N . ILE B 1 240 ? -10.578 14.117 -6.016 1 96.31 240 ILE B N 1
ATOM 5262 C CA . ILE B 1 240 ? -11.445 13 -5.648 1 96.31 240 ILE B CA 1
ATOM 5263 C C . ILE B 1 240 ? -10.984 12.414 -4.312 1 96.31 240 ILE B C 1
ATOM 5265 O O . ILE B 1 240 ? -9.859 12.648 -3.879 1 96.31 240 ILE B O 1
ATOM 5269 N N . LEU B 1 241 ? -11.875 11.727 -3.686 1 96.88 241 LEU B N 1
ATOM 5270 C CA . LEU B 1 241 ? -11.516 10.938 -2.51 1 96.88 241 LEU B CA 1
ATOM 5271 C C . LEU B 1 241 ? -10.914 9.602 -2.914 1 96.88 241 LEU B C 1
ATOM 5273 O O . LEU B 1 241 ? -11.516 8.844 -3.68 1 96.88 241 LEU B O 1
ATOM 5277 N N . SER B 1 242 ? -9.75 9.375 -2.496 1 96.62 242 SER B N 1
ATOM 5278 C CA . SER B 1 242 ? -9.07 8.125 -2.793 1 96.62 242 SER B CA 1
ATOM 5279 C C . SER B 1 242 ? -7.961 7.844 -1.782 1 96.62 242 SER B C 1
ATOM 5281 O O . SER B 1 242 ? -7.871 8.516 -0.751 1 96.62 242 SER B O 1
ATOM 5283 N N . SER B 1 243 ? -7.223 6.809 -1.988 1 97.81 243 SER B N 1
ATOM 5284 C CA . SER B 1 243 ? -6.152 6.367 -1.102 1 97.81 243 SER B CA 1
ATOM 5285 C C . SER B 1 243 ? -4.785 6.762 -1.649 1 97.81 243 SER B C 1
ATOM 5287 O O . SER B 1 243 ? -4.691 7.52 -2.617 1 97.81 243 SER B O 1
ATOM 5289 N N . ASN B 1 244 ? -3.746 6.414 -0.944 1 98.06 244 ASN B N 1
ATOM 5290 C CA . ASN B 1 244 ? -2.355 6.484 -1.376 1 98.06 244 ASN B CA 1
ATOM 5291 C C . ASN B 1 244 ? -1.839 5.125 -1.838 1 98.06 244 ASN B C 1
ATOM 5293 O O . ASN B 1 244 ? -1.693 4.207 -1.031 1 98.06 244 ASN B O 1
ATOM 5297 N N . TYR B 1 245 ? -1.54 5.008 -3.137 1 98.31 245 TYR B N 1
ATOM 5298 C CA . TYR B 1 245 ? -1.133 3.719 -3.688 1 98.31 245 TYR B CA 1
ATOM 5299 C C . TYR B 1 245 ? 0.341 3.732 -4.074 1 98.31 245 TYR B C 1
ATOM 5301 O O . TYR B 1 245 ? 0.829 2.801 -4.719 1 98.31 245 TYR B O 1
ATOM 5309 N N . ARG B 1 246 ? 1.115 4.641 -3.662 1 97.75 246 ARG B N 1
ATOM 5310 C CA . ARG B 1 246 ? 2.42 4.969 -4.23 1 97.75 246 ARG B CA 1
ATOM 5311 C C . ARG B 1 246 ? 3.469 3.943 -3.818 1 97.75 246 ARG B C 1
ATOM 5313 O O . ARG B 1 246 ? 3.461 3.459 -2.684 1 97.75 246 ARG B O 1
ATOM 5320 N N . LEU B 1 247 ? 4.32 3.652 -4.699 1 98.12 247 LEU B N 1
ATOM 5321 C CA . LEU B 1 247 ? 5.543 2.891 -4.473 1 98.12 247 LEU B CA 1
ATOM 5322 C C . LEU B 1 247 ? 6.664 3.797 -3.969 1 98.12 247 LEU B C 1
ATOM 5324 O O . LEU B 1 247 ? 6.785 4.941 -4.41 1 98.12 247 LEU B O 1
ATOM 5328 N N . SER B 1 248 ? 7.52 3.328 -3.076 1 97.44 248 SER B N 1
ATOM 5329 C CA . SER B 1 248 ? 8.648 4.129 -2.611 1 97.44 248 SER B CA 1
ATOM 5330 C C . SER B 1 248 ? 9.727 4.23 -3.682 1 97.44 248 SER B C 1
ATOM 5332 O O . SER B 1 248 ? 9.867 3.338 -4.52 1 97.44 248 SER B O 1
ATOM 5334 N N . GLU B 1 249 ? 10.547 5.258 -3.604 1 98.31 249 GLU B N 1
ATOM 5335 C CA . GLU B 1 249 ? 11.641 5.461 -4.551 1 98.31 249 GLU B CA 1
ATOM 5336 C C . GLU B 1 249 ? 12.734 4.41 -4.371 1 98.31 249 GLU B C 1
ATOM 5338 O O . GLU B 1 249 ? 13.406 4.035 -5.332 1 98.31 249 GLU B O 1
ATOM 5343 N N . ILE B 1 250 ? 12.875 3.967 -3.188 1 98 250 ILE B N 1
ATOM 5344 C CA . ILE B 1 250 ? 13.891 2.957 -2.914 1 98 250 ILE B CA 1
ATOM 5345 C C . ILE B 1 250 ? 13.547 1.664 -3.65 1 98 250 ILE B C 1
ATOM 5347 O O . ILE B 1 250 ? 14.406 1.073 -4.312 1 98 250 ILE B O 1
ATOM 5351 N N . GLN B 1 251 ? 12.352 1.257 -3.568 1 98.5 251 GLN B N 1
ATOM 5352 C CA . GLN B 1 251 ? 11.898 0.067 -4.285 1 98.5 251 GLN B CA 1
ATOM 5353 C C . GLN B 1 251 ? 11.945 0.282 -5.793 1 98.5 251 GLN B C 1
ATOM 5355 O O . GLN B 1 251 ? 12.336 -0.616 -6.543 1 98.5 251 GLN B O 1
ATOM 5360 N N . ALA B 1 252 ? 11.555 1.487 -6.203 1 98.81 252 ALA B N 1
ATOM 5361 C CA . ALA B 1 252 ? 11.555 1.799 -7.633 1 98.81 252 ALA B CA 1
ATOM 5362 C C . ALA B 1 252 ? 12.969 1.71 -8.211 1 98.81 252 ALA B C 1
ATOM 5364 O O . ALA B 1 252 ? 13.156 1.215 -9.32 1 98.81 252 ALA B O 1
ATOM 5365 N N . ALA B 1 253 ? 13.938 2.199 -7.465 1 98.75 253 ALA B N 1
ATOM 5366 C CA . ALA B 1 253 ? 15.328 2.152 -7.906 1 98.75 253 ALA B CA 1
ATOM 5367 C C . ALA B 1 253 ? 15.797 0.711 -8.086 1 98.75 253 ALA B C 1
ATOM 5369 O O . ALA B 1 253 ? 16.469 0.39 -9.07 1 98.75 253 ALA B O 1
ATOM 5370 N N . LEU B 1 254 ? 15.445 -0.138 -7.145 1 98.81 254 LEU B N 1
ATOM 5371 C CA . LEU B 1 254 ? 15.805 -1.55 -7.219 1 98.81 254 LEU B CA 1
ATOM 5372 C C . LEU B 1 254 ? 15.156 -2.213 -8.43 1 98.81 254 LEU B C 1
ATOM 5374 O O . LEU B 1 254 ? 15.82 -2.936 -9.172 1 98.81 254 LEU B O 1
ATOM 5378 N N . LEU B 1 255 ? 13.898 -1.945 -8.656 1 98.94 255 LEU B N 1
ATOM 5379 C CA . LEU B 1 255 ? 13.148 -2.521 -9.766 1 98.94 255 LEU B CA 1
ATOM 5380 C C . LEU B 1 255 ? 13.719 -2.059 -11.102 1 98.94 255 LEU B C 1
ATOM 5382 O O . LEU B 1 255 ? 13.844 -2.854 -12.039 1 98.94 255 LEU B O 1
ATOM 5386 N N . LEU B 1 256 ? 14.016 -0.752 -11.133 1 98.81 256 LEU B N 1
ATOM 5387 C CA . LEU B 1 256 ? 14.562 -0.19 -12.359 1 98.81 256 LEU B CA 1
ATOM 5388 C C . LEU B 1 256 ? 15.891 -0.86 -12.727 1 98.81 256 LEU B C 1
ATOM 5390 O O . LEU B 1 256 ? 16.109 -1.212 -13.883 1 98.81 256 LEU B O 1
ATOM 5394 N N . SER B 1 257 ? 16.734 -1.046 -11.742 1 98.75 257 SER B N 1
ATOM 5395 C CA . SER B 1 257 ? 18.016 -1.7 -11.969 1 98.75 257 SER B CA 1
ATOM 5396 C C . SER B 1 257 ? 17.828 -3.154 -12.391 1 98.75 257 SER B C 1
ATOM 5398 O O . SER B 1 257 ? 18.438 -3.605 -13.359 1 98.75 257 SER B O 1
ATOM 5400 N N . ARG B 1 258 ? 16.922 -3.861 -11.766 1 98.06 258 ARG B N 1
ATOM 5401 C CA . ARG B 1 258 ? 16.703 -5.281 -12.008 1 98.06 258 ARG B CA 1
ATOM 5402 C C . ARG B 1 258 ? 16.016 -5.508 -13.352 1 98.06 258 ARG B C 1
ATOM 5404 O O . ARG B 1 258 ? 16.188 -6.559 -13.969 1 98.06 258 ARG B O 1
ATOM 5411 N N . LEU B 1 259 ? 15.242 -4.551 -13.75 1 98.69 259 LEU B N 1
ATOM 5412 C CA . LEU B 1 259 ? 14.516 -4.668 -15.008 1 98.69 259 LEU B CA 1
ATOM 5413 C C . LEU B 1 259 ? 15.469 -4.906 -16.172 1 98.69 259 LEU B C 1
ATOM 5415 O O . LEU B 1 259 ? 15.125 -5.59 -17.141 1 98.69 259 LEU B O 1
ATOM 5419 N N . ASN B 1 260 ? 16.703 -4.441 -16.047 1 97.06 260 ASN B N 1
ATOM 5420 C CA . ASN B 1 260 ? 17.703 -4.578 -17.109 1 97.06 260 ASN B CA 1
ATOM 5421 C C . ASN B 1 260 ? 18.062 -6.039 -17.359 1 97.06 260 ASN B C 1
ATOM 5423 O O . ASN B 1 260 ? 18.516 -6.395 -18.438 1 97.06 260 ASN B O 1
ATOM 5427 N N . LYS B 1 261 ? 17.734 -6.875 -16.453 1 96.81 261 LYS B N 1
ATOM 5428 C CA . LYS B 1 261 ? 18.141 -8.273 -16.547 1 96.81 261 LYS B CA 1
ATOM 5429 C C . LYS B 1 261 ? 16.969 -9.172 -16.922 1 96.81 261 LYS B C 1
ATOM 5431 O O . LYS B 1 261 ? 17.156 -10.312 -17.344 1 96.81 261 LYS B O 1
ATOM 5436 N N . LEU B 1 262 ? 15.797 -8.68 -16.812 1 98.06 262 LEU B N 1
ATOM 5437 C CA . LEU B 1 262 ? 14.578 -9.477 -16.953 1 98.06 262 LEU B CA 1
ATOM 5438 C C . LEU B 1 262 ? 14.477 -10.07 -18.359 1 98.06 262 LEU B C 1
ATOM 5440 O O . LEU B 1 262 ? 14.148 -11.25 -18.516 1 98.06 262 LEU B O 1
ATOM 5444 N N . PRO B 1 263 ? 14.805 -9.32 -19.438 1 98.31 263 PRO B N 1
ATOM 5445 C CA . PRO B 1 263 ? 14.648 -9.891 -20.781 1 98.31 263 PRO B CA 1
ATOM 5446 C C . PRO B 1 263 ? 15.492 -11.148 -20.984 1 98.31 263 PRO B C 1
ATOM 5448 O O . PRO B 1 263 ? 15 -12.141 -21.531 1 98.31 263 PRO B O 1
ATOM 5451 N N . ARG B 1 264 ? 16.703 -11.102 -20.531 1 98.06 264 ARG B N 1
ATOM 5452 C CA . ARG B 1 264 ? 17.562 -12.266 -20.672 1 98.06 264 ARG B CA 1
ATOM 5453 C C . ARG B 1 264 ? 17.047 -13.438 -19.844 1 98.06 264 ARG B C 1
ATOM 5455 O O . ARG B 1 264 ? 17.062 -14.586 -20.297 1 98.06 264 ARG B O 1
ATOM 5462 N N . GLU B 1 265 ? 16.609 -13.203 -18.656 1 98.06 265 GLU B N 1
ATOM 5463 C CA . GLU B 1 265 ? 16.078 -14.25 -17.797 1 98.06 265 GLU B CA 1
ATOM 5464 C C . GLU B 1 265 ? 14.828 -14.883 -18.406 1 98.06 265 GLU B C 1
ATOM 5466 O O . GLU B 1 265 ? 14.641 -16.094 -18.328 1 98.06 265 GLU B O 1
ATOM 5471 N N . VAL B 1 266 ? 13.992 -14.062 -19.031 1 98.69 266 VAL B N 1
ATOM 5472 C CA . VAL B 1 266 ? 12.773 -14.555 -19.672 1 98.69 266 VAL B CA 1
ATOM 5473 C C . VAL B 1 266 ? 13.133 -15.469 -20.844 1 98.69 266 VAL B C 1
ATOM 5475 O O . VAL B 1 266 ? 12.523 -16.516 -21.016 1 98.69 266 VAL B O 1
ATOM 5478 N N . GLU B 1 267 ? 14.141 -15.086 -21.562 1 98.5 267 GLU B N 1
ATOM 5479 C CA . GLU B 1 267 ? 14.594 -15.914 -22.672 1 98.5 267 GLU B CA 1
ATOM 5480 C C . GLU B 1 267 ? 15.086 -17.266 -22.203 1 98.5 267 GLU B C 1
ATOM 5482 O O . GLU B 1 267 ? 14.766 -18.297 -22.797 1 98.5 267 GLU B O 1
ATOM 5487 N N . ILE B 1 268 ? 15.852 -17.25 -21.156 1 98.38 268 ILE B N 1
ATOM 5488 C CA . ILE B 1 268 ? 16.375 -18.484 -20.594 1 98.38 268 ILE B CA 1
ATOM 5489 C C . ILE B 1 268 ? 15.234 -19.375 -20.109 1 98.38 268 ILE B C 1
ATOM 5491 O O . ILE B 1 268 ? 15.172 -20.562 -20.422 1 98.38 268 ILE B O 1
ATOM 5495 N N . LYS B 1 269 ? 14.32 -18.828 -19.406 1 98.5 269 LYS B N 1
ATOM 5496 C CA . LYS B 1 269 ? 13.188 -19.578 -18.859 1 98.5 269 LYS B CA 1
ATOM 5497 C C . LYS B 1 269 ? 12.32 -20.156 -19.984 1 98.5 269 LYS B C 1
ATOM 5499 O O . LYS B 1 269 ? 11.859 -21.297 -19.891 1 98.5 269 LYS B O 1
ATOM 5504 N N . HIS B 1 270 ? 12.086 -19.312 -20.984 1 98.44 270 HIS B N 1
ATOM 5505 C CA . HIS B 1 270 ? 11.273 -19.75 -22.109 1 98.44 270 HIS B CA 1
ATOM 5506 C C . HIS B 1 270 ? 11.906 -20.953 -22.797 1 98.44 270 HIS B C 1
ATOM 5508 O O . HIS B 1 270 ? 11.234 -21.969 -23.047 1 98.44 270 HIS B O 1
ATOM 5514 N N . SER B 1 271 ? 13.156 -20.875 -23.078 1 98.44 271 SER B N 1
ATOM 5515 C CA . SER B 1 271 ? 13.883 -21.938 -23.75 1 98.44 271 SER B CA 1
ATOM 5516 C C . SER B 1 271 ? 13.961 -23.188 -22.875 1 98.44 271 SER B C 1
ATOM 5518 O O . SER B 1 271 ? 13.688 -24.297 -23.359 1 98.44 271 SER B O 1
ATOM 5520 N N . ASN B 1 272 ? 14.305 -23.016 -21.625 1 98.5 272 ASN B N 1
ATOM 5521 C CA . ASN B 1 272 ? 14.445 -24.141 -20.688 1 98.5 272 ASN B CA 1
ATOM 5522 C C . ASN B 1 272 ? 13.102 -24.781 -20.375 1 98.5 272 ASN B C 1
ATOM 5524 O O . ASN B 1 272 ? 13.016 -25.984 -20.188 1 98.5 272 ASN B O 1
ATOM 5528 N N . GLY B 1 273 ? 12.016 -23.938 -20.281 1 98.31 273 GLY B N 1
ATOM 5529 C CA . GLY B 1 273 ? 10.68 -24.469 -20.109 1 98.31 273 GLY B CA 1
ATOM 5530 C C . GLY B 1 273 ? 10.242 -25.391 -21.25 1 98.31 273 GLY B C 1
ATOM 5531 O O . GLY B 1 273 ? 9.672 -26.453 -21 1 98.31 273 GLY B O 1
ATOM 5532 N N . LYS B 1 274 ? 10.555 -24.984 -22.438 1 97.5 274 LYS B N 1
ATOM 5533 C CA . LYS B 1 274 ? 10.25 -25.797 -23.594 1 97.5 274 LYS B CA 1
ATOM 5534 C C . LYS B 1 274 ? 11.047 -27.109 -23.578 1 97.5 274 LYS B C 1
ATOM 5536 O O . LYS B 1 274 ? 10.5 -28.172 -23.844 1 97.5 274 LYS B O 1
ATOM 5541 N N . TYR B 1 275 ? 12.32 -26.984 -23.281 1 98.06 275 TYR B N 1
ATOM 5542 C CA . TYR B 1 275 ? 13.18 -28.156 -23.203 1 98.06 275 TYR B CA 1
ATOM 5543 C C . TYR B 1 275 ? 12.648 -29.156 -22.188 1 98.06 275 TYR B C 1
ATOM 5545 O O . TYR B 1 275 ? 12.492 -30.344 -22.484 1 98.06 275 TYR B O 1
ATOM 5553 N N . LEU B 1 276 ? 12.375 -28.688 -21 1 98.31 276 LEU B N 1
ATOM 5554 C CA . LEU B 1 276 ? 11.875 -29.562 -19.938 1 98.31 276 LEU B CA 1
ATOM 5555 C C . LEU B 1 276 ? 10.547 -30.188 -20.344 1 98.31 276 LEU B C 1
ATOM 5557 O O . LEU B 1 276 ? 10.312 -31.375 -20.078 1 98.31 276 LEU B O 1
ATOM 5561 N N . SER B 1 277 ? 9.664 -29.438 -20.969 1 97.88 277 SER B N 1
ATOM 5562 C CA . SER B 1 277 ? 8.375 -29.938 -21.422 1 97.88 277 SER B CA 1
ATOM 5563 C C . SER B 1 277 ? 8.547 -31.094 -22.406 1 97.88 277 SER B C 1
ATOM 5565 O O . SER B 1 277 ? 7.852 -32.094 -22.328 1 97.88 277 SER B O 1
ATOM 5567 N N . ASP B 1 278 ? 9.453 -30.922 -23.297 1 96.69 278 ASP B N 1
ATOM 5568 C CA . ASP B 1 278 ? 9.711 -31.969 -24.281 1 96.69 278 ASP B CA 1
ATOM 5569 C C . ASP B 1 278 ? 10.188 -33.25 -23.609 1 96.69 278 ASP B C 1
ATOM 5571 O O . ASP B 1 278 ? 9.758 -34.344 -23.969 1 96.69 278 ASP B O 1
ATOM 5575 N N . GLN B 1 279 ? 11.039 -33.094 -22.656 1 96.44 279 GLN B N 1
ATOM 5576 C CA . GLN B 1 279 ? 11.555 -34.25 -21.938 1 96.44 279 GLN B CA 1
ATOM 5577 C C . GLN B 1 279 ? 10.453 -34.938 -21.141 1 96.44 279 GLN B C 1
ATOM 5579 O O . GLN B 1 279 ? 10.352 -36.188 -21.141 1 96.44 279 GLN B O 1
ATOM 5584 N N . LEU B 1 280 ? 9.594 -34.188 -20.516 1 96.62 280 LEU B N 1
ATOM 5585 C CA . LEU B 1 280 ? 8.586 -34.75 -19.609 1 96.62 280 LEU B CA 1
ATOM 5586 C C . LEU B 1 280 ? 7.457 -35.406 -20.391 1 96.62 280 LEU B C 1
ATOM 5588 O O . LEU B 1 280 ? 6.852 -36.375 -19.922 1 96.62 280 LEU B O 1
ATOM 5592 N N . ARG B 1 281 ? 7.164 -34.906 -21.547 1 94.56 281 ARG B N 1
ATOM 5593 C CA . ARG B 1 281 ? 6.145 -35.5 -22.391 1 94.56 281 ARG B CA 1
ATOM 5594 C C . ARG B 1 281 ? 6.5 -36.938 -22.75 1 94.56 281 ARG B C 1
ATOM 5596 O O . ARG B 1 281 ? 5.613 -37.781 -22.891 1 94.56 281 ARG B O 1
ATOM 5603 N N . ARG B 1 282 ? 7.684 -37.219 -22.734 1 92.94 282 ARG B N 1
ATOM 5604 C CA . ARG B 1 282 ? 8.156 -38.562 -23.125 1 92.94 282 ARG B CA 1
ATOM 5605 C C . ARG B 1 282 ? 8 -39.531 -21.969 1 92.94 282 ARG B C 1
ATOM 5607 O O . ARG B 1 282 ? 7.812 -40.75 -22.188 1 92.94 282 ARG B O 1
ATOM 5614 N N . ILE B 1 283 ? 8.008 -39.062 -20.797 1 92.56 283 ILE B N 1
ATOM 5615 C CA . ILE B 1 283 ? 7.961 -39.906 -19.609 1 92.56 283 ILE B CA 1
ATOM 5616 C C . ILE B 1 283 ? 6.512 -40.25 -19.281 1 92.56 283 ILE B C 1
ATOM 5618 O O . ILE B 1 283 ? 6.203 -41.375 -18.875 1 92.56 283 ILE B O 1
ATOM 5622 N N . GLY B 1 284 ? 5.617 -39.281 -19.344 1 91.75 284 GLY B N 1
ATOM 5623 C CA . GLY B 1 284 ? 4.184 -39.5 -19.219 1 91.75 284 GLY B CA 1
ATOM 5624 C C . GLY B 1 284 ? 3.688 -39.438 -17.797 1 91.75 284 GLY B C 1
ATOM 5625 O O . GLY B 1 284 ? 2.49 -39.25 -17.547 1 91.75 284 GLY B O 1
ATOM 5626 N N . VAL B 1 285 ? 4.539 -39.5 -16.797 1 95.88 285 VAL B N 1
ATOM 5627 C CA . VAL B 1 285 ? 4.168 -39.469 -15.383 1 95.88 285 VAL B CA 1
ATOM 5628 C C . VAL B 1 285 ? 3.555 -38.125 -15.039 1 95.88 285 VAL B C 1
ATOM 5630 O O . VAL B 1 285 ? 2.637 -38.031 -14.227 1 95.88 285 VAL B O 1
ATOM 5633 N N . VAL B 1 286 ? 4.121 -37.062 -15.672 1 97.44 286 VAL B N 1
ATOM 5634 C CA . VAL B 1 286 ? 3.592 -35.719 -15.586 1 97.44 286 VAL B CA 1
ATOM 5635 C C . VAL B 1 286 ? 3.457 -35.125 -16.984 1 97.44 286 VAL B C 1
ATOM 5637 O O . VAL B 1 286 ? 4.242 -35.438 -17.891 1 97.44 286 VAL B O 1
ATOM 5640 N N . LYS B 1 287 ? 2.449 -34.375 -17.094 1 96.38 287 LYS B N 1
ATOM 5641 C CA . LYS B 1 287 ? 2.199 -33.688 -18.359 1 96.38 287 LYS B CA 1
ATOM 5642 C C . LYS B 1 287 ? 2.395 -32.156 -18.203 1 96.38 287 LYS B C 1
ATOM 5644 O O . LYS B 1 287 ? 1.827 -31.562 -17.281 1 96.38 287 LYS B O 1
ATOM 5649 N N . PRO B 1 288 ? 3.291 -31.594 -19.047 1 96.5 288 PRO B N 1
ATOM 5650 C CA . PRO B 1 288 ? 3.334 -30.141 -19.047 1 96.5 288 PRO B CA 1
ATOM 5651 C C . PRO B 1 288 ? 2.031 -29.5 -19.547 1 96.5 288 PRO B C 1
ATOM 5653 O O . PRO B 1 288 ? 1.197 -30.188 -20.141 1 96.5 288 PRO B O 1
ATOM 5656 N N . THR B 1 289 ? 1.854 -28.203 -19.266 1 94.56 289 THR B N 1
ATOM 5657 C CA . THR B 1 289 ? 0.7 -27.484 -19.797 1 94.56 289 THR B CA 1
ATOM 5658 C C . THR B 1 289 ? 0.651 -27.594 -21.312 1 94.56 289 THR B C 1
ATOM 5660 O O . THR B 1 289 ? 1.69 -27.703 -21.969 1 94.56 289 THR B O 1
ATOM 5663 N N . ARG B 1 290 ? -0.488 -27.531 -21.812 1 93.56 290 ARG B N 1
ATOM 5664 C CA . ARG B 1 290 ? -0.713 -27.672 -23.25 1 93.56 290 ARG B CA 1
ATOM 5665 C C . ARG B 1 290 ? 0.018 -26.578 -24.031 1 93.56 290 ARG B C 1
ATOM 5667 O O . ARG B 1 290 ? 0.052 -25.422 -23.609 1 93.56 290 ARG B O 1
ATOM 5674 N N . ASP B 1 291 ? 0.536 -27.031 -25.141 1 91.69 291 ASP B N 1
ATOM 5675 C CA . ASP B 1 291 ? 1.124 -26.047 -26.047 1 91.69 291 ASP B CA 1
ATOM 5676 C C . ASP B 1 291 ? 0.042 -25.25 -26.781 1 91.69 291 ASP B C 1
ATOM 5678 O O . ASP B 1 291 ? -1.011 -25.797 -27.125 1 91.69 291 ASP B O 1
ATOM 5682 N N . ASP B 1 292 ? 0.254 -24.031 -26.906 1 96.44 292 ASP B N 1
ATOM 5683 C CA . ASP B 1 292 ? -0.567 -23.125 -27.672 1 96.44 292 ASP B CA 1
ATOM 5684 C C . ASP B 1 292 ? 0.301 -22.188 -28.516 1 96.44 292 ASP B C 1
ATOM 5686 O O . ASP B 1 292 ? 1.071 -21.391 -27.969 1 96.44 292 ASP B O 1
ATOM 5690 N N . GLU B 1 293 ? 0.14 -22.25 -29.828 1 97 293 GLU B N 1
ATOM 5691 C CA . GLU B 1 293 ? 0.989 -21.469 -30.719 1 97 293 GLU B CA 1
ATOM 5692 C C . GLU B 1 293 ? 0.776 -19.969 -30.516 1 97 293 GLU B C 1
ATOM 5694 O O . GLU B 1 293 ? 1.638 -19.156 -30.875 1 97 293 GLU B O 1
ATOM 5699 N N . ARG B 1 294 ? -0.298 -19.656 -30.031 1 98.12 294 ARG B N 1
ATOM 5700 C CA . ARG B 1 294 ? -0.61 -18.25 -29.797 1 98.12 294 ARG B CA 1
ATOM 5701 C C . ARG B 1 294 ? 0.183 -17.703 -28.609 1 98.12 294 ARG B C 1
ATOM 5703 O O . ARG B 1 294 ? 0.311 -16.484 -28.453 1 98.12 294 ARG B O 1
ATOM 5710 N N . VAL B 1 295 ? 0.642 -18.562 -27.703 1 98.56 295 VAL B N 1
ATOM 5711 C CA . VAL B 1 295 ? 1.558 -18.188 -26.625 1 98.56 295 VAL B CA 1
ATOM 5712 C C . VAL B 1 295 ? 2.99 -18.172 -27.156 1 98.56 295 VAL B C 1
ATOM 5714 O O . VAL B 1 295 ? 3.711 -19.156 -27.062 1 98.56 295 VAL B O 1
ATOM 5717 N N . THR B 1 296 ? 3.459 -17.016 -27.578 1 98.5 296 THR B N 1
ATOM 5718 C CA . THR B 1 296 ? 4.695 -16.938 -28.359 1 98.5 296 THR B CA 1
ATOM 5719 C C . THR B 1 296 ? 5.902 -16.844 -27.422 1 98.5 296 THR B C 1
ATOM 5721 O O . THR B 1 296 ? 7.039 -17.047 -27.859 1 98.5 296 THR B O 1
ATOM 5724 N N . LYS B 1 297 ? 5.699 -16.484 -26.203 1 98.31 297 LYS B N 1
ATOM 5725 C CA . LYS B 1 297 ? 6.734 -16.469 -25.172 1 98.31 297 LYS B CA 1
ATOM 5726 C C . LYS B 1 297 ? 6.133 -16.672 -23.781 1 98.31 297 LYS B C 1
ATOM 5728 O O . LYS B 1 297 ? 5.07 -16.125 -23.469 1 98.31 297 LYS B O 1
ATOM 5733 N N . ARG B 1 298 ? 6.828 -17.422 -22.984 1 98.19 298 ARG B N 1
ATOM 5734 C CA . ARG B 1 298 ? 6.434 -17.594 -21.594 1 98.19 298 ARG B CA 1
ATOM 5735 C C . ARG B 1 298 ? 7.523 -17.094 -20.656 1 98.19 298 ARG B C 1
ATOM 5737 O O . ARG B 1 298 ? 8.672 -17.531 -20.734 1 98.19 298 ARG B O 1
ATOM 5744 N N . GLY B 1 299 ? 7.145 -16.203 -19.734 1 97.81 299 GLY B N 1
ATOM 5745 C CA . GLY B 1 299 ? 8.078 -15.711 -18.734 1 97.81 299 GLY B CA 1
ATOM 5746 C C . GLY B 1 299 ? 8.164 -16.594 -17.516 1 97.81 299 GLY B C 1
ATOM 5747 O O . GLY B 1 299 ? 9.18 -16.594 -16.812 1 97.81 299 GLY B O 1
ATOM 5748 N N . TYR B 1 300 ? 7.148 -17.375 -17.266 1 98.06 300 TYR B N 1
ATOM 5749 C CA . TYR B 1 300 ? 7.023 -18.344 -16.188 1 98.06 300 TYR B CA 1
ATOM 5750 C C . TYR B 1 300 ? 7.094 -17.672 -14.828 1 98.06 300 TYR B C 1
ATOM 5752 O O . TYR B 1 300 ? 7.988 -16.859 -14.57 1 98.06 300 TYR B O 1
ATOM 5760 N N . TYR B 1 301 ? 6.277 -17.891 -13.992 1 98.5 301 TYR B N 1
ATOM 5761 C CA . TYR B 1 301 ? 6.355 -17.797 -12.539 1 98.5 301 TYR B CA 1
ATOM 5762 C C . TYR B 1 301 ? 6.402 -19.188 -11.898 1 98.5 301 TYR B C 1
ATOM 5764 O O . TYR B 1 301 ? 7.23 -19.438 -11.016 1 98.5 301 TYR B O 1
ATOM 5772 N N . TYR B 1 302 ? 5.512 -19.984 -12.492 1 98.38 302 TYR B N 1
ATOM 5773 C CA . TYR B 1 302 ? 5.492 -21.422 -12.211 1 98.38 302 TYR B CA 1
ATOM 5774 C C . TYR B 1 302 ? 5.707 -22.234 -13.484 1 98.38 302 TYR B C 1
ATOM 5776 O O . TYR B 1 302 ? 5.172 -21.891 -14.539 1 98.38 302 TYR B O 1
ATOM 5784 N N . TYR B 1 303 ? 6.527 -23.234 -13.367 1 98.62 303 TYR B N 1
ATOM 5785 C CA . TYR B 1 303 ? 6.422 -24.328 -14.32 1 98.62 303 TYR B CA 1
ATOM 5786 C C . TYR B 1 303 ? 5.422 -25.375 -13.844 1 98.62 303 TYR B C 1
ATOM 5788 O O . TYR B 1 303 ? 5.699 -26.125 -12.906 1 98.62 303 TYR B O 1
ATOM 5796 N N . VAL B 1 304 ? 4.301 -25.406 -14.508 1 98.44 304 VAL B N 1
ATOM 5797 C CA . VAL B 1 304 ? 3.176 -26.219 -14.078 1 98.44 304 VAL B CA 1
ATOM 5798 C C . VAL B 1 304 ? 3.252 -27.594 -14.75 1 98.44 304 VAL B C 1
ATOM 5800 O O . VAL B 1 304 ? 3.488 -27.688 -15.953 1 98.44 304 VAL B O 1
ATOM 5803 N N . MET B 1 305 ? 3.084 -28.578 -13.945 1 97.62 305 MET B N 1
ATOM 5804 C CA . MET B 1 305 ? 2.953 -29.969 -14.391 1 97.62 305 MET B CA 1
ATOM 5805 C C . MET B 1 305 ? 1.652 -30.578 -13.891 1 97.62 305 MET B C 1
ATOM 5807 O O . MET B 1 305 ? 1.198 -30.266 -12.789 1 97.62 305 MET B O 1
ATOM 5811 N N . LEU B 1 306 ? 1.119 -31.438 -14.695 1 98.12 306 LEU B N 1
ATOM 5812 C CA . LEU B 1 306 ? -0.098 -32.156 -14.32 1 98.12 306 LEU B CA 1
ATOM 5813 C C . LEU B 1 306 ? 0.186 -33.625 -14.086 1 98.12 306 LEU B C 1
ATOM 5815 O O . LEU B 1 306 ? 0.581 -34.344 -15.016 1 98.12 306 LEU B O 1
ATOM 5819 N N . TYR B 1 307 ? -0.053 -34.062 -12.906 1 98.06 307 TYR B N 1
ATOM 5820 C CA . TYR B 1 307 ? 0.236 -35.438 -12.461 1 98.06 307 TYR B CA 1
ATOM 5821 C C . TYR B 1 307 ? -0.723 -36.438 -13.094 1 98.06 307 TYR B C 1
ATOM 5823 O O . TYR B 1 307 ? -1.928 -36.188 -13.172 1 98.06 307 TYR B O 1
ATOM 5831 N N . ASN B 1 308 ? -0.154 -37.5 -13.617 1 96.44 308 ASN B N 1
ATOM 5832 C CA . ASN B 1 308 ? -0.923 -38.625 -14.156 1 96.44 308 ASN B CA 1
ATOM 5833 C C . ASN B 1 308 ? -0.902 -39.812 -13.211 1 96.44 308 ASN B C 1
ATOM 5835 O O . ASN B 1 308 ? -0.047 -40.688 -13.336 1 96.44 308 ASN B O 1
ATOM 5839 N N . GLU B 1 309 ? -1.871 -39.906 -12.5 1 95.5 309 GLU B N 1
ATOM 5840 C CA . GLU B 1 309 ? -1.944 -40.938 -11.461 1 95.5 309 GLU B CA 1
ATOM 5841 C C . GLU B 1 309 ? -1.921 -42.344 -12.055 1 95.5 309 GLU B C 1
ATOM 5843 O O . GLU B 1 309 ? -1.319 -43.25 -11.484 1 95.5 309 GLU B O 1
ATOM 5848 N N . GLU B 1 310 ? -2.502 -42.531 -13.172 1 94.44 310 GLU B N 1
ATOM 5849 C CA . GLU B 1 310 ? -2.602 -43.844 -13.812 1 94.44 310 GLU B CA 1
ATOM 5850 C C . GLU B 1 310 ? -1.229 -44.375 -14.242 1 94.44 310 GLU B C 1
ATOM 5852 O O . GLU B 1 310 ? -0.966 -45.562 -14.188 1 94.44 310 GLU B O 1
ATOM 5857 N N . GLU B 1 311 ? -0.432 -43.438 -14.594 1 94.5 311 GLU B N 1
ATOM 5858 C CA . GLU B 1 311 ? 0.897 -43.812 -15.07 1 94.5 311 GLU B CA 1
ATOM 5859 C C . GLU B 1 311 ? 1.757 -44.344 -13.93 1 94.5 311 GLU B C 1
ATOM 5861 O O . GLU B 1 311 ? 2.762 -45.031 -14.164 1 94.5 311 GLU B O 1
ATOM 5866 N N . LEU B 1 312 ? 1.394 -44.062 -12.703 1 95.94 312 LEU B N 1
ATOM 5867 C CA . LEU B 1 312 ? 2.119 -44.562 -11.547 1 95.94 312 LEU B CA 1
ATOM 5868 C C . LEU B 1 312 ? 1.245 -45.5 -10.727 1 95.94 312 LEU B C 1
ATOM 5870 O O . LEU B 1 312 ? 1.327 -45.531 -9.5 1 95.94 312 LEU B O 1
ATOM 5874 N N . HIS B 1 313 ? 0.282 -46.125 -11.352 1 95.56 313 HIS B N 1
ATOM 5875 C CA . HIS B 1 313 ? -0.52 -47.219 -10.812 1 95.56 313 HIS B CA 1
ATOM 5876 C C . HIS B 1 313 ? -1.316 -46.75 -9.594 1 95.56 313 HIS B C 1
ATOM 5878 O O . HIS B 1 313 ? -1.415 -47.469 -8.602 1 95.56 313 HIS B O 1
ATOM 5884 N N . GLY B 1 314 ? -1.653 -45.531 -9.609 1 95.56 314 GLY B N 1
ATOM 5885 C CA . GLY B 1 314 ? -2.586 -45.062 -8.594 1 95.56 314 GLY B CA 1
ATOM 5886 C C . GLY B 1 314 ? -1.902 -44.406 -7.406 1 95.56 314 GLY B C 1
ATOM 5887 O O . GLY B 1 314 ? -2.557 -44.062 -6.422 1 95.56 314 GLY B O 1
ATOM 5888 N N . ILE B 1 315 ? -0.624 -44.25 -7.41 1 97.38 315 ILE B N 1
ATOM 5889 C CA . ILE B 1 315 ? 0.086 -43.531 -6.352 1 97.38 315 ILE B CA 1
ATOM 5890 C C . ILE B 1 315 ? -0.487 -42.125 -6.191 1 97.38 315 ILE B C 1
ATOM 5892 O O . ILE B 1 315 ? -0.595 -41.375 -7.168 1 97.38 315 ILE B O 1
ATOM 5896 N N . PRO B 1 316 ? -0.836 -41.719 -4.957 1 96.5 316 PRO B N 1
ATOM 5897 C CA . PRO B 1 316 ? -1.371 -40.375 -4.754 1 96.5 316 PRO B CA 1
ATOM 5898 C C . PRO B 1 316 ? -0.352 -39.281 -5.07 1 96.5 316 PRO B C 1
ATOM 5900 O O . PRO B 1 316 ? 0.847 -39.469 -4.852 1 96.5 316 PRO B O 1
ATOM 5903 N N . LYS B 1 317 ? -0.877 -38.188 -5.547 1 96.69 317 LYS B N 1
ATOM 5904 C CA . LYS B 1 317 ? -0.04 -37.031 -5.902 1 96.69 317 LYS B CA 1
ATOM 5905 C C . LYS B 1 317 ? 0.87 -36.625 -4.742 1 96.69 317 LYS B C 1
ATOM 5907 O O . LYS B 1 317 ? 2.047 -36.344 -4.945 1 96.69 317 LYS B O 1
ATOM 5912 N N . ASP B 1 318 ? 0.356 -36.656 -3.502 1 96.25 318 ASP B N 1
ATOM 5913 C CA . ASP B 1 318 ? 1.123 -36.219 -2.334 1 96.25 318 ASP B CA 1
ATOM 5914 C C . ASP B 1 318 ? 2.33 -37.156 -2.109 1 96.25 318 ASP B C 1
ATOM 5916 O O . ASP B 1 318 ? 3.41 -36.656 -1.751 1 96.25 318 ASP B O 1
ATOM 5920 N N . LEU B 1 319 ? 2.127 -38.406 -2.219 1 97.12 319 LEU B N 1
ATOM 5921 C CA . LEU B 1 319 ? 3.236 -39.344 -2.059 1 97.12 319 LEU B CA 1
ATOM 5922 C C . LEU B 1 319 ? 4.262 -39.156 -3.174 1 97.12 319 LEU B C 1
ATOM 5924 O O . LEU B 1 319 ? 5.469 -39.25 -2.936 1 97.12 319 LEU B O 1
ATOM 5928 N N . PHE B 1 320 ? 3.766 -38.969 -4.363 1 98 320 PHE B N 1
ATOM 5929 C CA . PHE B 1 320 ? 4.66 -38.688 -5.48 1 98 320 PHE B CA 1
ATOM 5930 C C . PHE B 1 320 ? 5.52 -37.469 -5.203 1 98 320 PHE B C 1
ATOM 5932 O O . PHE B 1 320 ? 6.73 -37.469 -5.426 1 98 320 PHE B O 1
ATOM 5939 N N . ILE B 1 321 ? 4.91 -36.344 -4.738 1 97.75 321 ILE B N 1
ATOM 5940 C CA . ILE B 1 321 ? 5.613 -35.125 -4.406 1 97.75 321 ILE B CA 1
ATOM 5941 C C . ILE B 1 321 ? 6.668 -35.406 -3.338 1 97.75 321 ILE B C 1
ATOM 5943 O O . ILE B 1 321 ? 7.812 -34.938 -3.453 1 97.75 321 ILE B O 1
ATOM 5947 N N . GLU B 1 322 ? 6.316 -36.125 -2.311 1 97.5 322 GLU B N 1
ATOM 5948 C CA . GLU B 1 322 ? 7.262 -36.5 -1.255 1 97.5 322 GLU B CA 1
ATOM 5949 C C . GLU B 1 322 ? 8.453 -37.25 -1.818 1 97.5 322 GLU B C 1
ATOM 5951 O O . GLU B 1 322 ? 9.602 -37 -1.431 1 97.5 322 GLU B O 1
ATOM 5956 N N . ALA B 1 323 ? 8.18 -38.188 -2.664 1 98 323 ALA B N 1
ATOM 5957 C CA . ALA B 1 323 ? 9.242 -38.969 -3.279 1 98 323 ALA B CA 1
ATOM 5958 C C . ALA B 1 323 ? 10.164 -38.094 -4.125 1 98 323 ALA B C 1
ATOM 5960 O O . ALA B 1 323 ? 11.383 -38.25 -4.098 1 98 323 ALA B O 1
ATOM 5961 N N . LEU B 1 324 ? 9.547 -37.25 -4.898 1 98.06 324 LEU B N 1
ATOM 5962 C CA . LEU B 1 324 ? 10.312 -36.344 -5.762 1 98.06 324 LEU B CA 1
ATOM 5963 C C . LEU B 1 324 ? 11.195 -35.406 -4.938 1 98.06 324 LEU B C 1
ATOM 5965 O O . LEU B 1 324 ? 12.352 -35.156 -5.289 1 98.06 324 LEU B O 1
ATOM 5969 N N . ARG B 1 325 ? 10.641 -34.906 -3.865 1 98.06 325 ARG B N 1
ATOM 5970 C CA . ARG B 1 325 ? 11.414 -34.062 -2.959 1 98.06 325 ARG B CA 1
ATOM 5971 C C . ARG B 1 325 ? 12.578 -34.844 -2.342 1 98.06 325 ARG B C 1
ATOM 5973 O O . ARG B 1 325 ? 13.672 -34.312 -2.193 1 98.06 325 ARG B O 1
ATOM 5980 N N . ALA B 1 326 ? 12.328 -36.031 -1.952 1 97.88 326 ALA B N 1
ATOM 5981 C CA . ALA B 1 326 ? 13.375 -36.875 -1.396 1 97.88 326 ALA B CA 1
ATOM 5982 C C . ALA B 1 326 ? 14.516 -37.062 -2.393 1 97.88 326 ALA B C 1
ATOM 5984 O O . ALA B 1 326 ? 15.68 -37.219 -1.999 1 97.88 326 ALA B O 1
ATOM 5985 N N . GLU B 1 327 ? 14.188 -37.062 -3.664 1 98.12 327 GLU B N 1
ATOM 5986 C CA . GLU B 1 327 ? 15.203 -37.188 -4.699 1 98.12 327 GLU B CA 1
ATOM 5987 C C . GLU B 1 327 ? 15.984 -35.906 -4.891 1 98.12 327 GLU B C 1
ATOM 5989 O O . GLU B 1 327 ? 17.016 -35.875 -5.559 1 98.12 327 GLU B O 1
ATOM 5994 N N . GLY B 1 328 ? 15.453 -34.719 -4.344 1 97.31 328 GLY B N 1
ATOM 5995 C CA . GLY B 1 328 ? 16.172 -33.469 -4.402 1 97.31 328 GLY B CA 1
ATOM 5996 C C . GLY B 1 328 ? 15.5 -32.438 -5.277 1 97.31 328 GLY B C 1
ATOM 5997 O O . GLY B 1 328 ? 16.062 -31.359 -5.539 1 97.31 328 GLY B O 1
ATOM 5998 N N . VAL B 1 329 ? 14.312 -32.688 -5.789 1 97.88 329 VAL B N 1
ATOM 5999 C CA . VAL B 1 329 ? 13.602 -31.75 -6.664 1 97.88 329 VAL B CA 1
ATOM 6000 C C . VAL B 1 329 ? 12.695 -30.844 -5.832 1 97.88 329 VAL B C 1
ATOM 6002 O O . VAL B 1 329 ? 11.844 -31.328 -5.082 1 97.88 329 VAL B O 1
ATOM 6005 N N . PRO B 1 330 ? 12.852 -29.484 -5.938 1 96.62 330 PRO B N 1
ATOM 6006 C CA . PRO B 1 330 ? 12.039 -28.562 -5.137 1 96.62 330 PRO B CA 1
ATOM 6007 C C . PRO B 1 330 ? 10.648 -28.328 -5.727 1 96.62 330 PRO B C 1
ATOM 6009 O O . PRO B 1 330 ? 10.312 -27.203 -6.09 1 96.62 330 PRO B O 1
ATOM 6012 N N . VAL B 1 331 ? 9.844 -29.375 -5.641 1 97.25 331 VAL B N 1
ATOM 6013 C CA . VAL B 1 331 ? 8.508 -29.328 -6.227 1 97.25 331 VAL B CA 1
ATOM 6014 C C . VAL B 1 331 ? 7.469 -29.078 -5.133 1 97.25 331 VAL B C 1
ATOM 6016 O O . VAL B 1 331 ? 7.703 -29.391 -3.965 1 97.25 331 VAL B O 1
ATOM 6019 N N . GLY B 1 332 ? 6.414 -28.406 -5.477 1 95.75 332 GLY B N 1
ATOM 6020 C CA . GLY B 1 332 ? 5.281 -28.188 -4.594 1 95.75 332 GLY B CA 1
ATOM 6021 C C . GLY B 1 332 ? 3.973 -28 -5.34 1 95.75 332 GLY B C 1
ATOM 6022 O O . GLY B 1 332 ? 3.838 -28.422 -6.488 1 95.75 332 GLY B O 1
ATOM 6023 N N . VAL B 1 333 ? 2.994 -27.547 -4.602 1 95.75 333 VAL B N 1
ATOM 6024 C CA . VAL B 1 333 ? 1.705 -27.172 -5.172 1 95.75 333 VAL B CA 1
ATOM 6025 C C . VAL B 1 333 ? 1.564 -25.641 -5.172 1 95.75 333 VAL B C 1
ATOM 6027 O O . VAL B 1 333 ? 2.203 -24.953 -4.371 1 95.75 333 VAL B O 1
ATOM 6030 N N . SER B 1 334 ? 0.826 -25.156 -6.051 1 94.88 334 SER B N 1
ATOM 6031 C CA . SER B 1 334 ? 0.624 -23.703 -6.086 1 94.88 334 SER B CA 1
ATOM 6032 C C . SER B 1 334 ? -0.321 -23.25 -4.98 1 94.88 334 SER B C 1
ATOM 6034 O O . SER B 1 334 ? 0.083 -23.141 -3.82 1 94.88 334 SER B O 1
ATOM 6036 N N . TYR B 1 335 ? -1.629 -23.156 -5.18 1 93.12 335 TYR B N 1
ATOM 6037 C CA . TYR B 1 335 ? -2.512 -22.516 -4.203 1 93.12 335 TYR B CA 1
ATOM 6038 C C . TYR B 1 335 ? -3.43 -23.547 -3.557 1 93.12 335 TYR B C 1
ATOM 6040 O O . TYR B 1 335 ? -4.223 -23.219 -2.676 1 93.12 335 TYR B O 1
ATOM 6048 N N . GLY B 1 336 ? -3.383 -24.734 -3.986 1 90.12 336 GLY B N 1
ATOM 6049 C CA . GLY B 1 336 ? -4.215 -25.766 -3.385 1 90.12 336 GLY B CA 1
ATOM 6050 C C . GLY B 1 336 ? -5.59 -25.875 -4.02 1 90.12 336 GLY B C 1
ATOM 6051 O O . GLY B 1 336 ? -5.707 -26.078 -5.227 1 90.12 336 GLY B O 1
ATOM 6052 N N . PRO B 1 337 ? -6.617 -25.781 -3.244 1 93.38 337 PRO B N 1
ATOM 6053 C CA . PRO B 1 337 ? -7.961 -25.922 -3.805 1 93.38 337 PRO B CA 1
ATOM 6054 C C . PRO B 1 337 ? -8.461 -24.625 -4.449 1 93.38 337 PRO B C 1
ATOM 6056 O O . PRO B 1 337 ? -7.828 -23.578 -4.305 1 93.38 337 PRO B O 1
ATOM 6059 N N . PRO B 1 338 ? -9.594 -24.797 -5.188 1 97.69 338 PRO B N 1
ATOM 6060 C CA . PRO B 1 338 ? -10.203 -23.578 -5.734 1 97.69 338 PRO B CA 1
ATOM 6061 C C . PRO B 1 338 ? -10.547 -22.547 -4.66 1 97.69 338 PRO B C 1
ATOM 6063 O O . PRO B 1 338 ? -10.742 -22.922 -3.496 1 97.69 338 PRO B O 1
ATOM 6066 N N . LEU B 1 339 ? -10.68 -21.359 -5.031 1 98.12 339 LEU B N 1
ATOM 6067 C CA . LEU B 1 339 ? -10.844 -20.219 -4.125 1 98.12 339 LEU B CA 1
ATOM 6068 C C . LEU B 1 339 ? -12.102 -20.391 -3.279 1 98.12 339 LEU B C 1
ATOM 6070 O O . LEU B 1 339 ? -12.109 -20.031 -2.096 1 98.12 339 LEU B O 1
ATOM 6074 N N . TYR B 1 340 ? -13.172 -20.906 -3.881 1 97.62 340 TYR B N 1
ATOM 6075 C CA . TYR B 1 340 ? -14.453 -20.953 -3.176 1 97.62 340 TYR B CA 1
ATOM 6076 C C . TYR B 1 340 ? -14.422 -21.984 -2.051 1 97.62 340 TYR B C 1
ATOM 6078 O O . TYR B 1 340 ? -15.375 -22.094 -1.28 1 97.62 340 TYR B O 1
ATOM 6086 N N . ARG B 1 341 ? -13.273 -22.734 -1.913 1 96.81 341 ARG B N 1
ATOM 6087 C CA . ARG B 1 341 ? -13.094 -23.656 -0.796 1 96.81 341 ARG B CA 1
ATOM 6088 C C . ARG B 1 341 ? -12.445 -22.953 0.394 1 96.81 341 ARG B C 1
ATOM 6090 O O . ARG B 1 341 ? -12.453 -23.484 1.508 1 96.81 341 ARG B O 1
ATOM 6097 N N . GLN B 1 342 ? -11.906 -21.781 0.216 1 96.56 342 GLN B N 1
ATOM 6098 C CA . GLN B 1 342 ? -11.234 -21.031 1.277 1 96.56 342 GLN B CA 1
ATOM 6099 C C . GLN B 1 342 ? -12.227 -20.594 2.354 1 96.56 342 GLN B C 1
ATOM 6101 O O . GLN B 1 342 ? -13.359 -20.219 2.047 1 96.56 342 GLN B O 1
ATOM 6106 N N . PRO B 1 343 ? -11.805 -20.547 3.613 1 95.38 343 PRO B N 1
ATOM 6107 C CA . PRO B 1 343 ? -12.664 -20.047 4.688 1 95.38 343 PRO B CA 1
ATOM 6108 C C . PRO B 1 343 ? -13.203 -18.656 4.422 1 95.38 343 PRO B C 1
ATOM 6110 O O . PRO B 1 343 ? -14.312 -18.312 4.84 1 95.38 343 PRO B O 1
ATOM 6113 N N . ALA B 1 344 ? -12.508 -17.875 3.711 1 96.5 344 ALA B N 1
ATOM 6114 C CA . ALA B 1 344 ? -12.867 -16.484 3.418 1 96.5 344 ALA B CA 1
ATOM 6115 C C . ALA B 1 344 ? -14.188 -16.422 2.656 1 96.5 344 ALA B C 1
ATOM 6117 O O . ALA B 1 344 ? -14.859 -15.375 2.654 1 96.5 344 ALA B O 1
ATOM 6118 N N . PHE B 1 345 ? -14.602 -17.516 2.002 1 97 345 PHE B N 1
ATOM 6119 C CA . PHE B 1 345 ? -15.805 -17.5 1.177 1 97 345 PHE B CA 1
ATOM 6120 C C . PHE B 1 345 ? -16.938 -18.25 1.858 1 97 345 PHE B C 1
ATOM 6122 O O . PHE B 1 345 ? -18 -18.469 1.261 1 97 345 PHE B O 1
ATOM 6129 N N . ARG B 1 346 ? -16.75 -18.656 3.068 1 95 346 ARG B N 1
ATOM 6130 C CA . ARG B 1 346 ? -17.844 -19.25 3.84 1 95 346 ARG B CA 1
ATOM 6131 C C . ARG B 1 346 ? -18.891 -18.203 4.18 1 95 346 ARG B C 1
ATOM 6133 O O . ARG B 1 346 ? -18.578 -17.016 4.34 1 95 346 ARG B O 1
ATOM 6140 N N . ARG B 1 347 ? -20.062 -18.656 4.344 1 92.56 347 ARG B N 1
ATOM 6141 C CA . ARG B 1 347 ? -21.188 -17.766 4.582 1 92.56 347 ARG B CA 1
ATOM 6142 C C . ARG B 1 347 ? -20.953 -16.906 5.812 1 92.56 347 ARG B C 1
ATOM 6144 O O . ARG B 1 347 ? -21.234 -15.695 5.793 1 92.56 347 ARG B O 1
ATOM 6151 N N . GLU B 1 348 ? -20.438 -17.438 6.816 1 91.38 348 GLU B N 1
ATOM 6152 C CA . GLU B 1 348 ? -20.234 -16.719 8.078 1 91.38 348 GLU B CA 1
ATOM 6153 C C . GLU B 1 348 ? -19.156 -15.656 7.941 1 91.38 348 GLU B C 1
ATOM 6155 O O . GLU B 1 348 ? -19.172 -14.648 8.648 1 91.38 348 GLU B O 1
ATOM 6160 N N . ASN B 1 349 ? -18.234 -15.852 6.992 1 93 349 ASN B N 1
ATOM 6161 C CA . ASN B 1 349 ? -17.078 -14.969 6.891 1 93 349 ASN B CA 1
ATOM 6162 C C . ASN B 1 349 ? -17.312 -13.875 5.848 1 93 349 ASN B C 1
ATOM 6164 O O . ASN B 1 349 ? -16.562 -12.898 5.797 1 93 349 ASN B O 1
ATOM 6168 N N . ILE B 1 350 ? -18.281 -14.031 5.051 1 92.44 350 ILE B N 1
ATOM 6169 C CA . ILE B 1 350 ? -18.5 -13.016 4.035 1 92.44 350 ILE B CA 1
ATOM 6170 C C . ILE B 1 350 ? -19.688 -12.133 4.441 1 92.44 350 ILE B C 1
ATOM 6172 O O . ILE B 1 350 ? -20.125 -11.281 3.67 1 92.44 350 ILE B O 1
ATOM 6176 N N . LYS B 1 351 ? -20 -12.414 5.762 1 81.25 351 LYS B N 1
ATOM 6177 C CA . LYS B 1 351 ? -21.078 -11.578 6.301 1 81.25 351 LYS B CA 1
ATOM 6178 C C . LYS B 1 351 ? -20.656 -10.117 6.367 1 81.25 351 LYS B C 1
ATOM 6180 O O . LYS B 1 351 ? -19.578 -9.797 6.883 1 81.25 351 LYS B O 1
ATOM 6185 N N . ASN B 1 352 ? -21.109 -9.109 5.684 1 82.38 352 ASN B N 1
ATOM 6186 C CA . ASN B 1 352 ? -20.891 -7.668 5.742 1 82.38 352 ASN B CA 1
ATOM 6187 C C . ASN B 1 352 ? -19.734 -7.23 4.848 1 82.38 352 ASN B C 1
ATOM 6189 O O . ASN B 1 352 ? -19.219 -6.121 4.992 1 82.38 352 ASN B O 1
ATOM 6193 N N . VAL B 1 353 ? -19.188 -8.25 4.137 1 92.56 353 VAL B N 1
ATOM 6194 C CA . VAL B 1 353 ? -18.094 -7.938 3.225 1 92.56 353 VAL B CA 1
ATOM 6195 C C . VAL B 1 353 ? -18.625 -7.16 2.023 1 92.56 353 VAL B C 1
ATOM 6197 O O . VAL B 1 353 ? -17.984 -6.223 1.545 1 92.56 353 VAL B O 1
ATOM 6200 N N . PHE B 1 354 ? -19.859 -7.477 1.676 1 94.94 354 PHE B N 1
ATOM 6201 C CA . PHE B 1 354 ? -20.422 -6.914 0.452 1 94.94 354 PHE B CA 1
ATOM 6202 C C . PHE B 1 354 ? -21.438 -5.832 0.771 1 94.94 354 PHE B C 1
ATOM 6204 O O . PHE B 1 354 ? -22.078 -5.863 1.83 1 94.94 354 PHE B O 1
ATOM 6211 N N . PRO B 1 355 ? -21.578 -4.871 -0.142 1 93.81 355 PRO B N 1
ATOM 6212 C CA . PRO B 1 355 ? -22.562 -3.809 0.106 1 93.81 355 PRO B CA 1
ATOM 6213 C C . PRO B 1 355 ? -24 -4.32 0.117 1 93.81 355 PRO B C 1
ATOM 6215 O O . PRO B 1 355 ? -24.281 -5.402 -0.408 1 93.81 355 PRO B O 1
ATOM 6218 N N . PRO B 1 356 ? -24.875 -3.553 0.653 1 90.25 356 PRO B N 1
ATOM 6219 C CA . PRO B 1 356 ? -26.25 -4.008 0.856 1 90.25 356 PRO B CA 1
ATOM 6220 C C . PRO B 1 356 ? -26.953 -4.328 -0.454 1 90.25 356 PRO B C 1
ATOM 6222 O O . PRO B 1 356 ? -27.875 -5.156 -0.477 1 90.25 356 PRO B O 1
ATOM 6225 N N . ASN B 1 357 ? -26.594 -3.766 -1.516 1 90.94 357 ASN B N 1
ATOM 6226 C CA . ASN B 1 357 ? -27.297 -3.963 -2.779 1 90.94 357 ASN B CA 1
ATOM 6227 C C . ASN B 1 357 ? -26.688 -5.102 -3.59 1 90.94 357 ASN B C 1
ATOM 6229 O O . ASN B 1 357 ? -27.125 -5.387 -4.703 1 90.94 357 ASN B O 1
ATOM 6233 N N . ALA B 1 358 ? -25.734 -5.816 -3.082 1 94.81 358 ALA B N 1
ATOM 6234 C CA . ALA B 1 358 ? -24.984 -6.824 -3.84 1 94.81 358 ALA B CA 1
ATOM 6235 C C . ALA B 1 358 ? -25.766 -8.133 -3.916 1 94.81 358 ALA B C 1
ATOM 6237 O O . ALA B 1 358 ? -26.469 -8.508 -2.967 1 94.81 358 ALA B O 1
ATOM 6238 N N . ARG B 1 359 ? -25.719 -8.781 -5.066 1 96.12 359 ARG B N 1
ATOM 6239 C CA . ARG B 1 359 ? -26.109 -10.18 -5.199 1 96.12 359 ARG B CA 1
ATOM 6240 C C . ARG B 1 359 ? -24.938 -11.109 -4.883 1 96.12 359 ARG B C 1
ATOM 6242 O O . ARG B 1 359 ? -23.969 -11.18 -5.645 1 96.12 359 ARG B O 1
ATOM 6249 N N . ILE B 1 360 ? -25.016 -11.82 -3.812 1 95.75 360 ILE B N 1
ATOM 6250 C CA . ILE B 1 360 ? -23.906 -12.641 -3.34 1 95.75 360 ILE B CA 1
ATOM 6251 C C . ILE B 1 360 ? -24.062 -14.062 -3.865 1 95.75 360 ILE B C 1
ATOM 6253 O O . ILE B 1 360 ? -25.062 -14.727 -3.594 1 95.75 360 ILE B O 1
ATOM 6257 N N . PRO B 1 361 ? -23.062 -14.516 -4.555 1 96.25 361 PRO B N 1
ATOM 6258 C CA . PRO B 1 361 ? -23.125 -15.906 -5.004 1 96.25 361 PRO B CA 1
ATOM 6259 C C . PRO B 1 361 ? -23.094 -16.906 -3.85 1 96.25 361 PRO B C 1
ATOM 6261 O O . PRO B 1 361 ? -22.578 -16.594 -2.773 1 96.25 361 PRO B O 1
ATOM 6264 N N . ASP B 1 362 ? -23.688 -18.078 -4.078 1 95.81 362 ASP B N 1
ATOM 6265 C CA . ASP B 1 362 ? -23.547 -19.188 -3.141 1 95.81 362 ASP B CA 1
ATOM 6266 C C . ASP B 1 362 ? -22.188 -19.875 -3.297 1 95.81 362 ASP B C 1
ATOM 6268 O O . ASP B 1 362 ? -22.109 -21 -3.805 1 95.81 362 ASP B O 1
ATOM 6272 N N . TYR B 1 363 ? -21.156 -19.25 -2.783 1 96.94 363 TYR B N 1
ATOM 6273 C CA . TYR B 1 363 ? -19.781 -19.719 -2.969 1 96.94 363 TYR B CA 1
ATOM 6274 C C . TYR B 1 363 ? -19.594 -21.109 -2.367 1 96.94 363 TYR B C 1
ATOM 6276 O O . TYR B 1 363 ? -18.953 -21.969 -2.971 1 96.94 363 TYR B O 1
ATOM 6284 N N . GLU B 1 364 ? -20.109 -21.312 -1.212 1 92.62 364 GLU B N 1
ATOM 6285 C CA . GLU B 1 364 ? -19.859 -22.5 -0.406 1 92.62 364 GLU B CA 1
ATOM 6286 C C . GLU B 1 364 ? -20.312 -23.766 -1.131 1 92.62 364 GLU B C 1
ATOM 6288 O O . GLU B 1 364 ? -19.719 -24.828 -0.946 1 92.62 364 GLU B O 1
ATOM 6293 N N . ASN B 1 365 ? -21.281 -23.688 -2.021 1 94.44 365 ASN B N 1
ATOM 6294 C CA . ASN B 1 365 ? -21.828 -24.859 -2.689 1 94.44 365 ASN B CA 1
ATOM 6295 C C . ASN B 1 365 ? -21.422 -24.906 -4.16 1 94.44 365 ASN B C 1
ATOM 6297 O O . ASN B 1 365 ? -21.938 -25.719 -4.926 1 94.44 365 ASN B O 1
ATOM 6301 N N . LEU B 1 366 ? -20.484 -24.125 -4.527 1 96.62 366 LEU B N 1
ATOM 6302 C CA . LEU B 1 366 ? -20 -24.109 -5.906 1 96.62 366 LEU B CA 1
ATOM 6303 C C . LEU B 1 366 ? -19.125 -25.328 -6.191 1 96.62 366 LEU B C 1
ATOM 6305 O O . LEU B 1 366 ? -18.422 -25.812 -5.305 1 96.62 366 LEU B O 1
ATOM 6309 N N . TYR B 1 367 ? -19.297 -25.875 -7.352 1 97.56 367 TYR B N 1
ATOM 6310 C CA . TYR B 1 367 ? -18.422 -26.922 -7.883 1 97.56 367 TYR B CA 1
ATOM 6311 C C . TYR B 1 367 ? -18.109 -26.672 -9.352 1 97.56 367 TYR B C 1
ATOM 6313 O O . TYR B 1 367 ? -18.984 -26.781 -10.211 1 97.56 367 TYR B O 1
ATOM 6321 N N . LEU B 1 368 ? -16.922 -26.344 -9.602 1 98.62 368 LEU B N 1
ATOM 6322 C CA . LEU B 1 368 ? -16.453 -26.109 -10.961 1 98.62 368 LEU B CA 1
ATOM 6323 C C . LEU B 1 368 ? -15.453 -27.188 -11.383 1 98.62 368 LEU B C 1
ATOM 6325 O O . LEU B 1 368 ? -14.32 -27.203 -10.891 1 98.62 368 LEU B O 1
ATOM 6329 N N . LYS B 1 369 ? -15.812 -28 -12.266 1 98.56 369 LYS B N 1
ATOM 6330 C CA . LYS B 1 369 ? -15.117 -29.25 -12.609 1 98.56 369 LYS B CA 1
ATOM 6331 C C . LYS B 1 369 ? -13.688 -28.969 -13.047 1 98.56 369 LYS B C 1
ATOM 6333 O O . LYS B 1 369 ? -12.75 -29.656 -12.617 1 98.56 369 LYS B O 1
ATOM 6338 N N . GLY B 1 370 ? -13.531 -28.016 -13.898 1 98.75 370 GLY B N 1
ATOM 6339 C CA . GLY B 1 370 ? -12.195 -27.703 -14.391 1 98.75 370 GLY B CA 1
ATOM 6340 C C . GLY B 1 370 ? -11.234 -27.297 -13.289 1 98.75 370 GLY B C 1
ATOM 6341 O O . GLY B 1 370 ? -10.094 -27.75 -13.258 1 98.75 370 GLY B O 1
ATOM 6342 N N . ALA B 1 371 ? -11.711 -26.469 -12.398 1 98.75 371 ALA B N 1
ATOM 6343 C CA . ALA B 1 371 ? -10.883 -25.984 -11.297 1 98.75 371 ALA B CA 1
ATOM 6344 C C . ALA B 1 371 ? -10.523 -27.141 -10.352 1 98.75 371 ALA B C 1
ATOM 6346 O O . ALA B 1 371 ? -9.383 -27.234 -9.898 1 98.75 371 ALA B O 1
ATOM 6347 N N . GLU B 1 372 ? -11.477 -28.016 -10.055 1 98.25 372 GLU B N 1
ATOM 6348 C CA . GLU B 1 372 ? -11.25 -29.156 -9.172 1 98.25 372 GLU B CA 1
ATOM 6349 C C . GLU B 1 372 ? -10.25 -30.141 -9.789 1 98.25 372 GLU B C 1
ATOM 6351 O O . GLU B 1 372 ? -9.352 -30.625 -9.102 1 98.25 372 GLU B O 1
ATOM 6356 N N . GLU B 1 373 ? -10.414 -30.359 -11.039 1 98.06 373 GLU B N 1
ATOM 6357 C CA . GLU B 1 373 ? -9.516 -31.281 -11.727 1 98.06 373 GLU B CA 1
ATOM 6358 C C . GLU B 1 373 ? -8.094 -30.719 -11.789 1 98.06 373 GLU B C 1
ATOM 6360 O O . GLU B 1 373 ? -7.133 -31.453 -11.555 1 98.06 373 GLU B O 1
ATOM 6365 N N . PHE B 1 374 ? -8 -29.484 -12.141 1 98.25 374 PHE B N 1
ATOM 6366 C CA . PHE B 1 374 ? -6.691 -28.844 -12.18 1 98.25 374 PHE B CA 1
ATOM 6367 C C . PHE B 1 374 ? -6.004 -28.922 -10.82 1 98.25 374 PHE B C 1
ATOM 6369 O O . PHE B 1 374 ? -4.844 -29.312 -10.727 1 98.25 374 PHE B O 1
ATOM 6376 N N . ALA B 1 375 ? -6.738 -28.531 -9.766 1 97.56 375 ALA B N 1
ATOM 6377 C CA . ALA B 1 375 ? -6.195 -28.516 -8.406 1 97.56 375 ALA B CA 1
ATOM 6378 C C . ALA B 1 375 ? -5.723 -29.906 -7.988 1 97.56 375 ALA B C 1
ATOM 6380 O O . ALA B 1 375 ? -4.719 -30.031 -7.281 1 97.56 375 ALA B O 1
ATOM 6381 N N . LYS B 1 376 ? -6.371 -30.875 -8.414 1 96.31 376 LYS B N 1
ATOM 6382 C CA . LYS B 1 376 ? -6.07 -32.25 -8.039 1 96.31 376 LYS B CA 1
ATOM 6383 C C . LYS B 1 376 ? -4.77 -32.719 -8.68 1 96.31 376 LYS B C 1
ATOM 6385 O O . LYS B 1 376 ? -4.055 -33.562 -8.109 1 96.31 376 LYS B O 1
ATOM 6390 N N . ARG B 1 377 ? -4.434 -32.156 -9.773 1 97.38 377 ARG B N 1
ATOM 6391 C CA . ARG B 1 377 ? -3.355 -32.75 -10.555 1 97.38 377 ARG B CA 1
ATOM 6392 C C . ARG B 1 377 ? -2.117 -31.844 -10.539 1 97.38 377 ARG B C 1
ATOM 6394 O O . ARG B 1 377 ? -1.002 -32.312 -10.766 1 97.38 377 ARG B O 1
ATOM 6401 N N . GLU B 1 378 ? -2.281 -30.594 -10.336 1 97.44 378 GLU B N 1
ATOM 6402 C CA . GLU B 1 378 ? -1.198 -29.656 -10.602 1 97.44 378 GLU B CA 1
ATOM 6403 C C . GLU B 1 378 ? -0.085 -29.781 -9.562 1 97.44 378 GLU B C 1
ATOM 6405 O O . GLU B 1 378 ? -0.354 -30 -8.383 1 97.44 378 GLU B O 1
ATOM 6410 N N . LEU B 1 379 ? 1.113 -29.766 -9.891 1 97.31 379 LEU B N 1
ATOM 6411 C CA . LEU B 1 379 ? 2.322 -29.484 -9.117 1 97.31 379 LEU B CA 1
ATOM 6412 C C . LEU B 1 379 ? 3.229 -28.516 -9.859 1 97.31 379 LEU B C 1
ATOM 6414 O O . LEU B 1 379 ? 3.125 -28.359 -11.078 1 97.31 379 LEU B O 1
ATOM 6418 N N . VAL B 1 380 ? 4.074 -27.781 -9.148 1 98.19 380 VAL B N 1
ATOM 6419 C CA . VAL B 1 380 ? 4.762 -26.672 -9.797 1 98.19 380 VAL B CA 1
ATOM 6420 C C . VAL B 1 380 ? 6.223 -26.641 -9.352 1 98.19 380 VAL B C 1
ATOM 6422 O O . VAL B 1 380 ? 6.559 -27.109 -8.266 1 98.19 380 VAL B O 1
ATOM 6425 N N . LEU B 1 381 ? 7.078 -26.172 -10.219 1 98.06 381 LEU B N 1
ATOM 6426 C CA . LEU B 1 381 ? 8.414 -25.672 -9.922 1 98.06 381 LEU B CA 1
ATOM 6427 C C . LEU B 1 381 ? 8.445 -24.141 -9.984 1 98.06 381 LEU B C 1
ATOM 6429 O O . LEU B 1 381 ? 7.82 -23.547 -10.867 1 98.06 381 LEU B O 1
ATOM 6433 N N . SER B 1 382 ? 9.164 -23.547 -9.109 1 97.38 382 SER B N 1
ATOM 6434 C CA . SER B 1 382 ? 9.328 -22.094 -9.172 1 97.38 382 SER B CA 1
ATOM 6435 C C . SER B 1 382 ? 10.117 -21.688 -10.414 1 97.38 382 SER B C 1
ATOM 6437 O O . SER B 1 382 ? 10.953 -22.453 -10.906 1 97.38 382 SER B O 1
ATOM 6439 N N . HIS B 1 383 ? 9.93 -20.484 -10.797 1 97.81 383 HIS B N 1
ATOM 6440 C CA . HIS B 1 383 ? 10.484 -19.984 -12.047 1 97.81 383 HIS B CA 1
ATOM 6441 C C . HIS B 1 383 ? 12.016 -19.984 -12.016 1 97.81 383 HIS B C 1
ATOM 6443 O O . HIS B 1 383 ? 12.656 -20.172 -13.055 1 97.81 383 HIS B O 1
ATOM 6449 N N . TYR B 1 384 ? 12.609 -19.812 -10.891 1 96.75 384 TYR B N 1
ATOM 6450 C CA . TYR B 1 384 ? 14.062 -19.672 -10.852 1 96.75 384 TYR B CA 1
ATOM 6451 C C . TYR B 1 384 ? 14.75 -21 -11.109 1 96.75 384 TYR B C 1
ATOM 6453 O O . TYR B 1 384 ? 15.945 -21.047 -11.422 1 96.75 384 TYR B O 1
ATOM 6461 N N . VAL B 1 385 ? 14.047 -22.141 -10.961 1 97.69 385 VAL B N 1
ATOM 6462 C CA . VAL B 1 385 ? 14.578 -23.453 -11.32 1 97.69 385 VAL B CA 1
ATOM 6463 C C . VAL B 1 385 ? 14.898 -23.5 -12.812 1 97.69 385 VAL B C 1
ATOM 6465 O O . VAL B 1 385 ? 15.867 -24.141 -13.227 1 97.69 385 VAL B O 1
ATOM 6468 N N . LEU B 1 386 ? 14.141 -22.781 -13.594 1 98.12 386 LEU B N 1
ATOM 6469 C CA . LEU B 1 386 ? 14.297 -22.781 -15.047 1 98.12 386 LEU B CA 1
ATOM 6470 C C . LEU B 1 386 ? 15.508 -21.969 -15.469 1 98.12 386 LEU B C 1
ATOM 6472 O O . LEU B 1 386 ? 15.883 -21.953 -16.641 1 98.12 386 LEU B O 1
ATOM 6476 N N . LEU B 1 387 ? 16.109 -21.281 -14.516 1 97.62 387 LEU B N 1
ATOM 6477 C CA . LEU B 1 387 ? 17.328 -20.531 -14.828 1 97.62 387 LEU B CA 1
ATOM 6478 C C . LEU B 1 387 ? 18.547 -21.438 -14.758 1 97.62 387 LEU B C 1
ATOM 6480 O O . LEU B 1 387 ? 19.641 -21.031 -15.156 1 97.62 387 LEU B O 1
ATOM 6484 N N . ALA B 1 388 ? 18.375 -22.656 -14.281 1 96.94 388 ALA B N 1
ATOM 6485 C CA . ALA B 1 388 ? 19.484 -23.625 -14.234 1 96.94 388 ALA B CA 1
ATOM 6486 C C . ALA B 1 388 ? 19.906 -24.031 -15.641 1 96.94 388 ALA B C 1
ATOM 6488 O O . ALA B 1 388 ? 19.109 -23.984 -16.578 1 96.94 388 ALA B O 1
ATOM 6489 N N . PRO B 1 389 ? 21.188 -24.453 -15.75 1 96.81 389 PRO B N 1
ATOM 6490 C CA . PRO B 1 389 ? 21.562 -25.062 -17.016 1 96.81 389 PRO B CA 1
ATOM 6491 C C . PRO B 1 389 ? 20.812 -26.375 -17.297 1 96.81 389 PRO B C 1
ATOM 6493 O O . PRO B 1 389 ? 20.203 -26.938 -16.391 1 96.81 389 PRO B O 1
ATOM 6496 N N . ARG B 1 390 ? 20.828 -26.844 -18.516 1 96.94 390 ARG B N 1
ATOM 6497 C CA . ARG B 1 390 ? 20.062 -28.016 -18.922 1 96.94 390 ARG B CA 1
ATOM 6498 C C . ARG B 1 390 ? 20.469 -29.234 -18.109 1 96.94 390 ARG B C 1
ATOM 6500 O O . ARG B 1 390 ? 19.625 -30.109 -17.844 1 96.94 390 ARG B O 1
ATOM 6507 N N . GLU B 1 391 ? 21.734 -29.234 -17.703 1 96.56 391 GLU B N 1
ATOM 6508 C CA . GLU B 1 391 ? 22.188 -30.328 -16.859 1 96.56 391 GLU B CA 1
ATOM 6509 C C . GLU B 1 391 ? 21.375 -30.406 -15.57 1 96.56 391 GLU B C 1
ATOM 6511 O O . GLU B 1 391 ? 21.094 -31.5 -15.07 1 96.56 391 GLU B O 1
ATOM 6516 N N . GLY B 1 392 ? 21.078 -29.281 -15.055 1 97 392 GLY B N 1
ATOM 6517 C CA . GLY B 1 392 ? 20.219 -29.25 -13.867 1 97 392 GLY B CA 1
ATOM 6518 C C . GLY B 1 392 ? 18.812 -29.734 -14.133 1 97 392 GLY B C 1
ATOM 6519 O O . GLY B 1 392 ? 18.25 -30.469 -13.328 1 97 392 GLY B O 1
ATOM 6520 N N . LEU B 1 393 ? 18.234 -29.406 -15.258 1 97.88 393 LEU B N 1
ATOM 6521 C CA . LEU B 1 393 ? 16.891 -29.812 -15.617 1 97.88 393 LEU B CA 1
ATOM 6522 C C . LEU B 1 393 ? 16.844 -31.328 -15.883 1 97.88 393 LEU B C 1
ATOM 6524 O O . LEU B 1 393 ? 15.836 -31.969 -15.578 1 97.88 393 LEU B O 1
ATOM 6528 N N . ASP B 1 394 ? 17.922 -31.828 -16.391 1 97.69 394 ASP B N 1
ATOM 6529 C CA . ASP B 1 394 ? 18.016 -33.281 -16.625 1 97.69 394 ASP B CA 1
ATOM 6530 C C . ASP B 1 394 ? 17.891 -34.062 -15.336 1 97.69 394 ASP B C 1
ATOM 6532 O O . ASP B 1 394 ? 17.406 -35.188 -15.328 1 97.69 394 ASP B O 1
ATOM 6536 N N . LEU B 1 395 ? 18.359 -33.438 -14.266 1 97.81 395 LEU B N 1
ATOM 6537 C CA . LEU B 1 395 ? 18.266 -34.094 -12.969 1 97.81 395 LEU B CA 1
ATOM 6538 C C . LEU B 1 395 ? 16.812 -34.25 -12.547 1 97.81 395 LEU B C 1
ATOM 6540 O O . LEU B 1 395 ? 16.438 -35.219 -11.891 1 97.81 395 LEU B O 1
ATOM 6544 N N . ILE B 1 396 ? 16 -33.281 -12.883 1 98.12 396 ILE B N 1
ATOM 6545 C CA . ILE B 1 396 ? 14.57 -33.375 -12.594 1 98.12 396 ILE B CA 1
ATOM 6546 C C . ILE B 1 396 ? 13.945 -34.531 -13.367 1 98.12 396 ILE B C 1
ATOM 6548 O O . ILE B 1 396 ? 13.188 -35.312 -12.805 1 98.12 396 ILE B O 1
ATOM 6552 N N . VAL B 1 397 ? 14.297 -34.656 -14.625 1 97.94 397 VAL B N 1
ATOM 6553 C CA . VAL B 1 397 ? 13.812 -35.719 -15.492 1 97.94 397 VAL B CA 1
ATOM 6554 C C . VAL B 1 397 ? 14.258 -37.062 -14.945 1 97.94 397 VAL B C 1
ATOM 6556 O O . VAL B 1 397 ? 13.445 -38 -14.836 1 97.94 397 VAL B O 1
ATOM 6559 N N . ALA B 1 398 ? 15.477 -37.156 -14.531 1 97.62 398 ALA B N 1
ATOM 6560 C CA . ALA B 1 398 ? 16.031 -38.375 -14 1 97.62 398 ALA B CA 1
ATOM 6561 C C . ALA B 1 398 ? 15.305 -38.812 -12.727 1 97.62 398 ALA B C 1
ATOM 6563 O O . ALA B 1 398 ? 15.086 -40 -12.492 1 97.62 398 ALA B O 1
ATOM 6564 N N . ALA B 1 399 ? 15.023 -37.844 -11.922 1 98 399 ALA B N 1
ATOM 6565 C CA . ALA B 1 399 ? 14.312 -38.125 -10.68 1 98 399 ALA B CA 1
ATOM 6566 C C . ALA B 1 399 ? 12.938 -38.719 -10.961 1 98 399 ALA B C 1
ATOM 6568 O O . ALA B 1 399 ? 12.531 -39.688 -10.32 1 98 399 ALA B O 1
ATOM 6569 N N . ILE B 1 400 ? 12.219 -38.188 -11.906 1 97.94 400 ILE B N 1
ATOM 6570 C CA . ILE B 1 400 ? 10.891 -38.656 -12.25 1 97.94 400 ILE B CA 1
ATOM 6571 C C . ILE B 1 400 ? 10.984 -40.031 -12.875 1 97.94 400 ILE B C 1
ATOM 6573 O O . ILE B 1 400 ? 10.18 -40.938 -12.555 1 97.94 400 ILE B O 1
ATOM 6577 N N . GLU B 1 401 ? 11.969 -40.312 -13.688 1 97.12 401 GLU B N 1
ATOM 6578 C CA . GLU B 1 401 ? 12.188 -41.625 -14.289 1 97.12 401 GLU B CA 1
ATOM 6579 C C . GLU B 1 401 ? 12.508 -42.656 -13.219 1 97.12 401 GLU B C 1
ATOM 6581 O O . GLU B 1 401 ? 12.008 -43.781 -13.273 1 97.12 401 GLU B O 1
ATOM 6586 N N . LYS B 1 402 ? 13.328 -42.188 -12.344 1 97.44 402 LYS B N 1
ATOM 6587 C CA . LYS B 1 402 ? 13.672 -43.125 -11.258 1 97.44 402 LYS B CA 1
ATOM 6588 C C . LYS B 1 402 ? 12.43 -43.531 -10.492 1 97.44 402 LYS B C 1
ATOM 6590 O O . LYS B 1 402 ? 12.273 -44.719 -10.172 1 97.44 402 LYS B O 1
ATOM 6595 N N . ILE B 1 403 ? 11.602 -42.656 -10.172 1 97.75 403 ILE B N 1
ATOM 6596 C CA . ILE B 1 403 ? 10.375 -42.938 -9.438 1 97.75 403 ILE B CA 1
ATOM 6597 C C . ILE B 1 403 ? 9.469 -43.844 -10.281 1 97.75 403 ILE B C 1
ATOM 6599 O O . ILE B 1 403 ? 8.922 -44.812 -9.789 1 97.75 403 ILE B O 1
ATOM 6603 N N . ARG B 1 404 ? 9.289 -43.5 -11.594 1 96.62 404 ARG B N 1
ATOM 6604 C CA . ARG B 1 404 ? 8.484 -44.281 -12.508 1 96.62 404 ARG B CA 1
ATOM 6605 C C . ARG B 1 404 ? 8.969 -45.719 -12.555 1 96.62 404 ARG B C 1
ATOM 6607 O O . ARG B 1 404 ? 8.172 -46.656 -12.453 1 96.62 404 ARG B O 1
ATOM 6614 N N . ASP B 1 405 ? 10.289 -45.906 -12.609 1 96.19 405 ASP B N 1
ATOM 6615 C CA . ASP B 1 405 ? 10.883 -47.219 -12.82 1 96.19 405 ASP B CA 1
ATOM 6616 C C . ASP B 1 405 ? 10.875 -48.031 -11.523 1 96.19 405 ASP B C 1
ATOM 6618 O O . ASP B 1 405 ? 11.07 -49.25 -11.555 1 96.19 405 ASP B O 1
ATOM 6622 N N . ASN B 1 406 ? 10.75 -47.344 -10.43 1 97 406 ASN B N 1
ATOM 6623 C CA . ASN B 1 406 ? 10.727 -48.031 -9.141 1 97 406 ASN B CA 1
ATOM 6624 C C . ASN B 1 406 ? 9.391 -47.844 -8.43 1 97 406 ASN B C 1
ATOM 6626 O O . ASN B 1 406 ? 9.352 -47.719 -7.199 1 97 406 ASN B O 1
ATOM 6630 N N . VAL B 1 407 ? 8.32 -47.719 -9.156 1 96.5 407 VAL B N 1
ATOM 6631 C CA . VAL B 1 407 ? 6.996 -47.438 -8.625 1 96.5 407 VAL B CA 1
ATOM 6632 C C . VAL B 1 407 ? 6.57 -48.531 -7.664 1 96.5 407 VAL B C 1
ATOM 6634 O O . VAL B 1 407 ? 5.828 -48.281 -6.711 1 96.5 407 VAL B O 1
ATOM 6637 N N . ASP B 1 408 ? 7.109 -49.719 -7.828 1 96.25 408 ASP B N 1
ATOM 6638 C CA . ASP B 1 408 ? 6.781 -50.875 -6.965 1 96.25 408 ASP B CA 1
ATOM 6639 C C . ASP B 1 408 ? 7.168 -50.562 -5.516 1 96.25 408 ASP B C 1
ATOM 6641 O O . ASP B 1 408 ? 6.5 -51.031 -4.586 1 96.25 408 ASP B O 1
ATOM 6645 N N . GLU B 1 409 ? 8.227 -49.844 -5.383 1 96.81 409 GLU B N 1
ATOM 6646 C CA . GLU B 1 409 ? 8.641 -49.469 -4.031 1 96.81 409 GLU B CA 1
ATOM 6647 C C . GLU B 1 409 ? 7.598 -48.594 -3.352 1 96.81 409 GLU B C 1
ATOM 6649 O O . GLU B 1 409 ? 7.363 -48.719 -2.146 1 96.81 409 GLU B O 1
ATOM 6654 N N . LEU B 1 410 ? 7.008 -47.688 -4.105 1 97.12 410 LEU B N 1
ATOM 6655 C CA . LEU B 1 410 ? 5.984 -46.812 -3.557 1 97.12 410 LEU B CA 1
ATOM 6656 C C . LEU B 1 410 ? 4.703 -47.562 -3.262 1 97.12 410 LEU B C 1
ATOM 6658 O O . LEU B 1 410 ? 4.031 -47.312 -2.26 1 97.12 410 LEU B O 1
ATOM 6662 N N . LEU B 1 411 ? 4.406 -48.531 -4.113 1 96.69 411 LEU B N 1
ATOM 6663 C CA . LEU B 1 411 ? 3.219 -49.344 -3.914 1 96.69 411 LEU B CA 1
ATOM 6664 C C . LEU B 1 411 ? 3.342 -50.188 -2.641 1 96.69 411 LEU B C 1
ATOM 6666 O O . LEU B 1 411 ? 2.355 -50.375 -1.929 1 96.69 411 LEU B O 1
ATOM 6670 N N . GLN B 1 412 ? 4.523 -50.562 -2.35 1 95.31 412 GLN B N 1
ATOM 6671 C CA . GLN B 1 412 ? 4.766 -51.406 -1.172 1 95.31 412 GLN B CA 1
ATOM 6672 C C . GLN B 1 412 ? 4.57 -50.594 0.112 1 95.31 412 GLN B C 1
ATOM 6674 O O . GLN B 1 412 ? 4.098 -51.125 1.117 1 95.31 412 GLN B O 1
ATOM 6679 N N . VAL B 1 413 ? 4.883 -49.375 0.047 1 93.75 413 VAL B N 1
ATOM 6680 C CA . VAL B 1 413 ? 4.824 -48.562 1.27 1 93.75 413 VAL B CA 1
ATOM 6681 C C . VAL B 1 413 ? 3.475 -47.844 1.36 1 93.75 413 VAL B C 1
ATOM 6683 O O . VAL B 1 413 ? 3.145 -47.25 2.391 1 93.75 413 VAL B O 1
ATOM 6686 N N . LEU B 1 414 ? 2.697 -47.812 0.34 1 95.56 414 LEU B N 1
ATOM 6687 C CA . LEU B 1 414 ? 1.47 -47.062 0.198 1 95.56 414 LEU B CA 1
ATOM 6688 C C . LEU B 1 414 ? 0.507 -47.344 1.345 1 95.56 414 LEU B C 1
ATOM 6690 O O . LEU B 1 414 ? -0.039 -46.406 1.952 1 95.56 414 LEU B O 1
ATOM 6694 N N . PRO B 1 415 ? 0.288 -48.688 1.769 1 95.25 415 PRO B N 1
ATOM 6695 C CA . PRO B 1 415 ? -0.651 -48.938 2.863 1 95.25 415 PRO B CA 1
ATOM 6696 C C . PRO B 1 415 ? -0.217 -48.312 4.18 1 95.25 415 PRO B C 1
ATOM 6698 O O . PRO B 1 415 ? -1.03 -47.688 4.859 1 95.25 415 PRO B O 1
ATOM 6701 N N . LYS B 1 416 ? 0.996 -48.406 4.484 1 95.75 416 LYS B N 1
ATOM 6702 C CA . LYS B 1 416 ? 1.525 -47.812 5.707 1 95.75 416 LYS B CA 1
ATOM 6703 C C . LYS B 1 416 ? 1.495 -46.281 5.629 1 95.75 416 LYS B C 1
ATOM 6705 O O . LYS B 1 416 ? 1.242 -45.594 6.629 1 95.75 416 LYS B O 1
ATOM 6710 N N . TRP B 1 417 ? 1.777 -45.781 4.383 1 95.44 417 TRP B N 1
ATOM 6711 C CA . TRP B 1 417 ? 1.743 -44.344 4.16 1 95.44 417 TRP B CA 1
ATOM 6712 C C . TRP B 1 417 ? 0.343 -43.781 4.398 1 95.44 417 TRP B C 1
ATOM 6714 O O . TRP B 1 417 ? 0.184 -42.719 5.039 1 95.44 417 TRP B O 1
ATOM 6724 N N . LYS B 1 418 ? -0.646 -44.438 3.945 1 95.19 418 LYS B N 1
ATOM 6725 C CA . LYS B 1 418 ? -2.033 -44.031 4.113 1 95.19 418 LYS B CA 1
ATOM 6726 C C . LYS B 1 418 ? -2.441 -44.062 5.586 1 95.19 418 LYS B C 1
ATOM 6728 O O . LYS B 1 418 ? -3.219 -43.219 6.035 1 95.19 418 LYS B O 1
ATOM 6733 N N . GLU B 1 419 ? -1.891 -44.969 6.359 1 93.5 419 GLU B N 1
ATOM 6734 C CA . GLU B 1 419 ? -2.211 -45.125 7.777 1 93.5 419 GLU B CA 1
ATOM 6735 C C . GLU B 1 419 ? -1.604 -43.969 8.586 1 93.5 419 GLU B C 1
ATOM 6737 O O . GLU B 1 419 ? -2.143 -43.594 9.625 1 93.5 419 GLU B O 1
ATOM 6742 N N . LYS B 1 420 ? -0.507 -43.562 8.25 1 90.19 420 LYS B N 1
ATOM 6743 C CA . LYS B 1 420 ? 0.237 -42.562 9.039 1 90.19 420 LYS B CA 1
ATOM 6744 C C . LYS B 1 420 ? -0.068 -41.156 8.57 1 90.19 420 LYS B C 1
ATOM 6746 O O . LYS B 1 420 ? 0.296 -40.188 9.242 1 90.19 420 LYS B O 1
ATOM 6751 N N . ARG B 1 421 ? -0.695 -41.188 7.355 1 89 421 ARG B N 1
ATOM 6752 C CA . ARG B 1 421 ? -0.889 -39.875 6.75 1 89 421 ARG B CA 1
ATOM 6753 C C . ARG B 1 421 ? -1.846 -39.031 7.582 1 89 421 ARG B C 1
ATOM 6755 O O . ARG B 1 421 ? -2.916 -39.5 7.977 1 89 421 ARG B O 1
ATOM 6762 N N . THR B 1 422 ? -1.439 -37.75 7.789 1 86.31 422 THR B N 1
ATOM 6763 C CA . THR B 1 422 ? -2.316 -36.781 8.438 1 86.31 422 THR B CA 1
ATOM 6764 C C . THR B 1 422 ? -2.916 -35.812 7.414 1 86.31 422 THR B C 1
ATOM 6766 O O . THR B 1 422 ? -2.32 -35.562 6.363 1 86.31 422 THR B O 1
ATOM 6769 N N . ASP B 1 423 ? -4.043 -35.344 7.754 1 86.12 423 ASP B N 1
ATOM 6770 C CA . ASP B 1 423 ? -4.68 -34.344 6.891 1 86.12 423 ASP B CA 1
ATOM 6771 C C . ASP B 1 423 ? -3.779 -33.125 6.695 1 86.12 423 ASP B C 1
ATOM 6773 O O . ASP B 1 423 ? -3.281 -32.562 7.664 1 86.12 423 ASP B O 1
ATOM 6777 N N . THR B 1 424 ? -3.598 -32.906 5.422 1 86.56 424 THR B N 1
ATOM 6778 C CA . THR B 1 424 ? -2.883 -31.672 5.102 1 86.56 424 THR B CA 1
ATOM 6779 C C . THR B 1 424 ? -3.799 -30.453 5.242 1 86.56 424 THR B C 1
ATOM 6781 O O . THR B 1 424 ? -5.012 -30.609 5.418 1 86.56 424 THR B O 1
ATOM 6784 N N . TRP B 1 425 ? -3.201 -29.328 5.223 1 85 425 TRP B N 1
ATOM 6785 C CA . TRP B 1 425 ? -4.012 -28.109 5.246 1 85 425 TRP B CA 1
ATOM 6786 C C . TRP B 1 425 ? -4.945 -28.062 4.043 1 85 425 TRP B C 1
ATOM 6788 O O . TRP B 1 425 ? -6.055 -27.531 4.133 1 85 425 TRP B O 1
ATOM 6798 N N . ILE B 1 426 ? -4.559 -28.672 2.963 1 87.12 426 ILE B N 1
ATOM 6799 C CA . ILE B 1 426 ? -5.371 -28.719 1.754 1 87.12 426 ILE B CA 1
ATOM 6800 C C . ILE B 1 426 ? -6.602 -29.594 1.998 1 87.12 426 ILE B C 1
ATOM 6802 O O . ILE B 1 426 ? -7.719 -29.219 1.65 1 87.12 426 ILE B O 1
ATOM 6806 N N . ASP B 1 427 ? -6.359 -30.734 2.641 1 89.12 427 ASP B N 1
ATOM 6807 C CA . ASP B 1 427 ? -7.469 -31.641 2.959 1 89.12 427 ASP B CA 1
ATOM 6808 C C . ASP B 1 427 ? -8.516 -30.938 3.824 1 89.12 427 ASP B C 1
ATOM 6810 O O . ASP B 1 427 ? -9.711 -31.141 3.646 1 89.12 427 ASP B O 1
ATOM 6814 N N . THR B 1 428 ? -8.039 -30.031 4.676 1 84.75 428 THR B N 1
ATOM 6815 C CA . THR B 1 428 ? -8.93 -29.344 5.598 1 84.75 428 THR B CA 1
ATOM 6816 C C . THR B 1 428 ? -9.844 -28.375 4.848 1 84.75 428 THR B C 1
ATOM 6818 O O . THR B 1 428 ? -10.984 -28.156 5.246 1 84.75 428 THR B O 1
ATOM 6821 N N . LEU B 1 429 ? -9.469 -27.891 3.789 1 87.5 429 LEU B N 1
ATOM 6822 C CA . LEU B 1 429 ? -10.25 -26.922 3.021 1 87.5 429 LEU B CA 1
ATOM 6823 C C . LEU B 1 429 ? -11.367 -27.609 2.25 1 87.5 429 LEU B C 1
ATOM 6825 O O . LEU B 1 429 ? -12.352 -26.969 1.867 1 87.5 429 LEU B O 1
ATOM 6829 N N . TYR B 1 430 ? -11.125 -28.906 2.051 1 84.69 430 TYR B N 1
ATOM 6830 C CA . TYR B 1 430 ? -12.172 -29.656 1.371 1 84.69 430 TYR B CA 1
ATOM 6831 C C . TYR B 1 430 ? -13.203 -30.188 2.367 1 84.69 430 TYR B C 1
ATOM 6833 O O . TYR B 1 430 ? -14.305 -30.578 1.981 1 84.69 430 TYR B O 1
ATOM 6841 N N . LYS B 1 431 ? -12.664 -30.266 3.709 1 79.94 431 LYS B N 1
ATOM 6842 C CA . LYS B 1 431 ? -13.555 -30.781 4.742 1 79.94 431 LYS B CA 1
ATOM 6843 C C . LYS B 1 431 ? -14.461 -29.688 5.289 1 79.94 431 LYS B C 1
ATOM 6845 O O . LYS B 1 431 ? -13.992 -28.594 5.602 1 79.94 431 LYS B O 1
ATOM 6850 N N . ARG B 1 432 ? -15.531 -29.297 4.812 1 67.5 432 ARG B N 1
ATOM 6851 C CA . ARG B 1 432 ? -16.438 -28.234 5.258 1 67.5 432 ARG B CA 1
ATOM 6852 C C . ARG B 1 432 ? -16.969 -28.531 6.652 1 67.5 432 ARG B C 1
ATOM 6854 O O . ARG B 1 432 ? -17.531 -29.609 6.895 1 67.5 432 ARG B O 1
ATOM 6861 N N . ASP B 1 433 ? -16.219 -28.094 7.746 1 50.5 433 ASP B N 1
ATOM 6862 C CA . ASP B 1 433 ? -16.844 -28.344 9.047 1 50.5 433 ASP B CA 1
ATOM 6863 C C . ASP B 1 433 ? -18.281 -27.828 9.07 1 50.5 433 ASP B C 1
ATOM 6865 O O . ASP B 1 433 ? -18.594 -26.797 8.461 1 50.5 433 ASP B O 1
#

InterPro domains:
  IPR000653 DegT/DnrJ/EryC1/StrS aminotransferase [PF01041] (27-351)
  IPR000653 DegT/DnrJ/EryC1/StrS aminotransferase [PIRSF000390] (17-402)
  IPR000653 DegT/DnrJ/EryC1/StrS aminotransferase [PTHR30244] (24-402)
  IPR000653 DegT/DnrJ/EryC1/StrS aminotransferase [cd00616] (30-401)
  IPR015421 Pyridoxal phosphate-dependent transferase, major domain [G3DSA:3.40.640.10] (12-260)
  IPR015422 Pyridoxal phosphate-dependent transferase, small domain [G3DSA:3.90.1150.10] (261-407)
  IPR015424 Pyridoxal phosphate-dependent transferase [SSF53383] (18-403)